Protein AF-A0A947PEK6-F1 (afdb_monomer_lite)

Structure (mmCIF, N/CA/C/O backbone):
data_AF-A0A947PEK6-F1
#
_entry.id   AF-A0A947PEK6-F1
#
loop_
_atom_site.group_PDB
_atom_site.id
_atom_site.type_symbol
_atom_site.label_atom_id
_atom_site.label_alt_id
_atom_site.label_comp_id
_atom_site.label_asym_id
_atom_site.label_entity_id
_atom_site.label_seq_id
_atom_site.pdbx_PDB_ins_code
_atom_site.Cartn_x
_atom_site.Cartn_y
_atom_site.Cartn_z
_atom_site.occupancy
_atom_site.B_iso_or_equiv
_atom_site.auth_seq_id
_atom_site.auth_comp_id
_atom_site.auth_asym_id
_atom_site.auth_atom_id
_atom_site.pdbx_PDB_model_num
ATOM 1 N N . MET A 1 1 ? 25.369 -55.671 13.326 1.00 33.78 1 MET A N 1
ATOM 2 C CA . MET A 1 1 ? 25.538 -57.040 13.853 1.00 33.78 1 MET A CA 1
ATOM 3 C C . MET A 1 1 ? 24.222 -57.786 13.664 1.00 33.78 1 MET A C 1
ATOM 5 O O . MET A 1 1 ? 23.240 -57.362 14.244 1.00 33.78 1 MET A O 1
ATOM 9 N N . ILE A 1 2 ? 24.262 -58.817 12.807 1.00 38.34 2 ILE A N 1
ATOM 10 C CA . ILE A 1 2 ? 23.421 -60.034 12.731 1.00 38.34 2 ILE A CA 1
ATOM 11 C C . ILE A 1 2 ? 21.889 -59.859 12.533 1.00 38.34 2 ILE A C 1
ATOM 13 O O . ILE A 1 2 ? 21.168 -59.517 13.461 1.00 38.34 2 ILE A O 1
ATOM 17 N N . GLY A 1 3 ? 21.423 -60.150 11.301 1.00 34.47 3 GLY A N 1
ATOM 18 C CA . GLY A 1 3 ? 20.017 -60.427 10.908 1.00 34.47 3 GLY A CA 1
ATOM 19 C C . GLY A 1 3 ? 19.612 -61.894 11.171 1.00 34.47 3 GLY A C 1
ATOM 20 O O . GLY A 1 3 ? 20.161 -62.450 12.121 1.00 34.47 3 GLY A O 1
ATOM 21 N N . PRO A 1 4 ? 18.769 -62.592 10.359 1.00 61.06 4 PRO A N 1
ATOM 22 C CA . PRO A 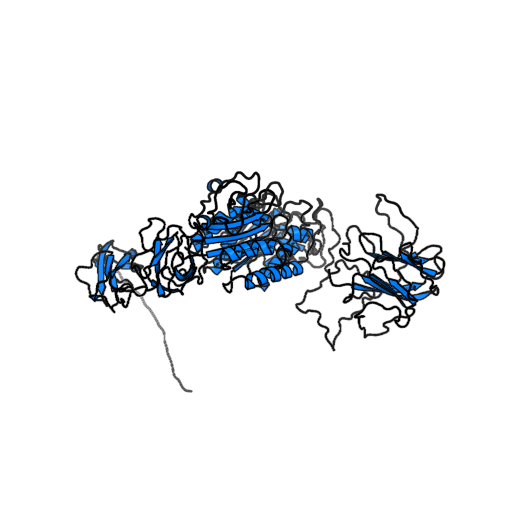1 4 ? 18.089 -62.265 9.077 1.00 61.06 4 PRO A CA 1
ATOM 23 C C . PRO A 1 4 ? 16.546 -62.538 9.149 1.00 61.06 4 PRO A C 1
ATOM 25 O O . PRO A 1 4 ? 16.042 -62.834 10.221 1.00 61.06 4 PRO A O 1
ATOM 28 N N . GLY A 1 5 ? 15.666 -62.473 8.137 1.00 38.69 5 GLY A N 1
ATOM 29 C CA . GLY A 1 5 ? 15.726 -62.257 6.686 1.00 38.69 5 GLY A CA 1
ATOM 30 C C . GLY A 1 5 ? 14.888 -63.302 5.901 1.00 38.69 5 GLY A C 1
ATOM 31 O O . GLY A 1 5 ? 15.009 -64.487 6.180 1.00 38.69 5 GLY A O 1
ATOM 32 N N . PHE A 1 6 ? 14.149 -62.816 4.880 1.00 36.84 6 PHE A N 1
ATOM 33 C CA . PHE A 1 6 ? 13.692 -63.468 3.617 1.00 36.84 6 PHE A CA 1
ATOM 34 C C . PHE A 1 6 ? 12.626 -64.597 3.667 1.00 36.84 6 PHE A C 1
ATOM 36 O O . PHE A 1 6 ? 12.615 -65.396 4.585 1.00 36.84 6 PHE A O 1
ATOM 43 N N . GLY A 1 7 ? 11.686 -64.780 2.720 1.00 37.94 7 GLY A N 1
ATOM 44 C CA . GLY A 1 7 ? 11.484 -64.289 1.340 1.00 37.94 7 GLY A CA 1
ATOM 45 C C . GLY A 1 7 ? 11.248 -65.468 0.355 1.00 37.94 7 GLY A C 1
ATOM 46 O O . GLY A 1 7 ? 11.760 -66.547 0.618 1.00 37.94 7 GLY A O 1
ATOM 47 N N . PHE A 1 8 ? 10.552 -65.231 -0.779 1.00 33.56 8 PHE A N 1
ATOM 48 C CA . PHE A 1 8 ? 10.235 -66.114 -1.952 1.00 33.56 8 PHE A CA 1
ATOM 49 C C . PHE A 1 8 ? 8.922 -66.941 -1.891 1.00 33.56 8 PHE A C 1
ATOM 51 O O . PHE A 1 8 ? 8.615 -67.526 -0.867 1.00 33.56 8 PHE A O 1
ATOM 58 N N . GLY A 1 9 ? 8.090 -67.100 -2.938 1.00 31.30 9 GLY A N 1
ATOM 59 C CA . GLY A 1 9 ? 8.108 -66.636 -4.333 1.00 31.30 9 GLY A CA 1
ATOM 60 C C . GLY A 1 9 ? 7.080 -67.387 -5.228 1.00 31.30 9 GLY A C 1
ATOM 61 O O . GLY A 1 9 ? 6.913 -68.591 -5.102 1.00 31.30 9 GLY A O 1
ATOM 62 N N . ALA A 1 10 ? 6.424 -66.633 -6.123 1.00 33.06 10 ALA A N 1
ATOM 63 C CA . ALA A 1 10 ? 5.959 -66.923 -7.500 1.00 33.06 10 ALA A CA 1
ATOM 64 C C . ALA A 1 10 ? 5.122 -68.179 -7.907 1.00 33.06 10 ALA A C 1
ATOM 66 O O . ALA A 1 10 ? 5.612 -69.294 -8.022 1.00 33.06 10 ALA A O 1
ATOM 67 N N . ALA A 1 11 ? 3.876 -67.887 -8.316 1.00 37.78 11 ALA A N 1
ATOM 68 C CA . ALA A 1 11 ? 3.163 -68.212 -9.572 1.00 37.78 11 ALA A CA 1
ATOM 69 C C . ALA A 1 11 ? 3.536 -69.426 -10.466 1.00 37.78 11 ALA A C 1
ATOM 71 O O . ALA A 1 11 ? 4.648 -69.526 -10.981 1.00 37.78 11 ALA A O 1
ATOM 72 N N . GLY A 1 12 ? 2.496 -70.154 -10.921 1.00 32.09 12 GLY A N 1
ATOM 73 C CA . GLY A 1 12 ? 2.429 -70.590 -12.324 1.00 32.09 12 GLY A CA 1
ATOM 74 C C . GLY A 1 12 ? 1.523 -71.776 -12.705 1.00 32.09 12 GLY A C 1
ATOM 75 O O . GLY A 1 12 ? 1.845 -72.921 -12.421 1.00 32.09 12 GLY A O 1
ATOM 76 N N . ARG A 1 13 ? 0.559 -71.467 -13.590 1.00 32.84 13 ARG A N 1
ATOM 77 C CA . ARG A 1 13 ? 0.218 -72.150 -14.867 1.00 32.84 13 ARG A CA 1
ATOM 78 C C . ARG A 1 13 ? -1.128 -72.880 -14.999 1.00 32.84 13 ARG A C 1
ATOM 80 O O . ARG A 1 13 ? -1.669 -73.507 -14.105 1.00 32.84 13 ARG A O 1
ATOM 87 N N . SER A 1 14 ? -1.632 -72.697 -16.216 1.00 37.34 14 SER A N 1
ATOM 88 C CA . SER A 1 14 ? -2.962 -72.904 -16.776 1.00 37.34 14 SER A CA 1
ATOM 89 C C . SER A 1 14 ? -3.233 -74.331 -17.262 1.00 37.34 14 SER A C 1
ATOM 91 O O . SER A 1 14 ? -2.291 -75.075 -17.524 1.00 37.34 14 SER A O 1
ATOM 93 N N . ARG A 1 15 ? -4.510 -74.640 -17.558 1.00 34.19 15 ARG A N 1
ATOM 94 C CA . ARG A 1 15 ? -4.977 -75.047 -18.906 1.00 34.19 15 ARG A CA 1
ATOM 95 C C . ARG A 1 15 ? -6.504 -75.240 -18.965 1.00 34.19 15 ARG A C 1
ATOM 97 O O . ARG A 1 15 ? -7.109 -75.845 -18.094 1.00 34.19 15 ARG A O 1
ATOM 104 N N . ARG A 1 16 ? -7.085 -74.684 -20.034 1.00 36.56 16 ARG A N 1
ATOM 105 C CA . ARG A 1 16 ? -8.474 -74.813 -20.532 1.00 36.56 16 ARG A CA 1
ATOM 106 C C . ARG A 1 16 ? -8.697 -76.254 -21.080 1.00 36.56 16 ARG A C 1
ATOM 108 O O . ARG A 1 16 ? -7.702 -76.853 -21.469 1.00 36.56 16 ARG A O 1
ATOM 115 N N . HIS A 1 17 ? -9.892 -76.860 -21.193 1.00 35.50 17 HIS A N 1
ATOM 116 C CA . HIS A 1 17 ? -10.988 -76.477 -22.103 1.00 35.50 17 HIS A CA 1
ATOM 117 C C . HIS A 1 17 ? -12.303 -77.336 -21.914 1.00 35.50 17 HIS A C 1
ATOM 119 O O . HIS A 1 17 ? -12.194 -78.552 -21.993 1.00 35.50 17 HIS A O 1
ATOM 125 N N . TRP A 1 18 ? -13.486 -76.674 -21.793 1.00 30.86 18 TRP A N 1
ATOM 126 C CA . TRP A 1 18 ? -14.846 -76.878 -22.418 1.00 30.86 18 TRP A CA 1
ATOM 127 C C . TRP A 1 18 ? -15.708 -78.149 -22.157 1.00 30.86 18 TRP A C 1
ATOM 129 O O . TRP A 1 18 ? -15.128 -79.180 -21.841 1.00 30.86 18 TRP A O 1
ATOM 139 N N . PRO A 1 19 ? -17.066 -78.145 -22.350 1.00 43.66 19 PRO A N 1
ATOM 140 C CA . PRO A 1 19 ? -17.956 -77.140 -22.979 1.00 43.66 19 PRO A CA 1
ATOM 141 C C . PRO A 1 19 ? -19.264 -76.761 -22.216 1.00 43.66 19 PRO A C 1
ATOM 143 O O . PRO A 1 19 ? -19.570 -77.250 -21.135 1.00 43.66 19 PRO A O 1
ATOM 146 N N . LEU A 1 20 ? -20.009 -75.843 -22.850 1.00 41.09 20 LEU A N 1
ATOM 147 C CA . LEU A 1 20 ? -21.241 -75.136 -22.469 1.00 41.09 20 LEU A CA 1
ATOM 148 C C . LEU A 1 20 ? -22.498 -76.005 -22.244 1.00 41.09 20 LEU A C 1
ATOM 150 O O . LEU A 1 20 ? -22.839 -76.843 -23.075 1.00 41.09 20 LEU A O 1
ATOM 154 N N . GLY A 1 21 ? -23.261 -75.653 -21.203 1.00 34.53 21 GLY A N 1
ATOM 155 C CA . GLY A 1 21 ? -24.678 -75.972 -20.993 1.00 34.53 21 GLY A CA 1
ATOM 156 C C . GLY A 1 21 ? -25.331 -74.843 -20.179 1.00 34.53 21 GLY A C 1
ATOM 157 O O . GLY A 1 21 ? -24.736 -74.358 -19.223 1.00 34.53 21 GLY A O 1
ATOM 158 N N . ALA A 1 22 ? -26.493 -74.364 -20.626 1.00 43.88 22 ALA A N 1
ATOM 159 C CA . ALA A 1 22 ? -27.136 -73.103 -20.243 1.00 43.88 22 ALA A CA 1
ATOM 160 C C . ALA A 1 22 ? -27.307 -72.866 -18.724 1.00 43.88 22 ALA A C 1
ATOM 162 O O . ALA A 1 22 ? -27.890 -73.693 -18.027 1.00 43.88 22 ALA A O 1
ATOM 163 N N . MET A 1 23 ? -26.880 -71.689 -18.240 1.00 41.09 23 MET A N 1
ATOM 164 C CA . MET A 1 23 ? -27.236 -71.167 -16.914 1.00 41.09 23 MET A CA 1
ATOM 165 C C . MET A 1 23 ? -28.242 -70.024 -17.038 1.00 41.09 23 MET A C 1
ATOM 167 O O . MET A 1 23 ? -28.023 -69.059 -17.770 1.00 41.09 23 MET A O 1
ATOM 171 N N . ALA A 1 24 ? -29.332 -70.149 -16.283 1.00 46.09 24 ALA A N 1
ATOM 172 C CA . ALA A 1 24 ? -30.270 -69.077 -16.004 1.00 46.09 24 ALA A CA 1
ATOM 173 C C . ALA A 1 24 ? -29.552 -67.913 -15.298 1.00 46.09 24 ALA A C 1
ATOM 175 O O . ALA A 1 24 ? -28.786 -68.118 -14.357 1.00 46.09 24 ALA A O 1
ATOM 176 N N . THR A 1 25 ? -29.804 -66.691 -15.757 1.00 44.03 25 THR A N 1
ATOM 177 C CA . THR A 1 25 ? -29.352 -65.449 -15.119 1.00 44.03 25 THR A CA 1
ATOM 178 C C . THR A 1 25 ? -30.006 -65.278 -13.742 1.00 44.03 25 THR A C 1
ATOM 180 O O . THR A 1 25 ? -31.238 -65.278 -13.680 1.00 44.03 25 THR A O 1
ATOM 183 N N . PRO A 1 26 ? -29.241 -65.097 -12.647 1.00 50.28 26 PRO A N 1
ATOM 184 C CA . PRO A 1 26 ? -29.807 -64.707 -11.363 1.00 50.28 26 PRO A CA 1
ATOM 185 C C . PRO A 1 26 ? -30.186 -63.219 -11.386 1.00 50.28 26 PRO A C 1
ATOM 187 O O . PRO A 1 26 ? -29.436 -62.374 -11.875 1.00 50.28 26 PRO A O 1
ATOM 190 N N . THR A 1 27 ? -31.364 -62.906 -10.858 1.00 45.38 27 THR A N 1
ATOM 191 C CA . THR A 1 27 ? -31.861 -61.545 -10.621 1.00 45.38 27 THR A CA 1
ATOM 192 C C . THR A 1 27 ? -30.904 -60.789 -9.681 1.00 45.38 27 THR A C 1
ATOM 194 O O . THR A 1 27 ? -30.507 -61.368 -8.667 1.00 45.38 27 THR A O 1
ATOM 197 N N . PRO A 1 28 ? -30.517 -59.527 -9.961 1.00 54.09 28 PRO A N 1
ATOM 198 C CA . PRO A 1 28 ? -29.638 -58.771 -9.073 1.00 54.09 28 PRO A CA 1
ATOM 199 C C . PRO A 1 28 ? -30.349 -58.449 -7.752 1.00 54.09 28 PRO A C 1
ATOM 201 O O . PRO A 1 28 ? -31.440 -57.880 -7.740 1.00 54.09 28 PRO A O 1
ATOM 204 N N . THR A 1 29 ? -29.717 -58.804 -6.635 1.00 49.53 29 THR A N 1
ATOM 205 C CA . THR A 1 29 ? -30.100 -58.351 -5.292 1.00 49.53 29 THR A CA 1
ATOM 206 C C . THR A 1 29 ? -29.959 -56.822 -5.220 1.00 49.53 29 THR A C 1
ATOM 208 O O . THR A 1 29 ? -28.903 -56.318 -5.614 1.00 49.53 29 THR A O 1
ATOM 211 N N . PRO A 1 30 ? -30.962 -56.059 -4.740 1.00 56.94 30 PRO A N 1
ATOM 212 C CA . PRO A 1 30 ? -30.835 -54.609 -4.613 1.00 56.94 30 PRO A CA 1
ATOM 213 C C . PRO A 1 30 ? -29.727 -54.253 -3.612 1.00 56.94 30 PRO A C 1
ATOM 215 O O . PRO A 1 30 ? -29.657 -54.814 -2.519 1.00 56.94 30 PRO A O 1
ATOM 218 N N . THR A 1 31 ? -28.847 -53.328 -3.995 1.00 61.38 31 THR A N 1
ATOM 219 C CA . THR A 1 31 ? -27.826 -52.748 -3.112 1.00 61.38 31 THR A CA 1
ATOM 220 C C . THR A 1 31 ? -28.521 -51.955 -1.995 1.00 61.38 31 THR A C 1
ATOM 222 O O . THR A 1 31 ? -29.419 -51.171 -2.313 1.00 61.38 31 THR A O 1
ATOM 225 N N . PRO A 1 32 ? -28.160 -52.135 -0.707 1.00 75.81 32 PRO A N 1
ATOM 226 C CA . PRO A 1 32 ? -28.783 -51.383 0.379 1.00 75.81 32 PRO A CA 1
ATOM 227 C C . PRO A 1 32 ? -28.520 -49.885 0.202 1.00 75.81 32 PRO A C 1
ATOM 229 O O . PRO A 1 32 ? -27.404 -49.475 -0.122 1.00 75.81 32 PRO A O 1
ATOM 232 N N . THR A 1 33 ? -29.556 -49.069 0.388 1.00 83.88 33 THR A N 1
ATOM 233 C CA . THR A 1 33 ? -29.450 -47.610 0.307 1.00 83.88 33 THR A CA 1
ATOM 234 C C . THR A 1 33 ? -28.579 -47.092 1.460 1.00 83.88 33 THR A C 1
ATOM 236 O O . THR A 1 33 ? -28.795 -47.518 2.595 1.00 83.88 33 THR A O 1
ATOM 239 N N . PRO A 1 34 ? -27.579 -46.223 1.210 1.00 89.06 34 PRO A N 1
ATOM 240 C CA . PRO A 1 34 ? -26.677 -45.745 2.257 1.00 89.06 34 PRO A CA 1
ATOM 241 C C . PRO A 1 34 ? -27.409 -44.860 3.273 1.00 89.06 34 PRO A C 1
ATOM 243 O O . PRO A 1 34 ? -28.272 -44.064 2.900 1.00 89.06 34 PRO A O 1
ATOM 246 N N . ALA A 1 35 ? -27.051 -44.999 4.552 1.00 91.94 35 ALA A N 1
ATOM 247 C CA . ALA A 1 35 ? -27.504 -44.113 5.622 1.00 91.94 35 ALA A CA 1
ATOM 248 C C . ALA A 1 35 ? -26.888 -42.702 5.479 1.00 91.94 35 ALA A C 1
ATOM 250 O O . ALA A 1 35 ? -25.886 -42.544 4.766 1.00 91.94 35 ALA A O 1
ATOM 251 N N . PRO A 1 36 ? -27.452 -41.683 6.152 1.00 96.62 36 PRO A N 1
ATOM 252 C CA . PRO A 1 36 ? -26.883 -40.340 6.170 1.00 96.62 36 PRO A CA 1
ATOM 253 C C . PRO A 1 36 ? -25.431 -40.314 6.675 1.00 96.62 36 PRO A C 1
ATOM 255 O O . PRO A 1 36 ? -25.042 -41.096 7.543 1.00 96.62 36 PRO A O 1
ATOM 258 N N . SER A 1 37 ? -24.621 -39.411 6.124 1.00 94.62 37 SER A N 1
ATOM 259 C CA . SER A 1 37 ? -23.215 -39.202 6.510 1.00 94.62 37 SER A CA 1
ATOM 260 C C . SER A 1 37 ? -22.811 -37.739 6.322 1.00 94.62 37 SER A C 1
ATOM 262 O O . SER A 1 37 ? -23.453 -37.046 5.542 1.00 94.62 37 SER A O 1
ATOM 264 N N . TRP A 1 38 ? -21.735 -37.278 6.959 1.00 96.12 38 TRP A N 1
ATOM 265 C CA . TRP A 1 38 ? -21.314 -35.873 6.934 1.00 96.12 38 TRP A CA 1
ATOM 266 C C . TRP A 1 38 ? -19.996 -35.685 6.179 1.00 96.12 38 TRP A C 1
ATOM 268 O O . TRP A 1 38 ? -19.008 -36.344 6.499 1.00 96.12 38 TRP A O 1
ATOM 278 N N . SER A 1 39 ? -19.957 -34.771 5.202 1.00 92.44 39 SER A N 1
ATOM 279 C CA . SER A 1 39 ? -18.698 -34.324 4.576 1.00 92.44 39 SER A CA 1
ATOM 280 C C . SER A 1 39 ? -18.035 -33.169 5.331 1.00 92.44 39 SER A C 1
ATOM 282 O O . SER A 1 39 ? -16.846 -32.921 5.147 1.00 92.44 39 SER A O 1
ATOM 284 N N . SER A 1 40 ? -18.789 -32.485 6.193 1.00 91.31 40 SER A N 1
ATOM 285 C CA . SER A 1 40 ? -18.282 -31.586 7.232 1.00 91.31 40 SER A CA 1
ATOM 286 C C . SER A 1 40 ? -19.078 -31.824 8.512 1.00 91.31 40 SER A C 1
ATOM 288 O O . SER A 1 40 ? -20.291 -32.019 8.441 1.00 91.31 40 SER A O 1
ATOM 290 N N . LEU A 1 41 ? -18.401 -31.845 9.661 1.00 93.31 41 LEU A N 1
ATOM 291 C CA . LEU A 1 41 ? -19.043 -32.020 10.966 1.00 93.31 41 LEU A CA 1
ATOM 292 C C . LEU A 1 41 ? -19.799 -30.744 11.380 1.00 93.31 41 LEU A C 1
ATOM 294 O O . LEU A 1 41 ? -19.468 -29.670 10.873 1.00 93.31 41 LEU A O 1
ATOM 298 N N . PRO A 1 42 ? -20.794 -30.847 12.276 1.00 93.00 42 PRO A N 1
ATOM 299 C CA . PRO A 1 42 ? -21.422 -29.675 12.876 1.00 93.00 42 PRO A CA 1
ATOM 300 C C . PRO A 1 42 ? -20.431 -28.883 13.745 1.00 93.00 42 PRO A C 1
ATOM 302 O O . PRO A 1 42 ? -19.464 -29.434 14.279 1.00 93.00 42 PRO A O 1
ATOM 305 N N . GLU A 1 43 ? -20.695 -27.588 13.914 1.00 92.19 43 GLU A N 1
ATOM 306 C CA . GLU A 1 43 ? -19.869 -26.667 14.707 1.00 92.19 43 GLU A CA 1
ATOM 307 C C . GLU A 1 43 ? -20.694 -25.981 15.802 1.00 92.19 43 GLU A C 1
ATOM 309 O O . GLU A 1 43 ? -21.903 -25.777 15.659 1.00 92.19 43 GLU A O 1
ATOM 314 N N . VAL A 1 44 ? -20.029 -25.589 16.893 1.00 91.88 44 VAL A N 1
ATOM 315 C CA . VAL A 1 44 ? -20.620 -24.832 18.002 1.00 91.88 44 VAL A CA 1
ATOM 316 C C . VAL A 1 44 ? -19.985 -23.445 18.097 1.00 91.88 44 VAL A C 1
ATOM 318 O O . VAL A 1 44 ? -18.764 -23.303 18.087 1.00 91.88 44 VAL A O 1
ATOM 321 N N . ALA A 1 45 ? -20.824 -22.417 18.199 1.00 81.56 45 ALA A N 1
ATOM 322 C CA . ALA A 1 45 ? -20.435 -21.021 18.355 1.00 81.56 45 ALA A CA 1
ATOM 323 C C . ALA A 1 45 ? -21.156 -20.393 19.553 1.00 81.56 45 ALA A C 1
ATOM 325 O O . ALA A 1 45 ? -22.222 -20.847 19.957 1.00 81.56 45 ALA A O 1
ATOM 326 N N . GLY A 1 46 ? -20.600 -19.314 20.097 1.00 65.00 46 GLY A N 1
ATOM 327 C CA . GLY A 1 46 ? -21.200 -18.579 21.210 1.00 65.00 46 GLY A CA 1
ATOM 328 C C . GLY A 1 46 ? -20.254 -18.454 22.396 1.00 65.00 46 GLY A C 1
ATOM 329 O O . GLY A 1 46 ? -19.576 -19.407 22.763 1.00 65.00 46 GLY A O 1
ATOM 330 N N . SER A 1 47 ? -20.225 -17.232 22.942 1.00 64.69 47 SER A N 1
ATOM 331 C CA . SER A 1 47 ? -19.790 -16.852 24.295 1.00 64.69 47 SER A CA 1
ATOM 332 C C . SER A 1 47 ? -18.467 -17.422 24.831 1.00 64.69 47 SER A C 1
ATOM 334 O O . SER A 1 47 ? -18.431 -18.515 25.382 1.00 64.69 47 SER A O 1
ATOM 336 N N . GLY A 1 48 ? -17.418 -16.591 24.781 1.00 60.09 48 GLY A N 1
ATOM 337 C CA . GLY A 1 48 ? -16.195 -16.733 25.579 1.00 60.09 48 GLY A CA 1
ATOM 338 C C . GLY A 1 48 ? -15.362 -18.001 25.338 1.00 60.09 48 GLY A C 1
ATOM 339 O O . GLY A 1 48 ? -15.843 -19.056 24.960 1.00 60.09 48 GLY A O 1
ATOM 340 N N . SER A 1 49 ? -14.058 -17.926 25.590 1.00 69.56 49 SER A N 1
ATOM 341 C CA . SER A 1 49 ? -13.222 -19.124 25.718 1.00 69.56 49 SER A CA 1
ATOM 342 C C . SER A 1 49 ? -12.418 -18.998 27.012 1.00 69.56 49 SER A C 1
ATOM 344 O O . SER A 1 49 ? -11.523 -18.149 27.067 1.00 69.56 49 SER A O 1
ATOM 346 N N . PRO A 1 50 ? -12.727 -19.780 28.065 1.00 78.19 50 PRO A N 1
ATOM 347 C CA . PRO A 1 50 ? -13.770 -20.813 28.128 1.00 78.19 50 PRO A CA 1
ATOM 348 C C . PRO A 1 50 ? -15.200 -20.229 28.176 1.00 78.19 50 PRO A C 1
ATOM 350 O O . PRO A 1 50 ? -15.366 -19.100 28.658 1.00 78.19 50 PRO A O 1
ATOM 353 N N . PRO A 1 51 ? -16.222 -20.987 27.730 1.00 84.88 51 PRO A N 1
ATOM 354 C CA . PRO A 1 51 ? -17.623 -20.617 27.930 1.00 84.88 51 PRO A CA 1
ATOM 355 C C . PRO A 1 51 ? -17.981 -20.662 29.423 1.00 84.88 51 PRO A C 1
ATOM 357 O O . PRO A 1 51 ? -17.320 -21.360 30.195 1.00 84.88 51 PRO A O 1
ATOM 360 N N . ARG A 1 52 ? -18.995 -19.916 29.866 1.00 87.25 52 ARG A N 1
ATOM 361 C CA . ARG A 1 52 ? -19.364 -19.766 31.286 1.00 87.25 52 ARG A CA 1
ATOM 362 C C . ARG A 1 52 ? -20.814 -20.162 31.551 1.00 87.25 52 ARG A C 1
ATOM 364 O O . ARG A 1 52 ? -21.659 -20.115 30.672 1.00 87.25 52 ARG A O 1
ATOM 371 N N . VAL A 1 53 ? -21.141 -20.515 32.792 1.00 87.88 53 VAL A N 1
ATOM 372 C CA . VAL A 1 53 ? -22.546 -20.688 33.203 1.00 87.88 53 VAL A CA 1
ATOM 373 C C . VAL A 1 53 ? -23.340 -19.408 32.896 1.00 87.88 53 VAL A C 1
ATOM 375 O O . VAL A 1 53 ? -22.920 -18.316 33.282 1.00 87.88 53 VAL A O 1
ATOM 378 N N . GLY A 1 54 ? -24.493 -19.551 32.240 1.00 83.81 54 GLY A N 1
ATOM 379 C CA . GLY A 1 54 ? -25.371 -18.462 31.797 1.00 83.81 54 GLY A CA 1
ATOM 380 C C . GLY A 1 54 ? -25.155 -18.013 30.350 1.00 83.81 54 GLY A C 1
ATOM 381 O O . GLY A 1 54 ? -25.919 -17.189 29.851 1.00 83.81 54 GLY A O 1
ATOM 382 N N . ASP A 1 55 ? -24.144 -18.549 29.678 1.00 85.94 55 ASP A N 1
ATOM 383 C CA . ASP A 1 55 ? -23.851 -18.249 28.286 1.00 85.94 55 ASP A CA 1
ATOM 384 C C . ASP A 1 55 ? -24.735 -19.050 27.306 1.00 85.94 55 ASP A C 1
ATOM 386 O O . ASP A 1 55 ? -25.074 -20.204 27.564 1.00 85.94 55 ASP A O 1
ATOM 390 N N . LEU A 1 56 ? -25.094 -18.458 26.159 1.00 90.56 56 LEU A N 1
ATOM 391 C CA . LEU A 1 56 ? -25.897 -19.112 25.116 1.00 90.56 56 LEU A CA 1
ATOM 392 C C . LEU A 1 56 ? -25.004 -19.653 23.988 1.00 90.56 56 LEU A C 1
ATOM 394 O O . LEU A 1 56 ? -24.419 -18.879 23.226 1.00 90.56 56 LEU A O 1
ATOM 398 N N . LEU A 1 57 ? -24.960 -20.975 23.840 1.00 92.75 57 LEU A N 1
ATOM 399 C CA . LEU A 1 57 ? -24.313 -21.664 22.726 1.00 92.75 57 LEU A CA 1
ATOM 400 C C . LEU A 1 57 ? -25.289 -21.836 21.555 1.00 92.75 57 LEU A C 1
ATOM 402 O O . LEU A 1 57 ? -26.492 -21.997 21.746 1.00 92.75 57 LEU A O 1
ATOM 406 N N . THR A 1 58 ? -24.766 -21.807 20.333 1.00 93.81 58 THR A N 1
ATOM 407 C CA . THR A 1 58 ? -25.503 -21.971 19.073 1.00 93.81 58 THR A CA 1
ATOM 408 C C . THR A 1 58 ? -24.810 -23.021 18.210 1.00 93.81 58 THR A C 1
ATOM 410 O O . THR A 1 58 ? -23.615 -22.922 17.940 1.00 93.81 58 THR A O 1
ATOM 413 N N . ALA A 1 59 ? -25.560 -24.025 17.774 1.00 93.00 59 ALA A N 1
ATOM 414 C CA . ALA A 1 59 ? -25.119 -25.072 16.868 1.00 93.00 59 ALA A CA 1
ATOM 415 C C . ALA A 1 59 ? -25.329 -24.657 15.405 1.00 93.00 59 ALA A C 1
ATOM 417 O O . ALA A 1 59 ? -26.316 -24.006 15.056 1.00 93.00 59 ALA A O 1
ATOM 418 N N . SER A 1 60 ? -24.413 -25.076 14.537 1.00 92.31 60 SER A N 1
ATOM 419 C CA . SER A 1 60 ? -24.536 -24.953 13.085 1.00 92.31 60 SER A CA 1
ATOM 420 C C . SER A 1 60 ? -24.329 -26.312 12.422 1.00 92.31 60 SER A C 1
ATOM 422 O O . SER A 1 60 ? -23.450 -27.080 12.817 1.00 92.31 60 SER A O 1
ATOM 424 N N . GLY A 1 61 ? -25.199 -26.618 11.456 1.00 92.50 61 GLY A N 1
ATOM 425 C CA . GLY A 1 61 ? -25.267 -27.920 10.791 1.00 92.50 61 GLY A CA 1
ATOM 426 C C . GLY A 1 61 ? -24.037 -28.230 9.950 1.00 92.50 61 GLY A C 1
ATOM 427 O O . GLY A 1 61 ? -23.429 -27.336 9.357 1.00 92.50 61 GLY A O 1
ATOM 428 N N . GLY A 1 62 ? -23.693 -29.512 9.874 1.00 91.06 62 GLY A N 1
ATOM 429 C CA . GLY A 1 62 ? -22.699 -30.005 8.934 1.00 91.06 62 GLY A CA 1
ATOM 430 C C . GLY A 1 62 ? -23.280 -30.216 7.531 1.00 91.06 62 GLY A C 1
ATOM 431 O O . GLY A 1 62 ? -24.473 -30.054 7.273 1.00 91.06 62 GLY A O 1
ATOM 432 N N . THR A 1 63 ? -22.432 -30.611 6.583 1.00 94.50 63 THR A N 1
ATOM 433 C CA . THR A 1 63 ? -22.883 -30.932 5.221 1.00 94.50 63 THR A CA 1
ATOM 434 C C . THR A 1 63 ? -23.288 -32.401 5.149 1.00 94.50 63 THR A C 1
ATOM 436 O O . THR A 1 63 ? -22.425 -33.282 5.129 1.00 94.50 63 THR A O 1
ATOM 439 N N . ILE A 1 64 ? -24.596 -32.662 5.100 1.00 95.06 64 ILE A N 1
ATOM 440 C CA . ILE A 1 64 ? -25.172 -34.013 5.081 1.00 95.06 64 ILE A CA 1
ATOM 441 C C . ILE A 1 64 ? -25.226 -34.570 3.649 1.00 95.06 64 ILE A C 1
ATOM 443 O O . ILE A 1 64 ? -25.690 -33.923 2.712 1.00 95.06 64 ILE A O 1
ATOM 447 N N . LEU A 1 65 ? -24.799 -35.821 3.497 1.00 94.12 65 LEU A N 1
ATOM 448 C CA . LEU A 1 65 ? -24.944 -36.662 2.312 1.00 94.12 65 LEU A CA 1
ATOM 449 C C . LEU A 1 65 ? -25.963 -37.770 2.601 1.00 94.12 65 LEU A C 1
ATOM 451 O O . LEU A 1 65 ? -25.978 -38.321 3.700 1.00 94.12 65 LEU A O 1
ATOM 455 N N . ASN A 1 66 ? -26.752 -38.165 1.598 1.00 93.00 66 ASN A N 1
ATOM 456 C CA . ASN A 1 66 ? -27.727 -39.271 1.673 1.00 93.00 66 ASN A CA 1
ATOM 457 C C . ASN A 1 66 ? -28.844 -39.102 2.729 1.00 93.00 66 ASN A C 1
ATOM 459 O O . ASN A 1 66 ? -29.461 -40.090 3.128 1.00 93.00 66 ASN A O 1
ATOM 463 N N . GLY A 1 67 ? -29.130 -37.871 3.161 1.00 92.94 67 GLY A N 1
ATOM 464 C CA . GLY A 1 67 ? -30.175 -37.576 4.142 1.00 92.94 67 GLY A CA 1
ATOM 465 C C . GLY A 1 67 ? -30.465 -36.086 4.298 1.00 92.94 67 GLY A C 1
ATOM 466 O O . GLY A 1 67 ? -29.927 -35.259 3.561 1.00 92.94 67 GLY A O 1
ATOM 467 N N . THR A 1 68 ? -31.314 -35.764 5.268 1.00 92.81 68 THR A N 1
ATOM 468 C CA . THR A 1 68 ? -31.687 -34.408 5.687 1.00 92.81 68 THR A CA 1
ATOM 469 C C . THR A 1 68 ? -31.600 -34.291 7.204 1.00 92.81 68 THR A C 1
ATOM 471 O O . THR A 1 68 ? -31.823 -35.280 7.899 1.00 92.81 68 THR A O 1
ATOM 474 N N . ALA A 1 69 ? -31.271 -33.102 7.711 1.00 93.50 69 ALA A N 1
ATOM 475 C CA . ALA A 1 69 ? -31.219 -32.843 9.148 1.00 93.50 69 ALA A CA 1
ATOM 476 C C . ALA A 1 69 ? -32.616 -32.965 9.778 1.00 93.50 69 ALA A C 1
ATOM 478 O O . ALA A 1 69 ? -33.583 -32.415 9.247 1.00 93.50 69 ALA A O 1
ATOM 479 N N . ASP A 1 70 ? -32.690 -33.652 10.915 1.00 92.38 70 ASP A N 1
ATOM 480 C CA . ASP A 1 70 ? -33.919 -33.888 11.677 1.00 92.38 70 ASP A CA 1
ATOM 481 C C . ASP A 1 70 ? -33.991 -33.034 12.950 1.00 92.38 70 ASP A C 1
ATOM 483 O O . ASP A 1 70 ? -35.084 -32.674 13.382 1.00 92.38 70 ASP A O 1
ATOM 487 N N . GLY A 1 71 ? -32.847 -32.713 13.565 1.00 93.81 71 GLY A N 1
ATOM 488 C CA . GLY A 1 71 ? -32.803 -31.963 14.820 1.00 93.81 71 GLY A CA 1
ATOM 489 C C . GLY A 1 71 ? -31.457 -32.039 15.534 1.00 93.81 71 GLY A C 1
ATOM 490 O O . GLY A 1 71 ? -30.480 -32.572 14.998 1.00 93.81 71 GLY A O 1
ATOM 491 N N . TRP A 1 72 ? -31.425 -31.506 16.755 1.00 96.56 72 TRP A N 1
ATOM 492 C CA . TRP A 1 72 ? -30.237 -31.444 17.599 1.00 96.56 72 TRP A CA 1
ATOM 493 C C . TRP A 1 72 ? -30.428 -32.226 18.893 1.00 96.56 72 TRP A C 1
ATOM 495 O O . TRP A 1 72 ? -31.543 -32.490 19.326 1.00 96.56 72 TRP A O 1
ATOM 505 N N . GLN A 1 73 ? -29.315 -32.587 19.518 1.00 97.56 73 GLN A N 1
ATOM 506 C CA . GLN A 1 73 ? -29.272 -33.084 20.885 1.00 97.56 73 GLN A CA 1
ATOM 507 C C . GLN A 1 73 ? -27.982 -32.599 21.542 1.00 97.56 73 GLN A C 1
ATOM 509 O O . GLN A 1 73 ? -26.891 -32.950 21.100 1.00 97.56 73 GLN A O 1
ATOM 514 N N . TRP A 1 74 ? -28.067 -31.823 22.616 1.00 97.81 74 TRP A N 1
ATOM 515 C CA . TRP A 1 74 ? -26.871 -31.384 23.334 1.00 97.81 74 TRP A CA 1
ATOM 516 C C . TRP A 1 74 ? -26.327 -32.469 24.259 1.00 97.81 74 TRP A C 1
ATOM 518 O O . TRP A 1 74 ? -27.081 -33.251 24.851 1.00 97.81 74 TRP A O 1
ATOM 528 N N . LEU A 1 75 ? -24.998 -32.510 24.362 1.00 97.69 75 LEU A N 1
ATOM 529 C CA . LEU A 1 75 ? -24.237 -33.459 25.161 1.00 97.69 75 LEU A CA 1
ATOM 530 C C . LEU A 1 75 ? -23.393 -32.723 26.207 1.00 97.69 75 LEU A C 1
ATOM 532 O O . LEU A 1 75 ? -22.742 -31.729 25.887 1.00 97.69 75 LEU A O 1
ATOM 536 N N . ARG A 1 76 ? -23.346 -33.269 27.424 1.00 97.44 76 ARG A N 1
ATOM 537 C CA . ARG A 1 76 ? -22.457 -32.890 28.530 1.00 97.44 76 ARG A CA 1
ATOM 538 C C . ARG A 1 76 ? -21.500 -34.042 28.806 1.00 97.44 76 ARG A C 1
ATOM 540 O O . ARG A 1 76 ? -21.949 -35.139 29.135 1.00 97.44 76 ARG A O 1
ATOM 547 N N . ASP A 1 77 ? -20.203 -33.825 28.604 1.00 96.25 77 ASP A N 1
ATOM 548 C CA . ASP A 1 77 ? -19.157 -34.859 28.662 1.00 96.25 77 ASP A CA 1
ATOM 549 C C . ASP A 1 77 ? -19.537 -36.131 27.872 1.00 96.25 77 ASP A C 1
ATOM 551 O O . ASP A 1 77 ? -19.361 -37.265 28.317 1.00 96.25 77 ASP A O 1
ATOM 555 N N . GLY A 1 78 ? -20.131 -35.936 26.688 1.00 94.06 78 GLY A N 1
ATOM 556 C CA . GLY A 1 78 ? -20.600 -37.013 25.807 1.00 94.06 78 GLY A CA 1
ATOM 557 C C . GLY A 1 78 ? -21.924 -37.677 26.217 1.00 94.06 78 GLY A C 1
ATOM 558 O O . GLY A 1 78 ? -22.388 -38.576 25.516 1.00 94.06 78 GLY A O 1
ATOM 559 N N . THR A 1 79 ? -22.557 -37.242 27.310 1.00 96.31 79 THR A N 1
ATOM 560 C CA . THR A 1 79 ? -23.852 -37.754 27.792 1.00 96.31 79 THR A CA 1
ATOM 561 C C . THR A 1 79 ? -24.995 -36.827 27.388 1.00 96.31 79 THR A C 1
ATOM 563 O O . THR A 1 79 ? -24.855 -35.613 27.462 1.00 96.31 79 THR A O 1
ATOM 566 N N . ILE A 1 80 ? -26.137 -37.389 26.985 1.00 97.00 80 ILE A N 1
ATOM 567 C CA . ILE A 1 80 ? -27.340 -36.630 26.604 1.00 97.00 80 ILE A CA 1
ATOM 568 C C . ILE A 1 80 ? -27.786 -35.697 27.735 1.00 97.00 80 ILE A C 1
ATOM 570 O O . ILE A 1 80 ? -27.957 -36.138 28.873 1.00 97.00 80 ILE A O 1
ATOM 574 N N . ILE A 1 81 ? -28.017 -34.428 27.395 1.00 96.25 81 ILE A N 1
ATOM 575 C CA . ILE A 1 81 ? -28.712 -33.463 28.247 1.00 96.25 81 ILE A CA 1
ATOM 576 C C . ILE A 1 81 ? -30.213 -33.567 27.928 1.00 96.25 81 ILE A C 1
ATOM 578 O O . ILE A 1 81 ? -30.602 -33.262 26.798 1.00 96.25 81 ILE A O 1
ATOM 582 N N . PRO A 1 82 ? -31.062 -34.022 28.867 1.00 93.44 82 PRO A N 1
ATOM 583 C CA . PRO A 1 82 ? -32.495 -34.159 28.616 1.00 93.44 82 PRO A CA 1
ATOM 584 C C . PRO A 1 82 ? -33.126 -32.848 28.135 1.00 93.44 82 PRO A C 1
ATOM 586 O O . PRO A 1 82 ? -32.777 -31.781 28.639 1.00 93.44 82 PRO A O 1
ATOM 589 N N . ASP A 1 83 ? -34.040 -32.950 27.168 1.00 91.25 83 ASP A N 1
ATOM 590 C CA . ASP A 1 83 ? -34.836 -31.850 26.597 1.00 91.25 83 ASP A CA 1
ATOM 591 C C . ASP A 1 83 ? -34.033 -30.736 25.884 1.00 91.25 83 ASP A C 1
ATOM 593 O O . ASP A 1 83 ? -34.605 -29.749 25.422 1.00 91.25 83 ASP A O 1
ATOM 597 N N . ALA A 1 84 ? -32.712 -30.886 25.744 1.00 95.69 84 ALA A N 1
ATOM 598 C CA . ALA A 1 84 ? -31.853 -29.952 25.021 1.00 95.69 84 ALA A CA 1
ATOM 599 C C . ALA A 1 84 ? -31.759 -30.330 23.532 1.00 95.69 84 ALA A C 1
ATOM 601 O O . ALA A 1 84 ? -30.730 -30.824 23.067 1.00 95.69 84 ALA A O 1
ATOM 602 N N . GLU A 1 85 ? -32.854 -30.118 22.802 1.00 96.62 85 GLU A N 1
ATOM 603 C CA . GLU A 1 85 ? -33.012 -30.533 21.395 1.00 96.62 85 GLU A CA 1
ATOM 604 C C . GLU A 1 85 ? -32.995 -29.361 20.390 1.00 96.62 85 GLU A C 1
ATOM 606 O O . GLU A 1 85 ? -33.042 -29.558 19.173 1.00 96.62 85 GLU A O 1
ATOM 611 N N . ASP A 1 86 ? -32.900 -28.127 20.891 1.00 95.00 86 ASP A N 1
ATOM 612 C CA . ASP A 1 86 ? -32.854 -26.914 20.077 1.00 95.00 86 ASP A CA 1
ATOM 613 C C . ASP A 1 86 ? -31.462 -26.662 19.474 1.00 95.00 86 ASP A C 1
ATOM 615 O O . ASP A 1 86 ? -30.426 -27.094 19.985 1.00 95.00 86 ASP A O 1
ATOM 619 N N . ALA A 1 87 ? -31.419 -25.870 18.398 1.00 92.50 87 ALA A N 1
ATOM 620 C CA . ALA A 1 87 ? -30.162 -25.399 17.809 1.00 92.50 87 ALA A CA 1
ATOM 621 C C . ALA A 1 87 ? -29.379 -24.452 18.740 1.00 92.50 87 ALA A C 1
ATOM 623 O O . ALA A 1 87 ? -28.232 -24.118 18.454 1.00 92.50 87 ALA A O 1
ATOM 624 N N . THR A 1 88 ? -29.971 -24.004 19.846 1.00 93.50 88 THR A N 1
ATOM 625 C CA . THR A 1 88 ? -29.309 -23.205 20.877 1.00 93.50 88 THR A CA 1
ATOM 626 C C . THR A 1 88 ? -29.406 -23.890 22.236 1.00 93.50 88 THR A C 1
ATOM 628 O O . THR A 1 88 ? -30.363 -24.607 22.513 1.00 93.50 88 THR A O 1
ATOM 631 N N . TYR A 1 89 ? -28.415 -23.662 23.097 1.00 95.88 89 TYR A N 1
ATOM 632 C CA . TYR A 1 89 ? -28.396 -24.197 24.457 1.00 95.88 89 TYR A CA 1
ATOM 633 C C . TYR A 1 89 ? -27.807 -23.185 25.431 1.00 95.88 89 TYR A C 1
ATOM 635 O O . TYR A 1 89 ? -26.695 -22.691 25.244 1.00 95.88 89 TYR A O 1
ATOM 643 N N . LEU A 1 90 ? -28.580 -22.852 26.464 1.00 92.62 90 LEU A N 1
ATOM 644 C CA . LEU A 1 90 ? -28.146 -21.972 27.541 1.00 92.62 90 LEU A CA 1
ATOM 645 C C . LEU A 1 90 ? -27.389 -22.803 28.576 1.00 92.62 90 LEU A C 1
ATOM 647 O O . LEU A 1 90 ? -27.976 -23.687 29.195 1.00 92.62 90 LEU A O 1
ATOM 651 N N . LEU A 1 91 ? -26.113 -22.492 28.787 1.00 93.44 91 LEU A N 1
ATOM 652 C CA . LEU A 1 91 ? -25.289 -23.160 29.784 1.00 93.44 91 LEU A CA 1
ATOM 653 C C . LEU A 1 91 ? -25.857 -22.926 31.183 1.00 93.44 91 LEU A C 1
ATOM 655 O O . LEU A 1 91 ? -26.030 -21.789 31.627 1.00 93.44 91 LEU A O 1
ATOM 659 N N . VAL A 1 92 ? -26.124 -24.013 31.897 1.00 92.06 92 VAL A N 1
ATOM 660 C CA . VAL A 1 92 ? -26.677 -24.007 33.253 1.00 92.06 92 VAL A CA 1
ATOM 661 C C . VAL A 1 92 ? -25.605 -24.342 34.284 1.00 92.06 92 VAL A C 1
ATOM 663 O O . VAL A 1 92 ? -24.478 -24.703 33.956 1.00 92.06 92 VAL A O 1
ATOM 666 N N . ALA A 1 93 ? -25.949 -24.218 35.567 1.00 89.06 93 ALA A N 1
ATOM 667 C CA . ALA A 1 93 ? -25.024 -24.500 36.664 1.00 89.06 93 ALA A CA 1
ATOM 668 C C . ALA A 1 93 ? -24.435 -25.922 36.607 1.00 89.06 93 ALA A C 1
ATOM 670 O O . ALA A 1 93 ? -23.269 -26.104 36.945 1.00 89.06 93 ALA A O 1
ATOM 671 N N . ASP A 1 94 ? -25.210 -26.898 36.129 1.00 92.06 94 ASP A N 1
ATOM 672 C CA . ASP A 1 94 ? -24.780 -28.295 35.994 1.00 92.06 94 ASP A CA 1
ATOM 673 C C . ASP A 1 94 ? -23.719 -28.507 34.904 1.00 92.06 94 ASP A C 1
ATOM 675 O O . ASP A 1 94 ? -23.059 -29.544 34.890 1.00 92.06 94 ASP A O 1
ATOM 679 N N . ASP A 1 95 ? -23.538 -27.544 33.995 1.00 95.25 95 ASP A N 1
ATOM 680 C CA . ASP A 1 95 ? -22.498 -27.612 32.968 1.00 95.25 95 ASP A CA 1
ATOM 681 C C . ASP A 1 95 ? -21.125 -27.191 33.512 1.00 95.25 95 ASP A C 1
ATOM 683 O O . ASP A 1 95 ? -20.109 -27.460 32.874 1.00 95.25 95 ASP A O 1
ATOM 687 N N . LEU A 1 96 ? -21.061 -26.562 34.692 1.00 93.19 96 LEU A N 1
ATOM 688 C CA . LEU A 1 96 ? -19.823 -26.066 35.293 1.00 93.19 96 LEU A CA 1
ATOM 689 C C . LEU A 1 96 ? -18.742 -27.157 35.375 1.00 93.19 96 LEU A C 1
ATOM 691 O O . LEU A 1 96 ? -18.902 -28.178 36.037 1.00 93.19 96 LEU A O 1
ATOM 695 N N . GLY A 1 97 ? -17.598 -26.891 34.748 1.00 90.81 97 GLY A N 1
ATOM 696 C CA . GLY A 1 97 ? -16.435 -27.773 34.710 1.00 90.81 97 GLY A CA 1
ATOM 697 C C . GLY A 1 97 ? -16.503 -28.881 33.656 1.00 90.81 97 GLY A C 1
ATOM 698 O O . GLY A 1 97 ? -15.569 -29.676 33.590 1.00 90.81 97 GLY A O 1
ATOM 699 N N . THR A 1 98 ? -17.552 -28.927 32.833 1.00 95.69 98 THR A N 1
ATOM 700 C CA . THR A 1 98 ? -17.780 -29.985 31.831 1.00 95.69 98 THR A CA 1
ATOM 701 C C . THR A 1 98 ? -17.517 -29.501 30.404 1.00 95.69 98 THR A C 1
ATOM 703 O O . THR A 1 98 ? -17.436 -28.296 30.150 1.00 95.69 98 THR A O 1
ATOM 706 N N . MET A 1 99 ? -17.366 -30.434 29.465 1.00 95.31 99 MET A N 1
ATOM 707 C CA . MET A 1 99 ? -17.346 -30.165 28.026 1.00 95.31 99 MET A CA 1
ATOM 708 C C . MET A 1 99 ? -18.765 -30.279 27.460 1.00 95.31 99 MET A C 1
ATOM 710 O O . MET A 1 99 ? -19.430 -31.295 27.663 1.00 95.31 99 MET A O 1
ATOM 714 N N . VAL A 1 100 ? -19.220 -29.280 26.705 1.00 96.44 100 VAL A N 1
ATOM 715 C CA . VAL A 1 100 ? -20.578 -29.231 26.142 1.00 96.44 100 VAL A CA 1
ATOM 716 C C . VAL A 1 100 ? -20.524 -29.139 24.619 1.00 96.44 100 VAL A C 1
ATOM 718 O O . VAL A 1 100 ? -19.774 -28.334 24.073 1.00 96.44 100 VAL A O 1
ATOM 721 N N . GLY A 1 101 ? -21.306 -29.954 23.909 1.00 95.81 101 GLY A N 1
ATOM 722 C CA . GLY A 1 101 ? -21.334 -29.935 22.443 1.00 95.81 101 GLY A CA 1
ATOM 723 C C . GLY A 1 101 ? -22.630 -30.490 21.845 1.00 95.81 101 GLY A C 1
ATOM 724 O O . GLY A 1 101 ? -23.235 -31.385 22.438 1.00 95.81 101 GLY A O 1
ATOM 725 N N . PRO A 1 102 ? -23.076 -29.975 20.686 1.00 97.00 102 PRO A N 1
ATOM 726 C CA . PRO A 1 102 ? -24.267 -30.466 20.005 1.00 97.00 102 PRO A CA 1
ATOM 727 C C . PRO A 1 102 ? -23.990 -31.735 19.180 1.00 97.00 102 PRO A C 1
ATOM 729 O O . PRO A 1 102 ? -22.916 -31.905 18.596 1.00 97.00 102 PRO A O 1
ATOM 732 N N . ARG A 1 103 ? -25.006 -32.593 19.086 1.00 97.44 103 ARG A N 1
ATOM 733 C CA . ARG A 1 103 ? -25.120 -33.725 18.161 1.00 97.44 103 ARG A CA 1
ATOM 734 C C . ARG A 1 103 ? -26.188 -33.412 17.120 1.00 97.44 103 ARG A C 1
ATOM 736 O O . ARG A 1 103 ? -27.331 -33.154 17.489 1.00 97.44 103 ARG A O 1
ATOM 743 N N . GLU A 1 104 ? -25.831 -33.459 15.842 1.00 97.56 104 GLU A N 1
ATOM 744 C CA . GLU A 1 104 ? -26.775 -33.321 14.728 1.00 97.56 104 GLU A CA 1
ATOM 745 C C . GLU A 1 104 ? -27.363 -34.690 14.376 1.00 97.56 104 GLU A C 1
ATOM 747 O O . GLU A 1 104 ? -26.617 -35.658 14.201 1.00 97.56 104 GLU A O 1
ATOM 752 N N . LEU A 1 105 ? -28.690 -34.780 14.259 1.00 96.25 105 LEU A N 1
ATOM 753 C CA . LEU A 1 105 ? -29.394 -35.977 13.799 1.00 96.25 105 LEU A CA 1
ATOM 754 C C . LEU A 1 105 ? -29.842 -35.795 12.349 1.00 96.25 105 LEU A C 1
ATOM 756 O O . LEU A 1 105 ? -30.341 -34.733 11.982 1.00 96.25 105 LEU A O 1
ATOM 760 N N . ALA A 1 106 ? -29.701 -36.840 11.534 1.00 95.56 106 ALA A N 1
ATOM 761 C CA . ALA A 1 106 ? -30.181 -36.843 10.156 1.00 95.56 106 ALA A CA 1
ATOM 762 C C . ALA A 1 106 ? -30.863 -38.165 9.794 1.00 95.56 106 ALA A C 1
ATOM 764 O O . ALA A 1 106 ? -30.406 -39.239 10.207 1.00 95.56 106 ALA A O 1
ATOM 765 N N . SER A 1 107 ? -31.889 -38.092 8.944 1.00 95.44 107 SER A N 1
ATOM 766 C CA . SER A 1 107 ? -32.589 -39.247 8.379 1.00 95.44 107 SER A CA 1
ATOM 767 C C . SER A 1 107 ? -32.534 -39.255 6.859 1.00 95.44 107 SER A C 1
ATOM 769 O O . SER A 1 107 ? -32.402 -38.233 6.185 1.00 95.44 107 SER A O 1
ATOM 771 N N . GLY A 1 108 ? -32.612 -40.453 6.294 1.00 91.44 108 GLY A N 1
ATOM 772 C CA . GLY A 1 108 ? -32.685 -40.664 4.861 1.00 91.44 108 GLY A CA 1
ATOM 773 C C . GLY A 1 108 ? -33.215 -42.056 4.527 1.00 91.44 108 GLY A C 1
ATOM 774 O O . GLY A 1 108 ? -33.510 -42.856 5.418 1.00 91.44 108 GLY A O 1
ATOM 775 N N . PRO A 1 109 ? -33.316 -42.395 3.234 1.00 87.12 109 PRO A N 1
ATOM 776 C CA . PRO A 1 109 ? -33.834 -43.693 2.803 1.00 87.12 109 PRO A CA 1
ATOM 777 C C . PRO A 1 109 ? -33.038 -44.904 3.330 1.00 87.12 109 PRO A C 1
ATOM 779 O O . PRO A 1 109 ? -33.573 -46.008 3.376 1.00 87.12 109 PRO A O 1
ATOM 782 N N . GLY A 1 110 ? -31.773 -44.710 3.724 1.00 89.88 110 GLY A N 1
ATOM 783 C CA . GLY A 1 110 ? -30.929 -45.734 4.348 1.00 89.88 110 GLY A CA 1
ATOM 784 C C . GLY A 1 110 ? -30.989 -45.806 5.881 1.00 89.88 110 GLY A C 1
ATOM 785 O O . GLY A 1 110 ? -30.219 -46.566 6.463 1.00 89.88 110 GLY A O 1
ATOM 786 N N . GLY A 1 111 ? -31.863 -45.036 6.542 1.00 92.19 111 GLY A N 1
ATOM 787 C CA . GLY A 1 111 ? -32.005 -44.986 8.005 1.00 92.19 111 GLY A CA 1
ATOM 788 C C . GLY A 1 111 ? -31.609 -43.633 8.607 1.00 92.19 111 GLY A C 1
ATOM 789 O O . GLY A 1 111 ? -31.590 -42.624 7.905 1.00 92.19 111 GLY A O 1
ATOM 790 N N . SER A 1 112 ? -31.285 -43.619 9.902 1.00 93.56 112 SER A N 1
ATOM 791 C CA . SER A 1 112 ? -30.842 -42.421 10.631 1.00 93.56 112 SER A CA 1
ATOM 792 C C . SER A 1 112 ? -29.400 -42.562 11.112 1.00 93.56 112 SER A C 1
ATOM 794 O O . SER A 1 112 ? -28.952 -43.664 11.437 1.00 93.56 112 SER A O 1
ATOM 796 N N . ALA A 1 113 ? -28.685 -41.444 11.179 1.00 95.69 113 ALA A N 1
ATOM 797 C CA . ALA A 1 113 ? -27.328 -41.353 11.710 1.00 95.69 113 ALA A CA 1
ATOM 798 C C . ALA A 1 113 ? -27.160 -40.059 12.523 1.00 95.69 113 ALA A C 1
ATOM 800 O O . ALA A 1 113 ? -28.055 -39.211 12.534 1.00 95.69 113 ALA A O 1
ATOM 801 N N . PHE A 1 114 ? -26.018 -39.904 13.195 1.00 95.94 114 PHE A N 1
ATOM 802 C CA . PHE A 1 114 ? -25.680 -38.689 13.936 1.00 95.94 114 PHE A CA 1
ATOM 803 C C . PHE A 1 114 ? -24.202 -38.314 13.787 1.00 95.94 114 PHE A C 1
ATOM 805 O O . PHE A 1 114 ? -23.360 -39.186 13.549 1.00 95.94 114 PHE A O 1
ATOM 812 N N . ALA A 1 115 ? -23.895 -37.031 13.978 1.00 95.69 115 ALA A N 1
ATOM 813 C CA . ALA A 1 115 ? -22.535 -36.508 14.072 1.00 95.69 115 ALA A CA 1
ATOM 814 C C . ALA A 1 115 ? -22.404 -35.531 15.245 1.00 95.69 115 ALA A C 1
ATOM 816 O O . ALA A 1 115 ? -23.266 -34.677 15.448 1.00 95.69 115 ALA A O 1
ATOM 817 N N . ASP A 1 116 ? -21.308 -35.649 15.991 1.00 96.94 116 ASP A N 1
ATOM 818 C CA . ASP A 1 116 ? -21.000 -34.781 17.129 1.00 96.94 116 ASP A CA 1
ATOM 819 C C . ASP A 1 116 ? -20.079 -33.646 16.682 1.00 96.94 116 ASP A C 1
ATOM 821 O O . ASP A 1 116 ? -19.117 -33.870 15.939 1.00 96.94 116 ASP A O 1
ATOM 825 N N . ALA A 1 117 ? -20.351 -32.434 17.160 1.00 94.00 117 ALA A N 1
ATOM 826 C CA . ALA A 1 117 ? -19.405 -31.333 17.057 1.00 94.00 117 ALA A CA 1
ATOM 827 C C . ALA A 1 117 ? -18.239 -31.536 18.038 1.00 94.00 117 ALA A C 1
ATOM 829 O O . ALA A 1 117 ? -18.355 -32.253 19.036 1.00 94.00 117 ALA A O 1
ATOM 830 N N . SER A 1 118 ? -17.119 -30.848 17.805 1.00 93.25 118 SER A N 1
ATOM 831 C CA . SER A 1 118 ? -16.084 -30.733 18.838 1.00 93.25 118 SER A CA 1
ATOM 832 C C . SER A 1 118 ? -16.660 -29.953 20.030 1.00 93.25 118 SER A C 1
ATOM 834 O O . SER A 1 118 ? -17.053 -28.800 19.841 1.00 93.25 118 SER A O 1
ATOM 836 N N . PRO A 1 119 ? -16.731 -30.530 21.244 1.00 92.12 119 PRO A N 1
ATOM 837 C CA . PRO A 1 119 ? -17.344 -29.853 22.380 1.00 92.12 119 PRO A CA 1
ATOM 838 C C . PRO A 1 119 ? -16.467 -28.697 22.883 1.00 92.12 119 PRO A C 1
ATOM 840 O O . PRO A 1 119 ? -15.242 -28.720 22.742 1.00 92.12 119 PRO A O 1
ATOM 843 N N . VAL A 1 120 ? -17.095 -27.701 23.508 1.00 92.44 120 VAL A N 1
ATOM 844 C CA . VAL A 1 120 ? -16.453 -26.529 24.121 1.00 92.44 120 VAL A CA 1
ATOM 845 C C . VAL A 1 120 ? -16.458 -26.636 25.644 1.00 92.44 120 VAL A C 1
ATOM 847 O O . VAL A 1 120 ? -17.401 -27.147 26.240 1.00 92.44 120 VAL A O 1
ATOM 850 N N . GLY A 1 121 ? -15.391 -26.164 26.287 1.00 89.06 121 GLY A N 1
ATOM 851 C CA . GLY A 1 121 ? -15.221 -26.229 27.738 1.00 89.06 121 GLY A CA 1
ATOM 852 C C . GLY A 1 121 ? -13.754 -26.421 28.150 1.00 89.06 121 GLY A C 1
ATOM 853 O O . GLY A 1 121 ? -12.866 -26.313 27.299 1.00 89.06 121 GLY A O 1
ATOM 854 N N . PRO A 1 122 ? -13.477 -26.707 29.436 1.00 93.44 122 PRO A N 1
ATOM 855 C CA . PRO A 1 122 ? -14.442 -26.853 30.528 1.00 93.44 122 PRO A CA 1
ATOM 856 C C . PRO A 1 122 ? -15.232 -25.565 30.784 1.00 93.44 122 PRO A C 1
ATOM 858 O O . PRO A 1 122 ? -14.643 -24.483 30.794 1.00 93.44 122 PRO A O 1
ATOM 861 N N . VAL A 1 123 ? -16.547 -25.660 30.989 1.00 90.75 123 VAL A N 1
ATOM 862 C CA . VAL A 1 123 ? -17.387 -24.486 31.285 1.00 90.75 123 VAL A CA 1
ATOM 863 C C . VAL A 1 123 ? -16.940 -23.857 32.606 1.00 90.75 123 VAL A C 1
ATOM 865 O O . VAL A 1 123 ? -16.782 -24.544 33.611 1.00 90.75 123 VAL A O 1
ATOM 868 N N . ALA A 1 124 ? -16.722 -22.547 32.633 1.00 87.31 124 ALA A N 1
ATOM 869 C CA . ALA A 1 124 ? -16.314 -21.810 33.823 1.00 87.31 124 ALA A CA 1
ATOM 870 C C . ALA A 1 124 ? -17.518 -21.243 34.596 1.00 87.31 124 ALA A C 1
ATOM 872 O O . ALA A 1 124 ? -18.645 -21.182 34.105 1.00 87.31 124 ALA A O 1
ATOM 873 N N . ALA A 1 125 ? -17.288 -20.813 35.838 1.00 80.44 125 ALA A N 1
ATOM 874 C CA . ALA A 1 125 ? -18.333 -20.197 36.651 1.00 80.44 125 ALA A CA 1
ATOM 875 C C . ALA A 1 125 ? -18.850 -18.897 36.011 1.00 80.44 125 ALA A C 1
ATOM 877 O O . ALA A 1 125 ? -18.091 -18.159 35.371 1.00 80.44 125 ALA A O 1
ATOM 878 N N . ALA A 1 126 ? -20.134 -18.604 36.233 1.00 68.94 126 ALA A N 1
ATOM 879 C CA . ALA A 1 126 ? -20.714 -17.307 35.908 1.00 68.94 126 ALA A CA 1
ATOM 880 C C . ALA A 1 126 ? -19.896 -16.192 36.582 1.00 68.94 126 ALA A C 1
ATOM 882 O O . ALA A 1 126 ? -19.479 -16.322 37.736 1.00 68.94 126 ALA A O 1
ATOM 883 N N . VAL A 1 127 ? -19.666 -15.083 35.876 1.00 57.84 127 VAL A N 1
ATOM 884 C CA . VAL A 1 127 ? -19.053 -13.901 36.494 1.00 57.84 127 VAL A CA 1
ATOM 885 C C . VAL A 1 127 ? -20.075 -13.291 37.437 1.00 57.84 127 VAL A C 1
ATOM 887 O O . VAL A 1 127 ? -21.044 -12.680 36.993 1.00 57.84 127 VAL A O 1
ATOM 890 N N . VAL A 1 128 ? -19.856 -13.429 38.744 1.00 53.25 128 VAL A N 1
ATOM 891 C CA . VAL A 1 128 ? -20.445 -12.490 39.702 1.00 53.25 128 VAL A CA 1
ATOM 892 C C . VAL A 1 128 ? -19.887 -11.122 39.326 1.00 53.25 128 VAL A C 1
ATOM 894 O O . VAL A 1 128 ? -18.669 -10.994 39.201 1.00 53.25 128 VAL A O 1
ATOM 897 N N . ALA A 1 129 ? -20.760 -10.144 39.057 1.00 53.75 129 ALA A N 1
ATOM 898 C CA . ALA A 1 129 ? -20.341 -8.794 38.697 1.00 53.75 129 ALA A CA 1
ATOM 899 C C . ALA A 1 129 ? -19.266 -8.338 39.689 1.00 53.75 129 ALA A C 1
ATOM 901 O O . ALA A 1 129 ? -19.522 -8.296 40.889 1.00 53.75 129 ALA A O 1
ATOM 902 N N . ALA A 1 130 ? -18.054 -8.081 39.194 1.00 56.78 130 ALA A N 1
ATOM 903 C CA . ALA A 1 130 ? -17.013 -7.531 40.038 1.00 56.78 130 ALA A CA 1
ATOM 904 C C . ALA A 1 130 ? -17.525 -6.189 40.573 1.00 56.78 130 ALA A C 1
ATOM 906 O O . ALA A 1 130 ? -17.990 -5.351 39.794 1.00 56.78 130 ALA A O 1
ATOM 907 N N . ASP A 1 131 ? -17.469 -6.002 41.889 1.00 72.44 131 ASP A N 1
ATOM 908 C CA . ASP A 1 131 ? -17.699 -4.698 42.498 1.00 72.44 131 ASP A CA 1
ATOM 909 C C . ASP A 1 131 ? -16.530 -3.794 42.082 1.00 72.44 131 ASP A C 1
ATOM 911 O O . ASP A 1 131 ? -15.453 -3.801 42.682 1.00 72.44 131 ASP A O 1
ATOM 915 N N . TYR A 1 132 ? -16.706 -3.074 40.974 1.00 90.94 132 TYR A N 1
ATOM 916 C CA . TYR A 1 132 ? -15.752 -2.078 40.503 1.00 90.94 132 TYR A CA 1
ATOM 917 C C . TYR A 1 132 ? -15.737 -0.907 41.486 1.00 90.94 132 TYR A C 1
ATOM 919 O O . TYR A 1 132 ? -16.785 -0.466 41.942 1.00 90.94 132 TYR A O 1
ATOM 927 N N . THR A 1 133 ? -14.555 -0.415 41.849 1.00 94.25 133 THR A N 1
ATOM 928 C CA . THR A 1 133 ? -14.393 0.495 43.002 1.00 94.25 133 THR A CA 1
ATOM 929 C C . THR A 1 133 ? -14.065 1.940 42.630 1.00 94.25 133 THR A C 1
ATOM 931 O O . THR A 1 133 ? -14.102 2.813 43.494 1.00 94.25 133 THR A O 1
ATOM 934 N N . ALA A 1 134 ? -13.772 2.223 41.359 1.00 96.19 134 ALA A N 1
ATOM 935 C CA . ALA A 1 134 ? -13.455 3.574 40.905 1.00 96.19 134 ALA A CA 1
ATOM 936 C C . ALA A 1 134 ? -14.706 4.455 40.760 1.00 96.19 134 ALA A C 1
ATOM 938 O O . ALA A 1 134 ? -15.703 4.035 40.175 1.00 96.19 134 ALA A O 1
ATOM 939 N N . GLY A 1 135 ? -14.638 5.709 41.208 1.00 96.44 135 GLY A N 1
ATOM 940 C CA . GLY A 1 135 ? -15.630 6.741 40.898 1.00 96.44 135 GLY A CA 1
ATOM 941 C C . GLY A 1 135 ? -15.161 7.584 39.716 1.00 96.44 135 GLY A C 1
ATOM 942 O O . GLY A 1 135 ? -14.016 8.023 39.711 1.00 96.44 135 GLY A O 1
ATOM 943 N N . PHE A 1 136 ? -16.004 7.790 38.702 1.00 96.88 136 PHE A N 1
ATOM 944 C CA . PHE A 1 136 ? -15.694 8.616 37.526 1.00 96.88 136 PHE A CA 1
ATOM 945 C C . PHE A 1 136 ? -16.958 8.908 36.702 1.00 96.88 136 PHE A C 1
ATOM 947 O O . PHE A 1 136 ? -18.009 8.299 36.906 1.00 96.88 136 PHE A O 1
ATOM 954 N N . THR A 1 137 ? -16.839 9.804 35.720 1.00 97.19 137 THR A N 1
ATOM 955 C CA . THR A 1 137 ? -17.788 9.933 34.606 1.00 97.19 137 THR A CA 1
ATOM 956 C C . THR A 1 137 ? -17.078 9.639 33.284 1.00 97.19 137 THR A C 1
ATOM 958 O O . THR A 1 137 ? -16.087 10.295 32.957 1.00 97.19 137 THR A O 1
ATOM 961 N N . LEU A 1 138 ? -17.581 8.677 32.507 1.00 97.38 138 LEU A N 1
ATOM 962 C CA . LEU A 1 138 ? -17.142 8.390 31.145 1.00 97.38 138 LEU A CA 1
ATOM 963 C C . LEU A 1 138 ? -17.318 9.653 30.301 1.00 97.38 138 LEU A C 1
ATOM 965 O O . LEU A 1 138 ? -18.440 10.113 30.070 1.00 97.38 138 LEU A O 1
ATOM 969 N N . ALA A 1 139 ? -16.207 10.209 29.826 1.00 97.75 139 ALA A N 1
ATOM 970 C CA . ALA A 1 139 ? -16.259 11.265 28.835 1.00 97.75 139 ALA A CA 1
ATOM 971 C C . ALA A 1 139 ? -16.438 10.631 27.453 1.00 97.75 139 ALA A C 1
ATOM 973 O O . ALA A 1 139 ? -15.794 9.640 27.111 1.00 97.75 139 ALA A O 1
ATOM 974 N N . GLN A 1 140 ? -17.316 11.211 26.640 1.00 97.62 140 GLN A N 1
ATOM 975 C CA . GLN A 1 140 ? -17.468 10.756 25.264 1.00 97.62 140 GLN A CA 1
ATOM 976 C C . GLN A 1 140 ? -16.225 11.120 24.457 1.00 97.62 140 GLN A C 1
ATOM 978 O O . GLN A 1 140 ? -15.615 12.174 24.669 1.00 97.62 140 GLN A O 1
ATOM 983 N N . PHE A 1 141 ? -15.879 10.275 23.486 1.00 97.62 141 PHE A N 1
ATOM 984 C CA . PHE A 1 141 ? -14.935 10.696 22.463 1.00 97.62 141 PHE A CA 1
ATOM 985 C C . PHE A 1 141 ? -15.461 11.965 21.767 1.00 97.62 141 PHE A C 1
ATOM 987 O O . PHE A 1 141 ? -16.673 12.119 21.594 1.00 97.62 141 PHE A O 1
ATOM 994 N N . PRO A 1 142 ? -14.586 12.893 21.358 1.00 96.94 142 PRO A N 1
ATOM 995 C CA . PRO A 1 142 ? -15.004 14.029 20.548 1.00 96.94 142 PRO A CA 1
ATOM 996 C C . PRO A 1 142 ? -15.665 13.576 19.239 1.00 96.94 142 PRO A C 1
ATOM 998 O O . PRO A 1 142 ? -15.289 12.554 18.673 1.00 96.94 142 PRO A O 1
ATOM 1001 N N . ALA A 1 143 ? -16.597 14.368 18.701 1.00 97.12 143 ALA A N 1
ATOM 1002 C CA . ALA A 1 143 ? -17.343 14.005 17.488 1.00 97.12 143 ALA A CA 1
ATOM 1003 C C . ALA A 1 143 ? -16.448 13.727 16.261 1.00 97.12 143 ALA A C 1
ATOM 1005 O O . ALA A 1 143 ? -16.783 12.893 15.429 1.00 97.12 143 ALA A O 1
ATOM 1006 N N . TYR A 1 144 ? -15.286 14.380 16.158 1.00 96.75 144 TYR A N 1
ATOM 1007 C CA . TYR A 1 144 ? -14.319 14.135 15.078 1.00 96.75 144 TYR A CA 1
ATOM 1008 C C . TYR A 1 144 ? -13.589 12.780 15.187 1.00 96.75 144 TYR A C 1
ATOM 1010 O O . TYR A 1 144 ? -12.889 12.391 14.255 1.00 96.75 144 TYR A O 1
ATOM 1018 N N . GLU A 1 145 ? -13.734 12.063 16.304 1.00 97.69 145 GLU A N 1
ATOM 1019 C CA . GLU A 1 145 ? -13.244 10.690 16.482 1.00 97.69 145 GLU A CA 1
ATOM 1020 C C . GLU A 1 145 ? -14.311 9.634 16.150 1.00 97.69 145 GLU A C 1
ATOM 1022 O O . GLU A 1 145 ? -14.039 8.438 16.261 1.00 97.69 145 GLU A O 1
ATOM 1027 N N . GLU A 1 146 ? -15.518 10.031 15.722 1.00 97.81 146 GLU A N 1
ATOM 1028 C CA . GLU A 1 146 ? -16.474 9.071 15.166 1.00 97.81 146 GLU A CA 1
ATOM 1029 C C . GLU A 1 146 ? -15.818 8.330 13.993 1.00 97.81 146 GLU A C 1
ATOM 1031 O O . GLU A 1 146 ? -15.243 8.953 13.103 1.00 97.81 146 GLU A O 1
ATOM 1036 N N . LYS A 1 147 ? -15.907 6.994 13.996 1.00 97.69 147 LYS A N 1
ATOM 1037 C CA . LYS A 1 147 ? -15.217 6.089 13.060 1.00 97.69 147 LYS A CA 1
ATOM 1038 C C . LYS A 1 147 ? -13.692 6.047 13.196 1.00 97.69 147 LYS A C 1
ATOM 1040 O O . LYS A 1 147 ? -13.012 5.565 12.286 1.00 97.69 147 LYS A O 1
ATOM 1045 N N . ARG A 1 148 ? -13.131 6.476 14.330 1.00 98.44 148 ARG A N 1
ATOM 1046 C CA . ARG A 1 148 ? -11.733 6.173 14.650 1.00 98.44 148 ARG A CA 1
ATOM 1047 C C . ARG A 1 148 ? -11.517 4.665 14.654 1.00 98.44 148 ARG A C 1
ATOM 1049 O O . ARG A 1 148 ? -12.233 3.932 15.337 1.00 98.44 148 ARG A O 1
ATOM 1056 N N . ILE A 1 149 ? -10.489 4.225 13.939 1.00 98.69 149 ILE A N 1
ATOM 1057 C CA . ILE A 1 149 ? -9.996 2.851 13.994 1.00 98.69 149 ILE A CA 1
ATOM 1058 C C . ILE A 1 149 ? -8.742 2.854 14.864 1.00 98.69 149 ILE A C 1
ATOM 1060 O O . ILE A 1 149 ? -7.778 3.560 14.577 1.00 98.69 149 ILE A O 1
ATOM 1064 N N . PHE A 1 150 ? -8.770 2.088 15.947 1.00 98.56 150 PHE A N 1
ATOM 1065 C CA . PHE A 1 150 ? -7.598 1.794 16.760 1.00 98.56 150 PHE A CA 1
ATOM 1066 C C . PHE A 1 150 ? -6.871 0.584 16.167 1.00 98.56 150 PHE A C 1
ATOM 1068 O O . PHE A 1 150 ? -7.508 -0.390 15.766 1.00 98.56 150 PHE A O 1
ATOM 1075 N N . GLN A 1 151 ? -5.542 0.655 16.096 1.00 98.31 151 GLN A N 1
ATOM 1076 C CA . GLN A 1 151 ? -4.712 -0.439 15.600 1.00 98.31 151 GLN A CA 1
ATOM 1077 C C . GLN A 1 151 ? -4.677 -1.584 16.622 1.00 98.31 151 GLN A C 1
ATOM 1079 O O . GLN A 1 151 ? -4.317 -1.388 17.785 1.00 98.31 151 GLN A O 1
ATOM 1084 N N . ARG A 1 152 ? -4.997 -2.795 16.165 1.00 97.62 152 ARG A N 1
ATOM 1085 C CA . ARG A 1 152 ? -4.807 -4.036 16.921 1.00 97.62 152 ARG A CA 1
ATOM 1086 C C . ARG A 1 152 ? -3.320 -4.305 17.158 1.00 97.62 152 ARG A C 1
ATOM 1088 O O . ARG A 1 152 ? -2.487 -4.038 16.297 1.00 97.62 152 ARG A O 1
ATOM 1095 N N . THR A 1 153 ? -2.985 -4.872 18.306 1.00 94.50 153 THR A N 1
ATOM 1096 C CA . THR A 1 153 ? -1.610 -5.225 18.682 1.00 94.50 153 THR A CA 1
ATOM 1097 C C . THR A 1 153 ? -1.167 -6.554 18.077 1.00 94.50 153 THR A C 1
ATOM 1099 O O . THR A 1 153 ? 0.001 -6.725 17.747 1.00 94.50 153 THR A O 1
ATOM 1102 N N . THR A 1 154 ? -2.096 -7.495 17.910 1.00 90.94 154 THR A N 1
ATOM 1103 C CA . THR A 1 154 ? -1.846 -8.796 17.279 1.00 90.94 154 THR A CA 1
ATOM 1104 C C . THR A 1 154 ? -2.777 -8.991 16.089 1.00 90.94 154 THR A C 1
ATOM 1106 O O . THR A 1 154 ? -3.847 -8.397 16.035 1.00 90.94 154 THR A O 1
ATOM 1109 N N . MET A 1 155 ? -2.385 -9.831 15.129 1.00 92.00 155 MET A N 1
ATOM 1110 C CA . MET A 1 155 ? -3.229 -10.183 13.974 1.00 92.00 155 MET A CA 1
ATOM 1111 C C . MET A 1 155 ? -4.066 -11.451 14.207 1.00 92.00 155 MET A C 1
ATOM 1113 O O . MET A 1 155 ? -4.932 -11.774 13.397 1.00 92.00 155 MET A O 1
ATOM 1117 N N . SER A 1 156 ? -3.810 -12.156 15.310 1.00 90.69 156 SER A N 1
ATOM 1118 C CA . SER A 1 156 ? -4.482 -13.386 15.727 1.00 90.69 156 SER A CA 1
ATOM 1119 C C . SER A 1 156 ? -4.744 -13.390 17.238 1.00 90.69 156 SER A C 1
ATOM 1121 O O . SER A 1 156 ? -4.158 -12.599 17.988 1.00 90.69 156 SER A O 1
ATOM 1123 N N . GLY A 1 157 ? -5.639 -14.273 17.689 1.00 83.38 157 GLY A N 1
ATOM 1124 C CA . GLY A 1 157 ? -6.107 -14.325 19.080 1.00 83.38 157 GLY A CA 1
ATOM 1125 C C . GLY A 1 157 ? -7.285 -13.380 19.346 1.00 83.38 157 GLY A C 1
ATOM 1126 O O . GLY A 1 157 ? -7.891 -12.866 18.408 1.00 83.38 157 GLY A O 1
ATOM 1127 N N . GLY A 1 158 ? -7.634 -13.161 20.614 1.00 84.19 158 GLY A N 1
ATOM 1128 C CA . GLY A 1 158 ? -8.853 -12.426 20.989 1.00 84.19 158 GLY A CA 1
ATOM 1129 C C . GLY A 1 158 ? -10.142 -13.209 20.712 1.00 84.19 158 GLY A C 1
ATOM 1130 O O . GLY A 1 158 ? -10.120 -14.272 20.091 1.00 84.19 158 GLY A O 1
ATOM 1131 N N . GLY A 1 159 ? -11.280 -12.678 21.160 1.00 71.50 159 GLY A N 1
ATOM 1132 C CA . GLY A 1 159 ? -12.587 -13.343 21.077 1.00 71.50 159 GLY A CA 1
ATOM 1133 C C . GLY A 1 159 ? -13.062 -13.632 19.649 1.00 71.50 159 GLY A C 1
ATOM 1134 O O . GLY A 1 159 ? -13.797 -14.588 19.430 1.00 71.50 159 GLY A O 1
ATOM 1135 N N . ALA A 1 160 ? -12.603 -12.851 18.664 1.00 79.81 160 ALA A N 1
ATOM 1136 C CA . ALA A 1 160 ? -12.907 -13.052 17.244 1.00 79.81 160 ALA A CA 1
ATOM 1137 C C . ALA A 1 160 ? -11.769 -13.728 16.453 1.00 79.81 160 ALA A C 1
ATOM 1139 O O . ALA A 1 160 ? -11.841 -13.797 15.226 1.00 79.81 160 ALA A O 1
ATOM 1140 N N . GLY A 1 161 ? -10.684 -14.152 17.116 1.00 86.75 161 GLY A N 1
ATOM 1141 C CA . GLY A 1 161 ? -9.507 -14.747 16.470 1.00 86.75 161 GLY A CA 1
ATOM 1142 C C . GLY A 1 161 ? -8.679 -13.786 15.601 1.00 86.75 161 GLY A C 1
ATOM 1143 O O . GLY A 1 161 ? -7.721 -14.220 14.966 1.00 86.75 161 GLY A O 1
ATOM 1144 N N . LYS A 1 162 ? -9.025 -12.493 15.571 1.00 92.44 162 LYS A N 1
ATOM 1145 C CA . LYS A 1 162 ? -8.448 -11.452 14.695 1.00 92.44 162 LYS A CA 1
ATOM 1146 C C . LYS A 1 162 ? -7.504 -10.490 15.420 1.00 92.44 162 LYS A C 1
ATOM 1148 O O . LYS A 1 162 ? -7.075 -9.491 14.839 1.00 92.44 162 LYS A O 1
ATOM 1153 N N . GLY A 1 163 ? -7.184 -10.807 16.670 1.00 94.62 163 GLY A N 1
ATOM 1154 C CA . GLY A 1 163 ? -6.318 -10.052 17.560 1.00 94.62 163 GLY A CA 1
ATOM 1155 C C . GLY A 1 163 ? -7.052 -9.132 18.522 1.00 94.62 163 GLY A C 1
ATOM 1156 O O . GLY A 1 163 ? -8.276 -9.020 18.509 1.00 94.62 163 GLY A O 1
ATOM 1157 N N . THR A 1 164 ? -6.276 -8.468 19.370 1.00 95.12 164 THR A N 1
ATOM 1158 C CA . THR A 1 164 ? -6.758 -7.492 20.357 1.00 95.12 164 THR A CA 1
ATOM 1159 C C . THR A 1 164 ? -5.912 -6.230 20.309 1.00 95.12 164 THR A C 1
ATOM 1161 O O . THR A 1 164 ? -4.770 -6.281 19.856 1.00 95.12 164 THR A O 1
ATOM 1164 N N . GLY A 1 165 ? -6.415 -5.117 20.830 1.00 95.94 165 GLY A N 1
ATOM 1165 C CA . GLY A 1 165 ? -5.628 -3.902 21.030 1.00 95.94 165 GLY A CA 1
ATOM 1166 C C . GLY A 1 165 ? -6.031 -3.131 22.281 1.00 95.94 165 GLY A C 1
ATOM 1167 O O . GLY A 1 165 ? -6.763 -3.639 23.135 1.00 95.94 165 GLY A O 1
ATOM 1168 N N . THR A 1 166 ? -5.549 -1.892 22.360 1.00 96.62 166 THR A N 1
ATOM 1169 C CA . THR A 1 166 ? -5.800 -0.989 23.485 1.00 96.62 166 THR A CA 1
ATOM 1170 C C . THR A 1 166 ? -6.542 0.259 23.023 1.00 96.62 166 THR A C 1
ATOM 1172 O O . THR A 1 166 ? -6.154 0.887 22.037 1.00 96.62 166 THR A O 1
ATOM 1175 N N . ILE A 1 167 ? -7.585 0.648 23.757 1.00 97.88 167 ILE A N 1
ATOM 1176 C CA . ILE A 1 167 ? -8.307 1.909 23.542 1.00 97.88 167 ILE A CA 1
ATOM 1177 C C . ILE A 1 167 ? -8.104 2.820 24.750 1.00 97.88 167 ILE A C 1
ATOM 1179 O O . ILE A 1 167 ? -8.495 2.476 25.861 1.00 97.88 167 ILE A O 1
ATOM 1183 N N . ARG A 1 168 ? -7.546 4.011 24.520 1.00 96.31 168 ARG A N 1
ATOM 1184 C CA . ARG A 1 168 ? -7.455 5.064 25.537 1.00 96.31 168 ARG A CA 1
ATOM 1185 C C . ARG A 1 168 ? -8.775 5.827 25.618 1.00 96.31 168 ARG A C 1
ATOM 1187 O O . ARG A 1 168 ? -9.116 6.550 24.683 1.00 96.31 168 ARG A O 1
ATOM 1194 N N . VAL A 1 169 ? -9.500 5.678 26.721 1.00 97.88 169 VAL A N 1
ATOM 1195 C CA . VAL A 1 169 ? -10.834 6.259 26.933 1.00 97.88 169 VAL A CA 1
ATOM 1196 C C . VAL A 1 169 ? -10.750 7.446 27.894 1.00 97.88 169 VAL A C 1
ATOM 1198 O O . VAL A 1 169 ? -10.153 7.301 28.963 1.00 97.88 169 VAL A O 1
ATOM 1201 N N . PRO A 1 170 ? -11.312 8.618 27.546 1.00 97.31 170 PRO A N 1
ATOM 1202 C CA . PRO A 1 170 ? -11.276 9.787 28.415 1.00 97.31 170 PRO A CA 1
ATOM 1203 C C . PRO A 1 170 ? -12.245 9.661 29.599 1.00 97.31 170 PRO A C 1
ATOM 1205 O O . PRO A 1 170 ? -13.354 9.139 29.482 1.00 97.31 170 PRO A O 1
ATOM 1208 N N . LEU A 1 171 ? -11.822 10.194 30.741 1.00 97.62 171 LEU A N 1
ATOM 1209 C CA . LEU A 1 171 ? -12.582 10.263 31.985 1.00 97.62 171 LEU A CA 1
ATOM 1210 C C . LEU A 1 171 ? -12.798 11.729 32.379 1.00 97.62 171 LEU A C 1
ATOM 1212 O O . LEU A 1 171 ? -12.043 12.622 31.996 1.00 97.62 171 LEU A O 1
ATOM 1216 N N . SER A 1 172 ? -13.854 11.985 33.139 1.00 96.31 172 SER A N 1
ATOM 1217 C CA . SER A 1 172 ? -14.231 13.317 33.611 1.00 96.31 172 SER A CA 1
ATOM 1218 C C . SER A 1 172 ? -14.944 13.249 34.963 1.00 96.31 172 SER A C 1
ATOM 1220 O O . SER A 1 172 ? -15.145 12.169 35.523 1.00 96.31 172 SER A O 1
ATOM 1222 N N . GLY A 1 173 ? -15.326 14.413 35.494 1.00 93.75 173 GLY A N 1
ATOM 1223 C CA . GLY A 1 173 ? -15.955 14.524 36.808 1.00 93.75 173 GLY A CA 1
ATOM 1224 C C . GLY A 1 173 ? -14.957 14.329 37.952 1.00 93.75 173 GLY A C 1
ATOM 1225 O O . GLY A 1 173 ? -13.762 14.588 37.808 1.00 93.75 173 GLY A O 1
ATOM 1226 N N . THR A 1 174 ? -15.454 13.898 39.111 1.00 95.06 174 THR A N 1
ATOM 1227 C CA . THR A 1 174 ? -14.608 13.528 40.252 1.00 95.06 174 THR A CA 1
ATOM 1228 C C . THR A 1 174 ? -14.099 12.106 40.050 1.00 95.06 174 THR A C 1
ATOM 1230 O O . THR A 1 174 ? -14.863 11.157 40.196 1.00 95.06 174 THR A O 1
ATOM 1233 N N . VAL A 1 175 ? -12.816 11.976 39.704 1.00 97.69 175 VAL A N 1
ATOM 1234 C CA . VAL A 1 175 ? -12.165 10.682 39.469 1.00 97.69 175 VAL A CA 1
ATOM 1235 C C . VAL A 1 175 ? -11.461 10.203 40.737 1.00 97.69 175 VAL A C 1
ATOM 1237 O O . VAL A 1 175 ? -10.538 10.875 41.204 1.00 97.69 175 VAL A O 1
ATOM 1240 N N . THR A 1 176 ? -11.876 9.053 41.271 1.00 97.50 176 THR A N 1
ATOM 1241 C CA . THR A 1 176 ? -11.276 8.400 42.445 1.00 97.50 176 THR A CA 1
ATOM 1242 C C . THR A 1 176 ? -10.661 7.055 42.084 1.00 97.50 176 THR A C 1
ATOM 1244 O O . THR A 1 176 ? -11.162 6.336 41.215 1.00 97.50 176 THR A O 1
ATOM 1247 N N . ALA A 1 177 ? -9.583 6.702 42.776 1.00 97.06 177 ALA A N 1
ATOM 1248 C CA . ALA A 1 177 ? -8.848 5.474 42.543 1.00 97.06 177 ALA A CA 1
ATOM 1249 C C . ALA A 1 177 ? -9.706 4.221 42.765 1.00 97.06 177 ALA A C 1
ATOM 1251 O O . ALA A 1 177 ? -10.555 4.177 43.656 1.00 97.06 177 ALA A O 1
ATOM 1252 N N . GLY A 1 178 ? -9.445 3.186 41.969 1.00 95.50 178 GLY A N 1
ATOM 1253 C CA . GLY A 1 178 ? -10.141 1.907 42.061 1.00 95.50 178 GLY A CA 1
ATOM 1254 C C . GLY A 1 178 ? -10.149 1.145 40.742 1.00 95.50 178 GLY A C 1
ATOM 1255 O O . GLY A 1 178 ? -9.583 1.590 39.742 1.00 95.50 178 GLY A O 1
ATOM 1256 N N . THR A 1 179 ? -10.798 -0.011 40.755 1.00 94.94 179 THR A N 1
ATOM 1257 C CA . THR A 1 179 ? -10.992 -0.874 39.585 1.00 94.94 179 THR A CA 1
ATOM 1258 C C . THR A 1 179 ? -12.124 -0.363 38.697 1.00 94.94 179 THR A C 1
ATOM 1260 O O . THR A 1 179 ? -13.124 0.164 39.191 1.00 94.94 179 THR A O 1
ATOM 1263 N N . VAL A 1 180 ? -11.971 -0.535 37.384 1.00 96.25 180 VAL A N 1
ATOM 1264 C CA . VAL A 1 180 ? -12.934 -0.136 36.349 1.00 96.25 180 VAL A CA 1
ATOM 1265 C C . VAL A 1 180 ? -13.341 -1.358 35.533 1.00 96.25 180 VAL A C 1
ATOM 1267 O O . VAL A 1 180 ? -12.496 -2.148 35.111 1.00 96.25 180 VAL A O 1
ATOM 1270 N N . GLY A 1 181 ? -14.637 -1.499 35.276 1.00 94.69 181 GLY A N 1
ATOM 1271 C CA . GLY A 1 181 ? -15.182 -2.471 34.336 1.00 94.69 181 GLY A CA 1
ATOM 1272 C C . GLY A 1 181 ? -15.342 -1.877 32.945 1.00 94.69 181 GLY A C 1
ATOM 1273 O O . GLY A 1 181 ? -15.689 -0.705 32.813 1.00 94.69 181 GLY A O 1
ATOM 1274 N N . ALA A 1 182 ? -15.149 -2.688 31.910 1.00 96.56 182 ALA A N 1
ATOM 1275 C CA . ALA A 1 182 ? -15.472 -2.315 30.536 1.00 96.56 182 ALA A CA 1
ATOM 1276 C C . ALA A 1 182 ? -16.272 -3.414 29.838 1.00 96.56 182 ALA A C 1
ATOM 1278 O O . ALA A 1 182 ? -16.186 -4.586 30.205 1.00 96.56 182 ALA A O 1
ATOM 1279 N N . ARG A 1 183 ? -17.059 -3.027 28.832 1.00 95.56 183 ARG A N 1
ATOM 1280 C CA . ARG A 1 183 ? -17.685 -3.932 27.857 1.00 95.56 183 ARG A CA 1
ATOM 1281 C C . ARG A 1 183 ? -17.758 -3.253 26.491 1.00 95.56 183 ARG A C 1
ATOM 1283 O O . ARG A 1 183 ? -17.719 -2.023 26.404 1.00 95.56 183 ARG A O 1
ATOM 1290 N N . ILE A 1 184 ? -17.934 -4.045 25.436 1.00 97.38 184 ILE A N 1
ATOM 1291 C CA . ILE A 1 184 ? -18.126 -3.530 24.075 1.00 97.38 184 ILE A CA 1
ATOM 1292 C C . ILE A 1 184 ? -19.551 -3.818 23.610 1.00 97.38 184 ILE A C 1
ATOM 1294 O O . ILE A 1 184 ? -20.020 -4.953 23.704 1.00 97.38 184 ILE A O 1
ATOM 1298 N N . ARG A 1 185 ? -20.229 -2.794 23.085 1.00 96.44 185 ARG A N 1
ATOM 1299 C CA . ARG A 1 185 ? -21.621 -2.851 22.616 1.00 96.44 185 ARG A CA 1
ATOM 1300 C C . ARG A 1 185 ? -21.710 -2.443 21.149 1.00 96.44 185 ARG A C 1
ATOM 1302 O O . ARG A 1 185 ? -21.027 -1.515 20.732 1.00 96.44 185 ARG A O 1
ATOM 1309 N N . SER A 1 186 ? -22.530 -3.129 20.363 1.00 95.12 186 SER A N 1
ATOM 1310 C CA . SER A 1 186 ? -22.700 -2.855 18.935 1.00 95.12 186 SER A CA 1
ATOM 1311 C C . SER A 1 186 ? -23.194 -1.432 18.700 1.00 95.12 186 SER A C 1
ATOM 1313 O O . SER A 1 186 ? -24.079 -0.952 19.411 1.00 95.12 186 SER A O 1
ATOM 1315 N N . ALA A 1 187 ? -22.621 -0.757 17.702 1.00 97.25 187 ALA A N 1
ATOM 1316 C CA . ALA A 1 187 ? -23.105 0.549 17.271 1.00 97.25 187 ALA A CA 1
ATOM 1317 C C . ALA A 1 187 ? -24.268 0.458 16.271 1.00 97.25 187 ALA A C 1
ATOM 1319 O O . ALA A 1 187 ? -24.930 1.470 16.045 1.00 97.25 187 ALA A O 1
ATOM 1320 N N . ASP A 1 188 ? -24.528 -0.721 15.698 1.00 92.81 188 ASP A N 1
ATOM 1321 C CA . ASP A 1 188 ? -25.589 -0.909 14.701 1.00 92.81 188 ASP A CA 1
ATOM 1322 C C . ASP A 1 188 ? -26.981 -0.893 15.344 1.00 92.81 188 ASP A C 1
ATOM 1324 O O . ASP A 1 188 ? -27.901 -0.262 14.827 1.00 92.81 188 ASP A O 1
ATOM 1328 N N . ASP A 1 189 ? -27.126 -1.548 16.500 1.00 93.00 189 ASP A N 1
ATOM 1329 C CA . ASP A 1 189 ? -28.383 -1.622 17.257 1.00 93.00 189 ASP A CA 1
ATOM 1330 C C . ASP A 1 189 ? -28.318 -0.932 18.628 1.00 93.00 189 ASP A C 1
ATOM 1332 O O . ASP A 1 189 ? -29.341 -0.773 19.295 1.00 93.00 189 ASP A O 1
ATOM 1336 N N . GLY A 1 190 ? -27.124 -0.536 19.080 1.00 91.44 190 GLY A N 1
ATOM 1337 C CA . GLY A 1 190 ? -26.923 0.088 20.381 1.00 91.44 190 GLY A CA 1
ATOM 1338 C C . GLY A 1 190 ? -27.252 -0.808 21.578 1.00 91.44 190 GLY A C 1
ATOM 1339 O O . GLY A 1 190 ? -27.354 -0.279 22.684 1.00 91.44 190 GLY A O 1
ATOM 1340 N N . THR A 1 191 ? -27.422 -2.120 21.415 1.00 86.12 191 THR A N 1
ATOM 1341 C CA . THR A 1 191 ? -27.893 -3.025 22.481 1.00 86.12 191 THR A CA 1
ATOM 1342 C C . THR A 1 191 ? -27.123 -4.341 22.554 1.00 86.12 191 THR A C 1
ATOM 1344 O O . THR A 1 191 ? -26.856 -4.809 23.661 1.00 86.12 191 THR A O 1
ATOM 1347 N N . THR A 1 192 ? -26.69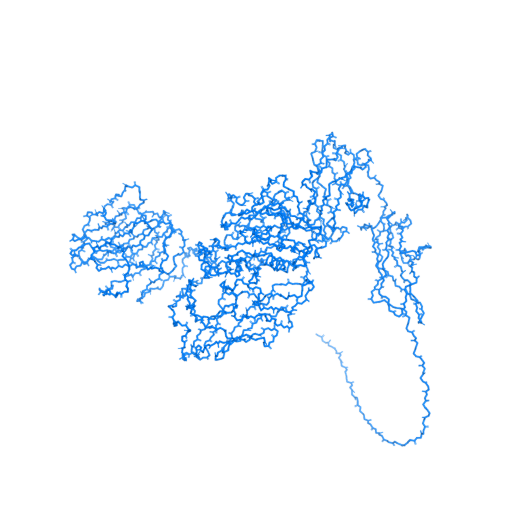3 -4.907 21.425 1.00 88.44 192 THR A N 1
ATOM 1348 C CA . THR A 1 192 ? -25.971 -6.185 21.394 1.00 88.44 192 THR A CA 1
ATOM 1349 C C . THR A 1 192 ? -24.604 -6.061 22.061 1.00 88.44 192 THR A C 1
ATOM 1351 O O . THR A 1 192 ? -23.796 -5.207 21.693 1.00 88.44 192 THR A O 1
ATOM 1354 N N . ILE A 1 193 ? -24.308 -6.931 23.031 1.00 92.06 193 ILE A N 1
ATOM 1355 C CA . ILE A 1 193 ? -22.987 -6.992 23.666 1.00 92.06 193 ILE A CA 1
ATOM 1356 C C . ILE A 1 193 ? -22.046 -7.812 22.790 1.00 92.06 193 ILE A C 1
ATOM 1358 O O . ILE A 1 193 ? -22.203 -9.013 22.610 1.00 92.06 193 ILE A O 1
ATOM 1362 N N . LEU A 1 194 ? -21.056 -7.118 22.247 1.00 86.94 194 LEU A N 1
ATOM 1363 C CA . LEU A 1 194 ? -20.051 -7.635 21.333 1.00 86.94 194 LEU A CA 1
ATOM 1364 C C . LEU A 1 194 ? -18.864 -8.255 22.085 1.00 86.94 194 LEU A C 1
ATOM 1366 O O . LEU A 1 194 ? -18.282 -9.237 21.621 1.00 86.94 194 LEU A O 1
ATOM 1370 N N . GLN A 1 195 ? -18.509 -7.699 23.241 1.00 89.94 195 GLN A N 1
ATOM 1371 C CA . GLN A 1 195 ? -17.525 -8.258 24.167 1.00 89.94 195 GLN A CA 1
ATOM 1372 C C . GLN A 1 195 ? -18.084 -8.126 25.579 1.00 89.94 195 GLN A C 1
ATOM 1374 O O . GLN A 1 195 ? -18.427 -7.021 26.011 1.00 89.94 195 GLN A O 1
ATOM 1379 N N . THR A 1 196 ? -18.210 -9.258 26.271 1.00 87.88 196 THR A N 1
ATOM 1380 C CA . THR A 1 196 ? -18.738 -9.333 27.638 1.00 87.88 196 THR A CA 1
ATOM 1381 C C . THR A 1 196 ? -17.873 -8.545 28.612 1.00 87.88 196 THR A C 1
ATOM 1383 O O . THR A 1 196 ? -16.707 -8.285 28.333 1.00 87.88 196 THR A O 1
ATOM 1386 N N . ALA A 1 197 ? -18.436 -8.193 29.767 1.00 90.06 197 ALA A N 1
ATOM 1387 C CA . ALA A 1 197 ? -17.743 -7.387 30.764 1.00 90.06 197 ALA A CA 1
ATOM 1388 C C . ALA A 1 197 ? -16.414 -8.013 31.228 1.00 90.06 197 ALA A C 1
ATOM 1390 O O . ALA A 1 197 ? -16.343 -9.219 31.474 1.00 90.06 197 ALA A O 1
ATOM 1391 N N . TRP A 1 198 ? -15.389 -7.179 31.397 1.00 88.75 198 TRP A N 1
ATOM 1392 C CA . TRP A 1 198 ? -14.113 -7.547 32.013 1.00 88.75 198 TRP A CA 1
ATOM 1393 C C . TRP A 1 198 ? -13.612 -6.436 32.944 1.00 88.75 198 TRP A C 1
ATOM 1395 O O . TRP A 1 198 ? -14.074 -5.296 32.873 1.00 88.75 198 TRP A O 1
ATOM 1405 N N . GLU A 1 199 ? -12.686 -6.768 33.845 1.00 91.50 199 GLU A N 1
ATOM 1406 C CA . GLU A 1 199 ? -11.941 -5.764 34.611 1.00 91.50 199 GLU A CA 1
ATOM 1407 C C . GLU A 1 199 ? -10.905 -5.113 33.692 1.00 91.50 199 GLU A C 1
ATOM 1409 O O . GLU A 1 199 ? -9.929 -5.744 33.291 1.00 91.50 199 GLU A O 1
ATOM 1414 N N . ALA A 1 200 ? -11.147 -3.858 33.324 1.00 90.50 200 ALA A N 1
ATOM 1415 C CA . ALA A 1 200 ? -10.301 -3.118 32.399 1.00 90.50 200 ALA A CA 1
ATOM 1416 C C . ALA A 1 200 ? -8.964 -2.694 33.016 1.00 90.50 200 ALA A C 1
ATOM 1418 O O . ALA A 1 200 ? -7.985 -2.508 32.296 1.00 90.50 200 ALA A O 1
ATOM 1419 N N . GLY A 1 201 ? -8.939 -2.526 34.338 1.00 91.25 201 GLY A N 1
ATOM 1420 C CA . GLY A 1 201 ? -7.763 -2.148 35.105 1.00 91.25 201 GLY A CA 1
ATOM 1421 C C . GLY A 1 201 ? -8.103 -1.212 36.259 1.00 91.25 201 GLY A C 1
ATOM 1422 O O . GLY A 1 201 ? -9.267 -1.029 36.620 1.00 91.25 201 GLY A O 1
ATOM 1423 N N . THR A 1 202 ? -7.061 -0.598 36.814 1.00 94.25 202 THR A N 1
ATOM 1424 C CA . THR A 1 202 ? -7.145 0.312 37.962 1.00 94.25 202 THR A CA 1
ATOM 1425 C C . THR A 1 202 ? -6.753 1.722 37.543 1.00 94.25 202 THR A C 1
ATOM 1427 O O . THR A 1 202 ? -5.764 1.905 36.834 1.00 94.25 202 THR A O 1
ATOM 1430 N N . ILE A 1 203 ? -7.497 2.721 38.014 1.00 97.12 203 ILE A N 1
ATOM 1431 C CA . ILE A 1 203 ? -7.165 4.141 37.846 1.00 97.12 203 ILE A CA 1
ATOM 1432 C C . ILE A 1 203 ? -6.737 4.766 39.175 1.00 97.12 203 ILE A C 1
ATOM 1434 O O . ILE A 1 203 ? -7.022 4.232 40.248 1.00 97.12 203 ILE A O 1
ATOM 1438 N N . THR A 1 204 ? -6.042 5.900 39.105 1.00 97.62 204 THR A N 1
ATOM 1439 C CA . THR A 1 204 ? -5.642 6.713 40.264 1.00 97.62 204 THR A CA 1
ATOM 1440 C C . THR A 1 204 ? -6.545 7.936 40.417 1.00 97.62 204 THR A C 1
ATOM 1442 O O . THR A 1 204 ? -7.223 8.335 39.469 1.00 97.62 204 THR A O 1
ATOM 1445 N N . ASP A 1 205 ? -6.505 8.581 41.585 1.00 97.75 205 ASP A N 1
ATOM 1446 C CA . ASP A 1 205 ? -7.205 9.849 41.810 1.00 97.75 205 ASP A CA 1
ATOM 1447 C C . ASP A 1 205 ? -6.822 10.886 40.742 1.00 97.75 205 ASP A C 1
ATOM 1449 O O . ASP A 1 205 ? -5.644 11.077 40.427 1.00 97.75 205 ASP A O 1
ATOM 1453 N N . GLY A 1 206 ? -7.830 11.546 40.167 1.00 97.31 206 GLY A N 1
ATOM 1454 C CA . GLY A 1 206 ? -7.641 12.572 39.139 1.00 97.31 206 GLY A CA 1
ATOM 1455 C C . GLY A 1 206 ? -7.186 12.069 37.761 1.00 97.31 206 GLY A C 1
ATOM 1456 O O . GLY A 1 206 ? -6.792 12.891 36.933 1.00 97.31 206 GLY A O 1
ATOM 1457 N N . ALA A 1 207 ? -7.221 10.760 37.484 1.00 97.69 207 ALA A N 1
ATOM 1458 C CA . ALA A 1 207 ? -6.869 10.228 36.166 1.00 97.69 207 ALA A CA 1
ATOM 1459 C C . ALA A 1 207 ? -7.755 10.818 35.049 1.00 97.69 207 ALA A C 1
ATOM 1461 O O . ALA A 1 207 ? -8.979 10.796 35.130 1.00 97.69 207 ALA A O 1
ATOM 1462 N N . ALA A 1 208 ? -7.133 11.316 33.976 1.00 97.88 208 ALA A N 1
ATOM 1463 C CA . ALA A 1 208 ? -7.850 11.872 32.821 1.00 97.88 208 ALA A CA 1
ATOM 1464 C C . ALA A 1 208 ? -8.274 10.807 31.795 1.00 97.88 208 ALA A C 1
ATOM 1466 O O . ALA A 1 208 ? -9.118 11.069 30.940 1.00 97.88 208 ALA A O 1
ATOM 1467 N N . PHE A 1 209 ? -7.673 9.617 31.853 1.00 97.69 209 PHE A N 1
ATOM 1468 C CA . PHE A 1 209 ? -7.909 8.526 30.914 1.00 97.69 209 PHE A CA 1
ATOM 1469 C C . PHE A 1 209 ? -7.763 7.169 31.603 1.00 97.69 209 PHE A C 1
ATOM 1471 O O . PHE A 1 209 ? -7.056 7.053 32.605 1.00 97.69 209 PHE A O 1
ATOM 1478 N N . ILE A 1 210 ? -8.362 6.144 31.000 1.00 97.44 210 ILE A N 1
ATOM 1479 C CA . ILE A 1 210 ? -8.045 4.732 31.230 1.00 97.44 210 ILE A CA 1
ATOM 1480 C C . ILE A 1 210 ? -7.642 4.074 29.905 1.00 97.44 210 ILE A C 1
ATOM 1482 O O . ILE A 1 210 ? -8.252 4.333 28.867 1.00 97.44 210 ILE A O 1
ATOM 1486 N N . ASP A 1 211 ? -6.625 3.216 29.940 1.00 97.12 211 ASP A N 1
ATOM 1487 C CA . ASP A 1 211 ? -6.215 2.398 28.798 1.00 97.12 211 ASP A CA 1
ATOM 1488 C C . ASP A 1 211 ? -6.868 1.020 28.879 1.00 97.12 211 ASP A C 1
ATOM 1490 O O . ASP A 1 211 ? -6.473 0.173 29.675 1.00 97.12 211 ASP A O 1
ATOM 1494 N N . LEU A 1 212 ? -7.877 0.794 28.040 1.00 96.56 212 LEU A N 1
ATOM 1495 C CA . LEU A 1 212 ? -8.590 -0.474 27.964 1.00 96.56 212 LEU A CA 1
ATOM 1496 C C . LEU A 1 212 ? -7.813 -1.453 27.088 1.00 96.56 212 LEU A C 1
ATOM 1498 O O . LEU A 1 212 ? -7.959 -1.434 25.866 1.00 96.56 212 LEU A O 1
ATOM 1502 N N . ALA A 1 213 ? -6.980 -2.291 27.695 1.00 94.12 213 ALA A N 1
ATOM 1503 C CA . ALA A 1 213 ? -6.317 -3.384 26.992 1.00 94.12 213 ALA A CA 1
ATOM 1504 C C . ALA A 1 213 ? -7.280 -4.560 26.741 1.00 94.12 213 ALA A C 1
ATOM 1506 O O . ALA A 1 213 ? -8.244 -4.764 27.481 1.00 94.12 213 ALA A O 1
ATOM 1507 N N . GLY A 1 214 ? -6.991 -5.357 25.708 1.00 90.19 214 GLY A N 1
ATOM 1508 C CA . GLY A 1 214 ? -7.738 -6.583 25.408 1.00 90.19 214 GLY A CA 1
ATOM 1509 C C . GLY A 1 214 ? -9.052 -6.358 24.657 1.00 90.19 214 GLY A C 1
ATOM 1510 O O . GLY A 1 214 ? -9.915 -7.230 24.674 1.00 90.19 214 GLY A O 1
ATOM 1511 N N . VAL A 1 215 ? -9.224 -5.210 23.996 1.00 96.38 215 VAL A N 1
ATOM 1512 C CA . VAL A 1 215 ? -10.388 -4.970 23.129 1.00 96.38 215 VAL A CA 1
ATOM 1513 C C . VAL A 1 215 ? -10.223 -5.783 21.850 1.00 96.38 215 VAL A C 1
ATOM 1515 O O . VAL A 1 215 ? -9.227 -5.621 21.143 1.00 96.38 215 VAL A O 1
ATOM 1518 N N . ASP A 1 216 ? -11.191 -6.643 21.543 1.00 95.06 216 ASP A N 1
ATOM 1519 C CA . ASP A 1 216 ? -11.132 -7.524 20.378 1.00 95.06 216 ASP A CA 1
ATOM 1520 C C . ASP A 1 216 ? -11.193 -6.742 19.063 1.00 95.06 216 ASP A C 1
ATOM 1522 O O . ASP A 1 216 ? -12.115 -5.952 18.827 1.00 95.06 216 ASP A O 1
ATOM 1526 N N . ALA A 1 217 ? -10.262 -7.041 18.160 1.00 97.69 217 ALA A N 1
ATOM 1527 C CA . ALA A 1 217 ? -10.350 -6.624 16.772 1.00 97.69 217 ALA A CA 1
ATOM 1528 C C . ALA A 1 217 ? -11.478 -7.386 16.072 1.00 97.69 217 ALA A C 1
ATOM 1530 O O . ALA A 1 217 ? -11.587 -8.610 16.171 1.00 97.69 217 ALA A O 1
ATOM 1531 N N . ARG A 1 218 ? -12.339 -6.657 15.364 1.00 94.81 218 ARG A N 1
ATOM 1532 C CA . ARG A 1 218 ? -13.543 -7.210 14.735 1.00 94.81 218 ARG A CA 1
ATOM 1533 C C . ARG A 1 218 ? -14.005 -6.338 13.578 1.00 94.81 218 ARG A C 1
ATOM 1535 O O . ARG A 1 218 ? -13.576 -5.195 13.441 1.00 94.81 218 ARG A O 1
ATOM 1542 N N . LEU A 1 219 ? -14.871 -6.906 12.746 1.00 96.69 219 LEU A N 1
ATOM 1543 C CA . LEU A 1 219 ? -15.614 -6.141 11.755 1.00 96.69 219 LEU A CA 1
ATOM 1544 C C . LEU A 1 219 ? -16.818 -5.482 12.429 1.00 96.69 219 LEU A C 1
ATOM 1546 O O . LEU A 1 219 ? -17.498 -6.129 13.227 1.00 96.69 219 LEU A O 1
ATOM 1550 N N . GLY A 1 220 ? -17.083 -4.229 12.079 1.00 96.19 220 GLY A N 1
ATOM 1551 C CA . GLY A 1 220 ? -18.200 -3.452 12.600 1.00 96.19 220 GLY A CA 1
ATOM 1552 C C . GLY A 1 220 ? -17.761 -2.362 13.572 1.00 96.19 220 GLY A C 1
ATOM 1553 O O . GLY A 1 220 ? -16.657 -2.364 14.122 1.00 96.19 220 GLY A O 1
ATOM 1554 N N . TRP A 1 221 ? -18.647 -1.392 13.770 1.00 98.44 221 TRP A N 1
ATOM 1555 C CA . TRP A 1 221 ? -18.436 -0.281 14.692 1.00 98.44 221 TRP A CA 1
ATOM 1556 C C . TRP A 1 221 ? -19.047 -0.595 16.059 1.00 98.44 221 TRP A C 1
ATOM 1558 O O . TRP A 1 221 ? -20.074 -1.267 16.158 1.00 98.44 221 TRP A O 1
ATOM 1568 N N . PHE A 1 222 ? -18.441 -0.082 17.127 1.00 98.50 222 PHE A N 1
ATOM 1569 C CA . PHE A 1 222 ? -18.908 -0.336 18.485 1.00 98.50 222 PHE A CA 1
ATOM 1570 C C . PHE A 1 222 ? -18.797 0.881 19.401 1.00 98.50 222 PHE A C 1
ATOM 1572 O O . PHE A 1 222 ? -18.026 1.812 19.160 1.00 98.50 222 PHE A O 1
ATOM 1579 N N . PHE A 1 223 ? -19.577 0.845 20.475 1.00 98.69 223 PHE A N 1
ATOM 1580 C CA . PHE A 1 223 ? -19.476 1.731 21.623 1.00 98.69 223 PHE A CA 1
ATOM 1581 C C . PHE A 1 223 ? -18.674 1.061 22.738 1.00 98.69 223 PHE A C 1
ATOM 1583 O O . PHE A 1 223 ? -18.752 -0.154 22.947 1.00 98.69 223 PHE A O 1
ATOM 1590 N N . VAL A 1 224 ? -17.916 1.881 23.460 1.00 98.50 224 VAL A N 1
ATOM 1591 C CA . VAL A 1 224 ? -17.182 1.478 24.658 1.00 98.50 224 VAL A CA 1
ATOM 1592 C C . VAL A 1 224 ? -17.978 1.935 25.872 1.00 98.50 224 VAL A C 1
ATOM 1594 O O . VAL A 1 224 ? -18.192 3.133 26.043 1.00 98.50 224 VAL A O 1
ATOM 1597 N N . ASP A 1 225 ? -18.412 0.987 26.697 1.00 98.12 225 ASP A N 1
ATOM 1598 C CA . ASP A 1 225 ? -19.122 1.272 27.942 1.00 98.12 225 ASP A CA 1
ATOM 1599 C C . ASP A 1 225 ? -18.190 0.995 29.130 1.00 98.12 225 ASP A C 1
ATOM 1601 O O . ASP A 1 225 ? -17.442 0.012 29.117 1.00 98.12 225 ASP A O 1
ATOM 1605 N N . LEU A 1 226 ? -18.273 1.828 30.169 1.00 97.69 226 LEU A N 1
ATOM 1606 C CA . LEU A 1 226 ? -17.511 1.667 31.409 1.00 97.69 226 LEU A CA 1
ATOM 1607 C C . LEU A 1 226 ? -18.436 1.465 32.610 1.00 97.69 226 LEU A C 1
ATOM 1609 O O . LEU A 1 226 ? -19.594 1.881 32.588 1.00 97.69 226 LEU A O 1
ATOM 1613 N N . LYS A 1 227 ? -17.915 0.852 33.672 1.00 95.38 227 LYS A N 1
ATOM 1614 C CA . LYS A 1 227 ? -18.614 0.666 34.947 1.00 95.38 227 LYS A CA 1
ATOM 1615 C C . LYS A 1 227 ? -17.675 0.917 36.125 1.00 95.38 227 LYS A C 1
ATOM 1617 O O . LYS A 1 227 ? -16.535 0.453 36.108 1.00 95.38 227 LYS A O 1
ATOM 1622 N N . GLY A 1 228 ? -18.153 1.652 37.125 1.00 93.88 228 GLY A N 1
ATOM 1623 C CA . GLY A 1 228 ? -17.409 1.987 38.339 1.00 93.88 228 GLY A CA 1
ATOM 1624 C C . GLY A 1 228 ? -18.187 1.642 39.609 1.00 93.88 228 GLY A C 1
ATOM 1625 O O . GLY A 1 228 ? -19.047 0.760 39.608 1.00 93.88 228 GLY A O 1
ATOM 1626 N N . ALA A 1 229 ? -17.892 2.370 40.685 1.00 90.44 229 ALA A N 1
ATOM 1627 C CA . ALA A 1 229 ? -18.481 2.212 42.016 1.00 90.44 229 ALA A CA 1
ATOM 1628 C C . ALA A 1 229 ? -19.975 2.555 42.099 1.00 90.44 229 ALA A C 1
ATOM 1630 O O . ALA A 1 229 ? -20.633 2.186 43.068 1.00 90.44 229 ALA A O 1
ATOM 1631 N N . ASP A 1 230 ? -20.515 3.258 41.101 1.00 83.50 230 ASP A N 1
ATOM 1632 C CA . ASP A 1 230 ? -21.946 3.556 40.995 1.00 83.50 230 ASP A CA 1
ATOM 1633 C C . ASP A 1 230 ? -22.796 2.308 40.708 1.00 83.50 230 ASP A C 1
ATOM 1635 O O . ASP A 1 230 ? -24.009 2.336 40.900 1.00 83.50 230 ASP A O 1
ATOM 1639 N N . GLY A 1 231 ? -22.170 1.209 40.275 1.00 79.94 231 GLY A N 1
ATOM 1640 C CA . GLY A 1 231 ? -22.852 -0.040 39.961 1.00 79.94 231 GLY A CA 1
ATOM 1641 C C . GLY A 1 231 ? -23.617 -0.016 38.633 1.00 79.94 231 GLY A C 1
ATOM 1642 O O . GLY A 1 231 ? -24.135 -1.063 38.232 1.00 79.94 231 GLY A O 1
ATOM 1643 N N . GLU A 1 232 ? -23.602 1.098 37.899 1.00 89.75 232 GLU A N 1
ATOM 1644 C CA . GLU A 1 232 ? -24.347 1.300 36.654 1.00 89.75 232 GLU A CA 1
ATOM 1645 C C . GLU A 1 232 ? -23.419 1.380 35.436 1.00 89.75 232 GLU A C 1
ATOM 1647 O O . GLU A 1 232 ? -22.266 1.800 35.512 1.00 89.75 232 GLU A O 1
ATOM 1652 N N . TRP A 1 233 ? -23.914 0.952 34.272 1.00 94.62 233 TRP A N 1
ATOM 1653 C CA . TRP A 1 233 ? -23.152 1.079 33.029 1.00 94.62 233 TRP A CA 1
ATOM 1654 C C . TRP A 1 233 ? -23.238 2.505 32.489 1.00 94.62 233 TRP A C 1
ATOM 1656 O O . TRP A 1 233 ? -24.311 2.978 32.115 1.00 94.62 233 TRP A O 1
ATOM 1666 N N . GLN A 1 234 ? -22.089 3.158 32.358 1.00 97.19 234 GLN A N 1
ATOM 1667 C CA . GLN A 1 234 ? -21.955 4.438 31.680 1.00 97.19 234 GLN A CA 1
ATOM 1668 C C . GLN A 1 234 ? -21.728 4.181 30.188 1.00 97.19 234 GLN A C 1
ATOM 1670 O O . GLN A 1 234 ? -20.723 3.590 29.787 1.00 97.19 234 GLN A O 1
ATOM 1675 N N . LEU A 1 235 ? -22.706 4.573 29.369 1.00 97.94 235 LEU A N 1
ATOM 1676 C CA . LEU A 1 235 ? -22.771 4.189 27.962 1.00 97.94 235 LEU A CA 1
ATOM 1677 C C . LEU A 1 235 ? -21.947 5.116 27.061 1.00 97.94 235 LEU A C 1
ATOM 1679 O O . LEU A 1 235 ? -22.092 6.341 27.102 1.00 97.94 235 LEU A O 1
ATOM 1683 N N . GLY A 1 236 ? -21.140 4.525 26.184 1.00 97.88 236 GLY A N 1
ATOM 1684 C CA . GLY A 1 236 ? -20.534 5.241 25.065 1.00 97.88 236 GLY A CA 1
ATOM 1685 C C . GLY A 1 236 ? -21.566 5.570 23.982 1.00 97.88 236 GLY A C 1
ATOM 1686 O O . GLY A 1 236 ? -22.503 4.801 23.741 1.00 97.88 236 GLY A O 1
ATOM 1687 N N . THR A 1 237 ? -21.382 6.704 23.304 1.00 97.50 237 THR A N 1
ATOM 1688 C CA . THR A 1 237 ? -22.263 7.187 22.223 1.00 97.50 237 THR A CA 1
ATOM 1689 C C . THR A 1 237 ? -21.524 7.522 20.931 1.00 97.50 237 THR A C 1
ATOM 1691 O O . THR A 1 237 ? -22.163 7.799 19.919 1.00 97.50 237 THR A O 1
ATOM 1694 N N . VAL A 1 238 ? -20.189 7.510 20.933 1.00 98.38 238 VAL A N 1
ATOM 1695 C CA . VAL A 1 238 ? -19.374 7.707 19.726 1.00 98.38 238 VAL A CA 1
ATOM 1696 C C . VAL A 1 238 ? -18.817 6.369 19.279 1.00 98.38 238 VAL A C 1
ATOM 1698 O O . VAL A 1 238 ? -18.131 5.690 20.042 1.00 98.38 238 VAL A O 1
ATOM 1701 N N . LYS A 1 239 ? -19.143 5.983 18.044 1.00 97.62 239 LYS A N 1
ATOM 1702 C CA . LYS A 1 239 ? -18.750 4.685 17.503 1.00 97.62 239 LYS A CA 1
ATOM 1703 C C . LYS A 1 239 ? -17.295 4.707 17.045 1.00 97.62 239 LYS A C 1
ATOM 1705 O O . LYS A 1 239 ? -16.874 5.616 16.326 1.00 97.62 239 LYS A O 1
ATOM 1710 N N . VAL A 1 240 ? -16.555 3.682 17.435 1.00 98.69 240 VAL A N 1
ATOM 1711 C CA . VAL A 1 240 ? -15.144 3.461 17.097 1.00 98.69 240 VAL A CA 1
ATOM 1712 C C . VAL A 1 240 ? -14.954 2.012 16.643 1.00 98.69 240 VAL A C 1
ATOM 1714 O O . VAL A 1 240 ? -15.894 1.217 16.682 1.00 98.69 240 VAL A O 1
ATOM 1717 N N . GLY A 1 241 ? -13.767 1.672 16.150 1.00 98.31 241 GLY A N 1
ATOM 1718 C CA . GLY A 1 241 ? -13.419 0.318 15.721 1.00 98.31 241 GLY A CA 1
ATOM 1719 C C . GLY A 1 241 ? -12.039 -0.104 16.217 1.00 98.31 241 GLY A C 1
ATOM 1720 O O . GLY A 1 241 ? -11.199 0.739 16.529 1.00 98.31 241 GLY A O 1
ATOM 1721 N N . MET A 1 242 ? -11.798 -1.412 16.254 1.00 98.56 242 MET A N 1
ATOM 1722 C CA . MET A 1 242 ? -10.491 -2.019 16.519 1.00 98.56 242 MET A CA 1
ATOM 1723 C C . MET A 1 242 ? -10.122 -2.891 15.322 1.00 98.56 242 MET A C 1
ATOM 1725 O O . MET A 1 242 ? -10.860 -3.816 14.978 1.00 98.56 242 MET A O 1
ATOM 1729 N N . GLY A 1 243 ? -9.000 -2.591 14.676 1.00 98.25 243 GLY A N 1
ATOM 1730 C CA . GLY A 1 243 ? -8.629 -3.247 13.431 1.00 98.25 243 GLY A CA 1
ATOM 1731 C C . GLY A 1 243 ? -7.262 -2.828 12.912 1.00 98.25 243 GLY A C 1
ATOM 1732 O O . GLY A 1 243 ? -6.314 -2.707 13.681 1.00 98.25 243 GLY A O 1
ATOM 1733 N N . ALA A 1 244 ? -7.152 -2.656 11.602 1.00 98.44 244 ALA A N 1
ATOM 1734 C CA . ALA A 1 244 ? -5.890 -2.474 10.898 1.00 98.44 244 ALA A CA 1
ATOM 1735 C C . ALA A 1 244 ? -5.703 -1.028 10.429 1.00 98.44 244 ALA A C 1
ATOM 1737 O O . ALA A 1 244 ? -6.569 -0.484 9.747 1.00 98.44 244 ALA A O 1
ATOM 1738 N N . LEU A 1 245 ? -4.560 -0.419 10.728 1.00 98.75 245 LEU A N 1
ATOM 1739 C CA . LEU A 1 245 ? -4.131 0.864 10.185 1.00 98.75 245 LEU A CA 1
ATOM 1740 C C . LEU A 1 245 ? -2.957 0.677 9.225 1.00 98.75 245 LEU A C 1
ATOM 1742 O O . LEU A 1 245 ? -2.009 -0.063 9.499 1.00 98.75 245 LEU A O 1
ATOM 1746 N N . ILE A 1 246 ? -3.015 1.395 8.105 1.00 98.69 246 ILE A N 1
ATOM 1747 C CA . ILE A 1 246 ? -1.975 1.419 7.080 1.00 98.69 246 ILE A CA 1
ATOM 1748 C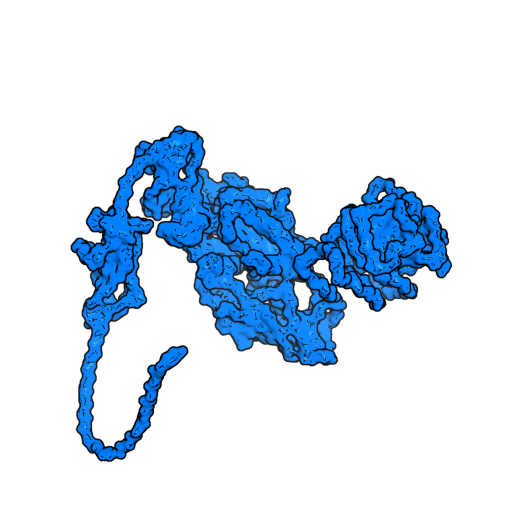 C . ILE A 1 246 ? -1.526 2.869 6.871 1.00 98.69 246 ILE A C 1
ATOM 1750 O O . ILE A 1 246 ? -2.335 3.754 6.588 1.00 98.69 246 ILE A O 1
ATOM 1754 N N . GLY A 1 247 ? -0.231 3.124 7.031 1.00 98.56 247 GLY A N 1
ATOM 1755 C CA . GLY A 1 247 ? 0.367 4.441 6.838 1.00 98.56 247 GLY A CA 1
ATOM 1756 C C . GLY A 1 247 ? 0.580 4.763 5.359 1.00 98.56 247 GLY A C 1
ATOM 1757 O O . GLY A 1 247 ? 1.078 3.920 4.622 1.00 98.56 247 GLY A O 1
ATOM 1758 N N . PHE A 1 248 ? 0.205 5.959 4.904 1.00 98.69 248 PHE A N 1
ATOM 1759 C CA . PHE A 1 248 ? 0.390 6.420 3.520 1.00 98.69 248 PHE A CA 1
ATOM 1760 C C . PHE A 1 248 ? 1.217 7.711 3.491 1.00 98.69 248 PHE A C 1
ATOM 1762 O O . PHE A 1 248 ? 0.858 8.701 4.136 1.00 98.69 248 PHE A O 1
ATOM 1769 N N . ALA A 1 249 ? 2.284 7.739 2.692 1.00 98.56 249 ALA A N 1
ATOM 1770 C CA . ALA A 1 249 ? 3.031 8.964 2.416 1.00 98.56 249 ALA A CA 1
ATOM 1771 C C . ALA A 1 249 ? 3.661 8.980 1.020 1.00 98.56 249 ALA A C 1
ATOM 1773 O O . ALA A 1 249 ? 3.867 7.945 0.386 1.00 98.56 249 ALA A O 1
ATOM 1774 N N . GLY A 1 250 ? 3.951 10.180 0.524 1.00 97.44 250 GLY A N 1
ATOM 1775 C CA . GLY A 1 250 ? 4.601 10.361 -0.769 1.00 97.44 250 GLY A CA 1
ATOM 1776 C C . GLY A 1 250 ? 4.182 11.640 -1.484 1.00 97.44 250 GLY A C 1
ATOM 1777 O O . GLY A 1 250 ? 3.646 12.566 -0.868 1.00 97.44 250 GLY A O 1
ATOM 1778 N N . GLN A 1 251 ? 4.418 11.681 -2.797 1.00 94.62 251 GLN A N 1
ATOM 1779 C CA . GLN A 1 251 ? 4.146 12.866 -3.619 1.00 94.62 251 GLN A CA 1
ATOM 1780 C C . GLN A 1 251 ? 2.805 12.807 -4.366 1.00 94.62 251 GLN A C 1
ATOM 1782 O O . GLN A 1 251 ? 1.872 12.128 -3.945 1.00 94.62 251 GLN A O 1
ATOM 1787 N N . SER A 1 252 ? 2.696 13.506 -5.502 1.00 93.12 252 SER A N 1
ATOM 1788 C CA . SER A 1 252 ? 1.457 13.709 -6.251 1.00 93.12 252 SER A CA 1
ATOM 1789 C C . SER A 1 252 ? 0.663 12.433 -6.547 1.00 93.12 252 SER A C 1
ATOM 1791 O O . SER A 1 252 ? -0.552 12.452 -6.419 1.00 93.12 252 SER A O 1
ATOM 1793 N N . LEU A 1 253 ? 1.292 11.296 -6.870 1.00 94.44 253 LEU A N 1
ATOM 1794 C CA . LEU A 1 253 ? 0.520 10.060 -7.084 1.00 94.44 253 LEU A CA 1
ATOM 1795 C C . LEU A 1 253 ? -0.094 9.527 -5.787 1.00 94.44 253 LEU A C 1
ATOM 1797 O O . LEU A 1 253 ? -1.204 9.007 -5.812 1.00 94.44 253 LEU A O 1
ATOM 1801 N N . MET A 1 254 ? 0.577 9.698 -4.646 1.00 97.69 254 MET A N 1
ATOM 1802 C CA . MET A 1 254 ? -0.009 9.398 -3.340 1.00 97.69 254 MET A CA 1
ATOM 1803 C C . MET A 1 254 ? -1.123 10.394 -2.988 1.00 97.69 254 MET A C 1
ATOM 1805 O O . MET A 1 254 ? -2.165 9.988 -2.478 1.00 97.69 254 MET A O 1
ATOM 1809 N N . VAL A 1 255 ? -0.972 11.678 -3.345 1.00 97.00 255 VAL A N 1
ATOM 1810 C CA . VAL A 1 255 ? -2.082 12.647 -3.265 1.00 97.00 255 VAL A CA 1
ATOM 1811 C C . VAL A 1 255 ? -3.287 12.121 -4.040 1.00 97.00 255 VAL A C 1
ATOM 1813 O O . VAL A 1 255 ? -4.385 12.125 -3.497 1.00 97.00 255 VAL A O 1
ATOM 1816 N N . ARG A 1 256 ? -3.085 11.583 -5.248 1.00 95.31 256 ARG A N 1
ATOM 1817 C CA . ARG A 1 256 ? -4.153 11.001 -6.075 1.00 95.31 256 ARG A CA 1
ATOM 1818 C C . ARG A 1 256 ? -4.700 9.662 -5.591 1.00 95.31 256 ARG A C 1
ATOM 1820 O O . ARG A 1 256 ? -5.810 9.287 -5.974 1.00 95.31 256 ARG A O 1
ATOM 1827 N N . MET A 1 257 ? -3.999 8.984 -4.686 1.00 96.50 257 MET A N 1
ATOM 1828 C CA . MET A 1 257 ? -4.550 7.846 -3.947 1.00 96.50 257 MET A CA 1
ATOM 1829 C C . MET A 1 257 ? -5.468 8.269 -2.806 1.00 96.50 257 MET A C 1
ATOM 1831 O O . MET A 1 257 ? -6.378 7.516 -2.482 1.00 96.50 257 MET A O 1
ATOM 1835 N N . LEU A 1 258 ? -5.284 9.465 -2.240 1.00 97.25 258 LEU A N 1
ATOM 1836 C CA . LEU A 1 258 ? -6.117 9.991 -1.155 1.00 97.25 258 LEU A CA 1
ATOM 1837 C C . LEU A 1 258 ? -7.262 10.880 -1.670 1.00 97.25 258 LEU A C 1
ATOM 1839 O O . LEU A 1 258 ? -8.399 10.739 -1.226 1.00 97.25 258 LEU A O 1
ATOM 1843 N N . GLY A 1 259 ? -6.992 11.759 -2.635 1.00 95.06 259 GLY A N 1
ATOM 1844 C CA . GLY A 1 259 ? -7.956 12.681 -3.234 1.00 95.06 259 GLY A CA 1
ATOM 1845 C C . GLY A 1 259 ? -7.887 12.688 -4.760 1.00 95.06 259 GLY A C 1
ATOM 1846 O O . GLY A 1 259 ? -6.811 12.731 -5.344 1.00 95.06 259 GLY A O 1
ATOM 1847 N N . ARG A 1 260 ? -9.030 12.654 -5.443 1.00 92.00 260 ARG A N 1
ATOM 1848 C CA . ARG A 1 260 ? -9.094 12.497 -6.905 1.00 92.00 260 ARG A CA 1
ATOM 1849 C C . ARG A 1 260 ? -8.465 13.659 -7.677 1.00 92.00 260 ARG A C 1
ATOM 1851 O O . ARG A 1 260 ? -8.362 14.781 -7.177 1.00 92.00 260 ARG A O 1
ATOM 1858 N N . GLN A 1 261 ? -8.057 13.390 -8.917 1.00 89.38 261 GLN A N 1
ATOM 1859 C CA . GLN A 1 261 ? -7.532 14.406 -9.832 1.00 89.38 261 GLN A CA 1
ATOM 1860 C C . GLN A 1 261 ? -8.592 15.475 -10.137 1.00 89.38 261 GLN A C 1
ATOM 1862 O O . GLN A 1 261 ? -9.780 15.182 -10.288 1.00 89.38 261 GLN A O 1
ATOM 1867 N N . ALA A 1 262 ? -8.171 16.739 -10.221 1.00 85.69 262 ALA A N 1
ATOM 1868 C CA . ALA A 1 262 ? -9.069 17.822 -10.609 1.00 85.69 262 ALA A CA 1
ATOM 1869 C C . ALA A 1 262 ? -9.593 17.603 -12.040 1.00 85.69 262 ALA A C 1
ATOM 1871 O O . ALA A 1 262 ? -8.828 17.267 -12.938 1.00 85.69 262 ALA A O 1
ATOM 1872 N N . GLY A 1 263 ? -10.898 17.794 -12.245 1.00 85.69 263 GLY A N 1
ATOM 1873 C CA . GLY A 1 263 ? -11.550 17.569 -13.540 1.00 85.69 263 GLY A CA 1
ATOM 1874 C C . GLY A 1 263 ? -11.954 16.117 -13.819 1.00 85.69 263 GLY A C 1
ATOM 1875 O O . GLY A 1 263 ? -12.674 15.880 -14.784 1.00 85.69 263 GLY A O 1
ATOM 1876 N N . ASP A 1 264 ? -11.568 15.159 -12.971 1.00 89.00 264 ASP A N 1
ATOM 1877 C CA . ASP A 1 264 ? -12.068 13.789 -13.072 1.00 89.00 264 ASP A CA 1
ATOM 1878 C C . ASP A 1 264 ? -13.482 13.682 -12.478 1.00 89.00 264 ASP A C 1
ATOM 1880 O O . ASP A 1 264 ? -13.727 14.055 -11.325 1.00 89.00 264 ASP A O 1
ATOM 1884 N N . SER A 1 265 ? -14.419 13.192 -13.289 1.00 90.06 265 SER A N 1
ATOM 1885 C CA . SER A 1 265 ? -15.841 13.071 -12.948 1.00 90.06 265 SER A CA 1
ATOM 1886 C C . SER A 1 265 ? -16.275 11.639 -12.640 1.00 90.06 265 SER A C 1
ATOM 1888 O O . SER A 1 265 ? -17.419 11.442 -12.228 1.00 90.06 265 SER A O 1
ATOM 1890 N N . ALA A 1 266 ? -15.387 10.651 -12.798 1.00 95.12 266 ALA A N 1
ATOM 1891 C CA . ALA A 1 266 ? -15.708 9.270 -12.475 1.00 95.12 266 ALA A CA 1
ATOM 1892 C C . ALA A 1 266 ? -16.015 9.130 -10.976 1.00 95.12 266 ALA A C 1
ATOM 1894 O O . ALA A 1 266 ? -15.268 9.600 -10.109 1.00 95.12 266 ALA A O 1
ATOM 1895 N N . THR A 1 267 ? -17.140 8.481 -10.690 1.00 95.81 267 THR A N 1
ATOM 1896 C CA . THR A 1 267 ? -17.580 8.128 -9.340 1.00 95.81 267 THR A CA 1
ATOM 1897 C C . THR A 1 267 ? -17.163 6.708 -8.992 1.00 95.81 267 THR A C 1
ATOM 1899 O O . THR A 1 267 ? -16.897 5.894 -9.885 1.00 95.81 267 THR A O 1
ATOM 1902 N N . PHE A 1 268 ? -17.187 6.375 -7.703 1.00 96.88 268 PHE A N 1
ATOM 1903 C CA . PHE A 1 268 ? -17.007 4.999 -7.228 1.00 96.88 268 PHE A CA 1
ATOM 1904 C C . PHE A 1 268 ? -17.928 4.014 -7.963 1.00 96.88 268 PHE A C 1
ATOM 1906 O O . PHE A 1 268 ? -17.459 3.041 -8.558 1.00 96.88 268 PHE A O 1
ATOM 1913 N N . ALA A 1 269 ? -19.224 4.332 -8.022 1.00 96.69 269 ALA A N 1
ATOM 1914 C CA . ALA A 1 269 ? -20.222 3.499 -8.687 1.00 96.69 269 ALA A CA 1
ATOM 1915 C C . ALA A 1 269 ? -19.961 3.348 -10.197 1.00 96.69 269 ALA A C 1
ATOM 1917 O O . ALA A 1 269 ? -20.114 2.253 -10.734 1.00 96.69 269 ALA A O 1
ATOM 1918 N N . SER A 1 270 ? -19.517 4.411 -10.883 1.00 97.44 270 SER A N 1
ATOM 1919 C CA . SER A 1 270 ? -19.210 4.351 -12.324 1.00 97.44 270 SER A CA 1
ATOM 1920 C C . SER A 1 270 ? -18.044 3.416 -12.660 1.00 97.44 270 SER A C 1
ATOM 1922 O O . SER A 1 270 ? -17.970 2.900 -13.772 1.00 97.44 270 SER A O 1
ATOM 1924 N N . LEU A 1 271 ? -17.158 3.171 -11.691 1.00 96.38 271 LEU A N 1
ATOM 1925 C CA . LEU A 1 271 ? -16.020 2.261 -11.807 1.00 96.38 271 LEU A CA 1
ATOM 1926 C C . LEU A 1 271 ? -16.283 0.892 -11.157 1.00 96.38 271 LEU A C 1
ATOM 1928 O O . LEU A 1 271 ? -15.367 0.076 -11.044 1.00 96.38 271 LEU A O 1
ATOM 1932 N N . GLY A 1 272 ? -17.527 0.628 -10.742 1.00 95.00 272 GLY A N 1
ATOM 1933 C CA . GLY A 1 272 ? -17.932 -0.644 -10.146 1.00 95.00 272 GLY A CA 1
ATOM 1934 C C . GLY A 1 272 ? -17.367 -0.882 -8.745 1.00 95.00 272 GLY A C 1
ATOM 1935 O O . GLY A 1 272 ? -17.201 -2.034 -8.352 1.00 95.00 272 GLY A O 1
ATOM 1936 N N . VAL A 1 273 ? -17.053 0.180 -7.998 1.00 95.25 273 VAL A N 1
ATOM 1937 C CA . VAL A 1 273 ? -16.564 0.095 -6.616 1.00 95.25 273 VAL A CA 1
ATOM 1938 C C . VAL A 1 273 ? -17.636 0.592 -5.659 1.00 95.25 273 VAL A C 1
ATOM 1940 O O . VAL A 1 273 ? -18.242 1.639 -5.874 1.00 95.25 273 VAL A O 1
ATOM 1943 N N . THR A 1 274 ? -17.841 -0.141 -4.569 1.00 95.50 274 THR A N 1
ATOM 1944 C CA . THR A 1 274 ? -18.621 0.317 -3.415 1.00 95.50 274 THR A CA 1
ATOM 1945 C C . THR A 1 274 ? -17.673 0.408 -2.223 1.00 95.50 274 THR A C 1
ATOM 1947 O O . THR A 1 274 ? -17.129 -0.627 -1.843 1.00 95.50 274 THR A O 1
ATOM 1950 N N . PRO A 1 275 ? -17.425 1.605 -1.657 1.00 95.31 275 PRO A N 1
ATOM 1951 C CA . PRO A 1 275 ? -16.599 1.734 -0.461 1.00 95.31 275 PRO A CA 1
ATOM 1952 C C . PRO A 1 275 ? -17.161 0.909 0.698 1.00 95.31 275 PRO A C 1
ATOM 1954 O O . PRO A 1 275 ? -18.351 1.002 1.002 1.00 95.31 275 PRO A O 1
ATOM 1957 N N . ASP A 1 276 ? -16.305 0.148 1.374 1.00 97.88 276 ASP A N 1
ATOM 1958 C CA . ASP A 1 276 ? -16.714 -0.599 2.560 1.00 97.88 276 ASP A CA 1
ATOM 1959 C C . ASP A 1 276 ? -17.042 0.359 3.728 1.00 97.88 276 ASP A C 1
ATOM 1961 O O . ASP A 1 276 ? -16.218 1.221 4.071 1.00 97.88 276 ASP A O 1
ATOM 1965 N N . PRO A 1 277 ? -18.218 0.238 4.375 1.00 97.31 277 PRO A N 1
ATOM 1966 C CA . PRO A 1 277 ? -18.625 1.120 5.471 1.00 97.31 277 PRO A CA 1
ATOM 1967 C C . PRO A 1 277 ? -17.779 0.966 6.746 1.00 97.31 277 PRO A C 1
ATOM 1969 O O . PRO A 1 277 ? -17.842 1.833 7.620 1.00 97.31 277 PRO A O 1
ATOM 1972 N N . ASN A 1 278 ? -16.983 -0.100 6.857 1.00 98.44 278 ASN A N 1
ATOM 1973 C CA . ASN A 1 278 ? -16.049 -0.367 7.954 1.00 98.44 278 ASN A CA 1
ATOM 1974 C C . ASN A 1 278 ? -14.641 0.169 7.668 1.00 98.44 278 ASN A C 1
ATOM 1976 O O . ASN A 1 278 ? -13.674 -0.200 8.339 1.00 98.44 278 ASN A O 1
ATOM 1980 N N . SER A 1 279 ? -14.526 1.051 6.673 1.00 98.44 279 SER A N 1
ATOM 1981 C CA . SER A 1 279 ? -13.298 1.758 6.351 1.00 98.44 279 SER A CA 1
ATOM 1982 C C . SER A 1 279 ? -13.330 3.226 6.780 1.00 98.44 279 SER A C 1
ATOM 1984 O O . SER A 1 279 ? -14.378 3.887 6.770 1.00 98.44 279 SER A O 1
ATOM 1986 N N . ALA A 1 280 ? -12.164 3.749 7.160 1.00 98.50 280 ALA A N 1
ATOM 1987 C CA . ALA A 1 280 ? -11.991 5.156 7.511 1.00 98.50 280 ALA A CA 1
ATOM 1988 C C . ALA A 1 280 ? -10.585 5.668 7.174 1.00 98.50 280 ALA A C 1
ATOM 1990 O O . ALA A 1 280 ? -9.602 4.937 7.231 1.00 98.50 280 ALA A O 1
ATOM 1991 N N . VAL A 1 281 ? -10.474 6.948 6.837 1.00 98.75 281 VAL A N 1
ATOM 1992 C CA . VAL A 1 281 ? -9.213 7.606 6.496 1.00 98.75 281 VAL A CA 1
ATOM 1993 C C . VAL A 1 281 ? -9.003 8.812 7.395 1.00 98.75 281 VAL A C 1
ATOM 1995 O O . VAL A 1 281 ? -9.911 9.617 7.605 1.00 98.75 281 VAL A O 1
ATOM 1998 N N . LEU A 1 282 ? -7.769 8.939 7.870 1.00 98.44 282 LEU A N 1
ATOM 1999 C CA . LEU A 1 282 ? -7.230 10.058 8.617 1.00 98.44 282 LEU A CA 1
ATOM 2000 C C . LEU A 1 282 ? -5.968 10.579 7.917 1.00 98.44 282 LEU A C 1
ATOM 2002 O O . LEU A 1 282 ? -4.846 10.363 8.375 1.00 98.44 282 LEU A O 1
ATOM 2006 N N . ALA A 1 283 ? -6.131 11.229 6.766 1.00 97.69 283 ALA A N 1
ATOM 2007 C CA . ALA A 1 283 ? -4.988 11.626 5.953 1.00 97.69 283 ALA A CA 1
ATOM 2008 C C . ALA A 1 283 ? -5.139 13.000 5.311 1.00 97.69 283 ALA A C 1
ATOM 2010 O O . ALA A 1 283 ? -6.191 13.344 4.769 1.00 97.69 283 ALA A O 1
ATOM 2011 N N . ARG A 1 284 ? -4.045 13.763 5.334 1.00 97.00 284 ARG A N 1
ATOM 2012 C CA . ARG A 1 284 ? -3.923 15.049 4.643 1.00 97.00 284 ARG A CA 1
ATOM 2013 C C . ARG A 1 284 ? -3.331 14.846 3.257 1.00 97.00 284 ARG A C 1
ATOM 2015 O O . ARG A 1 284 ? -2.413 14.046 3.083 1.00 97.00 284 ARG A O 1
ATOM 2022 N N . TYR A 1 285 ? -3.776 15.643 2.298 1.00 96.38 285 TYR A N 1
ATOM 2023 C CA . TYR A 1 285 ? -3.121 15.718 0.998 1.00 96.38 285 TYR A CA 1
ATOM 2024 C C . TYR A 1 285 ? -3.021 17.160 0.510 1.00 96.38 285 TYR A C 1
ATOM 2026 O O . TYR A 1 285 ? -3.942 17.963 0.678 1.00 96.38 285 TYR A O 1
ATOM 2034 N N . VAL A 1 286 ? -1.872 17.496 -0.067 1.00 93.44 286 VAL A N 1
ATOM 2035 C CA . VAL A 1 286 ? -1.494 18.863 -0.430 1.00 93.44 286 VAL A CA 1
ATOM 2036 C C . VAL A 1 286 ? -1.124 18.909 -1.899 1.00 93.44 286 VAL A C 1
ATOM 2038 O O . VAL A 1 286 ? -0.138 18.305 -2.292 1.00 93.44 286 VAL A O 1
ATOM 2041 N N . ASP A 1 287 ? -1.908 19.614 -2.706 1.00 88.00 287 ASP A N 1
ATOM 2042 C CA . ASP A 1 287 ? -1.621 19.899 -4.116 1.00 88.00 287 ASP A CA 1
ATOM 2043 C C . ASP A 1 287 ? -2.547 21.049 -4.570 1.00 88.00 287 ASP A C 1
ATOM 2045 O O . ASP A 1 287 ? -3.130 21.729 -3.722 1.00 88.00 287 ASP A O 1
ATOM 2049 N N . GLY A 1 288 ? -2.756 21.244 -5.876 1.00 81.56 288 GLY A N 1
ATOM 2050 C CA . GLY A 1 288 ? -3.670 22.260 -6.419 1.00 81.56 288 GLY A CA 1
ATOM 2051 C C . GLY A 1 288 ? -5.104 22.214 -5.863 1.00 81.56 288 GLY A C 1
ATOM 2052 O O . GLY A 1 288 ? -5.775 23.241 -5.830 1.00 81.56 288 GLY A O 1
ATOM 2053 N N . VAL A 1 289 ? -5.563 21.055 -5.369 1.00 84.12 289 VAL A N 1
ATOM 2054 C CA . VAL A 1 289 ? -6.751 20.957 -4.505 1.00 84.12 289 VAL A CA 1
ATOM 2055 C C . VAL A 1 289 ? -6.390 20.164 -3.254 1.00 84.12 289 VAL A C 1
ATOM 2057 O O . VAL A 1 289 ? -6.200 18.950 -3.320 1.00 84.12 289 VAL A O 1
ATOM 2060 N N . ALA A 1 290 ? -6.266 20.863 -2.129 1.00 90.69 290 ALA A N 1
ATOM 2061 C CA . ALA A 1 290 ? -5.755 20.313 -0.881 1.00 90.69 290 ALA A CA 1
ATOM 2062 C C . ALA A 1 290 ? -6.871 19.987 0.122 1.00 90.69 290 ALA A C 1
ATOM 2064 O O . ALA A 1 290 ? -7.881 20.683 0.198 1.00 90.69 290 ALA A O 1
ATOM 2065 N N . TYR A 1 291 ? -6.636 18.968 0.945 1.00 95.81 291 TYR A N 1
ATOM 2066 C CA . TYR A 1 291 ? -7.406 18.671 2.149 1.00 95.81 291 TYR A CA 1
ATOM 2067 C C . TYR A 1 291 ? -6.445 18.664 3.340 1.00 95.81 291 TYR A C 1
ATOM 2069 O O . TYR A 1 291 ? -5.674 17.720 3.535 1.00 95.81 291 TYR A O 1
ATOM 2077 N N . GLN A 1 292 ? -6.453 19.758 4.107 1.00 94.56 292 GLN A N 1
ATOM 2078 C CA . GLN A 1 292 ? -5.541 19.978 5.235 1.00 94.56 292 GLN A CA 1
ATOM 2079 C C . GLN A 1 292 ? -6.249 20.498 6.499 1.00 94.56 292 GLN A C 1
ATOM 2081 O O . GLN A 1 292 ? -5.953 21.600 6.962 1.00 94.56 292 GLN A O 1
ATOM 2086 N N . PRO A 1 293 ? -7.184 19.747 7.100 1.00 94.69 293 PRO A N 1
ATOM 2087 C CA . PRO A 1 293 ? -7.707 20.131 8.406 1.00 94.69 293 PRO A CA 1
ATOM 2088 C C . PRO A 1 293 ? -6.607 20.113 9.484 1.00 94.69 293 PRO A C 1
ATOM 2090 O O . PRO A 1 293 ? -5.574 19.445 9.348 1.00 94.69 293 PRO A O 1
ATOM 2093 N N . THR A 1 294 ? -6.837 20.817 10.592 1.00 95.56 294 THR A N 1
ATOM 2094 C CA . THR A 1 294 ? -5.982 20.753 11.789 1.00 95.56 294 THR A CA 1
ATOM 2095 C C . THR A 1 294 ? -5.925 19.322 12.315 1.00 95.56 294 THR A C 1
ATOM 2097 O O . THR A 1 294 ? -6.972 18.711 12.507 1.00 95.56 294 THR A O 1
ATOM 2100 N N . ALA A 1 295 ? -4.729 18.784 12.575 1.00 94.25 295 ALA A N 1
ATOM 2101 C CA . ALA A 1 295 ? -4.561 17.362 12.863 1.00 94.25 295 ALA A CA 1
ATOM 2102 C C . ALA A 1 295 ? -5.381 16.971 14.086 1.00 94.25 295 ALA A C 1
ATOM 2104 O O . ALA A 1 295 ? -6.151 16.024 13.999 1.00 94.25 295 ALA A O 1
ATOM 2105 N N . ALA A 1 296 ? -5.300 17.761 15.162 1.00 94.50 296 ALA A N 1
ATOM 2106 C CA . ALA A 1 296 ? -5.999 17.531 16.425 1.00 94.50 296 ALA A CA 1
ATOM 2107 C C . ALA A 1 296 ? -7.528 17.381 16.304 1.00 94.50 296 ALA A C 1
ATOM 2109 O O . ALA A 1 296 ? -8.125 16.705 17.132 1.00 94.50 296 ALA A O 1
ATOM 2110 N N . THR A 1 297 ? -8.163 17.995 15.301 1.00 95.75 297 THR A N 1
ATOM 2111 C CA . THR A 1 297 ? -9.631 18.001 15.133 1.00 95.75 297 THR A CA 1
ATOM 2112 C C . THR A 1 297 ? -10.088 17.429 13.792 1.00 95.75 297 THR A C 1
ATOM 2114 O O . THR A 1 297 ? -11.257 17.547 13.425 1.00 95.75 297 THR A O 1
ATOM 2117 N N . MET A 1 298 ? -9.178 16.819 13.031 1.00 95.94 298 MET A N 1
ATOM 2118 C CA . MET A 1 298 ? -9.474 16.291 11.704 1.00 95.94 298 MET A CA 1
ATOM 2119 C C . MET A 1 298 ? -10.382 15.052 11.804 1.00 95.94 298 MET A C 1
ATOM 2121 O O . MET A 1 298 ? -10.031 14.107 12.506 1.00 95.94 298 MET A O 1
ATOM 2125 N N . PRO A 1 299 ? -11.526 15.000 11.110 1.00 96.88 299 PRO A N 1
ATOM 2126 C CA . PRO A 1 299 ? -12.433 13.866 11.234 1.00 96.88 299 PRO A CA 1
ATOM 2127 C C . PRO A 1 299 ? -11.869 12.600 10.579 1.00 96.88 299 PRO A C 1
ATOM 2129 O O . PRO A 1 299 ? -11.186 12.679 9.556 1.00 96.88 299 PRO A O 1
ATOM 2132 N N . TRP A 1 300 ? -12.217 11.434 11.125 1.00 98.31 300 TRP A N 1
ATOM 2133 C CA . TRP A 1 300 ? -12.101 10.164 10.406 1.00 98.31 300 TRP A CA 1
ATOM 2134 C C . TRP A 1 300 ? -13.239 10.048 9.391 1.00 98.31 300 TRP A C 1
ATOM 2136 O O . TRP A 1 300 ? -14.408 10.238 9.724 1.00 98.31 300 TRP A O 1
ATOM 2146 N N . GLN A 1 301 ? -12.914 9.752 8.134 1.00 97.50 301 GLN A N 1
ATOM 2147 C CA . GLN A 1 301 ? -13.908 9.732 7.059 1.00 97.50 301 GLN A CA 1
ATOM 2148 C C . GLN A 1 301 ? -13.835 8.445 6.247 1.00 97.50 301 GLN A C 1
ATOM 2150 O O . GLN A 1 301 ? -12.768 8.047 5.791 1.00 97.50 301 GLN A O 1
ATOM 2155 N N . THR A 1 302 ? -14.980 7.809 6.016 1.00 97.19 302 THR A N 1
ATOM 2156 C CA . THR A 1 302 ? -15.084 6.731 5.025 1.00 97.19 302 THR A CA 1
ATOM 2157 C C . THR A 1 302 ? -14.852 7.317 3.624 1.00 97.19 302 THR A C 1
ATOM 2159 O O . THR A 1 302 ? -15.442 8.361 3.324 1.00 97.19 302 THR A O 1
ATOM 2162 N N . PRO A 1 303 ? -14.018 6.694 2.770 1.00 97.62 303 PRO A N 1
ATOM 2163 C CA . PRO A 1 303 ? -13.863 7.115 1.382 1.00 97.62 303 PRO A CA 1
ATOM 2164 C C . PRO A 1 303 ? -15.187 7.115 0.619 1.00 97.62 303 PRO A C 1
ATOM 2166 O O . PRO A 1 303 ? -16.040 6.259 0.846 1.00 97.62 303 PRO A O 1
ATOM 2169 N N . GLY A 1 304 ? -15.354 8.046 -0.317 1.00 96.12 304 GLY A N 1
ATOM 2170 C CA . GLY A 1 304 ? -16.551 8.099 -1.158 1.00 96.12 304 GLY A CA 1
ATOM 2171 C C . GLY A 1 304 ? -16.548 9.270 -2.132 1.00 96.12 304 GLY A C 1
ATOM 2172 O O . GLY A 1 304 ? -15.555 9.984 -2.255 1.00 96.12 304 GLY A O 1
ATOM 2173 N N . ASP A 1 305 ? -17.671 9.497 -2.813 1.00 94.31 305 ASP A N 1
ATOM 2174 C CA . ASP A 1 305 ? -17.848 10.589 -3.784 1.00 94.31 305 ASP A CA 1
ATOM 2175 C C . ASP A 1 305 ? -18.003 11.970 -3.104 1.00 94.31 305 ASP A C 1
ATOM 2177 O O . ASP A 1 305 ? -18.988 12.685 -3.289 1.00 94.31 305 ASP A O 1
ATOM 2181 N N . LEU A 1 306 ? -17.023 12.354 -2.281 1.00 91.12 306 LEU A N 1
ATOM 2182 C CA . LEU A 1 306 ? -16.957 13.653 -1.610 1.00 91.12 306 LEU A CA 1
ATOM 2183 C C . LEU A 1 306 ? -16.458 14.748 -2.576 1.00 91.12 306 LEU A C 1
ATOM 2185 O O . LEU A 1 306 ? -15.818 14.478 -3.600 1.00 91.12 306 LEU A O 1
ATOM 2189 N N . GLY A 1 307 ? -16.701 16.014 -2.227 1.00 86.75 307 GLY A N 1
ATOM 2190 C CA . GLY A 1 307 ? -16.136 17.159 -2.945 1.00 86.75 307 GLY A CA 1
ATOM 2191 C C . GLY A 1 307 ? -14.599 17.144 -2.960 1.00 86.75 307 GLY A C 1
ATOM 2192 O O . GLY A 1 307 ? -13.949 16.605 -2.064 1.00 86.75 307 GLY A O 1
ATOM 2193 N N . ASN A 1 308 ? -13.983 17.736 -3.989 1.00 84.31 308 ASN A N 1
ATOM 2194 C CA . ASN A 1 308 ? -12.521 17.852 -4.009 1.00 84.31 308 ASN A CA 1
ATOM 2195 C C . ASN A 1 308 ? -12.047 18.735 -2.855 1.00 84.31 308 ASN A C 1
ATOM 2197 O O . ASN A 1 308 ? -12.595 19.814 -2.643 1.00 84.31 308 ASN A O 1
ATOM 2201 N N . GLY A 1 309 ? -11.027 18.278 -2.127 1.00 87.62 309 GLY A N 1
ATOM 2202 C CA . GLY A 1 309 ? -10.507 19.000 -0.968 1.00 87.62 309 GLY A CA 1
ATOM 2203 C C . GLY A 1 309 ? -11.415 18.935 0.264 1.00 87.62 309 GLY A C 1
ATOM 2204 O O . GLY A 1 309 ? -11.179 19.671 1.215 1.00 87.62 309 GLY A O 1
ATOM 2205 N N . THR A 1 310 ? -12.445 18.077 0.277 1.00 92.62 310 THR A N 1
ATOM 2206 C CA . THR A 1 310 ? -13.352 17.919 1.433 1.00 92.62 310 THR A CA 1
ATOM 2207 C C . THR A 1 310 ? -13.202 16.578 2.154 1.00 92.62 310 THR A C 1
ATOM 2209 O O . THR A 1 310 ? -13.981 16.291 3.064 1.00 92.62 310 THR A O 1
ATOM 2212 N N . GLY A 1 311 ? -12.251 15.739 1.736 1.00 94.69 311 GLY A N 1
ATOM 2213 C CA . GLY A 1 311 ? -12.038 14.417 2.317 1.00 94.69 311 GLY A CA 1
ATOM 2214 C C . GLY A 1 311 ? -11.394 13.407 1.364 1.00 94.69 311 GLY A C 1
ATOM 2215 O O . GLY A 1 311 ? -10.942 13.783 0.276 1.00 94.69 311 GLY A O 1
ATOM 2216 N N . PRO A 1 312 ? -11.348 12.125 1.764 1.00 96.81 312 PRO A N 1
ATOM 2217 C CA . PRO A 1 312 ? -10.821 11.024 0.962 1.00 96.81 312 PRO A CA 1
ATOM 2218 C C . PRO A 1 312 ? -11.788 10.657 -0.174 1.00 96.81 312 PRO A C 1
ATOM 2220 O O . PRO A 1 312 ? -12.735 9.898 0.022 1.00 96.81 312 PRO A O 1
ATOM 2223 N N . ASN A 1 313 ? -11.578 11.203 -1.371 1.00 96.06 313 ASN A N 1
ATOM 2224 C CA . ASN A 1 313 ? -12.495 11.013 -2.504 1.00 96.06 313 ASN A CA 1
ATOM 2225 C C . ASN A 1 313 ? -11.887 10.290 -3.712 1.00 96.06 313 ASN A C 1
ATOM 2227 O O . ASN A 1 313 ? -12.442 10.307 -4.813 1.00 96.06 313 ASN A O 1
ATOM 2231 N N . SER A 1 314 ? -10.737 9.650 -3.512 1.00 97.00 314 SER A N 1
ATOM 2232 C CA . SER A 1 314 ? -10.129 8.779 -4.512 1.00 97.00 314 SER A CA 1
ATOM 2233 C C . SER A 1 314 ? -10.647 7.347 -4.392 1.00 97.00 314 SER A C 1
ATOM 2235 O O . SER A 1 314 ? -10.657 6.762 -3.307 1.00 97.00 314 SER A O 1
ATOM 2237 N N . VAL A 1 315 ? -10.993 6.753 -5.534 1.00 98.00 315 VAL A N 1
ATOM 2238 C CA . VAL A 1 315 ? -11.340 5.333 -5.659 1.00 98.00 315 VAL A CA 1
ATOM 2239 C C . VAL A 1 315 ? -10.167 4.438 -5.267 1.00 98.00 315 VAL A C 1
ATOM 2241 O O . VAL A 1 315 ? -10.391 3.334 -4.784 1.00 98.00 315 VAL A O 1
ATOM 2244 N N . GLY A 1 316 ? -8.923 4.918 -5.378 1.00 97.56 316 GLY A N 1
ATOM 2245 C CA . GLY A 1 316 ? -7.736 4.142 -5.015 1.00 97.56 316 GLY A CA 1
ATOM 2246 C C . GLY A 1 316 ? -7.706 3.726 -3.545 1.00 97.56 316 GLY A C 1
ATOM 2247 O O . GLY A 1 316 ? -7.626 2.531 -3.257 1.00 97.56 316 GLY A O 1
ATOM 2248 N N . VAL A 1 317 ? -7.817 4.680 -2.610 1.00 98.38 317 VAL A N 1
ATOM 2249 C CA . VAL A 1 317 ? -7.858 4.358 -1.171 1.00 98.38 317 VAL A CA 1
ATOM 2250 C C . VAL A 1 317 ? -9.119 3.584 -0.793 1.00 98.38 317 VAL A C 1
ATOM 2252 O O . VAL A 1 317 ? -9.039 2.667 0.021 1.00 98.38 317 VAL A O 1
ATOM 2255 N N . GLY A 1 318 ? -10.268 3.895 -1.401 1.00 98.25 318 GLY A N 1
ATOM 2256 C CA . GLY A 1 318 ? -11.513 3.189 -1.099 1.00 98.25 318 GLY A CA 1
ATOM 2257 C C . GLY A 1 318 ? -11.513 1.733 -1.572 1.00 98.25 318 GLY A C 1
ATOM 2258 O O . GLY A 1 318 ? -11.897 0.852 -0.806 1.00 98.25 318 GLY A O 1
ATOM 2259 N N . GLU A 1 319 ? -11.016 1.448 -2.778 1.00 97.94 319 GLU A N 1
ATOM 2260 C CA . GLU A 1 319 ? -10.832 0.075 -3.269 1.00 97.94 319 GLU A CA 1
ATOM 2261 C C . GLU A 1 319 ? -9.809 -0.680 -2.417 1.00 97.94 319 GLU A C 1
ATOM 2263 O O . GLU A 1 319 ? -10.057 -1.819 -2.019 1.00 97.94 319 GLU A O 1
ATOM 2268 N N . HIS A 1 320 ? -8.661 -0.056 -2.122 1.00 98.12 320 HIS A N 1
ATOM 2269 C CA . HIS A 1 320 ? -7.635 -0.676 -1.288 1.00 98.12 320 HIS A CA 1
ATOM 2270 C C . HIS A 1 320 ? -8.212 -1.075 0.074 1.00 98.12 320 HIS A C 1
ATOM 2272 O O . HIS A 1 320 ? -8.125 -2.240 0.453 1.00 98.12 320 HIS A O 1
ATOM 2278 N N . LEU A 1 321 ? -8.863 -0.141 0.774 1.00 98.56 321 LEU A N 1
ATOM 2279 C CA . LEU A 1 321 ? -9.450 -0.405 2.084 1.00 98.56 321 LEU A CA 1
ATOM 2280 C C . LEU A 1 321 ? -10.556 -1.455 2.031 1.00 98.56 321 LEU A C 1
ATOM 2282 O O . LEU A 1 321 ? -10.558 -2.341 2.876 1.00 98.56 321 LEU A O 1
ATOM 2286 N N . SER A 1 322 ? -11.439 -1.424 1.031 1.00 98.00 322 SER A N 1
ATOM 2287 C CA . SER A 1 322 ? -12.509 -2.428 0.900 1.00 98.00 322 SER A CA 1
ATOM 2288 C C . SER A 1 322 ? -11.939 -3.842 0.753 1.00 98.00 322 SER A C 1
ATOM 2290 O O . SER A 1 322 ? -12.420 -4.793 1.366 1.00 98.00 322 SER A O 1
ATOM 2292 N N . ARG A 1 323 ? -10.836 -3.983 0.009 1.00 96.44 323 ARG A N 1
ATOM 2293 C CA . ARG A 1 323 ? -10.113 -5.255 -0.115 1.00 96.44 323 ARG A CA 1
ATOM 2294 C C . ARG A 1 323 ? -9.415 -5.664 1.170 1.00 96.44 323 ARG A C 1
ATOM 2296 O O . ARG A 1 323 ? -9.422 -6.845 1.499 1.00 96.44 323 ARG A O 1
ATOM 2303 N N . MET A 1 324 ? -8.819 -4.716 1.888 1.00 97.50 324 MET A N 1
ATOM 2304 C CA . MET A 1 324 ? -8.184 -4.999 3.174 1.00 97.50 324 MET A CA 1
ATOM 2305 C C . MET A 1 324 ? -9.212 -5.412 4.231 1.00 97.50 324 MET A C 1
ATOM 2307 O O . MET A 1 324 ? -8.951 -6.357 4.972 1.00 97.50 324 MET A O 1
ATOM 2311 N N . VAL A 1 325 ? -10.398 -4.796 4.253 1.00 98.31 325 VAL A N 1
ATOM 2312 C CA . VAL A 1 325 ? -11.508 -5.205 5.128 1.00 98.31 325 VAL A CA 1
ATOM 2313 C C . VAL A 1 325 ? -11.933 -6.636 4.806 1.00 98.31 325 VAL A C 1
ATOM 2315 O O . VAL A 1 325 ? -11.985 -7.473 5.705 1.00 98.31 325 VAL A O 1
ATOM 2318 N N . ALA A 1 326 ? -12.154 -6.954 3.526 1.00 95.69 326 ALA A N 1
ATOM 2319 C CA . ALA A 1 326 ? -12.515 -8.307 3.103 1.00 95.69 326 ALA A CA 1
ATOM 2320 C C . ALA A 1 326 ? -11.430 -9.346 3.444 1.00 95.69 326 ALA A C 1
ATOM 2322 O O . ALA A 1 326 ? -11.744 -10.455 3.867 1.00 95.69 326 ALA A O 1
ATOM 2323 N N . LEU A 1 327 ? -10.154 -8.984 3.286 1.00 94.62 327 LEU A N 1
ATOM 2324 C CA . LEU A 1 327 ? -9.013 -9.861 3.550 1.00 94.62 327 LEU A CA 1
ATOM 2325 C C . LEU A 1 327 ? -8.803 -10.130 5.045 1.00 94.62 327 LEU A C 1
ATOM 2327 O O . LEU A 1 327 ? -8.485 -11.249 5.433 1.00 94.62 327 LEU A O 1
ATOM 2331 N N . THR A 1 328 ? -8.919 -9.096 5.876 1.00 95.81 328 THR A N 1
ATOM 2332 C CA . THR A 1 328 ? -8.573 -9.169 7.304 1.00 95.81 328 THR A CA 1
ATOM 2333 C C . THR A 1 328 ? -9.779 -9.463 8.193 1.00 95.81 328 THR A C 1
ATOM 2335 O O . THR A 1 328 ? -9.622 -9.910 9.331 1.00 95.81 328 THR A O 1
ATOM 2338 N N . GLY A 1 329 ? -10.990 -9.206 7.694 1.00 96.50 329 GLY A N 1
ATOM 2339 C CA . GLY A 1 329 ? -12.232 -9.345 8.440 1.00 96.50 329 GLY A CA 1
ATOM 2340 C C . GLY A 1 329 ? -12.336 -8.400 9.640 1.00 96.50 329 GLY A C 1
ATOM 2341 O O . GLY A 1 329 ? -13.051 -8.731 10.588 1.00 96.50 329 GLY A O 1
ATOM 2342 N N . VAL A 1 330 ? -11.617 -7.277 9.638 1.00 98.44 330 VAL A N 1
ATOM 2343 C CA . VAL A 1 330 ? -11.700 -6.212 10.650 1.00 98.44 330 VAL A CA 1
ATOM 2344 C C . VAL A 1 330 ? -11.884 -4.861 9.969 1.00 98.44 330 VAL A C 1
ATOM 2346 O O . VAL A 1 330 ? -11.702 -4.744 8.758 1.00 98.44 330 VAL A O 1
ATOM 2349 N N . ASN A 1 331 ? -12.214 -3.824 10.738 1.00 98.69 331 ASN A N 1
ATOM 2350 C CA . ASN A 1 331 ? -12.191 -2.461 10.211 1.00 98.69 331 ASN A CA 1
ATOM 2351 C C . ASN A 1 331 ? -10.768 -2.112 9.743 1.00 98.69 331 ASN A C 1
ATOM 2353 O O . ASN A 1 331 ? -9.793 -2.390 10.445 1.00 98.69 331 ASN A O 1
ATOM 2357 N N . CYS A 1 332 ? -10.635 -1.481 8.577 1.00 98.81 332 CYS A N 1
ATOM 2358 C CA . CYS A 1 332 ? -9.338 -1.052 8.052 1.00 98.81 332 CYS A CA 1
ATOM 2359 C C . CYS A 1 332 ? -9.319 0.451 7.815 1.00 98.81 332 CYS A C 1
ATOM 2361 O O . CYS A 1 332 ? -10.278 1.020 7.293 1.00 98.81 332 CYS A O 1
ATOM 2363 N N . GLY A 1 333 ? -8.209 1.098 8.149 1.00 98.62 333 GLY A N 1
ATOM 2364 C CA . GLY A 1 333 ? -8.046 2.522 7.933 1.00 98.62 333 GLY A CA 1
ATOM 2365 C C . GLY A 1 333 ? -6.699 2.919 7.366 1.00 98.62 333 GLY A C 1
ATOM 2366 O O . GLY A 1 333 ? -5.707 2.207 7.495 1.00 98.62 333 GLY A O 1
ATOM 2367 N N . VAL A 1 334 ? -6.684 4.086 6.728 1.00 98.81 334 VAL A N 1
ATOM 2368 C CA . VAL A 1 334 ? -5.454 4.740 6.272 1.00 98.81 334 VAL A CA 1
ATOM 2369 C C . VAL A 1 334 ? -5.194 5.974 7.116 1.00 98.81 334 VAL A C 1
ATOM 2371 O O . VAL A 1 334 ? -6.087 6.794 7.307 1.00 98.81 334 VAL A O 1
ATOM 2374 N N . VAL A 1 335 ? -3.957 6.140 7.569 1.00 98.75 335 VAL A N 1
ATOM 2375 C CA . VAL A 1 335 ? -3.460 7.375 8.185 1.00 98.75 335 VAL A CA 1
ATOM 2376 C C . VAL A 1 335 ? -2.303 7.902 7.351 1.00 98.75 335 VAL A C 1
ATOM 2378 O O . VAL A 1 335 ? -1.484 7.120 6.876 1.00 98.75 335 VAL A O 1
ATOM 2381 N N . GLY A 1 336 ? -2.206 9.212 7.122 1.00 97.81 336 GLY A N 1
ATOM 2382 C CA . GLY A 1 336 ? -1.121 9.672 6.262 1.00 97.81 336 GLY A CA 1
ATOM 2383 C C . GLY A 1 336 ? -1.028 11.150 5.950 1.00 97.81 336 GLY A C 1
ATOM 2384 O O . GLY A 1 336 ? -1.835 11.982 6.372 1.00 97.81 336 GLY A O 1
ATOM 2385 N N . HIS A 1 337 ? -0.008 11.459 5.162 1.00 98.12 337 HIS A N 1
ATOM 2386 C CA . HIS A 1 337 ? 0.255 12.792 4.649 1.00 98.12 337 HIS A CA 1
ATOM 2387 C C . HIS A 1 337 ? 0.977 12.705 3.301 1.00 98.12 337 HIS A C 1
ATOM 2389 O O . HIS A 1 337 ? 2.015 12.055 3.194 1.00 98.12 337 HIS A O 1
ATOM 2395 N N . ALA A 1 338 ? 0.440 13.371 2.279 1.00 98.19 338 ALA A N 1
ATOM 2396 C CA . ALA A 1 338 ? 1.031 13.399 0.942 1.00 98.19 338 ALA A CA 1
ATOM 2397 C C . ALA A 1 338 ? 1.101 14.819 0.373 1.00 98.19 338 ALA A C 1
ATOM 2399 O O . ALA A 1 338 ? 0.187 15.620 0.586 1.00 98.19 338 ALA A O 1
ATOM 2400 N N . VAL A 1 339 ? 2.162 15.122 -0.380 1.00 97.00 339 VAL A N 1
ATOM 2401 C CA . VAL A 1 339 ? 2.426 16.475 -0.901 1.00 97.00 339 VAL A CA 1
ATOM 2402 C C . VAL A 1 339 ? 2.877 16.434 -2.358 1.00 97.00 339 VAL A C 1
ATOM 2404 O O . VAL A 1 339 ? 3.950 15.926 -2.677 1.00 97.00 339 VAL A O 1
ATOM 2407 N N . GLY A 1 340 ? 2.076 16.996 -3.257 1.00 93.06 340 GLY A N 1
ATOM 2408 C CA . GLY A 1 340 ? 2.375 17.121 -4.679 1.00 93.06 340 GLY A CA 1
ATOM 2409 C C . GLY A 1 340 ? 3.671 17.891 -4.938 1.00 93.06 340 GLY A C 1
ATOM 2410 O O . GLY A 1 340 ? 3.985 18.850 -4.237 1.00 93.06 340 GLY A O 1
ATOM 2411 N N . GLY A 1 341 ? 4.455 17.434 -5.918 1.00 86.75 341 GLY A N 1
ATOM 2412 C CA . GLY A 1 341 ? 5.731 18.053 -6.308 1.00 86.75 341 GLY A CA 1
ATOM 2413 C C . GLY A 1 341 ? 6.860 17.987 -5.268 1.00 86.75 341 GLY A C 1
ATOM 2414 O O . GLY A 1 341 ? 7.955 18.479 -5.535 1.00 86.75 341 GLY A O 1
ATOM 2415 N N . SER A 1 342 ? 6.639 17.378 -4.102 1.00 89.56 342 SER A N 1
ATOM 2416 C CA . SER A 1 342 ? 7.673 17.236 -3.071 1.00 89.56 342 SER A CA 1
ATOM 2417 C C . SER A 1 342 ? 8.771 16.249 -3.481 1.00 89.56 342 SER A C 1
ATOM 2419 O O . SER A 1 342 ? 8.511 15.290 -4.205 1.00 89.56 342 SER A O 1
ATOM 2421 N N . SER A 1 343 ? 10.000 16.467 -3.005 1.00 87.69 343 SER A N 1
ATOM 2422 C CA . SER A 1 343 ? 11.085 15.481 -3.091 1.00 87.69 343 SER A CA 1
ATOM 2423 C C . SER A 1 343 ? 11.021 14.503 -1.924 1.00 87.69 343 SER A C 1
ATOM 2425 O O . SER A 1 343 ? 10.493 14.828 -0.856 1.00 87.69 343 SER A O 1
ATOM 2427 N N . SER A 1 344 ? 11.594 13.314 -2.087 1.00 87.06 344 SER A N 1
ATOM 2428 C CA . SER A 1 344 ? 11.693 12.340 -0.996 1.00 87.06 344 SER A CA 1
ATOM 2429 C C . SER A 1 344 ? 12.440 12.891 0.232 1.00 87.06 344 SER A C 1
ATOM 2431 O O . SER A 1 344 ? 11.982 12.710 1.359 1.00 87.06 344 SER A O 1
ATOM 2433 N N . ALA A 1 345 ? 13.495 13.686 0.018 1.00 83.06 345 ALA A N 1
ATOM 2434 C CA . ALA A 1 345 ? 14.267 14.337 1.079 1.00 83.06 345 ALA A CA 1
ATOM 2435 C C . ALA A 1 345 ? 13.434 15.256 1.994 1.00 83.06 345 ALA A C 1
ATOM 2437 O O . ALA A 1 345 ? 13.784 15.448 3.154 1.00 83.06 345 ALA A O 1
ATOM 2438 N N . SER A 1 346 ? 12.309 15.801 1.518 1.00 89.38 346 SER A N 1
ATOM 2439 C CA . SER A 1 346 ? 11.408 16.624 2.345 1.00 89.38 346 SER A CA 1
ATOM 2440 C C . SER A 1 346 ? 10.667 15.837 3.441 1.00 89.38 346 SER A C 1
ATOM 2442 O O . SER A 1 346 ? 10.034 16.443 4.306 1.00 89.38 346 SER A O 1
ATOM 2444 N N . PHE A 1 347 ? 10.749 14.503 3.419 1.00 94.25 347 PHE A N 1
ATOM 2445 C CA . PHE A 1 347 ? 10.230 13.593 4.444 1.00 94.25 347 PHE A CA 1
ATOM 2446 C C . PHE A 1 347 ? 11.333 13.066 5.386 1.00 94.25 347 PHE A C 1
ATOM 2448 O O . PHE A 1 347 ? 11.106 12.125 6.146 1.00 94.25 347 PHE A O 1
ATOM 2455 N N . HIS A 1 348 ? 12.526 13.666 5.369 1.00 88.44 348 HIS A N 1
ATOM 2456 C CA . HIS A 1 348 ? 13.554 13.412 6.380 1.00 88.44 348 HIS A CA 1
ATOM 2457 C C . HIS A 1 348 ? 13.257 14.134 7.700 1.00 88.44 348 HIS A C 1
ATOM 2459 O O . HIS A 1 348 ? 12.558 15.149 7.735 1.00 88.44 348 HIS A O 1
ATOM 2465 N N . SER A 1 349 ? 13.852 13.644 8.787 1.00 87.88 349 SER A N 1
ATOM 2466 C CA . SER A 1 349 ? 13.724 14.250 10.113 1.00 87.88 349 SER A CA 1
ATOM 2467 C C . SER A 1 349 ? 14.120 15.726 10.074 1.00 87.88 349 SER A C 1
ATOM 2469 O O . SER A 1 349 ? 15.091 16.111 9.420 1.00 87.88 349 SER A O 1
ATOM 2471 N N . GLY A 1 350 ? 13.345 16.566 10.756 1.00 88.31 350 GLY A N 1
ATOM 2472 C CA . GLY A 1 350 ? 13.515 18.020 10.743 1.00 88.31 350 GLY A CA 1
ATOM 2473 C C . GLY A 1 350 ? 12.923 18.737 9.523 1.00 88.31 350 GLY A C 1
ATOM 2474 O O . GLY A 1 350 ? 12.950 19.964 9.488 1.00 88.31 350 GLY A O 1
ATOM 2475 N N . GLN A 1 351 ? 12.362 18.017 8.547 1.00 91.06 351 GLN A N 1
ATOM 2476 C CA . GLN A 1 351 ? 11.677 18.611 7.397 1.00 91.06 351 GLN A CA 1
ATOM 2477 C C . GLN A 1 351 ? 10.161 18.694 7.608 1.00 91.06 351 GLN A C 1
ATOM 2479 O O . GLN A 1 351 ? 9.557 17.871 8.297 1.00 91.06 351 GLN A O 1
ATOM 2484 N N . GLY A 1 352 ? 9.524 19.679 6.967 1.00 93.44 352 GLY A N 1
ATOM 2485 C CA . GLY A 1 352 ? 8.106 19.983 7.180 1.00 93.44 352 GLY A CA 1
ATOM 2486 C C . GLY A 1 352 ? 7.149 18.836 6.838 1.00 93.44 352 GLY A C 1
ATOM 2487 O O . GLY A 1 352 ? 6.200 18.599 7.587 1.00 93.44 352 GLY A O 1
ATOM 2488 N N . ASN A 1 353 ? 7.406 18.080 5.762 1.00 95.50 353 ASN A N 1
ATOM 2489 C CA . ASN A 1 353 ? 6.514 16.980 5.375 1.00 95.50 353 ASN A CA 1
ATOM 2490 C C . ASN A 1 353 ? 6.654 15.781 6.321 1.00 95.50 353 ASN A C 1
ATOM 2492 O O . ASN A 1 353 ? 5.658 15.115 6.603 1.00 95.50 353 ASN A O 1
ATOM 2496 N N . TRP A 1 354 ? 7.849 15.549 6.882 1.00 97.50 354 TRP A N 1
ATOM 2497 C CA . TRP A 1 354 ? 8.015 14.599 7.984 1.00 97.50 354 TRP A CA 1
ATOM 2498 C C . TRP A 1 354 ? 7.238 15.043 9.220 1.00 97.50 354 TRP A C 1
ATOM 2500 O O . TRP A 1 354 ? 6.476 14.253 9.767 1.00 97.50 354 TRP A O 1
ATOM 2510 N N . THR A 1 355 ? 7.368 16.307 9.639 1.00 97.56 355 THR A N 1
ATOM 2511 C CA . THR A 1 355 ? 6.635 16.834 10.801 1.00 97.56 355 THR A CA 1
ATOM 2512 C C . THR A 1 355 ? 5.126 16.637 10.649 1.00 97.56 355 THR A C 1
ATOM 2514 O O . THR A 1 355 ? 4.480 16.136 11.567 1.00 97.56 355 THR A O 1
ATOM 2517 N N . ALA A 1 356 ? 4.568 16.964 9.482 1.00 97.56 356 ALA A N 1
ATOM 2518 C CA . ALA A 1 356 ? 3.144 16.792 9.210 1.00 97.56 356 ALA A CA 1
ATOM 2519 C C . ALA A 1 356 ? 2.717 15.313 9.152 1.00 97.56 356 ALA A C 1
ATOM 2521 O O . ALA A 1 356 ? 1.635 14.973 9.632 1.00 97.56 356 ALA A O 1
ATOM 2522 N N . LEU A 1 357 ? 3.548 14.426 8.596 1.00 98.44 357 LEU A N 1
ATOM 2523 C CA . LEU A 1 357 ? 3.294 12.984 8.593 1.00 98.44 357 LEU A CA 1
ATOM 2524 C C . LEU A 1 357 ? 3.326 12.404 10.013 1.00 98.44 357 LEU A C 1
ATOM 2526 O O . LEU A 1 357 ? 2.384 11.725 10.420 1.00 98.44 357 LEU A O 1
ATOM 2530 N N . ALA A 1 358 ? 4.378 12.698 10.776 1.00 98.38 358 ALA A N 1
ATOM 2531 C CA . ALA A 1 358 ? 4.554 12.228 12.143 1.00 98.38 358 ALA A CA 1
ATOM 2532 C C . ALA A 1 358 ? 3.428 12.721 13.063 1.00 98.38 358 ALA A C 1
ATOM 2534 O O . ALA A 1 358 ? 2.956 11.954 13.899 1.00 98.38 358 ALA A O 1
ATOM 2535 N N . GLU A 1 359 ? 2.938 13.953 12.877 1.00 98.00 359 GLU A N 1
ATOM 2536 C CA . GLU A 1 359 ? 1.767 14.484 13.590 1.00 98.00 359 GLU A CA 1
ATOM 2537 C C . GLU A 1 359 ? 0.518 13.616 13.348 1.00 98.00 359 GLU A C 1
ATOM 2539 O O . GLU A 1 359 ? -0.163 13.222 14.298 1.00 98.00 359 GLU A O 1
ATOM 2544 N N . MET A 1 360 ? 0.240 13.259 12.088 1.00 98.25 360 MET A N 1
ATOM 2545 C CA . MET A 1 360 ? -0.907 12.417 11.729 1.00 98.25 360 MET A CA 1
ATOM 2546 C C . MET A 1 360 ? -0.777 10.990 12.276 1.00 98.25 360 MET A C 1
ATOM 2548 O O . MET A 1 360 ? -1.730 10.464 12.853 1.00 98.25 360 MET A O 1
ATOM 2552 N N . LEU A 1 361 ? 0.403 10.377 12.140 1.00 98.38 361 LEU A N 1
ATOM 2553 C CA . LEU A 1 361 ? 0.680 9.032 12.655 1.00 98.38 361 LEU A CA 1
ATOM 2554 C C . LEU A 1 361 ? 0.588 8.987 14.187 1.00 98.38 361 LEU A C 1
ATOM 2556 O O . LEU A 1 361 ? -0.052 8.093 14.739 1.00 98.38 361 LEU A O 1
ATOM 2560 N N . THR A 1 362 ? 1.138 9.993 14.873 1.00 97.81 362 THR A N 1
ATOM 2561 C CA . THR A 1 362 ? 1.059 10.120 16.337 1.00 97.81 362 THR A CA 1
ATOM 2562 C C . THR A 1 362 ? -0.380 10.279 16.799 1.00 97.81 362 THR A C 1
ATOM 2564 O O . THR A 1 362 ? -0.802 9.626 17.753 1.00 97.81 362 THR A O 1
ATOM 2567 N N . ARG A 1 363 ? -1.180 11.082 16.090 1.00 96.12 363 ARG A N 1
ATOM 2568 C CA . ARG A 1 363 ? -2.603 11.226 16.402 1.00 96.12 363 ARG A CA 1
ATOM 2569 C C . ARG A 1 363 ? -3.360 9.898 16.312 1.00 96.12 363 ARG A C 1
ATOM 2571 O O . ARG A 1 363 ? -4.218 9.626 17.156 1.00 96.12 363 ARG A O 1
ATOM 2578 N N . ALA A 1 364 ? -3.040 9.069 15.323 1.00 96.94 364 ALA A N 1
ATOM 2579 C CA . ALA A 1 364 ? -3.635 7.742 15.189 1.00 96.94 364 ALA A CA 1
ATOM 2580 C C . ALA A 1 364 ? -3.164 6.748 16.274 1.00 96.94 364 ALA A C 1
ATOM 2582 O O . ALA A 1 364 ? -3.784 5.701 16.444 1.00 96.94 364 ALA A O 1
ATOM 2583 N N . GLY A 1 365 ? -2.146 7.101 17.066 1.00 96.19 365 GLY A N 1
ATOM 2584 C CA . GLY A 1 365 ? -1.604 6.287 18.156 1.00 96.19 365 GLY A CA 1
ATOM 2585 C C . GLY A 1 365 ? -0.223 5.700 17.870 1.00 96.19 365 GLY A C 1
ATOM 2586 O O . GLY A 1 365 ? 0.190 4.797 18.589 1.00 96.19 365 GLY A O 1
ATOM 2587 N N . SER A 1 366 ? 0.474 6.187 16.835 1.00 96.94 366 SER A N 1
ATOM 2588 C CA . SER A 1 366 ? 1.799 5.705 16.425 1.00 96.94 366 SER A CA 1
ATOM 2589 C C . SER A 1 366 ? 1.840 4.194 16.182 1.00 96.94 366 SER A C 1
ATOM 2591 O O . SER A 1 366 ? 2.821 3.537 16.499 1.00 96.94 366 SER A O 1
ATOM 2593 N N . ALA A 1 367 ? 0.758 3.631 15.649 1.00 96.38 367 ALA A N 1
ATOM 2594 C CA . ALA A 1 367 ? 0.595 2.196 15.472 1.00 96.38 367 ALA A CA 1
ATOM 2595 C C . ALA A 1 367 ? 0.004 1.910 14.090 1.00 96.38 367 ALA A C 1
ATOM 2597 O O . ALA A 1 367 ? -1.071 2.414 13.763 1.00 96.38 367 ALA A O 1
ATOM 2598 N N . PHE A 1 368 ? 0.699 1.111 13.284 1.00 97.88 368 PHE A N 1
ATOM 2599 C CA . PHE A 1 368 ? 0.219 0.653 11.977 1.00 97.88 368 PHE A CA 1
ATOM 2600 C C . PHE A 1 368 ? 0.846 -0.694 11.607 1.00 97.88 368 PHE A C 1
ATOM 2602 O O . PHE A 1 368 ? 2.004 -0.960 11.924 1.00 97.88 368 PHE A O 1
ATOM 2609 N N . GLU A 1 369 ? 0.093 -1.551 10.919 1.00 96.88 369 GLU A N 1
ATOM 2610 C CA . GLU A 1 369 ? 0.562 -2.878 10.492 1.00 96.88 369 GLU A CA 1
ATOM 2611 C C . GLU A 1 369 ? 1.137 -2.896 9.069 1.00 96.88 369 GLU A C 1
ATOM 2613 O O . GLU A 1 369 ? 1.728 -3.894 8.650 1.00 96.88 369 GLU A O 1
ATOM 2618 N N . GLY A 1 370 ? 1.035 -1.784 8.339 1.00 97.81 370 GLY A N 1
ATOM 2619 C CA . GLY A 1 370 ? 1.696 -1.588 7.054 1.00 97.81 370 GLY A CA 1
ATOM 2620 C C . GLY A 1 370 ? 1.960 -0.118 6.754 1.00 97.81 370 GLY A C 1
ATOM 2621 O O . GLY A 1 370 ? 1.289 0.763 7.287 1.00 97.81 370 GLY A O 1
ATOM 2622 N N . PHE A 1 371 ? 2.927 0.149 5.884 1.00 98.69 371 PHE A N 1
ATOM 2623 C CA . PHE A 1 371 ? 3.247 1.483 5.408 1.00 98.69 371 PHE A CA 1
ATOM 2624 C C . PHE A 1 371 ? 3.514 1.481 3.908 1.00 98.69 371 PHE A C 1
ATOM 2626 O O . PHE A 1 371 ? 4.184 0.598 3.370 1.00 98.69 371 PHE A O 1
ATOM 2633 N N . VAL A 1 372 ? 2.989 2.502 3.247 1.00 98.69 372 VAL A N 1
ATOM 2634 C CA . VAL A 1 372 ? 2.959 2.644 1.805 1.00 98.69 372 VAL A CA 1
ATOM 2635 C C . VAL A 1 372 ? 3.627 3.951 1.418 1.00 98.69 372 VAL A C 1
ATOM 2637 O O . VAL A 1 372 ? 3.187 5.037 1.806 1.00 98.69 372 VAL A O 1
ATOM 2640 N N . TRP A 1 373 ? 4.684 3.832 0.623 1.00 98.56 373 TRP A N 1
ATOM 2641 C CA . TRP A 1 373 ? 5.463 4.949 0.115 1.00 98.56 373 TRP A CA 1
ATOM 2642 C C . TRP A 1 373 ? 5.301 5.071 -1.402 1.00 98.56 373 TRP A C 1
ATOM 2644 O O . TRP A 1 373 ? 5.579 4.124 -2.138 1.00 98.56 373 TRP A O 1
ATOM 2654 N N . GLY A 1 374 ? 4.843 6.238 -1.863 1.00 97.25 374 GLY A N 1
ATOM 2655 C CA . GLY A 1 374 ? 4.603 6.522 -3.280 1.00 97.25 374 GLY A CA 1
ATOM 2656 C C . GLY A 1 374 ? 5.317 7.780 -3.768 1.00 97.25 374 GLY A C 1
ATOM 2657 O O . GLY A 1 374 ? 4.768 8.880 -3.667 1.00 97.25 374 GLY A O 1
ATOM 2658 N N . GLN A 1 375 ? 6.523 7.637 -4.327 1.00 94.44 375 GLN A N 1
ATOM 2659 C CA . GLN A 1 375 ? 7.382 8.770 -4.699 1.00 94.44 375 GLN A CA 1
ATOM 2660 C C . GLN A 1 375 ? 8.265 8.479 -5.929 1.00 94.44 375 GLN A C 1
ATOM 2662 O O . GLN A 1 375 ? 8.643 7.346 -6.170 1.00 94.44 375 GLN A O 1
ATOM 2667 N N . GLY A 1 376 ? 8.618 9.486 -6.723 1.00 88.19 376 GLY A N 1
ATOM 2668 C CA . GLY A 1 376 ? 9.868 9.484 -7.474 1.00 88.19 376 GLY A CA 1
ATOM 2669 C C . GLY A 1 376 ? 10.046 10.611 -8.494 1.00 88.19 376 GLY A C 1
ATOM 2670 O O . GLY A 1 376 ? 11.165 10.790 -8.956 1.00 88.19 376 GLY A O 1
ATOM 2671 N N . HIS A 1 377 ? 9.005 11.354 -8.897 1.00 86.56 377 HIS A N 1
ATOM 2672 C CA . HIS A 1 377 ? 9.114 12.267 -10.055 1.00 86.56 377 HIS A CA 1
ATOM 2673 C C . HIS A 1 377 ? 10.058 13.437 -9.787 1.00 86.56 377 HIS A C 1
ATOM 2675 O O . HIS A 1 377 ? 10.929 13.727 -10.605 1.00 86.56 377 HIS A O 1
ATOM 2681 N N . THR A 1 378 ? 9.908 14.106 -8.642 1.00 83.31 378 THR A N 1
ATOM 2682 C CA . THR A 1 378 ? 10.796 15.218 -8.284 1.00 83.31 378 THR A CA 1
ATOM 2683 C C . THR A 1 378 ? 12.233 14.725 -8.122 1.00 83.31 378 THR A C 1
ATOM 2685 O O . THR A 1 378 ? 13.163 15.339 -8.639 1.00 83.31 378 THR A O 1
ATOM 2688 N N . ASP A 1 379 ? 12.414 13.563 -7.501 1.00 80.50 379 ASP A N 1
ATOM 2689 C CA . ASP A 1 379 ? 13.715 12.915 -7.350 1.00 80.50 379 ASP A CA 1
ATOM 2690 C C . ASP A 1 379 ? 14.364 12.575 -8.711 1.00 80.50 379 ASP A C 1
ATOM 2692 O O . ASP A 1 379 ? 15.546 12.853 -8.932 1.00 80.50 379 ASP A O 1
ATOM 2696 N N . ALA A 1 380 ? 13.583 12.056 -9.665 1.00 77.88 380 ALA A N 1
ATOM 2697 C CA . ALA A 1 380 ? 14.034 11.793 -11.032 1.00 77.88 380 ALA A CA 1
ATOM 2698 C C . ALA A 1 380 ? 14.438 13.083 -11.760 1.00 77.88 380 ALA A C 1
ATOM 2700 O O . ALA A 1 380 ? 15.460 13.099 -12.445 1.00 77.88 380 ALA A O 1
ATOM 2701 N N . SER A 1 381 ? 13.691 14.177 -11.575 1.00 77.00 381 SER A N 1
ATOM 2702 C CA . SER A 1 381 ? 14.029 15.488 -12.151 1.00 77.00 381 SER A CA 1
ATOM 2703 C C . SER A 1 381 ? 15.360 16.043 -11.628 1.00 77.00 381 SER A C 1
ATOM 2705 O O . SER A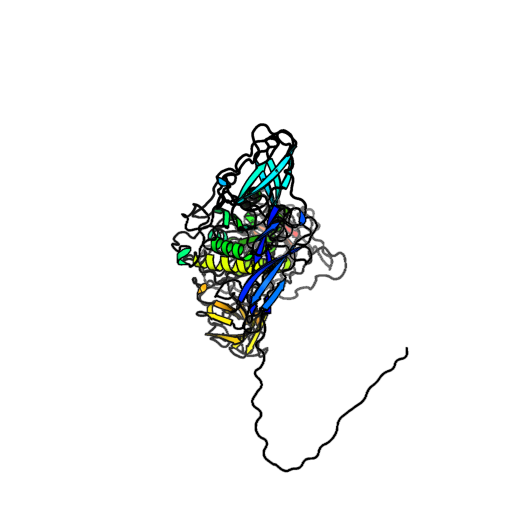 1 381 ? 16.079 16.720 -12.361 1.00 77.00 381 SER A O 1
ATOM 2707 N N . TYR A 1 382 ? 15.733 15.694 -10.393 1.00 75.00 382 TYR A N 1
ATOM 2708 C CA . TYR A 1 382 ? 17.036 16.018 -9.805 1.00 75.00 382 TYR A CA 1
ATOM 2709 C C . TYR A 1 382 ? 18.148 15.065 -10.256 1.00 75.00 382 TYR A C 1
ATOM 2711 O O . TYR A 1 382 ? 19.319 15.298 -9.963 1.00 75.00 382 TYR A O 1
ATOM 2719 N N . GLY A 1 383 ? 17.802 13.998 -10.980 1.00 66.06 383 GLY A N 1
ATOM 2720 C CA . GLY A 1 383 ? 18.753 13.013 -11.475 1.00 66.06 383 GLY A CA 1
ATOM 2721 C C . GLY A 1 383 ? 19.411 12.196 -10.369 1.00 66.06 383 GLY A C 1
ATOM 2722 O O . GLY A 1 383 ? 20.565 11.797 -10.537 1.00 66.06 383 GLY A O 1
ATOM 2723 N N . ILE A 1 384 ? 18.722 11.959 -9.245 1.00 68.88 384 ILE A N 1
ATOM 2724 C CA . ILE A 1 384 ? 19.343 11.221 -8.143 1.00 68.88 384 ILE A CA 1
ATOM 2725 C C . ILE A 1 384 ? 19.647 9.762 -8.556 1.00 68.88 384 ILE A C 1
ATOM 2727 O O . ILE A 1 384 ? 18.834 9.119 -9.229 1.00 68.88 384 ILE A O 1
ATOM 2731 N N . PRO A 1 385 ? 20.813 9.210 -8.174 1.00 68.12 385 PRO A N 1
ATOM 2732 C CA . PRO A 1 385 ? 21.157 7.819 -8.471 1.00 68.12 385 PRO A CA 1
ATOM 2733 C C . PRO A 1 385 ? 20.330 6.791 -7.671 1.00 68.12 385 PRO A C 1
ATOM 2735 O O . PRO A 1 385 ? 19.853 7.116 -6.580 1.00 68.12 385 PRO A O 1
ATOM 2738 N N . PRO A 1 386 ? 20.259 5.519 -8.127 1.00 74.44 386 PRO A N 1
ATOM 2739 C CA . PRO A 1 386 ? 19.512 4.450 -7.452 1.00 74.44 386 PRO A CA 1
ATOM 2740 C C . PRO A 1 386 ? 19.879 4.285 -5.973 1.00 74.44 386 PRO A C 1
ATOM 2742 O O . PRO A 1 386 ? 19.005 4.269 -5.110 1.00 74.44 386 PRO A O 1
ATOM 2745 N N . LYS A 1 387 ? 21.180 4.240 -5.663 1.00 75.06 387 LYS A N 1
ATOM 2746 C CA . LYS A 1 387 ? 21.672 4.079 -4.290 1.00 75.06 387 LYS A CA 1
ATOM 2747 C C . LYS A 1 387 ? 21.296 5.238 -3.374 1.00 75.06 387 LYS A C 1
ATOM 2749 O O . LYS A 1 387 ? 20.959 5.008 -2.220 1.00 75.06 387 LYS A O 1
ATOM 2754 N N . VAL A 1 388 ? 21.318 6.472 -3.880 1.00 75.75 388 VAL A N 1
ATOM 2755 C CA . VAL A 1 388 ? 20.932 7.659 -3.097 1.00 75.75 388 VAL A CA 1
ATOM 2756 C C . VAL A 1 388 ? 19.436 7.627 -2.782 1.00 75.75 388 VAL A C 1
ATOM 2758 O O . VAL A 1 388 ? 19.028 7.965 -1.670 1.00 75.75 388 VAL A O 1
ATOM 2761 N N . TYR A 1 389 ? 18.610 7.156 -3.721 1.00 81.19 389 TYR A N 1
ATOM 2762 C CA . TYR A 1 389 ? 17.199 6.913 -3.432 1.00 81.19 389 TYR A CA 1
ATOM 2763 C C . TYR A 1 389 ? 17.018 5.800 -2.389 1.00 81.19 389 TYR A C 1
ATOM 2765 O O . TYR A 1 389 ? 16.246 5.976 -1.453 1.00 81.19 389 TYR A O 1
ATOM 2773 N N . GLY A 1 390 ? 17.785 4.707 -2.477 1.00 81.62 390 GLY A N 1
ATOM 2774 C CA . GLY A 1 390 ? 17.812 3.658 -1.450 1.00 81.62 390 GLY A CA 1
ATOM 2775 C C . GLY A 1 390 ? 18.163 4.191 -0.053 1.00 81.62 390 GLY A C 1
ATOM 2776 O O . GLY A 1 390 ? 17.429 3.942 0.894 1.00 81.62 390 GLY A O 1
ATOM 2777 N N . GLN A 1 391 ? 19.200 5.026 0.067 1.00 81.44 391 GLN A N 1
ATOM 2778 C CA . GLN A 1 391 ? 19.576 5.686 1.330 1.00 81.44 391 GLN A CA 1
ATOM 2779 C C . GLN A 1 391 ? 18.476 6.611 1.870 1.00 81.44 391 GLN A C 1
ATOM 2781 O O . GLN A 1 391 ? 18.294 6.749 3.079 1.00 81.44 391 GLN A O 1
ATOM 2786 N N . THR A 1 392 ? 17.726 7.253 0.974 1.00 83.38 392 THR A N 1
ATOM 2787 C CA . THR A 1 392 ? 16.563 8.059 1.359 1.00 83.38 392 THR A CA 1
ATOM 2788 C C . THR A 1 392 ? 15.455 7.173 1.935 1.00 83.38 392 THR A C 1
ATOM 2790 O O . THR A 1 392 ? 14.843 7.524 2.945 1.00 83.38 392 THR A O 1
ATOM 2793 N N . LEU A 1 393 ? 15.220 5.995 1.349 1.00 94.69 393 LEU A N 1
ATOM 2794 C CA . LEU A 1 393 ? 14.278 5.019 1.897 1.00 94.69 393 LEU A CA 1
ATOM 2795 C C . LEU A 1 393 ? 14.747 4.470 3.251 1.00 94.69 393 LEU A C 1
ATOM 2797 O O . LEU A 1 393 ? 13.917 4.378 4.152 1.00 94.69 393 LEU A O 1
ATOM 2801 N N . ASP A 1 394 ? 16.045 4.205 3.443 1.00 92.19 394 ASP A N 1
ATOM 2802 C CA . ASP A 1 394 ? 16.599 3.837 4.758 1.00 92.19 394 ASP A CA 1
ATOM 2803 C C . ASP A 1 394 ? 16.279 4.900 5.813 1.00 92.19 394 ASP A C 1
ATOM 2805 O O . ASP A 1 394 ? 15.783 4.584 6.895 1.00 92.19 394 ASP A O 1
ATOM 2809 N N . ALA A 1 395 ? 16.501 6.177 5.486 1.00 90.31 395 ALA A N 1
ATOM 2810 C CA . ALA A 1 395 ? 16.194 7.276 6.391 1.00 90.31 395 ALA A CA 1
ATOM 2811 C C . ALA A 1 395 ? 14.692 7.345 6.709 1.00 90.31 395 ALA A C 1
ATOM 2813 O O . ALA A 1 395 ? 14.310 7.472 7.870 1.00 90.31 395 ALA A O 1
ATOM 2814 N N . ILE A 1 396 ? 13.816 7.260 5.707 1.00 96.31 396 ILE A N 1
ATOM 2815 C CA . ILE A 1 396 ? 12.360 7.349 5.902 1.00 96.31 396 ILE A CA 1
ATOM 2816 C C . ILE A 1 396 ? 11.842 6.159 6.715 1.00 96.31 396 ILE A C 1
ATOM 2818 O O . ILE A 1 396 ? 11.173 6.357 7.730 1.00 96.31 396 ILE A O 1
ATOM 2822 N N . PHE A 1 397 ? 12.168 4.930 6.315 1.00 98.00 397 PHE A N 1
ATOM 2823 C CA . PHE A 1 397 ? 11.680 3.736 7.000 1.00 98.00 397 PHE A CA 1
ATOM 2824 C C . PHE A 1 397 ? 12.328 3.534 8.370 1.00 98.00 397 PHE A C 1
ATOM 2826 O O . PHE A 1 397 ? 11.632 3.083 9.271 1.00 98.00 397 PHE A O 1
ATOM 2833 N N . GLY A 1 398 ? 13.574 3.966 8.588 1.00 97.00 398 GLY A N 1
ATOM 2834 C CA . GLY A 1 398 ? 14.186 3.971 9.920 1.00 97.00 398 GLY A CA 1
ATOM 2835 C C . GLY A 1 398 ? 13.476 4.909 10.904 1.00 97.00 398 GLY A C 1
ATOM 2836 O O . GLY A 1 398 ? 13.299 4.574 12.073 1.00 97.00 398 GLY A O 1
ATOM 2837 N N . GLN A 1 399 ? 12.993 6.067 10.439 1.00 97.31 399 GLN A N 1
ATOM 2838 C CA . GLN A 1 399 ? 12.182 6.967 11.269 1.00 97.31 399 GLN A CA 1
ATOM 2839 C C . GLN A 1 399 ? 10.774 6.415 11.531 1.00 97.31 399 GLN A C 1
ATOM 2841 O O . GLN A 1 399 ? 10.215 6.637 12.603 1.00 97.31 399 GLN A O 1
ATOM 2846 N N . LEU A 1 400 ? 10.194 5.700 10.561 1.00 98.12 400 LEU A N 1
ATOM 2847 C CA . LEU A 1 400 ? 8.918 5.005 10.736 1.00 98.12 400 LEU A CA 1
ATOM 2848 C C . LEU A 1 400 ? 9.046 3.838 11.719 1.00 98.12 400 LEU A C 1
ATOM 2850 O O . LEU A 1 400 ? 8.178 3.696 12.572 1.00 98.12 400 LEU A O 1
ATOM 2854 N N . ASP A 1 401 ? 10.131 3.063 11.645 1.00 97.12 401 ASP A N 1
ATOM 2855 C CA . ASP A 1 401 ? 10.465 2.005 12.605 1.00 97.12 401 ASP A CA 1
ATOM 2856 C C . ASP A 1 401 ? 10.631 2.590 14.024 1.00 97.12 401 ASP A C 1
ATOM 2858 O O . ASP A 1 401 ? 10.166 1.999 14.992 1.00 97.12 401 ASP A O 1
ATOM 2862 N N . ALA A 1 402 ? 11.221 3.785 14.158 1.00 96.56 402 ALA A N 1
ATOM 2863 C CA . ALA A 1 402 ? 11.349 4.472 15.447 1.00 96.56 402 ALA A CA 1
ATOM 2864 C C . ALA A 1 402 ? 10.025 5.053 15.983 1.00 96.56 402 ALA A C 1
ATOM 2866 O O . ALA A 1 402 ? 9.859 5.189 17.196 1.00 96.56 402 ALA A O 1
ATOM 2867 N N . LEU A 1 403 ? 9.102 5.438 15.096 1.00 96.88 403 LEU A N 1
ATOM 2868 C CA . LEU A 1 403 ? 7.805 5.997 15.474 1.00 96.88 403 LEU A CA 1
ATOM 2869 C C . LEU A 1 403 ? 6.778 4.905 15.793 1.00 96.88 403 LEU A C 1
ATOM 2871 O O . LEU A 1 403 ? 5.968 5.096 16.695 1.00 96.88 403 LEU A O 1
ATOM 2875 N N . ASN A 1 404 ? 6.772 3.802 15.042 1.00 97.75 404 ASN A N 1
ATOM 2876 C CA . ASN A 1 404 ? 5.751 2.766 15.137 1.00 97.75 404 ASN A CA 1
ATOM 2877 C C . ASN A 1 404 ? 5.944 1.898 16.385 1.00 97.75 404 ASN A C 1
ATOM 2879 O O . ASN A 1 404 ? 6.993 1.295 16.586 1.00 97.75 404 ASN A O 1
ATOM 2883 N N . VAL A 1 405 ? 4.903 1.777 17.204 1.00 95.19 405 VAL A N 1
ATOM 2884 C CA . VAL A 1 405 ? 4.923 0.923 18.400 1.00 95.19 405 VAL A CA 1
ATOM 2885 C C . VAL A 1 405 ? 4.837 -0.566 18.061 1.00 95.19 405 VAL A C 1
ATOM 2887 O O . VAL A 1 405 ? 5.155 -1.399 18.909 1.00 95.19 405 VAL A O 1
ATOM 2890 N N . LEU A 1 406 ? 4.383 -0.914 16.851 1.00 93.38 406 LEU A N 1
ATOM 2891 C CA . LEU A 1 406 ? 4.363 -2.295 16.384 1.00 93.38 406 LEU A CA 1
ATOM 2892 C C . LEU A 1 406 ? 5.695 -2.642 15.709 1.00 93.38 406 LEU A C 1
ATOM 2894 O O . LEU A 1 406 ? 6.040 -2.011 14.705 1.00 93.38 406 LEU A O 1
ATOM 2898 N N . PRO A 1 407 ? 6.426 -3.657 16.206 1.00 82.25 407 PRO A N 1
ATOM 2899 C CA . PRO A 1 407 ? 7.589 -4.163 15.498 1.00 82.25 407 PRO A CA 1
ATOM 2900 C C . PRO A 1 407 ? 7.132 -4.872 14.214 1.00 82.25 407 PRO A C 1
ATOM 2902 O O . PRO A 1 407 ? 6.104 -5.546 14.210 1.00 82.25 407 PRO A O 1
ATOM 2905 N N . ASP A 1 408 ? 7.912 -4.741 13.139 1.00 87.69 408 ASP A N 1
ATOM 2906 C CA . ASP A 1 408 ? 7.719 -5.470 11.876 1.00 87.69 408 ASP A CA 1
ATOM 2907 C C . ASP A 1 408 ? 6.380 -5.196 11.155 1.00 87.69 408 ASP A C 1
ATOM 2909 O O . ASP A 1 408 ? 5.489 -6.046 11.074 1.00 87.69 408 ASP A O 1
ATOM 2913 N N . PHE A 1 409 ? 6.227 -3.992 10.592 1.00 95.88 409 PHE A N 1
ATOM 2914 C CA . PHE A 1 409 ? 5.113 -3.641 9.702 1.00 95.88 409 PHE A CA 1
ATOM 2915 C C . PHE A 1 409 ? 5.439 -3.919 8.226 1.00 95.88 409 PHE A C 1
ATOM 2917 O O . PHE A 1 409 ? 6.590 -3.855 7.799 1.00 95.88 409 PHE A O 1
ATOM 2924 N N . GLY A 1 410 ? 4.413 -4.181 7.409 1.00 96.94 410 GLY A N 1
ATOM 2925 C CA . GLY A 1 410 ? 4.596 -4.402 5.971 1.00 96.94 410 GLY A CA 1
ATOM 2926 C C . GLY A 1 410 ? 5.084 -3.140 5.253 1.00 96.94 410 GLY A C 1
ATOM 2927 O O . GLY A 1 410 ? 4.451 -2.094 5.364 1.00 96.94 410 GLY A O 1
ATOM 2928 N N . LYS A 1 411 ? 6.182 -3.230 4.499 1.00 97.88 411 LYS A N 1
ATOM 2929 C CA . LYS A 1 411 ? 6.788 -2.103 3.771 1.00 97.88 411 LYS A CA 1
ATOM 2930 C C . LYS A 1 411 ? 6.452 -2.220 2.280 1.00 97.88 411 LYS A C 1
ATOM 2932 O O . LYS A 1 411 ? 6.900 -3.157 1.621 1.00 97.88 411 LYS A O 1
ATOM 2937 N N . TYR A 1 412 ? 5.665 -1.288 1.744 1.00 98.19 412 TYR A N 1
ATOM 2938 C CA . TYR A 1 412 ? 5.232 -1.286 0.342 1.00 98.19 412 TYR A CA 1
ATOM 2939 C C . TYR A 1 412 ? 5.699 -0.008 -0.345 1.00 98.19 412 TYR A C 1
ATOM 2941 O O . TYR A 1 412 ? 5.364 1.094 0.087 1.00 98.19 412 TYR A O 1
ATOM 2949 N N . VAL A 1 413 ? 6.461 -0.145 -1.425 1.00 98.19 413 VAL A N 1
ATOM 2950 C CA . VAL A 1 413 ? 7.015 0.994 -2.159 1.00 98.19 413 VAL A CA 1
ATOM 2951 C C . VAL A 1 413 ? 6.576 0.903 -3.606 1.00 98.19 413 VAL A C 1
ATOM 2953 O O . VAL A 1 413 ? 6.861 -0.084 -4.273 1.00 98.19 413 VAL A O 1
ATOM 2956 N N . TRP A 1 414 ? 5.936 1.944 -4.123 1.00 95.62 414 TRP A N 1
ATOM 2957 C CA . TRP A 1 414 ? 5.892 2.159 -5.565 1.00 95.62 414 TRP A CA 1
ATOM 2958 C C . TRP A 1 414 ? 6.612 3.450 -5.903 1.00 95.62 414 TRP A C 1
ATOM 2960 O O . TRP A 1 414 ? 6.725 4.374 -5.093 1.00 95.62 414 TRP A O 1
ATOM 2970 N N . THR A 1 415 ? 7.075 3.522 -7.142 1.00 93.25 415 THR A N 1
ATOM 2971 C CA . THR A 1 415 ? 7.654 4.750 -7.674 1.00 93.25 415 THR A CA 1
ATOM 2972 C C . THR A 1 415 ? 6.873 5.217 -8.886 1.00 93.25 415 THR A C 1
ATOM 2974 O O . THR A 1 415 ? 5.651 5.099 -8.935 1.00 93.25 415 THR A O 1
ATOM 2977 N N . ILE A 1 416 ? 7.548 5.805 -9.857 1.00 90.88 416 ILE A N 1
ATOM 2978 C CA . ILE A 1 416 ? 6.907 6.375 -11.023 1.00 90.88 416 ILE A CA 1
ATOM 2979 C C . ILE A 1 416 ? 6.389 5.225 -11.904 1.00 90.88 416 ILE A C 1
ATOM 2981 O O . ILE A 1 416 ? 7.210 4.430 -12.364 1.00 90.88 416 ILE A O 1
ATOM 2985 N N . PRO A 1 417 ? 5.072 5.106 -12.158 1.00 88.50 417 PRO A N 1
ATOM 2986 C CA . PRO A 1 417 ? 4.513 4.152 -13.115 1.00 88.50 417 PRO A CA 1
ATOM 2987 C C . PRO A 1 417 ? 4.850 4.603 -14.544 1.00 88.50 417 PRO A C 1
ATOM 2989 O O . PRO A 1 417 ? 5.813 5.341 -14.758 1.00 88.50 417 PRO A O 1
ATOM 2992 N N . SER A 1 418 ? 4.106 4.148 -15.551 1.00 82.88 418 SER A N 1
ATOM 2993 C CA . SER A 1 418 ? 4.209 4.733 -16.889 1.00 82.88 418 SER A CA 1
ATOM 2994 C C . SER A 1 418 ? 3.999 6.248 -16.835 1.00 82.88 418 SER A C 1
ATOM 2996 O O . SER A 1 418 ? 3.128 6.707 -16.098 1.00 82.88 418 SER A O 1
ATOM 2998 N N . MET A 1 419 ? 4.748 6.997 -17.643 1.00 80.75 419 MET A N 1
ATOM 2999 C CA . MET A 1 419 ? 4.565 8.435 -17.835 1.00 80.75 419 MET A CA 1
ATOM 3000 C C . MET A 1 419 ? 4.509 8.792 -19.322 1.00 80.75 419 MET A C 1
ATOM 3002 O O . MET A 1 419 ? 5.079 8.101 -20.172 1.00 80.75 419 MET A O 1
ATOM 3006 N N . GLY A 1 420 ? 3.828 9.892 -19.636 1.00 72.94 420 GLY A N 1
ATOM 3007 C CA . GLY A 1 420 ? 3.954 10.553 -20.929 1.00 72.94 420 GLY A CA 1
ATOM 3008 C C . GLY A 1 420 ? 5.360 11.135 -21.106 1.00 72.94 420 GLY A C 1
ATOM 3009 O O . GLY A 1 420 ? 6.047 11.418 -20.130 1.00 72.94 420 GLY A O 1
ATOM 3010 N N . LEU A 1 421 ? 5.784 11.353 -22.355 1.00 62.06 421 LEU A N 1
ATOM 3011 C CA . LEU A 1 421 ? 7.105 11.899 -22.737 1.00 62.06 421 LEU A CA 1
ATOM 3012 C C . LEU A 1 421 ? 7.328 13.383 -22.343 1.00 62.06 421 LEU A C 1
ATOM 3014 O O . LEU A 1 421 ? 8.069 14.109 -23.004 1.00 62.06 421 LEU A O 1
ATOM 3018 N N . VAL A 1 422 ? 6.652 13.872 -21.305 1.00 54.84 422 VAL A N 1
ATOM 3019 C CA . VAL A 1 422 ? 6.645 15.282 -20.907 1.00 54.84 422 VAL A CA 1
ATOM 3020 C C . VAL A 1 422 ? 7.858 15.624 -20.036 1.00 54.84 422 VAL A C 1
ATOM 3022 O O . VAL A 1 422 ? 8.265 14.893 -19.142 1.00 54.84 422 VAL A O 1
ATOM 3025 N N . ASN A 1 423 ? 8.441 16.780 -20.323 1.00 55.97 423 ASN A N 1
ATOM 3026 C CA . ASN A 1 423 ? 9.876 17.069 -20.344 1.00 55.97 423 ASN A CA 1
ATOM 3027 C C . ASN A 1 423 ? 10.460 17.758 -19.093 1.00 55.97 423 ASN A C 1
ATOM 3029 O O . ASN A 1 423 ? 11.568 18.279 -19.169 1.00 55.97 423 ASN A O 1
ATOM 3033 N N . ASN A 1 424 ? 9.776 17.723 -17.941 1.00 70.00 424 ASN A N 1
ATOM 3034 C CA . ASN A 1 424 ? 10.244 18.409 -16.720 1.00 70.00 424 ASN A CA 1
ATOM 3035 C C . ASN A 1 424 ? 10.404 17.511 -15.476 1.00 70.00 424 ASN A C 1
ATOM 3037 O O . ASN A 1 424 ? 10.900 17.986 -14.459 1.00 70.00 424 ASN A O 1
ATOM 3041 N N . TRP A 1 425 ? 10.021 16.230 -15.532 1.00 74.88 425 TRP A N 1
ATOM 3042 C CA . TRP A 1 425 ? 10.022 15.321 -14.367 1.00 74.88 425 TRP A CA 1
ATOM 3043 C C . TRP A 1 425 ? 11.105 14.233 -14.434 1.00 74.88 425 TRP A C 1
ATOM 3045 O O . TRP A 1 425 ? 10.994 13.181 -13.809 1.00 74.88 425 TRP A O 1
ATOM 3055 N N . GLY A 1 426 ? 12.160 14.513 -15.199 1.00 73.00 426 GLY A N 1
ATOM 3056 C CA . GLY A 1 426 ? 13.260 13.597 -15.479 1.00 73.00 426 GLY A CA 1
ATOM 3057 C C . GLY A 1 426 ? 13.109 12.868 -16.816 1.00 73.00 426 GLY A C 1
ATOM 3058 O O . GLY A 1 426 ? 12.016 12.725 -17.360 1.00 73.00 426 GLY A O 1
ATOM 3059 N N . THR A 1 427 ? 14.231 12.421 -17.373 1.00 75.19 427 THR A N 1
ATOM 3060 C CA . THR A 1 427 ? 14.258 11.591 -18.583 1.00 75.19 427 THR A CA 1
ATOM 3061 C C . THR A 1 427 ? 13.811 10.159 -18.267 1.00 75.19 427 THR A C 1
ATOM 3063 O O . THR A 1 427 ? 13.930 9.725 -17.117 1.00 75.19 427 THR A O 1
ATOM 3066 N N . PRO A 1 428 ? 13.384 9.352 -19.262 1.00 77.44 428 PRO A N 1
ATOM 3067 C CA . PRO A 1 428 ? 13.062 7.940 -19.034 1.00 77.44 428 PRO A CA 1
ATOM 3068 C C . PRO A 1 428 ? 14.195 7.172 -18.341 1.00 77.44 428 PRO A C 1
ATOM 3070 O O . PRO A 1 428 ? 13.953 6.318 -17.490 1.00 77.44 428 PRO A O 1
ATOM 3073 N N . TRP A 1 429 ? 15.447 7.530 -18.634 1.00 76.44 429 TRP A N 1
ATOM 3074 C CA . TRP A 1 429 ? 16.590 6.969 -17.929 1.00 76.44 429 TRP A CA 1
ATOM 3075 C C . TRP A 1 429 ? 16.600 7.351 -16.447 1.00 76.44 429 TRP A C 1
ATOM 3077 O O . TRP A 1 429 ? 16.676 6.459 -15.607 1.00 76.44 429 TRP A O 1
ATOM 3087 N N . GLN A 1 430 ? 16.478 8.635 -16.100 1.00 76.00 430 GLN A N 1
ATOM 3088 C CA . GLN A 1 430 ? 16.447 9.082 -14.699 1.00 76.00 430 GLN A CA 1
ATOM 3089 C C . GLN A 1 430 ? 15.301 8.427 -13.919 1.00 76.00 430 GLN A C 1
ATOM 3091 O O . GLN A 1 430 ? 15.496 7.963 -12.800 1.00 76.00 430 GLN A O 1
ATOM 3096 N N . VAL A 1 431 ? 14.134 8.282 -14.544 1.00 82.62 431 VAL A N 1
ATOM 3097 C CA . VAL A 1 431 ? 12.989 7.565 -13.970 1.00 82.62 431 VAL A CA 1
ATOM 3098 C C . VAL A 1 431 ? 13.325 6.099 -13.688 1.00 82.62 431 VAL A C 1
ATOM 3100 O O . VAL A 1 431 ? 13.026 5.595 -12.604 1.00 82.62 431 VAL A O 1
ATOM 3103 N N . SER A 1 432 ? 13.992 5.417 -14.629 1.00 82.00 432 SER A N 1
ATOM 3104 C CA . SER A 1 432 ? 14.451 4.036 -14.425 1.00 82.00 432 SER A CA 1
ATOM 3105 C C . SER A 1 432 ? 15.410 3.913 -13.237 1.00 82.00 432 SER A C 1
ATOM 3107 O O . SER A 1 432 ? 15.361 2.914 -12.525 1.00 82.00 432 SER A O 1
ATOM 3109 N N . GLN A 1 433 ? 16.227 4.941 -12.969 1.00 79.62 433 GLN A N 1
ATOM 3110 C CA . GLN A 1 433 ? 17.151 4.937 -11.835 1.00 79.62 433 GLN A CA 1
ATOM 3111 C C . GLN A 1 433 ? 16.410 4.983 -10.495 1.00 79.62 433 GLN A C 1
ATOM 3113 O O . GLN A 1 433 ? 16.764 4.239 -9.583 1.00 79.62 433 GLN A O 1
ATOM 3118 N N . ILE A 1 434 ? 15.352 5.795 -10.383 1.00 83.69 434 ILE A N 1
ATOM 3119 C CA . ILE A 1 434 ? 14.523 5.848 -9.167 1.00 83.69 434 ILE A CA 1
ATOM 3120 C C . ILE A 1 434 ? 13.803 4.523 -8.941 1.00 83.69 434 ILE A C 1
ATOM 3122 O O . ILE A 1 434 ? 13.840 3.973 -7.840 1.00 83.69 434 ILE A O 1
ATOM 3126 N N . ARG A 1 435 ? 13.195 3.982 -10.003 1.00 91.25 435 ARG A N 1
ATOM 3127 C CA . ARG A 1 435 ? 12.544 2.669 -9.960 1.00 91.25 435 ARG A CA 1
ATOM 3128 C C . ARG A 1 435 ? 13.519 1.595 -9.483 1.00 91.25 435 ARG A C 1
ATOM 3130 O O . ARG A 1 435 ? 13.195 0.859 -8.555 1.00 91.25 435 ARG A O 1
ATOM 3137 N N . LYS A 1 436 ? 14.725 1.552 -10.067 1.00 84.94 436 LYS A N 1
ATOM 3138 C CA . LYS A 1 436 ? 15.791 0.621 -9.677 1.00 84.94 436 LYS A CA 1
ATOM 3139 C C . LYS A 1 436 ? 16.185 0.789 -8.212 1.00 84.94 436 LYS A C 1
ATOM 3141 O O . LYS A 1 436 ? 16.210 -0.200 -7.493 1.00 84.94 436 LYS A O 1
ATOM 3146 N N . GLY A 1 437 ? 16.430 2.018 -7.756 1.00 84.38 437 GLY A N 1
ATOM 3147 C CA . GLY A 1 437 ? 16.808 2.283 -6.365 1.00 84.38 437 GLY A CA 1
ATOM 3148 C C . GLY A 1 437 ? 15.770 1.772 -5.369 1.00 84.38 437 GLY A C 1
ATOM 3149 O O . GLY A 1 437 ? 16.117 1.164 -4.362 1.00 84.38 437 GLY A O 1
ATOM 3150 N N . ALA A 1 438 ? 14.488 1.948 -5.690 1.00 95.50 438 ALA A N 1
ATOM 3151 C CA . ALA A 1 438 ? 13.398 1.415 -4.887 1.00 95.50 438 ALA A CA 1
ATOM 3152 C C . ALA A 1 438 ? 13.329 -0.116 -4.907 1.00 95.50 438 ALA A C 1
ATOM 3154 O O . ALA A 1 438 ? 13.119 -0.719 -3.860 1.00 95.50 438 ALA A O 1
ATOM 3155 N N . GLN A 1 439 ? 13.482 -0.749 -6.074 1.00 93.69 439 GLN A N 1
ATOM 3156 C CA . GLN A 1 439 ? 13.449 -2.210 -6.184 1.00 93.69 439 GLN A CA 1
ATOM 3157 C C . GLN A 1 439 ? 14.624 -2.859 -5.449 1.00 93.69 439 GLN A C 1
ATOM 3159 O O . GLN A 1 439 ? 14.403 -3.795 -4.682 1.00 93.69 439 GLN A O 1
ATOM 3164 N N . ASP A 1 440 ? 15.840 -2.341 -5.639 1.00 89.25 440 ASP A N 1
ATOM 3165 C CA . ASP A 1 440 ? 17.042 -2.826 -4.959 1.00 89.25 440 ASP A CA 1
ATOM 3166 C C . ASP A 1 440 ? 16.887 -2.692 -3.437 1.00 89.25 440 ASP A C 1
ATOM 3168 O O . ASP A 1 440 ? 17.127 -3.644 -2.695 1.00 89.25 440 ASP A O 1
ATOM 3172 N N . TRP A 1 441 ? 16.407 -1.533 -2.969 1.00 95.56 441 TRP A N 1
ATOM 3173 C CA . TRP A 1 441 ? 16.146 -1.309 -1.549 1.00 95.56 441 TRP A CA 1
ATOM 3174 C C . TRP A 1 441 ? 15.089 -2.271 -1.004 1.00 95.56 441 TRP A C 1
ATOM 3176 O O . TRP A 1 441 ? 15.277 -2.842 0.071 1.00 95.56 441 TRP A O 1
ATOM 3186 N N . CYS A 1 442 ? 13.998 -2.496 -1.744 1.00 96.75 442 CYS A N 1
ATOM 3187 C CA . CYS A 1 442 ? 12.961 -3.430 -1.324 1.00 96.75 442 CYS A CA 1
ATOM 3188 C C . CYS A 1 442 ? 13.492 -4.857 -1.187 1.00 96.75 442 CYS A C 1
ATOM 3190 O O . CYS A 1 442 ? 13.230 -5.504 -0.172 1.00 96.75 442 CYS A O 1
ATOM 3192 N N . ALA A 1 443 ? 14.275 -5.315 -2.168 1.00 92.25 443 ALA A N 1
ATOM 3193 C CA . ALA A 1 443 ? 14.904 -6.629 -2.145 1.00 92.25 443 ALA A CA 1
ATOM 3194 C C . ALA A 1 443 ? 15.857 -6.794 -0.948 1.00 92.25 443 ALA A C 1
ATOM 3196 O O . ALA A 1 443 ? 15.871 -7.852 -0.324 1.00 92.25 443 ALA A O 1
ATOM 3197 N N . ALA A 1 444 ? 16.605 -5.744 -0.594 1.00 93.81 444 ALA A N 1
ATOM 3198 C CA . ALA A 1 444 ? 17.535 -5.762 0.534 1.00 93.81 444 ALA A CA 1
ATOM 3199 C C . ALA A 1 444 ? 16.851 -5.701 1.915 1.00 93.81 444 ALA A C 1
ATOM 3201 O O . ALA A 1 444 ? 17.420 -6.175 2.895 1.00 93.81 444 ALA A O 1
ATOM 3202 N N . ASN A 1 445 ? 15.638 -5.143 2.006 1.00 94.75 445 ASN A N 1
ATOM 3203 C CA . ASN A 1 445 ? 14.982 -4.822 3.283 1.00 94.75 445 ASN A CA 1
ATOM 3204 C C . ASN A 1 445 ? 13.695 -5.618 3.560 1.00 94.75 445 ASN A C 1
ATOM 3206 O O . ASN A 1 445 ? 12.916 -5.243 4.438 1.00 94.75 445 ASN A O 1
ATOM 3210 N N . GLY A 1 446 ? 13.429 -6.690 2.804 1.00 93.50 446 GLY A N 1
ATOM 3211 C CA . GLY A 1 446 ? 12.205 -7.491 2.963 1.00 93.50 446 GLY A CA 1
ATOM 3212 C C . GLY A 1 446 ? 10.917 -6.712 2.662 1.00 93.50 446 GLY A C 1
ATOM 3213 O O . GLY A 1 446 ? 9.843 -7.076 3.139 1.00 93.50 446 GLY A O 1
ATOM 3214 N N . ALA A 1 447 ? 11.019 -5.628 1.891 1.00 96.50 447 ALA A N 1
ATOM 3215 C CA . ALA A 1 447 ? 9.888 -4.817 1.462 1.00 96.50 447 ALA A CA 1
ATOM 3216 C C . ALA A 1 447 ? 9.402 -5.250 0.070 1.00 96.50 447 ALA A C 1
ATOM 3218 O O . ALA A 1 447 ? 10.068 -5.996 -0.647 1.00 96.50 447 ALA A O 1
ATOM 3219 N N . VAL A 1 448 ? 8.233 -4.760 -0.339 1.00 96.62 448 VAL A N 1
ATOM 3220 C CA . VAL A 1 448 ? 7.633 -5.096 -1.635 1.00 96.62 448 VAL A CA 1
ATOM 3221 C C . VAL A 1 448 ? 7.652 -3.883 -2.557 1.00 96.62 448 VAL A C 1
ATOM 3223 O O . VAL A 1 448 ? 7.011 -2.870 -2.269 1.00 96.62 448 VAL A O 1
ATOM 3226 N N . HIS A 1 449 ? 8.336 -4.012 -3.697 1.00 96.12 449 HIS A N 1
ATOM 3227 C CA . HIS A 1 449 ? 8.234 -3.046 -4.787 1.00 96.12 449 HIS A CA 1
ATOM 3228 C C . HIS A 1 449 ? 6.956 -3.315 -5.588 1.00 96.12 449 HIS A C 1
ATOM 3230 O O . HIS A 1 449 ? 6.839 -4.328 -6.276 1.00 96.12 449 HIS A O 1
ATOM 3236 N N . VAL A 1 450 ? 5.966 -2.435 -5.478 1.00 95.75 450 VAL A N 1
ATOM 3237 C CA . VAL A 1 450 ? 4.675 -2.593 -6.151 1.00 95.75 450 VAL A CA 1
ATOM 3238 C C . VAL A 1 450 ? 4.767 -1.986 -7.550 1.00 95.75 450 VAL A C 1
ATOM 3240 O O . VAL A 1 450 ? 4.899 -0.773 -7.708 1.00 95.75 450 VAL A O 1
ATOM 3243 N N . HIS A 1 451 ? 4.700 -2.842 -8.567 1.00 92.44 451 HIS A N 1
ATOM 3244 C CA . HIS A 1 451 ? 4.738 -2.442 -9.973 1.00 92.44 451 HIS A CA 1
ATOM 3245 C C . HIS A 1 451 ? 3.384 -1.889 -10.405 1.00 92.44 451 HIS A C 1
ATOM 3247 O O . HIS A 1 451 ? 2.403 -2.619 -10.337 1.00 92.44 451 HIS A O 1
ATOM 3253 N N . MET A 1 452 ? 3.368 -0.634 -10.866 1.00 91.56 452 MET A N 1
ATOM 3254 C CA . MET A 1 452 ? 2.164 0.150 -11.189 1.00 91.56 452 MET A CA 1
ATOM 3255 C C . MET A 1 452 ? 2.103 0.555 -12.678 1.00 91.56 452 MET A C 1
ATOM 3257 O O . MET A 1 452 ? 1.467 1.539 -13.049 1.00 91.56 452 MET A O 1
ATOM 3261 N N . ASP A 1 453 ? 2.810 -0.150 -13.563 1.00 89.56 453 ASP A N 1
ATOM 3262 C CA . ASP A 1 453 ? 3.102 0.285 -14.942 1.00 89.56 453 ASP A CA 1
ATOM 3263 C C . ASP A 1 453 ? 1.903 0.281 -15.922 1.00 89.56 453 ASP A C 1
ATOM 3265 O O . ASP A 1 453 ? 2.005 0.741 -17.065 1.00 89.56 453 ASP A O 1
ATOM 3269 N N . ASP A 1 454 ? 0.749 -0.219 -15.490 1.00 89.69 454 ASP A N 1
ATOM 3270 C CA . ASP A 1 454 ? -0.557 -0.183 -16.165 1.00 89.69 454 ASP A CA 1
ATOM 3271 C C . ASP A 1 454 ? -1.483 0.927 -15.636 1.00 89.69 454 ASP A C 1
ATOM 3273 O O . ASP A 1 454 ? -2.672 0.951 -15.963 1.00 89.69 454 ASP A O 1
ATOM 3277 N N . THR A 1 455 ? -0.952 1.857 -14.840 1.00 90.75 455 THR A N 1
ATOM 3278 C CA . THR A 1 455 ? -1.717 2.987 -14.303 1.00 90.75 455 THR A CA 1
ATOM 3279 C C . THR A 1 455 ? -2.212 3.895 -15.424 1.00 90.75 455 THR A C 1
ATOM 3281 O O . THR A 1 455 ? -1.430 4.480 -16.171 1.00 90.75 455 THR A O 1
ATOM 3284 N N . GLN A 1 456 ? -3.530 4.069 -15.512 1.00 90.88 456 GLN A N 1
ATOM 3285 C CA . GLN A 1 456 ? -4.138 5.012 -16.444 1.00 90.88 456 GLN A CA 1
ATOM 3286 C C . GLN A 1 456 ? -3.904 6.461 -15.994 1.00 90.88 456 GLN A C 1
ATOM 3288 O O . GLN A 1 456 ? -4.326 6.863 -14.904 1.00 90.88 456 GLN A O 1
ATOM 3293 N N . LEU A 1 457 ? -3.272 7.253 -16.859 1.00 88.94 457 LEU A N 1
ATOM 3294 C CA . LEU A 1 457 ? -2.909 8.640 -16.580 1.00 88.94 457 LEU A CA 1
ATOM 3295 C C . LEU A 1 457 ? -3.944 9.622 -17.125 1.00 88.94 457 LEU A C 1
ATOM 3297 O O . LEU A 1 457 ? -4.701 9.333 -18.054 1.00 88.94 457 LEU A O 1
ATOM 3301 N N . SER A 1 458 ? -3.975 10.810 -16.537 1.00 87.38 458 SER A N 1
ATOM 3302 C CA . SER A 1 458 ? -4.719 11.959 -17.032 1.00 87.38 458 SER A CA 1
ATOM 3303 C C . SER A 1 458 ? -4.064 12.517 -18.302 1.00 87.38 458 SER A C 1
ATOM 3305 O O . SER A 1 458 ? -3.005 12.057 -18.736 1.00 87.38 458 SER A O 1
ATOM 3307 N N . SER A 1 459 ? -4.681 13.528 -18.915 1.00 85.44 459 SER A N 1
ATOM 3308 C CA . SER A 1 459 ? -4.131 14.182 -20.108 1.00 85.44 459 SER A CA 1
ATOM 3309 C C . SER A 1 459 ? -2.775 14.856 -19.876 1.00 85.44 459 SER A C 1
ATOM 3311 O O . SER A 1 459 ? -2.078 15.135 -20.845 1.00 85.44 459 SER A O 1
ATOM 3313 N N . ASP A 1 460 ? -2.391 15.116 -18.621 1.00 84.88 460 ASP A N 1
ATOM 3314 C CA . ASP A 1 460 ? -1.053 15.622 -18.294 1.00 84.88 460 ASP A CA 1
ATOM 3315 C C . ASP A 1 460 ? 0.052 14.563 -18.420 1.00 84.88 460 ASP A C 1
ATOM 3317 O O . ASP A 1 460 ? 1.227 14.912 -18.373 1.00 84.88 460 ASP A O 1
ATOM 3321 N N . GLY A 1 461 ? -0.306 13.285 -18.591 1.00 85.06 461 GLY A N 1
ATOM 3322 C CA . GLY A 1 461 ? 0.642 12.186 -18.730 1.00 85.06 461 GLY A CA 1
ATOM 3323 C C . GLY A 1 461 ? 1.458 11.887 -17.470 1.00 85.06 461 GLY A C 1
ATOM 3324 O O . GLY A 1 461 ? 2.458 11.186 -17.582 1.00 85.06 461 GLY A O 1
ATOM 3325 N N . ILE A 1 462 ? 1.071 12.398 -16.299 1.00 86.69 462 ILE A N 1
ATOM 3326 C CA . ILE A 1 462 ? 1.812 12.233 -15.038 1.00 86.69 462 ILE A CA 1
ATOM 3327 C C . ILE A 1 462 ? 0.896 11.718 -13.930 1.00 86.69 462 ILE A C 1
ATOM 3329 O O . ILE A 1 462 ? 1.215 10.727 -13.280 1.00 86.69 462 ILE A O 1
ATOM 3333 N N . HIS A 1 463 ? -0.246 12.368 -13.705 1.00 90.25 463 HIS A N 1
ATOM 3334 C CA . HIS A 1 463 ? -1.150 12.029 -12.607 1.00 90.25 463 HIS A CA 1
ATOM 3335 C C . HIS A 1 463 ? -2.179 11.000 -13.043 1.00 90.25 463 HIS A C 1
ATOM 3337 O O . HIS A 1 463 ? -2.712 11.082 -14.146 1.00 90.25 463 HIS A O 1
ATOM 3343 N N . GLN A 1 464 ? -2.511 10.053 -12.171 1.00 92.50 464 GLN A N 1
ATOM 3344 C CA . GLN A 1 464 ? -3.519 9.053 -12.483 1.00 92.50 464 GLN A CA 1
ATOM 3345 C C . GLN A 1 464 ? -4.949 9.614 -12.445 1.00 92.50 464 GLN A C 1
ATOM 3347 O O . GLN A 1 464 ? -5.281 10.477 -11.628 1.00 92.50 464 GLN A O 1
ATOM 3352 N N . GLN A 1 465 ? -5.800 9.090 -13.330 1.00 92.50 465 GLN A N 1
ATOM 3353 C CA . GLN A 1 465 ? -7.260 9.239 -13.233 1.00 92.50 465 GLN A CA 1
ATOM 3354 C C . GLN A 1 465 ? -7.804 8.304 -12.141 1.00 92.50 465 GLN A C 1
ATOM 3356 O O . GLN A 1 465 ? -7.090 7.419 -11.670 1.00 92.50 465 GLN A O 1
ATOM 3361 N N . GLN A 1 466 ? -9.082 8.414 -11.785 1.00 95.25 466 GLN A N 1
ATOM 3362 C CA . GLN A 1 466 ? -9.759 7.508 -10.849 1.00 95.25 466 GLN A CA 1
ATOM 3363 C C . GLN A 1 466 ? -9.632 6.038 -11.265 1.00 95.25 466 GLN A C 1
ATOM 3365 O O . GLN A 1 466 ? -9.387 5.179 -10.422 1.00 95.25 466 GLN A O 1
ATOM 3370 N N . ALA A 1 467 ? -9.722 5.742 -12.564 1.00 94.12 467 ALA A N 1
ATOM 3371 C CA . ALA A 1 467 ? -9.498 4.396 -13.094 1.00 94.12 467 ALA A CA 1
ATOM 3372 C C . ALA A 1 467 ? -8.040 3.921 -12.915 1.00 94.12 467 ALA A C 1
ATOM 3374 O O . ALA A 1 467 ? -7.796 2.745 -12.654 1.00 94.12 467 ALA A O 1
ATOM 3375 N N . GLY A 1 468 ? -7.064 4.832 -12.978 1.00 94.12 468 GLY A N 1
ATOM 3376 C CA . GLY A 1 468 ? -5.675 4.528 -12.635 1.00 94.12 468 GLY A CA 1
ATOM 3377 C C . GLY A 1 468 ? -5.493 4.297 -11.134 1.00 94.12 468 GLY A C 1
ATOM 3378 O O . GLY A 1 468 ? -4.888 3.302 -10.743 1.00 94.12 468 GLY A O 1
ATOM 3379 N N . SER A 1 469 ? -6.093 5.139 -10.287 1.00 96.12 469 SER A N 1
ATOM 3380 C CA . SER A 1 469 ? -6.102 4.947 -8.830 1.00 96.12 469 SER A CA 1
ATOM 3381 C C . SER A 1 469 ? -6.749 3.618 -8.431 1.00 96.12 469 SER A C 1
ATOM 3383 O O . SER A 1 469 ? -6.241 2.941 -7.540 1.00 96.12 469 SER A O 1
ATOM 3385 N N . LEU A 1 470 ? -7.817 3.198 -9.118 1.00 96.56 470 LEU A N 1
ATOM 3386 C CA . LEU A 1 470 ? -8.442 1.884 -8.948 1.00 96.56 470 LEU A CA 1
ATOM 3387 C C . LEU A 1 470 ? -7.441 0.745 -9.190 1.00 96.56 470 LEU A C 1
ATOM 3389 O O . LEU A 1 470 ? -7.305 -0.152 -8.356 1.00 96.56 470 LEU A O 1
ATOM 3393 N N . THR A 1 471 ? -6.724 0.789 -10.316 1.00 94.44 471 THR A N 1
ATOM 3394 C CA . THR A 1 471 ? -5.678 -0.188 -10.648 1.00 94.44 471 THR A CA 1
ATOM 3395 C C . THR A 1 471 ? -4.603 -0.237 -9.568 1.00 94.44 471 THR A C 1
ATOM 3397 O O . THR A 1 471 ? -4.281 -1.317 -9.066 1.00 94.44 471 THR A O 1
ATOM 3400 N N . MET A 1 472 ? -4.114 0.926 -9.137 1.00 95.62 472 MET A N 1
ATOM 3401 C CA . MET A 1 472 ? -3.093 1.003 -8.097 1.00 95.62 472 MET A CA 1
ATOM 3402 C C . MET A 1 472 ? -3.598 0.459 -6.747 1.00 95.62 472 MET A C 1
ATOM 3404 O O . MET A 1 472 ? -2.872 -0.255 -6.057 1.00 95.62 472 MET A O 1
ATOM 3408 N N . GLY A 1 473 ? -4.856 0.730 -6.375 1.00 96.62 473 GLY A N 1
ATOM 3409 C CA . GLY A 1 473 ? -5.453 0.254 -5.121 1.00 96.62 473 GLY A CA 1
ATOM 3410 C C . GLY A 1 473 ? -5.563 -1.272 -5.077 1.00 96.62 473 GLY A C 1
ATOM 3411 O O . GLY A 1 473 ? -5.260 -1.900 -4.058 1.00 96.62 473 GLY A O 1
ATOM 3412 N N . ARG A 1 474 ? -5.902 -1.885 -6.219 1.00 95.00 474 ARG A N 1
ATOM 3413 C CA . ARG A 1 474 ? -5.933 -3.345 -6.408 1.00 95.00 474 ARG A CA 1
ATOM 3414 C C . ARG A 1 474 ? -4.552 -3.974 -6.292 1.00 95.00 474 ARG A C 1
ATOM 3416 O O . ARG A 1 474 ? -4.400 -5.001 -5.634 1.00 95.00 474 ARG A O 1
ATOM 3423 N N . GLN A 1 475 ? -3.548 -3.374 -6.922 1.00 94.62 475 GLN A N 1
ATOM 3424 C CA . GLN A 1 475 ? -2.180 -3.892 -6.898 1.00 94.62 475 GLN A CA 1
ATOM 3425 C C . GLN A 1 475 ? -1.546 -3.778 -5.520 1.00 94.62 475 GLN A C 1
ATOM 3427 O O . GLN A 1 475 ? -0.922 -4.730 -5.060 1.00 94.62 475 GLN A O 1
ATOM 3432 N N . LEU A 1 476 ? -1.783 -2.667 -4.825 1.00 95.88 476 LEU A N 1
ATOM 3433 C CA . LEU A 1 476 ? -1.357 -2.508 -3.443 1.00 95.88 476 LEU A CA 1
ATOM 3434 C C . LEU A 1 476 ? -2.014 -3.552 -2.531 1.00 95.88 476 LEU A C 1
ATOM 3436 O O . LEU A 1 476 ? -1.324 -4.201 -1.749 1.00 95.88 476 LEU A O 1
ATOM 3440 N N . ALA A 1 477 ? -3.330 -3.760 -2.658 1.00 94.94 477 ALA A N 1
ATOM 3441 C CA . ALA A 1 477 ? -4.021 -4.794 -1.892 1.00 94.94 477 ALA A CA 1
ATOM 3442 C C . ALA A 1 477 ? -3.423 -6.184 -2.170 1.00 94.94 477 ALA A C 1
ATOM 3444 O O . ALA A 1 477 ? -3.124 -6.907 -1.227 1.00 94.94 477 ALA A O 1
ATOM 3445 N N . ARG A 1 478 ? -3.164 -6.530 -3.442 1.00 93.94 478 ARG A N 1
ATOM 3446 C CA . ARG A 1 478 ? -2.500 -7.787 -3.841 1.00 93.94 478 ARG A CA 1
ATOM 3447 C C . ARG A 1 478 ? -1.107 -7.946 -3.242 1.00 93.94 478 ARG A C 1
ATOM 3449 O O . ARG A 1 478 ? -0.795 -9.035 -2.768 1.00 93.94 478 ARG A O 1
ATOM 3456 N N . ALA A 1 479 ? -0.302 -6.886 -3.250 1.00 94.81 479 ALA A N 1
ATOM 3457 C CA . ALA A 1 479 ? 1.036 -6.877 -2.667 1.00 94.81 479 ALA A CA 1
ATOM 3458 C C . ALA A 1 479 ? 1.008 -7.093 -1.147 1.00 94.81 479 ALA A C 1
ATOM 3460 O O . ALA A 1 479 ? 1.928 -7.693 -0.596 1.00 94.81 479 ALA A O 1
ATOM 3461 N N . ALA A 1 480 ? -0.056 -6.649 -0.471 1.00 94.62 480 ALA A N 1
ATOM 3462 C CA . ALA A 1 480 ? -0.201 -6.796 0.971 1.00 94.62 480 ALA A CA 1
ATOM 3463 C C . ALA A 1 480 ? -0.628 -8.203 1.421 1.00 94.62 480 ALA A C 1
ATOM 3465 O O . ALA A 1 480 ? -0.301 -8.606 2.536 1.00 94.62 480 ALA A O 1
ATOM 3466 N N . ARG A 1 481 ? -1.309 -8.974 0.563 1.00 93.94 481 ARG A N 1
ATOM 3467 C CA . ARG A 1 481 ? -1.911 -10.283 0.898 1.00 93.94 481 ARG A CA 1
ATOM 3468 C C . ARG A 1 481 ? -1.001 -11.288 1.619 1.00 93.94 481 ARG A C 1
ATOM 3470 O O . ARG A 1 481 ? -1.492 -11.863 2.593 1.00 93.94 481 ARG A O 1
ATOM 3477 N N . PRO A 1 482 ? 0.279 -11.490 1.240 1.00 92.75 482 PRO A N 1
ATOM 3478 C CA . PRO A 1 482 ? 1.142 -12.483 1.887 1.00 92.75 482 PRO A CA 1
ATOM 3479 C C . PRO A 1 482 ? 1.312 -12.241 3.380 1.00 92.75 482 PRO A C 1
ATOM 3481 O O . PRO A 1 482 ? 1.343 -13.186 4.162 1.00 92.75 482 PRO A O 1
ATOM 3484 N N . ARG A 1 483 ? 1.351 -10.968 3.791 1.00 92.06 483 ARG A N 1
ATOM 3485 C CA . ARG A 1 483 ? 1.458 -10.586 5.201 1.00 92.06 483 ARG A CA 1
ATOM 3486 C C . ARG A 1 483 ? 0.270 -11.080 6.028 1.00 92.06 483 ARG A C 1
ATOM 3488 O O . ARG A 1 483 ? 0.419 -11.369 7.207 1.00 92.06 483 ARG A O 1
ATOM 3495 N N . TYR A 1 484 ? -0.896 -11.202 5.405 1.00 92.00 484 TYR A N 1
ATOM 3496 C CA . TYR A 1 484 ? -2.137 -11.643 6.039 1.00 92.00 484 TYR A CA 1
ATOM 3497 C C . TYR A 1 484 ? -2.401 -13.139 5.836 1.00 92.00 484 TYR A C 1
ATOM 3499 O O . TYR A 1 484 ? -3.538 -13.584 5.960 1.00 92.00 484 TYR A O 1
ATOM 3507 N N . GLY A 1 485 ? -1.368 -13.920 5.496 1.00 90.31 485 GLY A N 1
ATOM 3508 C CA . GLY A 1 485 ? -1.467 -15.372 5.331 1.00 90.31 485 GLY A CA 1
ATOM 3509 C C . GLY A 1 485 ? -2.217 -15.822 4.074 1.00 90.31 485 GLY A C 1
ATOM 3510 O O . GLY A 1 485 ? -2.487 -17.011 3.921 1.00 90.31 485 GLY A O 1
ATOM 3511 N N . ALA A 1 486 ? -2.553 -14.903 3.165 1.00 90.38 486 ALA A N 1
ATOM 3512 C CA . ALA A 1 486 ? -3.228 -15.228 1.915 1.00 90.38 486 ALA A CA 1
ATOM 3513 C C . ALA A 1 486 ? -2.228 -15.449 0.771 1.00 90.38 486 ALA A C 1
ATOM 3515 O O . ALA A 1 486 ? -1.210 -14.763 0.660 1.00 90.38 486 ALA A O 1
ATOM 3516 N N . SER A 1 487 ? -2.559 -16.368 -0.139 1.00 79.50 487 SER A N 1
ATOM 3517 C CA . SER A 1 487 ? -1.825 -16.560 -1.391 1.00 79.50 487 SER A CA 1
ATOM 3518 C C . SER A 1 487 ? -1.931 -15.304 -2.248 1.00 79.50 487 SER A C 1
ATOM 3520 O O . SER A 1 487 ? -3.045 -14.936 -2.617 1.00 79.50 487 SER A O 1
ATOM 3522 N N . SER A 1 488 ? -0.810 -14.639 -2.548 1.00 67.38 488 SER A N 1
ATOM 3523 C CA . SER A 1 488 ? -0.684 -13.678 -3.659 1.00 67.38 488 SER A CA 1
ATOM 3524 C C . SER A 1 488 ? 0.592 -12.846 -3.558 1.00 67.38 488 SER A C 1
ATOM 3526 O O . SER A 1 488 ? 0.653 -11.949 -2.733 1.00 67.38 488 SER A O 1
ATOM 3528 N N . GLY A 1 489 ? 1.554 -13.038 -4.459 1.00 77.88 489 GLY A N 1
ATOM 3529 C CA . GLY A 1 489 ? 2.659 -12.092 -4.688 1.00 77.88 489 GLY A CA 1
ATOM 3530 C C . GLY A 1 489 ? 2.410 -11.130 -5.859 1.00 77.88 489 GLY A C 1
ATOM 3531 O O . GLY A 1 489 ? 1.295 -11.041 -6.383 1.00 77.88 489 GLY A O 1
ATOM 3532 N N . LEU A 1 490 ? 3.477 -10.446 -6.284 1.00 88.88 490 LEU A N 1
ATOM 3533 C CA . LEU A 1 490 ? 3.575 -9.709 -7.552 1.00 88.88 490 LEU A CA 1
ATOM 3534 C C . LEU A 1 490 ? 3.331 -10.646 -8.758 1.00 88.88 490 LEU A C 1
ATOM 3536 O O . LEU A 1 490 ? 3.321 -11.868 -8.603 1.00 88.88 490 LEU A O 1
ATOM 3540 N N . GLY A 1 491 ? 3.094 -10.086 -9.948 1.00 93.56 491 GLY A N 1
ATOM 3541 C CA . GLY A 1 491 ? 2.942 -10.888 -11.172 1.00 93.56 491 GLY A CA 1
ATOM 3542 C C . GLY A 1 491 ? 4.258 -11.527 -11.640 1.00 93.56 491 GLY A C 1
ATOM 3543 O O . GLY A 1 491 ? 5.281 -11.373 -10.968 1.00 93.56 491 GLY A O 1
ATOM 3544 N N . PRO A 1 492 ? 4.261 -12.234 -12.784 1.00 95.94 492 PRO A N 1
ATOM 3545 C CA . PRO A 1 492 ? 5.456 -12.891 -13.308 1.00 95.94 492 PRO A CA 1
ATOM 3546 C C . PRO A 1 492 ? 6.620 -11.907 -13.500 1.00 95.94 492 PRO A C 1
ATOM 3548 O O . PRO A 1 492 ? 6.435 -10.826 -14.060 1.00 95.94 492 PRO A O 1
ATOM 3551 N N . ALA A 1 493 ? 7.819 -12.270 -13.052 1.00 95.38 493 ALA A N 1
ATOM 3552 C CA . ALA A 1 493 ? 9.038 -11.494 -13.250 1.00 95.38 493 ALA A CA 1
ATOM 3553 C C . ALA A 1 493 ? 9.786 -11.954 -14.513 1.00 95.38 493 ALA A C 1
ATOM 3555 O O . ALA A 1 493 ? 9.885 -13.161 -14.743 1.00 95.38 493 ALA A O 1
ATOM 3556 N N . PRO A 1 494 ? 10.355 -11.043 -15.319 1.00 96.00 494 PRO A N 1
ATOM 3557 C CA . PRO A 1 494 ? 11.276 -11.413 -16.390 1.00 96.00 494 PRO A CA 1
ATOM 3558 C C . PRO A 1 494 ? 12.535 -12.103 -15.843 1.00 96.00 494 PRO A C 1
ATOM 3560 O O . PRO A 1 494 ? 13.156 -11.585 -14.917 1.00 96.00 494 PRO A O 1
ATOM 3563 N N . LEU A 1 495 ? 12.928 -13.245 -16.417 1.00 95.19 495 LEU A N 1
ATOM 3564 C CA . LEU A 1 495 ? 14.096 -14.018 -15.968 1.00 95.19 495 LEU A CA 1
ATOM 3565 C C . LEU A 1 495 ? 15.271 -13.924 -16.944 1.00 95.19 495 LEU A C 1
ATOM 3567 O O . LEU A 1 495 ? 16.377 -13.547 -16.563 1.00 95.19 495 LEU A O 1
ATOM 3571 N N . ALA A 1 496 ? 15.040 -14.287 -18.203 1.00 94.56 496 ALA A N 1
ATOM 3572 C CA . ALA A 1 496 ? 16.068 -14.328 -19.237 1.00 94.56 496 ALA A CA 1
ATOM 3573 C C . ALA A 1 496 ? 15.433 -14.231 -20.623 1.00 94.56 496 ALA A C 1
ATOM 3575 O O . ALA A 1 496 ? 14.261 -14.563 -20.800 1.00 94.56 496 ALA A O 1
ATOM 3576 N N . ALA A 1 497 ? 16.217 -13.815 -21.614 1.00 96.94 497 ALA A N 1
ATOM 3577 C CA . ALA A 1 497 ? 15.783 -13.791 -23.000 1.00 96.94 497 ALA A CA 1
ATOM 3578 C C . ALA A 1 497 ? 16.868 -14.338 -23.934 1.00 96.94 497 ALA A C 1
ATOM 3580 O O . ALA A 1 497 ? 18.062 -14.111 -23.737 1.00 96.94 497 ALA A O 1
ATOM 3581 N N . THR A 1 498 ? 16.438 -15.050 -24.971 1.00 95.88 498 THR A N 1
ATOM 3582 C CA . THR A 1 498 ? 17.292 -15.539 -26.064 1.00 95.88 498 THR A CA 1
ATOM 3583 C C . THR A 1 498 ? 16.774 -15.013 -27.394 1.00 95.88 498 THR A C 1
ATOM 3585 O O . THR A 1 498 ? 15.670 -14.473 -27.457 1.00 95.88 498 THR A O 1
ATOM 3588 N N . ARG A 1 499 ? 17.567 -15.121 -28.464 1.00 94.62 499 ARG A N 1
ATOM 3589 C CA . ARG A 1 499 ? 17.167 -14.637 -29.788 1.00 94.62 499 ARG A CA 1
ATOM 3590 C C . ARG A 1 499 ? 17.555 -15.609 -30.891 1.00 94.62 499 ARG A C 1
ATOM 3592 O O . ARG A 1 499 ? 18.652 -16.160 -30.874 1.00 94.62 499 ARG A O 1
ATOM 3599 N N . SER A 1 500 ? 16.675 -15.737 -31.880 1.00 92.44 500 SER A N 1
ATOM 3600 C CA . SER A 1 500 ? 16.936 -16.367 -33.173 1.00 92.44 500 SER A CA 1
ATOM 3601 C C . SER A 1 500 ? 16.397 -15.462 -34.282 1.00 92.44 500 SER A C 1
ATOM 3603 O O . SER A 1 500 ? 15.194 -15.200 -34.350 1.00 92.44 500 SER A O 1
ATOM 3605 N N . GLY A 1 501 ? 17.291 -14.921 -35.117 1.00 89.38 501 GLY A N 1
ATOM 3606 C CA . GLY A 1 501 ? 16.935 -13.903 -36.111 1.00 89.38 501 GLY A CA 1
ATOM 3607 C C . GLY A 1 501 ? 16.234 -12.699 -35.469 1.00 89.38 501 GLY A C 1
ATOM 3608 O O . GLY A 1 501 ? 16.739 -12.107 -34.512 1.00 89.38 501 GLY A O 1
ATOM 3609 N N . THR A 1 502 ? 15.047 -12.357 -35.963 1.00 95.00 502 THR A N 1
ATOM 3610 C CA . THR A 1 502 ? 14.206 -11.261 -35.449 1.00 95.00 502 THR A CA 1
ATOM 3611 C C . THR A 1 502 ? 13.378 -11.627 -34.217 1.00 95.00 502 THR A C 1
ATOM 3613 O O . THR A 1 502 ? 12.724 -10.747 -33.663 1.00 95.00 502 THR A O 1
ATOM 3616 N N . THR A 1 503 ? 13.349 -12.893 -33.796 1.00 97.31 503 THR A N 1
ATOM 3617 C CA . THR A 1 503 ? 12.491 -13.349 -32.694 1.00 97.31 503 THR A CA 1
ATOM 3618 C C . THR A 1 503 ? 13.287 -13.453 -31.404 1.00 97.31 503 THR A C 1
ATOM 3620 O O . THR A 1 503 ? 14.274 -14.185 -31.330 1.00 97.31 503 THR A O 1
ATOM 3623 N N . ILE A 1 504 ? 12.841 -12.725 -30.384 1.00 98.38 504 ILE A N 1
ATOM 3624 C CA . ILE A 1 504 ? 13.321 -12.820 -29.009 1.00 98.38 504 ILE A CA 1
ATOM 3625 C C . ILE A 1 504 ? 12.337 -13.682 -28.219 1.00 98.38 504 ILE A C 1
ATOM 3627 O O . ILE A 1 504 ? 11.153 -13.365 -28.173 1.00 98.38 504 ILE A O 1
ATOM 3631 N N . THR A 1 505 ? 12.830 -14.720 -27.554 1.00 98.31 505 THR A N 1
ATOM 3632 C CA . THR A 1 505 ? 12.040 -15.546 -26.635 1.00 98.31 505 THR A CA 1
ATOM 3633 C C . THR A 1 505 ? 12.369 -15.127 -25.207 1.00 98.31 505 THR A C 1
ATOM 3635 O O . THR A 1 505 ? 13.507 -15.289 -24.760 1.00 98.31 505 THR A O 1
ATOM 3638 N N . LEU A 1 506 ? 11.388 -14.552 -24.509 1.00 98.56 506 LEU A N 1
ATOM 3639 C CA . LEU A 1 506 ? 11.476 -14.091 -23.123 1.00 98.56 506 LEU A CA 1
ATOM 3640 C C . LEU A 1 506 ? 10.838 -15.122 -22.186 1.00 98.56 506 LEU A C 1
ATOM 3642 O O . LEU A 1 506 ? 9.659 -15.443 -22.327 1.00 98.56 506 LEU A O 1
ATOM 3646 N N . THR A 1 507 ? 11.596 -15.572 -21.190 1.00 98.31 507 THR A N 1
ATOM 3647 C CA . THR A 1 507 ? 11.110 -16.438 -20.110 1.00 98.31 507 THR A CA 1
ATOM 3648 C C . THR A 1 507 ? 10.757 -15.604 -18.879 1.00 98.31 507 THR A C 1
ATOM 3650 O O . THR A 1 507 ? 11.536 -14.752 -18.441 1.00 98.31 507 THR A O 1
ATOM 3653 N N . LEU A 1 508 ? 9.588 -15.872 -18.308 1.00 98.19 508 LEU A N 1
ATOM 3654 C CA . LEU A 1 508 ? 9.045 -15.268 -17.097 1.00 98.19 508 LEU A CA 1
ATOM 3655 C C . LEU A 1 508 ? 9.010 -16.296 -15.959 1.00 98.19 508 LEU A C 1
ATOM 3657 O O . LEU A 1 508 ? 8.971 -17.502 -16.192 1.00 98.19 508 LEU A O 1
ATOM 3661 N N . SER A 1 509 ? 8.991 -15.825 -14.715 1.00 96.88 509 SER A N 1
ATOM 3662 C CA . SER A 1 509 ? 8.828 -16.690 -13.549 1.00 96.88 509 SER A CA 1
ATOM 3663 C C . SER A 1 509 ? 7.449 -17.349 -13.527 1.00 96.88 509 SER A C 1
ATOM 3665 O O . SER A 1 509 ? 6.434 -16.692 -13.776 1.00 96.88 509 SER A O 1
ATOM 3667 N N . ASP A 1 510 ? 7.403 -18.611 -13.117 1.00 94.56 510 ASP A N 1
ATOM 3668 C CA . ASP A 1 510 ? 6.153 -19.272 -12.762 1.00 94.56 510 ASP A CA 1
ATOM 3669 C C . ASP A 1 510 ? 5.683 -18.783 -11.383 1.00 94.56 510 ASP A C 1
ATOM 3671 O O . ASP A 1 510 ? 6.357 -18.970 -10.369 1.00 94.56 510 ASP A O 1
ATOM 3675 N N . VAL A 1 511 ? 4.535 -18.113 -11.360 1.00 91.69 511 VAL A N 1
ATOM 3676 C CA . VAL A 1 511 ? 3.830 -17.692 -10.146 1.00 91.69 511 VAL A CA 1
ATOM 3677 C C . VAL A 1 511 ? 2.492 -18.429 -9.995 1.00 91.69 511 VAL A C 1
ATOM 3679 O O . VAL A 1 511 ? 1.626 -17.983 -9.240 1.00 91.69 511 VAL A O 1
ATOM 3682 N N . GLY A 1 512 ? 2.308 -19.554 -10.690 1.00 91.19 512 GLY A N 1
ATOM 3683 C CA . GLY A 1 512 ? 1.091 -20.365 -10.694 1.00 91.19 512 GLY A CA 1
ATOM 3684 C C . GLY A 1 512 ? 0.043 -19.919 -11.716 1.00 91.19 512 GLY A C 1
ATOM 3685 O O . GLY A 1 512 ? -1.140 -20.199 -11.525 1.00 91.19 512 GLY A O 1
ATOM 3686 N N . GLN A 1 513 ? 0.444 -19.183 -12.753 1.00 92.94 513 GLN A N 1
ATOM 3687 C CA . GLN A 1 513 ? -0.427 -18.826 -13.874 1.00 92.94 513 GLN A CA 1
ATOM 3688 C C . GLN A 1 513 ? -0.605 -20.002 -14.844 1.00 92.94 513 GLN A C 1
ATOM 3690 O O . GLN A 1 513 ? 0.329 -20.770 -15.065 1.00 92.94 513 GLN A O 1
ATOM 3695 N N . SER A 1 514 ? -1.783 -20.133 -15.457 1.00 94.50 514 SER A N 1
ATOM 3696 C CA . SER A 1 514 ? -2.024 -21.109 -16.532 1.00 94.50 514 SER A CA 1
ATOM 3697 C C . SER A 1 514 ? -1.798 -20.529 -17.924 1.00 94.50 514 SER A C 1
ATOM 3699 O O . SER A 1 514 ? -1.556 -21.283 -18.869 1.00 94.50 514 SER A O 1
ATOM 3701 N N . ALA A 1 515 ? -1.848 -19.206 -18.061 1.00 95.75 515 ALA A N 1
ATOM 3702 C CA . ALA A 1 515 ? -1.609 -18.509 -19.312 1.00 95.75 515 ALA A CA 1
ATOM 3703 C C . ALA A 1 515 ? -1.111 -17.075 -19.086 1.00 95.75 515 ALA A C 1
ATOM 3705 O O . ALA A 1 515 ? -1.311 -16.466 -18.033 1.00 95.75 515 ALA A O 1
ATOM 3706 N N . LEU A 1 516 ? -0.504 -16.517 -20.134 1.00 97.38 516 LEU A N 1
ATOM 3707 C CA . LEU A 1 516 ? -0.224 -15.090 -20.241 1.00 97.38 516 LEU A CA 1
ATOM 3708 C C . LEU A 1 516 ? -1.326 -14.420 -21.066 1.00 97.38 516 LEU A C 1
ATOM 3710 O O . LEU A 1 516 ? -1.596 -14.801 -22.205 1.00 97.38 516 LEU A O 1
ATOM 3714 N N . VAL A 1 517 ? -1.954 -13.400 -20.492 1.00 96.00 517 VAL A N 1
ATOM 3715 C CA . VAL A 1 517 ? -3.035 -12.630 -21.106 1.00 96.00 517 VAL A CA 1
ATOM 3716 C C . VAL A 1 517 ? -2.456 -11.359 -21.719 1.00 96.00 517 VAL A C 1
ATOM 3718 O O . VAL A 1 517 ? -1.962 -10.475 -21.015 1.00 96.00 517 VAL A O 1
ATOM 3721 N N . LEU A 1 518 ? -2.530 -11.267 -23.046 1.00 95.50 518 LEU A N 1
ATOM 3722 C CA . LEU A 1 518 ? -2.081 -10.114 -23.824 1.00 95.50 518 LEU A CA 1
ATOM 3723 C C . LEU A 1 518 ? -3.281 -9.232 -24.190 1.00 95.50 518 LEU A C 1
ATOM 3725 O O . LEU A 1 518 ? -4.263 -9.722 -24.744 1.00 95.50 518 LEU A O 1
ATOM 3729 N N . SER A 1 519 ? -3.199 -7.933 -23.903 1.00 92.56 519 SER A N 1
ATOM 3730 C CA . SER A 1 519 ? -4.239 -6.950 -24.235 1.00 92.56 519 SER A CA 1
ATOM 3731 C C . SER A 1 519 ? -3.671 -5.811 -25.071 1.00 92.56 519 SER A C 1
ATOM 3733 O O . SER A 1 519 ? -2.548 -5.365 -24.828 1.00 92.56 519 SER A O 1
ATOM 3735 N N . GLY A 1 520 ? -4.477 -5.317 -26.014 1.00 92.38 520 GLY A N 1
ATOM 3736 C CA . GLY A 1 520 ? -4.123 -4.194 -26.877 1.00 92.38 520 GLY A CA 1
ATOM 3737 C C . GLY A 1 520 ? -2.904 -4.502 -27.743 1.00 92.38 520 GLY A C 1
ATOM 3738 O O . GLY A 1 520 ? -2.837 -5.541 -28.396 1.00 92.38 520 GLY A O 1
ATOM 3739 N N . THR A 1 521 ? -1.938 -3.587 -27.736 1.00 91.31 521 THR A N 1
ATOM 3740 C CA . THR A 1 521 ? -0.651 -3.696 -28.430 1.00 91.31 521 THR A CA 1
ATOM 3741 C C . THR A 1 521 ? 0.470 -3.890 -27.400 1.00 91.31 521 THR A C 1
ATOM 3743 O O . THR A 1 521 ? 1.194 -2.943 -27.083 1.00 91.31 521 THR A O 1
ATOM 3746 N N . PRO A 1 522 ? 0.661 -5.106 -26.851 1.00 90.75 522 PRO A N 1
ATOM 3747 C CA . PRO A 1 522 ? 1.646 -5.369 -25.792 1.00 90.75 522 PRO A CA 1
ATOM 3748 C C . PRO A 1 522 ? 3.085 -4.990 -26.179 1.00 90.75 522 PRO A C 1
ATOM 3750 O O . PRO A 1 522 ? 3.884 -4.661 -25.305 1.00 90.75 522 PRO A O 1
ATOM 3753 N N . GLY A 1 523 ? 3.413 -4.955 -27.478 1.00 90.56 523 GLY A N 1
ATOM 3754 C CA . GLY A 1 523 ? 4.705 -4.478 -27.983 1.00 90.56 523 GLY A CA 1
ATOM 3755 C C . GLY A 1 523 ? 5.043 -3.038 -27.574 1.00 90.56 523 GLY A C 1
ATOM 3756 O O . GLY A 1 523 ? 6.214 -2.724 -27.397 1.00 90.56 523 GLY A O 1
ATOM 3757 N N . ASN A 1 524 ? 4.046 -2.186 -27.295 1.00 87.44 524 ASN A N 1
ATOM 3758 C CA . ASN A 1 524 ? 4.264 -0.830 -26.767 1.00 87.44 524 ASN A CA 1
ATOM 3759 C C . ASN A 1 524 ? 4.884 -0.822 -25.359 1.00 87.44 524 ASN A C 1
ATOM 3761 O O . ASN A 1 524 ? 5.344 0.218 -24.883 1.00 87.44 524 ASN A O 1
ATOM 3765 N N . ARG A 1 525 ? 4.885 -1.971 -24.674 1.00 88.31 525 ARG A N 1
ATOM 3766 C CA . ARG A 1 525 ? 5.451 -2.151 -23.333 1.00 88.31 525 ARG A CA 1
ATOM 3767 C C . ARG A 1 525 ? 6.835 -2.788 -23.340 1.00 88.31 525 ARG A C 1
ATOM 3769 O O . ARG A 1 525 ? 7.424 -2.931 -22.274 1.00 88.31 525 ARG A O 1
ATOM 3776 N N . LEU A 1 526 ? 7.363 -3.143 -24.509 1.00 91.31 526 LEU A N 1
ATOM 3777 C CA . LEU A 1 526 ? 8.637 -3.835 -24.662 1.00 91.31 526 LEU A CA 1
ATOM 3778 C C . LEU A 1 526 ? 9.588 -2.976 -25.490 1.00 91.31 526 LEU A C 1
ATOM 3780 O O . LEU A 1 526 ? 9.254 -2.529 -26.584 1.00 91.31 526 LEU A O 1
ATOM 3784 N N . TRP A 1 527 ? 10.775 -2.732 -24.952 1.00 88.88 527 TRP A N 1
ATOM 3785 C CA . TRP A 1 527 ? 11.764 -1.850 -25.557 1.00 88.88 527 TRP A CA 1
ATOM 3786 C C . TRP A 1 527 ? 13.067 -2.604 -25.757 1.00 88.88 527 TRP A C 1
ATOM 3788 O O . TRP A 1 527 ? 13.643 -3.119 -24.803 1.00 88.88 527 TRP A O 1
ATOM 3798 N N . VAL A 1 528 ? 13.519 -2.679 -27.007 1.00 91.00 528 VAL A N 1
ATOM 3799 C CA . VAL A 1 528 ? 14.713 -3.433 -27.390 1.00 91.00 528 VAL A CA 1
ATOM 3800 C C . VAL A 1 528 ? 15.741 -2.467 -27.944 1.00 91.00 528 VAL A C 1
ATOM 3802 O O . VAL A 1 528 ? 15.521 -1.858 -28.987 1.00 91.00 528 VAL A O 1
ATOM 3805 N N . PHE A 1 529 ? 16.868 -2.330 -27.258 1.00 84.38 529 PHE A N 1
ATOM 3806 C CA . PHE A 1 529 ? 17.954 -1.445 -27.667 1.00 84.38 529 PHE A CA 1
ATOM 3807 C C . PHE A 1 529 ? 19.184 -2.252 -28.085 1.00 84.38 529 PHE A C 1
ATOM 3809 O O . PHE A 1 529 ? 19.389 -3.372 -27.605 1.00 84.38 529 PHE A O 1
ATOM 3816 N N . PRO A 1 530 ? 20.060 -1.681 -28.925 1.00 80.31 530 PRO A N 1
ATOM 3817 C CA . PRO A 1 530 ? 21.433 -2.137 -29.012 1.00 80.31 530 PRO A CA 1
ATOM 3818 C C . PRO A 1 530 ? 22.086 -2.152 -27.622 1.00 80.31 530 PRO A C 1
ATOM 3820 O O . PRO A 1 530 ? 21.920 -1.196 -26.858 1.00 80.31 530 PRO A O 1
ATOM 3823 N N . ARG A 1 531 ? 22.841 -3.210 -27.297 1.00 77.81 531 ARG A N 1
ATOM 3824 C CA . ARG A 1 531 ? 23.435 -3.371 -25.961 1.00 77.81 531 ARG A CA 1
ATOM 3825 C C . ARG A 1 531 ? 24.271 -2.157 -25.548 1.00 77.81 531 ARG A C 1
ATOM 3827 O O . ARG A 1 531 ? 25.166 -1.739 -26.284 1.00 77.81 531 ARG A O 1
ATOM 3834 N N . GLY A 1 532 ? 23.976 -1.599 -24.374 1.00 65.75 532 GLY A N 1
ATOM 3835 C CA . GLY A 1 532 ? 24.655 -0.415 -23.835 1.00 65.75 532 GLY A CA 1
ATOM 3836 C C . GLY A 1 532 ? 24.369 0.893 -24.587 1.00 65.75 532 GLY A C 1
ATOM 3837 O O . GLY A 1 532 ? 25.058 1.887 -24.368 1.00 65.75 532 GLY A O 1
ATOM 3838 N N . ARG A 1 533 ? 23.377 0.928 -25.487 1.00 64.94 533 ARG A N 1
ATOM 3839 C CA . ARG A 1 533 ? 23.028 2.119 -26.286 1.00 64.94 533 ARG A CA 1
ATOM 3840 C C . ARG A 1 533 ? 21.581 2.559 -26.070 1.00 64.94 533 ARG A C 1
ATOM 3842 O O . ARG A 1 533 ? 20.869 2.890 -27.016 1.00 64.94 533 ARG A O 1
ATOM 3849 N N . VAL A 1 534 ? 21.126 2.558 -24.821 1.00 66.25 534 VAL A N 1
ATOM 3850 C CA . VAL A 1 534 ? 19.851 3.196 -24.467 1.00 66.25 534 VAL A CA 1
ATOM 3851 C C . VAL A 1 534 ? 20.016 4.703 -24.624 1.00 66.25 534 VAL A C 1
ATOM 3853 O O . VAL A 1 534 ? 20.967 5.267 -24.091 1.00 66.25 534 VAL A O 1
ATOM 3856 N N . ASN A 1 535 ? 19.103 5.364 -25.334 1.00 60.91 535 ASN A N 1
ATOM 3857 C CA . ASN A 1 535 ? 19.093 6.821 -25.408 1.00 60.91 535 ASN A CA 1
ATOM 3858 C C . ASN A 1 535 ? 18.665 7.404 -24.046 1.00 60.91 535 ASN A C 1
ATOM 3860 O O . ASN A 1 535 ? 17.494 7.280 -23.677 1.00 60.91 535 ASN A O 1
ATOM 3864 N N . PRO A 1 536 ? 19.568 8.066 -23.299 1.00 52.94 536 PRO A N 1
ATOM 3865 C CA . PRO A 1 536 ? 19.267 8.513 -21.946 1.00 52.94 536 PRO A CA 1
ATOM 3866 C C . PRO A 1 536 ? 18.337 9.732 -21.908 1.00 52.94 536 PRO A C 1
ATOM 3868 O O . PRO A 1 536 ? 17.793 10.040 -20.849 1.00 52.94 536 PRO A O 1
ATOM 3871 N N . MET A 1 537 ? 18.151 10.428 -23.035 1.00 48.50 537 MET A N 1
ATOM 3872 C CA . MET A 1 537 ? 17.313 11.623 -23.125 1.00 48.50 537 MET A CA 1
ATOM 3873 C C . MET A 1 537 ? 15.877 11.296 -23.536 1.00 48.50 537 MET A C 1
ATOM 3875 O O . MET A 1 537 ? 14.958 11.903 -23.005 1.00 48.50 537 MET A O 1
ATOM 3879 N N . GLY A 1 538 ? 15.657 10.336 -24.441 1.00 52.31 538 GLY A N 1
ATOM 3880 C CA . GLY A 1 538 ? 14.307 9.931 -24.866 1.00 52.31 538 GLY A CA 1
ATOM 3881 C C . GLY A 1 538 ? 13.477 11.033 -25.553 1.00 52.31 538 GLY A C 1
ATOM 3882 O O . GLY A 1 538 ? 12.255 10.941 -25.577 1.00 52.31 538 GLY A O 1
ATOM 3883 N N . LEU A 1 539 ? 14.119 12.084 -26.085 1.00 43.06 539 LEU A N 1
ATOM 3884 C CA . LEU A 1 539 ? 13.459 13.298 -26.602 1.00 43.06 539 LEU A CA 1
ATOM 3885 C C . LEU A 1 539 ? 13.352 13.379 -28.140 1.00 43.06 539 LEU A C 1
ATOM 3887 O O . LEU A 1 539 ? 12.923 14.403 -28.667 1.00 43.06 539 LEU A O 1
ATOM 3891 N N . ASN A 1 540 ? 13.764 12.355 -28.888 1.00 49.16 540 ASN A N 1
ATOM 3892 C CA . ASN A 1 540 ? 13.832 12.385 -30.354 1.00 49.16 540 ASN A CA 1
ATOM 3893 C C . ASN A 1 540 ? 13.112 11.194 -31.006 1.00 49.16 540 ASN A C 1
ATOM 3895 O O . ASN A 1 540 ? 13.019 10.114 -30.437 1.00 49.16 540 ASN A O 1
ATOM 3899 N N . ALA A 1 541 ? 12.629 11.404 -32.239 1.00 48.72 541 ALA A N 1
ATOM 3900 C CA . ALA A 1 541 ? 11.875 10.425 -33.036 1.00 48.72 541 ALA A CA 1
ATOM 3901 C C . ALA A 1 541 ? 12.655 9.137 -33.385 1.00 48.72 541 ALA A C 1
ATOM 3903 O O . ALA A 1 541 ? 12.057 8.168 -33.840 1.00 48.72 541 ALA A O 1
ATOM 3904 N N . ASN A 1 542 ? 13.971 9.135 -33.154 1.00 59.41 542 ASN A N 1
ATOM 3905 C CA . ASN A 1 542 ? 14.875 8.005 -33.336 1.00 59.41 542 ASN A CA 1
ATOM 3906 C C . ASN A 1 542 ? 15.432 7.607 -31.963 1.00 59.41 542 ASN A C 1
ATOM 3908 O O . ASN A 1 542 ? 16.565 7.934 -31.609 1.00 59.41 542 ASN A O 1
ATOM 3912 N N . ASP A 1 543 ? 14.613 6.926 -31.171 1.00 67.00 543 ASP A N 1
ATOM 3913 C CA . ASP A 1 543 ? 14.923 6.446 -29.818 1.00 67.00 543 ASP A CA 1
ATOM 3914 C C . ASP A 1 543 ? 15.970 5.309 -29.779 1.00 67.00 543 ASP A C 1
ATOM 3916 O O . ASP A 1 543 ? 16.230 4.748 -28.716 1.00 67.00 543 ASP A O 1
ATOM 3920 N N . ASN A 1 544 ? 16.620 5.014 -30.915 1.00 74.50 544 ASN A N 1
ATOM 3921 C CA . ASN A 1 544 ? 17.637 3.975 -31.097 1.00 74.50 544 ASN A CA 1
ATOM 3922 C C . ASN A 1 544 ? 17.140 2.571 -30.711 1.00 74.50 544 ASN A C 1
ATOM 3924 O O . ASN A 1 544 ? 17.933 1.715 -30.321 1.00 74.50 544 ASN A O 1
ATOM 3928 N N . ARG A 1 545 ? 15.829 2.317 -30.795 1.00 84.19 545 ARG A N 1
ATOM 3929 C CA . ARG A 1 545 ? 15.256 1.000 -30.500 1.00 84.19 545 ARG A CA 1
ATOM 3930 C C . ARG A 1 545 ? 15.016 0.189 -31.768 1.00 84.19 545 ARG A C 1
ATOM 3932 O O . ARG A 1 545 ? 14.701 0.740 -32.818 1.00 84.19 545 ARG A O 1
ATOM 3939 N N . PHE A 1 546 ? 15.072 -1.132 -31.644 1.00 89.44 546 PHE A N 1
ATOM 3940 C CA . PHE A 1 546 ? 14.446 -2.043 -32.595 1.00 89.44 546 PHE A CA 1
ATOM 3941 C C . PHE A 1 546 ? 12.943 -2.101 -32.286 1.00 89.44 546 PHE A C 1
ATOM 3943 O O . PHE A 1 546 ? 12.574 -2.543 -31.193 1.00 89.44 546 PHE A O 1
ATOM 3950 N N . PRO A 1 547 ? 12.059 -1.638 -33.191 1.00 90.69 547 PRO A N 1
ATOM 3951 C CA . PRO A 1 547 ? 10.625 -1.666 -32.942 1.00 90.69 547 PRO A CA 1
ATOM 3952 C C . PRO A 1 547 ? 10.117 -3.104 -32.823 1.00 90.69 547 PRO A C 1
ATOM 3954 O O . PRO A 1 547 ? 10.544 -3.987 -33.568 1.00 90.69 547 PRO A O 1
ATOM 3957 N N . VAL A 1 548 ? 9.172 -3.332 -31.915 1.00 93.75 548 VAL A N 1
ATOM 3958 C CA . VAL A 1 548 ? 8.485 -4.620 -31.774 1.00 93.75 548 VAL A CA 1
ATOM 3959 C C . VAL A 1 548 ? 7.317 -4.668 -32.759 1.00 93.75 548 VAL A C 1
ATOM 3961 O O . VAL A 1 548 ? 6.438 -3.811 -32.717 1.00 93.75 548 VAL A O 1
ATOM 3964 N N . ALA A 1 549 ? 7.311 -5.662 -33.646 1.00 95.88 549 ALA A N 1
ATOM 3965 C CA . ALA A 1 549 ? 6.242 -5.899 -34.614 1.00 95.88 549 ALA A CA 1
ATOM 3966 C C . ALA A 1 549 ? 5.060 -6.657 -33.995 1.00 95.88 549 ALA A C 1
ATOM 3968 O O . ALA A 1 549 ? 3.906 -6.313 -34.239 1.00 95.88 549 ALA A O 1
ATOM 3969 N N . SER A 1 550 ? 5.339 -7.681 -33.187 1.00 96.19 550 SER A N 1
ATOM 3970 C CA . SER A 1 550 ? 4.309 -8.495 -32.537 1.00 96.19 550 SER A CA 1
ATOM 3971 C C . SER A 1 550 ? 4.823 -9.160 -31.268 1.00 96.19 550 SER A C 1
ATOM 3973 O O . SER A 1 550 ? 6.025 -9.360 -31.096 1.00 96.19 550 SER A O 1
ATOM 3975 N N . VAL A 1 551 ? 3.886 -9.526 -30.394 1.00 98.00 551 VAL A N 1
ATOM 3976 C CA . VAL A 1 551 ? 4.139 -10.323 -29.191 1.00 98.00 551 VAL A CA 1
ATOM 3977 C C . VAL A 1 551 ? 3.100 -11.435 -29.136 1.00 98.00 551 VAL A C 1
ATOM 3979 O O . VAL A 1 551 ? 1.915 -11.167 -29.339 1.00 98.00 551 VAL A O 1
ATOM 3982 N N . SER A 1 552 ? 3.526 -12.657 -28.839 1.00 97.56 552 SER A N 1
ATOM 3983 C CA . SER A 1 552 ? 2.645 -13.812 -28.652 1.00 97.56 552 SER A CA 1
ATOM 3984 C C . SER A 1 552 ? 3.045 -14.613 -27.421 1.00 97.56 552 SER A C 1
ATOM 3986 O O . SER A 1 552 ? 4.230 -14.794 -27.153 1.00 97.56 552 SER A O 1
ATOM 3988 N N . ALA A 1 553 ? 2.056 -15.118 -26.684 1.00 97.56 553 ALA A N 1
ATOM 3989 C CA . ALA A 1 553 ? 2.292 -16.092 -25.627 1.00 97.56 553 ALA A CA 1
ATOM 3990 C C . ALA A 1 553 ? 2.542 -17.469 -26.249 1.00 97.56 553 ALA A C 1
ATOM 3992 O O . ALA A 1 553 ? 1.722 -17.948 -27.033 1.00 97.56 553 ALA A O 1
ATOM 3993 N N . VAL A 1 554 ? 3.680 -18.075 -25.916 1.00 97.31 554 VAL A N 1
ATOM 3994 C CA . VAL A 1 554 ? 4.045 -19.434 -26.342 1.00 97.31 554 VAL A CA 1
ATOM 3995 C C . VAL A 1 554 ? 3.453 -20.451 -25.368 1.00 97.31 554 VAL A C 1
ATOM 3997 O O . VAL A 1 554 ? 2.863 -21.447 -25.779 1.00 97.31 554 VAL A O 1
ATOM 4000 N N . ASP A 1 555 ? 3.575 -20.162 -24.073 1.00 97.06 555 ASP A N 1
ATOM 4001 C CA . ASP A 1 555 ? 3.027 -20.943 -22.966 1.00 97.06 555 ASP A CA 1
ATOM 4002 C C . ASP A 1 555 ? 2.757 -20.028 -21.750 1.00 97.06 555 ASP A C 1
ATOM 4004 O O . ASP A 1 555 ? 2.748 -18.800 -21.868 1.00 97.06 555 ASP A O 1
ATOM 4008 N N . ALA A 1 556 ? 2.513 -20.615 -20.574 1.00 96.62 556 ALA A N 1
ATOM 4009 C CA . ALA A 1 556 ? 2.208 -19.897 -19.333 1.00 96.62 556 ALA A CA 1
ATOM 4010 C C . ALA A 1 556 ? 3.353 -19.006 -18.806 1.00 96.62 556 ALA A C 1
ATOM 4012 O O . ALA A 1 556 ? 3.137 -18.130 -17.968 1.00 96.62 556 ALA A O 1
ATOM 4013 N N . THR A 1 557 ? 4.577 -19.219 -19.278 1.00 97.88 557 THR A N 1
ATOM 4014 C CA . THR A 1 557 ? 5.800 -18.564 -18.793 1.00 97.88 557 THR A CA 1
ATOM 4015 C C . THR A 1 557 ? 6.644 -17.954 -19.906 1.00 97.88 557 THR A C 1
ATOM 4017 O O . THR A 1 557 ? 7.606 -17.251 -19.613 1.00 97.88 557 THR A O 1
ATOM 4020 N N . THR A 1 558 ? 6.293 -18.165 -21.172 1.00 98.06 558 THR A N 1
ATOM 4021 C CA . THR A 1 558 ? 7.145 -17.796 -22.305 1.00 98.06 558 THR A CA 1
ATOM 4022 C C . THR A 1 558 ? 6.422 -16.873 -23.283 1.00 98.06 558 THR A C 1
ATOM 4024 O O . THR A 1 558 ? 5.300 -17.149 -23.717 1.00 98.06 558 THR A O 1
ATOM 4027 N N . LEU A 1 559 ? 7.093 -15.784 -23.670 1.00 98.38 559 LEU A N 1
ATOM 4028 C CA . LEU A 1 559 ? 6.665 -14.856 -24.718 1.00 98.38 559 LEU A CA 1
ATOM 4029 C C . LEU A 1 559 ? 7.632 -14.901 -25.900 1.00 98.38 559 LEU A C 1
ATOM 4031 O O . LEU A 1 559 ? 8.842 -14.806 -25.706 1.00 98.38 559 LEU A O 1
ATOM 4035 N N . ASP A 1 560 ? 7.088 -14.912 -27.111 1.00 98.19 560 ASP A N 1
ATOM 4036 C CA . ASP A 1 560 ? 7.831 -14.592 -28.326 1.00 98.19 560 ASP A CA 1
ATOM 4037 C C . ASP A 1 560 ? 7.577 -13.133 -28.714 1.00 98.19 560 ASP A C 1
ATOM 4039 O O . ASP A 1 560 ? 6.437 -12.671 -28.797 1.00 98.19 560 ASP A O 1
ATOM 4043 N N . ILE A 1 561 ? 8.665 -12.402 -28.942 1.00 98.44 561 ILE A N 1
ATOM 4044 C CA . ILE A 1 561 ? 8.703 -10.983 -29.287 1.00 98.44 561 ILE A CA 1
ATOM 4045 C C . ILE A 1 561 ? 9.373 -10.873 -30.654 1.00 98.44 561 ILE A C 1
ATOM 4047 O O . ILE A 1 561 ? 10.574 -11.103 -30.794 1.00 98.44 561 ILE A O 1
ATOM 4051 N N . THR A 1 562 ? 8.610 -10.512 -31.679 1.00 98.06 562 THR A N 1
ATOM 4052 C CA . THR A 1 562 ? 9.129 -10.363 -33.042 1.00 98.06 562 THR A CA 1
ATOM 4053 C C . THR A 1 562 ? 9.501 -8.910 -33.300 1.00 98.06 562 THR A C 1
ATOM 4055 O O . THR A 1 562 ? 8.667 -8.017 -33.151 1.00 98.06 562 THR A O 1
ATOM 4058 N N . LEU A 1 563 ? 10.743 -8.661 -33.708 1.00 96.75 563 LEU A N 1
ATOM 4059 C CA . LEU A 1 563 ? 11.224 -7.339 -34.105 1.00 96.75 563 LEU A CA 1
ATOM 4060 C C . LEU A 1 563 ? 10.797 -6.998 -35.539 1.00 96.75 563 LEU A C 1
ATOM 4062 O O . LEU A 1 563 ? 10.773 -7.862 -36.413 1.00 96.75 563 LEU A O 1
ATOM 4066 N N . ALA A 1 564 ? 10.498 -5.724 -35.794 1.00 94.50 564 ALA A N 1
ATOM 4067 C CA . ALA A 1 564 ? 10.139 -5.212 -37.120 1.00 94.50 564 ALA A CA 1
ATOM 4068 C C . ALA A 1 564 ? 11.341 -5.096 -38.072 1.00 94.50 564 ALA A C 1
ATOM 4070 O O . ALA A 1 564 ? 11.175 -5.017 -39.288 1.00 94.50 564 ALA A O 1
ATOM 4071 N N . ASN A 1 565 ? 12.551 -5.069 -37.516 1.00 92.25 565 ASN A N 1
ATOM 4072 C CA . ASN A 1 565 ? 13.806 -4.960 -38.244 1.00 92.25 565 ASN A CA 1
ATOM 4073 C C . ASN A 1 565 ? 14.770 -6.024 -37.726 1.00 92.25 565 ASN A C 1
ATOM 4075 O O . ASN A 1 565 ? 14.818 -6.270 -36.521 1.00 92.25 565 ASN A O 1
ATOM 4079 N N . ASP A 1 566 ? 15.543 -6.624 -38.630 1.00 92.12 566 ASP A N 1
ATOM 4080 C CA . ASP A 1 566 ? 16.570 -7.598 -38.274 1.00 92.12 566 ASP A CA 1
ATOM 4081 C C . ASP A 1 566 ? 17.799 -6.898 -37.676 1.00 92.12 566 ASP A C 1
ATOM 4083 O O . ASP A 1 566 ? 18.430 -6.112 -38.385 1.00 92.12 566 ASP A O 1
ATOM 4087 N N . PRO A 1 567 ? 18.175 -7.179 -36.414 1.00 88.69 567 PRO A N 1
ATOM 4088 C CA . PRO A 1 567 ? 19.400 -6.658 -35.807 1.00 88.69 567 PRO A CA 1
ATOM 4089 C C . PRO A 1 567 ? 20.693 -7.230 -36.406 1.00 88.69 567 PRO A C 1
ATOM 4091 O O . PRO A 1 567 ? 21.772 -6.739 -36.079 1.00 88.69 567 PRO A O 1
ATOM 4094 N N . GLY A 1 568 ? 20.607 -8.262 -37.251 1.00 84.06 568 GLY A N 1
ATOM 4095 C CA . GLY A 1 568 ? 21.752 -9.069 -37.666 1.00 84.06 568 GLY A CA 1
ATOM 4096 C C . GLY A 1 568 ? 22.100 -10.115 -36.604 1.00 84.06 568 GLY A C 1
ATOM 4097 O O . GLY A 1 568 ? 21.605 -10.071 -35.473 1.00 84.06 568 GLY A O 1
ATOM 4098 N N . ASP A 1 569 ? 22.924 -11.101 -36.940 1.00 82.81 569 ASP A N 1
ATOM 4099 C CA . ASP A 1 569 ? 23.278 -12.222 -36.059 1.00 82.81 569 ASP A CA 1
ATOM 4100 C C . ASP A 1 569 ? 24.471 -11.929 -35.133 1.00 82.81 569 ASP A C 1
ATOM 4102 O O . ASP A 1 569 ? 24.627 -12.599 -34.112 1.00 82.81 569 ASP A O 1
ATOM 4106 N N . GLY A 1 570 ? 25.256 -10.889 -35.424 1.00 76.12 570 GLY A N 1
ATOM 4107 C CA . GLY A 1 570 ? 26.374 -10.408 -34.606 1.00 76.12 570 GLY A CA 1
ATOM 4108 C C . GLY A 1 570 ? 26.000 -9.402 -33.525 1.00 76.12 570 GLY A C 1
ATOM 4109 O O . GLY A 1 570 ? 26.826 -9.076 -32.671 1.00 76.12 570 GLY A O 1
ATOM 4110 N N . HIS A 1 571 ? 24.764 -8.905 -33.532 1.00 78.38 571 HIS A N 1
ATOM 4111 C CA . HIS A 1 571 ? 24.359 -7.815 -32.654 1.00 78.38 571 HIS A CA 1
ATOM 4112 C C . HIS A 1 571 ? 23.812 -8.297 -31.297 1.00 78.38 571 HIS A C 1
ATOM 4114 O O . HIS A 1 571 ? 22.873 -9.097 -31.229 1.00 78.38 571 HIS A O 1
ATOM 4120 N N . MET A 1 572 ? 24.368 -7.765 -30.202 1.00 82.06 572 MET A N 1
ATOM 4121 C CA . MET A 1 572 ? 23.875 -7.971 -28.830 1.00 82.06 572 MET A CA 1
ATOM 4122 C C . MET A 1 572 ? 22.797 -6.942 -28.480 1.00 82.06 572 MET A C 1
ATOM 4124 O O . MET A 1 572 ? 22.894 -5.781 -28.883 1.00 82.06 572 MET A O 1
ATOM 4128 N N . LEU A 1 573 ? 21.791 -7.334 -27.699 1.00 85.56 573 LEU A N 1
ATOM 4129 C CA . LEU A 1 573 ? 20.636 -6.480 -27.397 1.00 85.56 573 LEU A CA 1
ATOM 4130 C C . LEU A 1 573 ? 20.368 -6.395 -25.897 1.00 85.56 573 LEU A C 1
ATOM 4132 O O . LEU A 1 573 ? 20.711 -7.310 -25.154 1.00 85.56 573 LEU A O 1
ATOM 4136 N N . ASP A 1 574 ? 19.704 -5.318 -25.494 1.00 86.88 574 ASP A N 1
ATOM 4137 C CA . ASP A 1 574 ? 19.125 -5.145 -24.165 1.00 86.88 574 ASP A CA 1
ATOM 4138 C C . ASP A 1 574 ? 17.603 -5.036 -24.301 1.00 86.88 574 ASP A C 1
ATOM 4140 O O . ASP A 1 574 ? 17.099 -4.153 -25.002 1.00 86.88 574 ASP A O 1
ATOM 4144 N N . LEU A 1 575 ? 16.872 -5.927 -23.629 1.00 92.56 575 LEU A N 1
ATOM 4145 C CA . LEU A 1 575 ? 15.414 -5.880 -23.537 1.00 92.56 575 LEU A CA 1
ATOM 4146 C C . LEU A 1 575 ? 14.983 -5.244 -22.212 1.00 92.56 575 LEU A C 1
ATOM 4148 O O . LEU A 1 575 ? 15.460 -5.618 -21.141 1.00 92.56 575 LEU A O 1
ATOM 4152 N N . TRP A 1 576 ? 14.024 -4.327 -22.307 1.00 89.94 576 TRP A N 1
ATOM 4153 C CA . TRP A 1 576 ? 13.349 -3.696 -21.185 1.00 89.94 576 TRP A CA 1
ATOM 4154 C C . TRP A 1 576 ? 11.841 -3.935 -21.255 1.00 89.94 576 TRP A C 1
ATOM 4156 O O . TRP A 1 576 ? 11.194 -3.660 -22.268 1.00 89.94 576 TRP A O 1
ATOM 4166 N N . VAL A 1 577 ? 11.277 -4.408 -20.152 1.00 91.94 577 VAL A N 1
ATOM 4167 C CA . VAL A 1 577 ? 9.846 -4.604 -19.930 1.00 91.94 577 VAL A CA 1
ATOM 4168 C C . VAL A 1 577 ? 9.320 -3.425 -19.111 1.00 91.94 577 VAL A C 1
ATOM 4170 O O . VAL A 1 577 ? 9.855 -3.129 -18.044 1.00 91.94 577 VAL A O 1
ATOM 4173 N N . TYR A 1 578 ? 8.284 -2.751 -19.615 1.00 88.75 578 TYR A N 1
ATOM 4174 C CA . TYR A 1 578 ? 7.691 -1.531 -19.050 1.00 88.75 578 TYR A CA 1
ATOM 4175 C C . TYR A 1 578 ? 8.675 -0.360 -18.898 1.00 88.75 578 TYR A C 1
ATOM 4177 O O . TYR A 1 578 ? 8.804 0.244 -17.831 1.00 88.75 578 TYR A O 1
ATOM 4185 N N . TRP A 1 579 ? 9.347 0.001 -19.996 1.00 85.25 579 TRP A N 1
ATOM 4186 C CA . TRP A 1 579 ? 10.147 1.229 -20.055 1.00 85.25 579 TRP A CA 1
ATOM 4187 C C . TRP A 1 579 ? 9.293 2.469 -19.697 1.00 85.25 579 TRP A C 1
ATOM 4189 O O . TRP A 1 579 ? 8.118 2.511 -20.079 1.00 85.25 579 TRP A O 1
ATOM 4199 N N . PRO A 1 580 ? 9.831 3.480 -18.981 1.00 79.56 580 PRO A N 1
ATOM 4200 C CA . PRO A 1 580 ? 9.011 4.542 -18.388 1.00 79.56 580 PRO A CA 1
ATOM 4201 C C . PRO A 1 580 ? 8.196 5.383 -19.374 1.00 79.56 580 PRO A C 1
ATOM 4203 O O . PRO A 1 580 ? 7.131 5.882 -19.010 1.00 79.56 580 PRO A O 1
ATOM 4206 N N . SER A 1 581 ? 8.666 5.526 -20.617 1.00 74.00 581 SER A N 1
ATOM 4207 C CA . SER A 1 581 ? 7.912 6.193 -21.678 1.00 74.00 581 SER A CA 1
ATOM 4208 C C . SER A 1 581 ? 6.863 5.250 -22.263 1.00 74.00 581 SER A C 1
ATOM 4210 O O . SER A 1 581 ? 7.184 4.360 -23.056 1.00 74.00 581 SER A O 1
ATOM 4212 N N . GLY A 1 582 ? 5.606 5.457 -21.876 1.00 67.56 582 GLY A N 1
ATOM 4213 C CA . GLY A 1 582 ? 4.471 4.653 -22.321 1.00 67.56 582 GLY A CA 1
ATOM 4214 C C . GLY A 1 582 ? 3.350 5.497 -22.931 1.00 67.56 582 GLY A C 1
ATOM 4215 O O . GLY A 1 582 ? 3.364 6.726 -22.830 1.00 67.56 582 GLY A O 1
ATOM 4216 N N . PRO A 1 583 ? 2.356 4.858 -23.570 1.00 65.31 583 PRO A N 1
ATOM 4217 C CA . PRO A 1 583 ? 1.153 5.559 -24.000 1.00 65.31 583 PRO A CA 1
ATOM 4218 C C . PRO A 1 583 ? 0.395 6.109 -22.781 1.00 65.31 583 PRO A C 1
ATOM 4220 O O . PRO A 1 583 ? 0.361 5.476 -21.727 1.00 65.31 583 PRO A O 1
ATOM 4223 N N . THR A 1 584 ? -0.275 7.255 -22.935 1.00 62.94 584 THR A N 1
ATOM 4224 C CA . THR A 1 584 ? -1.071 7.888 -21.863 1.00 62.94 584 THR A CA 1
ATOM 4225 C C . THR A 1 584 ? -2.131 6.941 -21.281 1.00 62.94 584 THR A C 1
ATOM 4227 O O . THR A 1 584 ? -2.411 6.981 -20.085 1.00 62.94 584 THR A O 1
ATOM 4230 N N . ASN A 1 585 ? -2.685 6.042 -22.107 1.00 69.12 585 ASN A N 1
ATOM 4231 C CA . ASN A 1 585 ? -3.585 4.978 -21.661 1.00 69.12 585 ASN A CA 1
ATOM 4232 C C . ASN A 1 585 ? -2.863 3.628 -21.529 1.00 69.12 585 ASN A C 1
ATOM 4234 O O . ASN A 1 585 ? -3.159 2.662 -22.232 1.00 69.12 585 ASN A O 1
ATOM 4238 N N . ALA A 1 586 ? -1.911 3.574 -20.604 1.00 74.12 586 ALA A N 1
ATOM 4239 C CA . ALA A 1 586 ? -1.155 2.382 -20.245 1.00 74.12 586 ALA A CA 1
ATOM 4240 C C . ALA A 1 586 ? -2.051 1.147 -19.984 1.00 74.12 586 ALA A C 1
ATOM 4242 O O . ALA A 1 586 ? -1.707 0.031 -20.371 1.00 74.12 586 ALA A O 1
ATOM 4243 N N . ALA A 1 587 ? -3.241 1.321 -19.413 1.00 76.12 587 ALA A N 1
ATOM 4244 C CA . ALA A 1 587 ? -4.151 0.216 -19.115 1.00 76.12 587 ALA A CA 1
ATOM 4245 C C . ALA A 1 587 ? -4.610 -0.595 -20.349 1.00 76.12 587 ALA A C 1
ATOM 4247 O O . ALA A 1 587 ? -4.983 -1.757 -20.193 1.00 76.12 587 ALA A O 1
ATOM 4248 N N . ALA A 1 588 ? -4.573 -0.020 -21.559 1.00 83.50 588 ALA A N 1
ATOM 4249 C CA . ALA A 1 588 ? -5.006 -0.702 -22.783 1.00 83.50 588 ALA A CA 1
ATOM 4250 C C . ALA A 1 588 ? -4.004 -1.768 -23.267 1.00 83.50 588 ALA A C 1
ATOM 4252 O O . ALA A 1 588 ? -4.411 -2.851 -23.700 1.00 83.50 588 ALA A O 1
ATOM 4253 N N . ASP A 1 589 ? -2.708 -1.475 -23.138 1.00 89.50 589 ASP A N 1
ATOM 4254 C CA . ASP A 1 589 ? -1.607 -2.315 -23.610 1.00 89.50 589 ASP A CA 1
ATOM 4255 C C . ASP A 1 589 ? -0.958 -3.013 -22.413 1.00 89.50 589 ASP A C 1
ATOM 4257 O O . ASP A 1 589 ? -0.191 -2.393 -21.668 1.00 89.50 589 ASP A O 1
ATOM 4261 N N . THR A 1 590 ? -1.269 -4.290 -22.181 1.00 90.31 590 THR A N 1
ATOM 4262 C CA . THR A 1 590 ? -0.764 -5.007 -20.998 1.00 90.31 590 THR A CA 1
ATOM 4263 C C . THR A 1 590 ? -0.396 -6.455 -21.284 1.00 90.31 590 THR A C 1
ATOM 4265 O O . THR A 1 590 ? -0.908 -7.081 -22.211 1.00 90.31 590 THR A O 1
ATOM 4268 N N . ILE A 1 591 ? 0.512 -6.963 -20.452 1.00 94.81 591 ILE A N 1
ATOM 4269 C CA . ILE A 1 591 ? 0.920 -8.360 -20.379 1.00 94.81 591 ILE A CA 1
ATOM 4270 C C . ILE A 1 591 ? 0.637 -8.787 -18.941 1.00 94.81 591 ILE A C 1
ATOM 4272 O O . ILE A 1 591 ? 1.189 -8.199 -18.005 1.00 94.81 591 ILE A O 1
ATOM 4276 N N . ARG A 1 592 ? -0.268 -9.746 -18.753 1.00 94.62 592 ARG A N 1
ATOM 4277 C CA . ARG A 1 592 ? -0.724 -10.176 -17.428 1.00 94.62 592 ARG A CA 1
ATOM 4278 C C . ARG A 1 592 ? -0.663 -11.685 -17.266 1.00 94.62 592 ARG A C 1
ATOM 4280 O O . ARG A 1 592 ? -0.672 -12.407 -18.255 1.00 94.62 592 ARG A O 1
ATOM 4287 N N . ASP A 1 593 ? -0.658 -12.143 -16.023 1.00 94.38 593 ASP A N 1
ATOM 4288 C CA . ASP A 1 593 ? -1.099 -13.504 -15.716 1.00 94.38 593 ASP A CA 1
ATOM 4289 C C . ASP A 1 593 ? -2.633 -13.641 -15.799 1.00 94.38 593 ASP A C 1
ATOM 4291 O O . ASP A 1 593 ? -3.360 -12.655 -15.963 1.00 94.38 593 ASP A O 1
ATOM 4295 N N . ASP A 1 594 ? -3.123 -14.873 -15.686 1.00 93.31 594 ASP A N 1
ATOM 4296 C CA . ASP A 1 594 ? -4.539 -15.226 -15.538 1.00 93.31 594 ASP A CA 1
ATOM 4297 C C . ASP A 1 594 ? -4.883 -15.746 -14.129 1.00 93.31 594 ASP A C 1
ATOM 4299 O O . ASP A 1 594 ? -5.950 -16.324 -13.915 1.00 93.31 594 ASP A O 1
ATOM 4303 N N . ARG A 1 595 ? -3.989 -15.557 -13.148 1.00 89.25 595 ARG A N 1
ATOM 4304 C CA . ARG A 1 595 ? -4.094 -16.226 -11.848 1.00 89.25 595 ARG A CA 1
ATOM 4305 C C . ARG A 1 595 ? -5.289 -15.711 -11.045 1.00 89.25 595 ARG A C 1
ATOM 4307 O O . ARG A 1 595 ? -5.326 -14.544 -10.649 1.00 89.25 595 ARG A O 1
ATOM 4314 N N . VAL A 1 596 ? -6.191 -16.628 -10.691 1.00 84.50 596 VAL A N 1
ATOM 4315 C CA . VAL A 1 596 ? -7.299 -16.402 -9.750 1.00 84.50 596 VAL A CA 1
ATOM 4316 C C . VAL A 1 596 ? -6.957 -17.068 -8.418 1.00 84.50 596 VAL A C 1
ATOM 4318 O O . VAL A 1 596 ? -7.139 -18.266 -8.239 1.00 84.50 596 VAL A O 1
ATOM 4321 N N . ASP A 1 597 ? -6.436 -16.291 -7.470 1.00 83.31 597 ASP A N 1
ATOM 4322 C CA . ASP A 1 597 ? -5.968 -16.779 -6.163 1.00 83.31 597 ASP A CA 1
ATOM 4323 C C . ASP A 1 597 ? -6.818 -16.247 -5.002 1.00 83.31 597 ASP A C 1
ATOM 4325 O O . ASP A 1 597 ? -6.313 -15.949 -3.919 1.00 83.31 597 ASP A O 1
ATOM 4329 N N . GLY A 1 598 ? -8.119 -16.066 -5.244 1.00 83.56 598 GLY A N 1
ATOM 4330 C CA . GLY A 1 598 ? -9.066 -15.581 -4.240 1.00 83.56 598 GLY A CA 1
ATOM 4331 C C . GLY A 1 598 ? -8.925 -14.094 -3.892 1.00 83.56 598 GLY A C 1
ATOM 4332 O O . GLY A 1 598 ? -9.377 -13.685 -2.830 1.00 83.56 598 GLY A O 1
ATOM 4333 N N . ASP A 1 599 ? -8.310 -13.266 -4.748 1.00 87.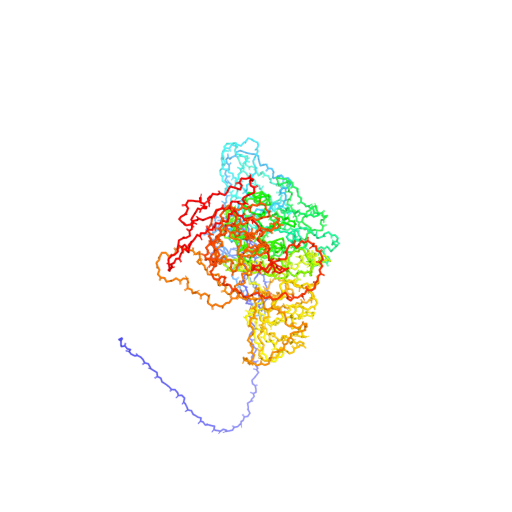31 599 ASP A N 1
ATOM 4334 C CA . ASP A 1 599 ? -8.355 -11.796 -4.596 1.00 87.31 599 ASP A CA 1
ATOM 4335 C C . ASP A 1 599 ? -9.701 -11.187 -5.019 1.00 87.31 599 ASP A C 1
ATOM 4337 O O . ASP A 1 599 ? -9.901 -9.982 -4.859 1.00 87.31 599 ASP A O 1
ATOM 4341 N N . GLY A 1 600 ? -10.615 -11.970 -5.596 1.00 87.12 600 GLY A N 1
ATOM 4342 C CA . GLY A 1 600 ? -11.885 -11.462 -6.117 1.00 87.12 600 GLY A CA 1
ATOM 4343 C C . GLY A 1 600 ? -11.715 -10.520 -7.316 1.00 87.12 600 GLY A C 1
ATOM 4344 O O . GLY A 1 600 ? -12.554 -9.646 -7.530 1.00 87.12 600 GLY A O 1
ATOM 4345 N N . LEU A 1 601 ? -10.615 -10.639 -8.071 1.00 88.94 601 LEU A N 1
ATOM 4346 C CA . LEU A 1 601 ? -10.371 -9.881 -9.297 1.00 88.94 601 LEU A CA 1
ATOM 4347 C C . LEU A 1 601 ? -10.400 -10.792 -10.519 1.00 88.94 601 LEU A C 1
ATOM 4349 O O . LEU A 1 601 ? -9.761 -11.835 -10.554 1.00 88.94 601 LEU A O 1
ATOM 4353 N N . MET A 1 602 ? -11.081 -10.332 -11.567 1.00 84.81 602 MET A N 1
ATOM 4354 C CA . MET A 1 602 ? -11.150 -11.040 -12.853 1.00 84.81 602 MET A CA 1
ATOM 4355 C C . MET A 1 602 ? -9.942 -10.761 -13.758 1.00 84.81 602 MET A C 1
ATOM 4357 O O . MET A 1 602 ? -9.760 -11.417 -14.776 1.00 84.81 602 MET A O 1
ATOM 4361 N N . THR A 1 603 ? -9.134 -9.755 -13.425 1.00 88.25 603 THR A N 1
ATOM 4362 C CA . THR A 1 603 ? -7.962 -9.346 -14.207 1.00 88.25 603 THR A CA 1
ATOM 4363 C C . THR A 1 603 ? -6.704 -9.725 -13.449 1.00 88.25 603 THR A C 1
ATOM 4365 O O . THR A 1 603 ? -6.527 -9.248 -12.329 1.00 88.25 603 THR A O 1
ATOM 4368 N N . GLY A 1 604 ? -5.812 -10.519 -14.041 1.00 90.81 604 GLY A N 1
ATOM 4369 C CA . GLY A 1 604 ? -4.566 -10.939 -13.394 1.00 90.81 604 GLY A CA 1
ATOM 4370 C C . GLY A 1 604 ? -3.558 -9.811 -13.144 1.00 90.81 604 GLY A C 1
ATOM 4371 O O . GLY A 1 604 ? -3.828 -8.616 -13.359 1.00 90.81 604 GLY A O 1
ATOM 4372 N N . ARG A 1 605 ? -2.393 -10.168 -12.607 1.00 93.12 605 ARG A N 1
ATOM 4373 C CA . ARG A 1 605 ? -1.323 -9.212 -12.272 1.00 93.12 605 ARG A CA 1
ATOM 4374 C C . ARG A 1 605 ? -0.515 -8.890 -13.511 1.00 93.12 605 ARG A C 1
ATOM 4376 O O . ARG A 1 605 ? -0.350 -9.734 -14.383 1.00 93.12 605 ARG A O 1
ATOM 4383 N N . ILE A 1 606 ? -0.008 -7.665 -13.577 1.00 93.81 606 ILE A N 1
ATOM 4384 C CA . ILE A 1 606 ? 0.930 -7.296 -14.633 1.00 93.81 606 ILE A CA 1
ATOM 4385 C C . ILE A 1 606 ? 2.244 -8.050 -14.458 1.00 93.81 606 ILE A C 1
ATOM 4387 O O . ILE A 1 606 ? 2.673 -8.301 -13.330 1.00 93.81 606 ILE A O 1
ATOM 4391 N N . VAL A 1 607 ? 2.888 -8.368 -15.578 1.00 95.19 607 VAL A N 1
ATOM 4392 C CA . VAL A 1 607 ? 4.301 -8.752 -15.572 1.00 95.19 607 VAL A CA 1
ATOM 4393 C C . VAL A 1 607 ? 5.111 -7.623 -14.930 1.00 95.19 607 VAL A C 1
ATOM 4395 O O . VAL A 1 607 ? 4.819 -6.444 -15.126 1.00 95.19 607 VAL A O 1
ATOM 4398 N N . GLN A 1 608 ? 6.107 -7.976 -14.126 1.00 94.56 608 GLN A N 1
ATOM 4399 C CA . GLN A 1 608 ? 6.938 -6.990 -13.444 1.00 94.56 608 GLN A CA 1
ATOM 4400 C C . GLN A 1 608 ? 7.809 -6.229 -14.450 1.00 94.56 608 GLN A C 1
ATOM 4402 O O . GLN A 1 608 ? 8.321 -6.799 -15.417 1.00 94.56 608 GLN A O 1
ATOM 4407 N N . ALA A 1 609 ? 8.005 -4.935 -14.207 1.00 91.38 609 ALA A N 1
ATOM 4408 C CA . ALA A 1 609 ? 8.958 -4.141 -14.972 1.00 91.38 609 ALA A CA 1
ATOM 4409 C C . ALA A 1 609 ? 10.390 -4.649 -14.750 1.00 91.38 609 ALA A C 1
ATOM 4411 O O . ALA A 1 609 ? 10.781 -4.956 -13.621 1.00 91.38 609 ALA A O 1
ATOM 4412 N N . SER A 1 610 ? 11.199 -4.675 -15.809 1.00 89.38 610 SER A N 1
ATOM 4413 C CA . SER A 1 610 ? 12.637 -4.920 -15.678 1.00 89.38 610 SER A CA 1
ATOM 4414 C C . SER A 1 610 ? 13.343 -3.597 -15.388 1.00 89.38 610 SER A C 1
ATOM 4416 O O . SER A 1 610 ? 13.241 -2.662 -16.183 1.00 89.38 610 SER A O 1
ATOM 4418 N N . LEU A 1 611 ? 14.073 -3.509 -14.278 1.00 84.44 611 LEU A N 1
ATOM 4419 C CA . LEU A 1 611 ? 14.785 -2.283 -13.876 1.00 84.44 611 LEU A CA 1
ATOM 4420 C C . LEU A 1 611 ? 16.306 -2.381 -14.075 1.00 84.44 611 LEU A C 1
ATOM 4422 O O . LEU A 1 611 ? 17.051 -1.445 -13.801 1.00 84.44 611 LEU A O 1
ATOM 4426 N N . THR A 1 612 ? 16.744 -3.513 -14.618 1.00 81.62 612 THR A N 1
ATOM 4427 C CA . THR A 1 612 ? 18.067 -3.782 -15.186 1.00 81.62 612 THR A CA 1
ATOM 4428 C C . THR A 1 612 ? 17.824 -4.371 -16.580 1.00 81.62 612 THR A C 1
ATOM 4430 O O . THR A 1 612 ? 16.836 -5.100 -16.737 1.00 81.62 612 THR A O 1
ATOM 4433 N N . PRO A 1 613 ? 18.653 -4.067 -17.597 1.00 82.69 613 PRO A N 1
ATOM 4434 C CA . PRO A 1 613 ? 18.437 -4.614 -18.929 1.00 82.69 613 PRO A CA 1
ATOM 4435 C C . PRO A 1 613 ? 18.547 -6.138 -18.910 1.00 82.69 613 PRO A C 1
ATOM 4437 O O . PRO A 1 613 ? 19.491 -6.699 -18.348 1.00 82.69 613 PRO A O 1
ATOM 4440 N N . ILE A 1 614 ? 17.609 -6.809 -19.575 1.00 89.25 614 ILE A N 1
ATOM 4441 C CA . ILE A 1 614 ? 17.714 -8.241 -19.846 1.00 89.25 614 ILE A CA 1
ATOM 4442 C C . ILE A 1 614 ? 18.656 -8.381 -21.036 1.00 89.25 614 ILE A C 1
ATOM 4444 O O . ILE A 1 614 ? 18.291 -8.099 -22.180 1.00 89.25 614 ILE A O 1
ATOM 4448 N N . ALA A 1 615 ? 19.894 -8.762 -20.743 1.00 86.62 615 ALA A N 1
ATOM 4449 C CA . ALA A 1 615 ? 20.943 -8.871 -21.737 1.00 86.62 615 ALA A CA 1
ATOM 4450 C C . ALA A 1 615 ? 20.720 -10.085 -22.651 1.00 86.62 615 ALA A C 1
ATOM 4452 O O . ALA A 1 615 ? 20.620 -11.219 -22.185 1.00 86.62 615 ALA A O 1
ATOM 4453 N N . ILE A 1 616 ? 20.717 -9.849 -23.960 1.00 89.81 616 ILE A N 1
ATOM 4454 C CA . ILE A 1 616 ? 20.519 -10.867 -24.992 1.00 89.81 616 ILE A CA 1
ATOM 4455 C C . ILE A 1 616 ? 21.819 -11.014 -25.782 1.00 89.81 616 ILE A C 1
ATOM 4457 O O . ILE A 1 616 ? 22.343 -10.052 -26.359 1.00 89.81 616 ILE A O 1
ATOM 4461 N N . ALA A 1 617 ? 22.354 -12.233 -25.799 1.00 82.44 617 ALA A N 1
ATOM 4462 C CA . ALA A 1 617 ? 23.551 -12.558 -26.562 1.00 82.44 617 ALA A CA 1
ATOM 4463 C C . ALA A 1 617 ? 23.299 -12.475 -28.078 1.00 82.44 617 ALA A C 1
ATOM 4465 O O . ALA A 1 617 ? 22.186 -12.694 -28.560 1.00 82.44 617 ALA A O 1
ATOM 4466 N N . ALA A 1 618 ? 24.358 -12.177 -28.830 1.00 82.44 618 ALA A N 1
ATOM 4467 C CA . ALA A 1 618 ? 24.341 -12.311 -30.280 1.00 82.44 618 ALA A CA 1
ATOM 4468 C C . ALA A 1 618 ? 24.259 -13.807 -30.651 1.00 82.44 618 ALA A C 1
ATOM 4470 O O . ALA A 1 618 ? 25.039 -14.586 -30.094 1.00 82.44 618 ALA A O 1
ATOM 4471 N N . PRO A 1 619 ? 23.366 -14.218 -31.571 1.00 85.38 619 PRO A N 1
ATOM 4472 C CA . PRO A 1 619 ? 23.316 -15.592 -32.071 1.00 85.38 619 PRO A CA 1
ATOM 4473 C C . PRO A 1 619 ? 24.667 -16.097 -32.601 1.00 85.38 619 PRO A C 1
ATOM 4475 O O . PRO A 1 619 ? 25.048 -17.233 -32.325 1.00 85.38 619 PRO A O 1
ATOM 4478 N N . THR A 1 620 ? 25.412 -15.230 -33.294 1.00 80.31 620 THR A N 1
ATOM 4479 C CA . THR A 1 620 ? 26.723 -15.526 -33.878 1.00 80.31 620 THR A CA 1
ATOM 4480 C C . THR A 1 620 ? 27.711 -14.416 -33.505 1.00 80.31 620 THR A C 1
ATOM 4482 O O . THR A 1 620 ? 27.750 -13.380 -34.167 1.00 80.31 620 THR A O 1
ATOM 4485 N N . PRO A 1 621 ? 28.531 -14.574 -32.450 1.00 74.06 621 PRO A N 1
ATOM 4486 C CA . PRO A 1 621 ? 29.519 -13.564 -32.066 1.00 74.06 621 PRO A CA 1
ATOM 4487 C C . PRO A 1 621 ? 30.450 -13.185 -33.231 1.00 74.06 621 PRO A C 1
ATOM 4489 O O . PRO A 1 621 ? 31.097 -14.049 -33.818 1.00 74.06 621 PRO A O 1
ATOM 4492 N N . GLY A 1 622 ? 30.522 -11.891 -33.560 1.00 61.88 622 GLY A N 1
ATOM 4493 C CA . GLY A 1 622 ? 31.292 -11.386 -34.707 1.00 61.88 622 GLY A CA 1
ATOM 4494 C C . GLY A 1 622 ? 30.575 -11.461 -36.064 1.00 61.88 622 GLY A C 1
ATOM 4495 O O . GLY A 1 622 ? 31.204 -11.170 -37.079 1.00 61.88 622 GLY A O 1
ATOM 4496 N N . GLY A 1 623 ? 29.294 -11.845 -36.085 1.00 66.00 623 GLY A N 1
ATOM 4497 C CA . GLY A 1 623 ? 28.428 -11.817 -37.266 1.00 66.00 623 GLY A CA 1
ATOM 4498 C C . GLY A 1 623 ? 28.019 -10.407 -37.716 1.00 66.00 623 GLY A C 1
ATOM 4499 O O . GLY A 1 623 ? 28.549 -9.397 -37.246 1.00 66.00 623 GLY A O 1
ATOM 4500 N N . GLU A 1 624 ? 27.053 -10.336 -38.628 1.00 74.06 624 GLU A N 1
ATOM 4501 C CA . GLU A 1 624 ? 26.550 -9.084 -39.194 1.00 74.06 624 GLU A CA 1
ATOM 4502 C C . GLU A 1 624 ? 25.816 -8.247 -38.138 1.00 74.06 624 GLU A C 1
ATOM 4504 O O . GLU A 1 624 ? 25.085 -8.755 -37.284 1.00 74.06 624 GLU A O 1
ATOM 4509 N N . ILE A 1 625 ? 26.026 -6.933 -38.196 1.00 80.88 625 ILE A N 1
ATOM 4510 C CA . ILE A 1 625 ? 25.435 -5.959 -37.286 1.00 80.88 625 ILE A CA 1
ATOM 4511 C C . ILE A 1 625 ? 24.608 -4.969 -38.103 1.00 80.88 625 ILE A C 1
ATOM 4513 O O . ILE A 1 625 ? 25.160 -4.180 -38.870 1.00 80.88 625 ILE A O 1
ATOM 4517 N N . ASN A 1 626 ? 23.299 -4.957 -37.859 1.00 80.19 626 ASN A N 1
ATOM 4518 C CA . ASN A 1 626 ? 22.383 -3.997 -38.460 1.00 80.19 626 ASN A CA 1
ATOM 4519 C C . ASN A 1 626 ? 22.011 -2.915 -37.446 1.00 80.19 626 ASN A C 1
ATOM 4521 O O . ASN A 1 626 ? 21.766 -3.191 -36.271 1.00 80.19 626 ASN A O 1
ATOM 4525 N N . ALA A 1 627 ? 21.960 -1.666 -37.902 1.00 77.00 627 ALA A N 1
ATOM 4526 C CA . ALA A 1 627 ? 21.539 -0.552 -37.062 1.00 77.00 627 ALA A CA 1
ATOM 4527 C C . ALA A 1 627 ? 20.010 -0.541 -36.869 1.00 77.00 627 ALA A C 1
ATOM 4529 O O . ALA A 1 627 ? 19.275 -0.903 -37.794 1.00 77.00 627 ALA A O 1
ATOM 4530 N N . PRO A 1 628 ? 19.507 -0.073 -35.711 1.00 80.94 628 PRO A N 1
ATOM 4531 C CA . PRO A 1 628 ? 18.087 0.220 -35.557 1.00 80.94 628 PRO A CA 1
ATOM 4532 C C . PRO A 1 628 ? 17.661 1.387 -36.472 1.00 80.94 628 PRO A C 1
ATOM 4534 O O . PRO A 1 628 ? 18.511 2.133 -36.981 1.00 80.94 628 PRO A O 1
ATOM 4537 N N . PRO A 1 629 ? 16.345 1.597 -36.672 1.00 76.75 629 PRO A N 1
ATOM 4538 C CA . PRO A 1 629 ? 15.836 2.797 -37.325 1.00 76.75 629 PRO A CA 1
ATOM 4539 C C . PRO A 1 629 ? 16.427 4.073 -36.704 1.00 76.75 629 PRO A C 1
ATOM 4541 O O . PRO A 1 629 ? 16.351 4.286 -35.496 1.00 76.75 629 PRO A O 1
ATOM 4544 N N . GLY A 1 630 ? 17.037 4.918 -37.541 1.00 65.75 630 GLY A N 1
ATOM 4545 C CA . GLY A 1 630 ? 17.723 6.139 -37.103 1.00 65.75 630 GLY A CA 1
ATOM 4546 C C . GLY A 1 630 ? 19.236 6.010 -36.879 1.00 65.75 630 GLY A C 1
ATOM 4547 O O . GLY A 1 630 ? 19.874 7.030 -36.624 1.00 65.75 630 GLY A O 1
ATOM 4548 N N . GLY A 1 631 ? 19.817 4.816 -37.052 1.00 68.38 631 GLY A N 1
ATOM 4549 C CA . GLY A 1 631 ? 21.263 4.580 -36.958 1.00 68.38 631 GLY A CA 1
ATOM 4550 C C . GLY A 1 631 ? 21.751 4.335 -35.528 1.00 68.38 631 GLY A C 1
ATOM 4551 O O . GLY A 1 631 ? 20.987 4.436 -34.575 1.00 68.38 631 GLY A O 1
ATOM 4552 N N . PHE A 1 632 ? 23.038 4.008 -35.369 1.00 60.75 632 PHE A N 1
ATOM 4553 C CA . PHE A 1 632 ? 23.642 3.872 -34.043 1.00 60.75 632 PHE A CA 1
ATOM 4554 C C . PHE A 1 632 ? 23.849 5.241 -33.397 1.00 60.75 632 PHE A C 1
ATOM 4556 O O . PHE A 1 632 ? 24.527 6.098 -33.961 1.00 60.75 632 PHE A O 1
ATOM 4563 N N . ILE A 1 633 ? 23.353 5.409 -32.175 1.00 53.47 633 ILE A N 1
ATOM 4564 C CA . ILE A 1 633 ? 23.853 6.453 -31.271 1.00 53.47 633 ILE A CA 1
ATOM 4565 C C . ILE A 1 633 ? 25.135 5.973 -30.577 1.00 53.47 633 ILE A C 1
ATOM 4567 O O . ILE A 1 633 ? 25.376 4.761 -30.467 1.00 53.47 633 ILE A O 1
ATOM 4571 N N . ASP A 1 634 ? 25.961 6.909 -30.105 1.00 39.88 634 ASP A N 1
ATOM 4572 C CA . ASP A 1 634 ? 27.150 6.587 -29.311 1.00 39.88 634 ASP A CA 1
ATOM 4573 C C . ASP A 1 634 ? 26.773 5.695 -28.116 1.00 39.88 634 ASP A C 1
ATOM 4575 O O . ASP A 1 634 ? 25.737 5.921 -27.482 1.00 39.88 634 ASP A O 1
ATOM 4579 N N . PRO A 1 635 ? 27.579 4.667 -27.796 1.00 35.72 635 PRO A N 1
ATOM 4580 C CA . PRO A 1 635 ? 27.306 3.835 -26.638 1.00 35.72 635 PRO A CA 1
ATOM 4581 C C . PRO A 1 635 ? 27.339 4.689 -25.371 1.00 35.72 635 PRO A C 1
ATOM 4583 O O . PRO A 1 635 ? 28.225 5.529 -25.187 1.00 35.72 635 PRO A O 1
ATOM 4586 N N . VAL A 1 636 ? 26.398 4.440 -24.462 1.00 35.56 636 VAL A N 1
ATOM 4587 C CA . VAL A 1 636 ? 26.551 4.882 -23.080 1.00 35.56 636 VAL A CA 1
ATOM 4588 C C . VAL A 1 636 ? 27.660 4.002 -22.524 1.00 35.56 636 VAL A C 1
ATOM 4590 O O . VAL A 1 636 ? 27.431 2.832 -22.237 1.00 35.56 636 VAL A O 1
ATOM 4593 N N . SER A 1 637 ? 28.887 4.527 -22.485 1.00 28.86 637 SER A N 1
ATOM 4594 C CA . SER A 1 637 ? 30.046 3.783 -21.988 1.00 28.86 637 SER A CA 1
ATOM 4595 C C . SER A 1 637 ? 29.700 3.160 -20.631 1.00 28.86 637 SER A C 1
ATOM 4597 O O . SER A 1 637 ? 29.447 3.912 -19.683 1.00 28.86 637 SER A O 1
ATOM 4599 N N . PRO A 1 638 ? 29.695 1.822 -20.502 1.00 27.05 638 PRO A N 1
ATOM 4600 C CA . PRO A 1 638 ? 29.589 1.185 -19.208 1.00 27.05 638 PRO A CA 1
ATOM 4601 C C . PRO A 1 638 ? 30.939 1.388 -18.527 1.00 27.05 638 PRO A C 1
ATOM 4603 O O . PRO A 1 638 ? 31.912 0.690 -18.788 1.00 27.05 638 PRO A O 1
ATOM 4606 N N . LEU A 1 639 ? 31.038 2.404 -17.678 1.00 25.38 639 LEU A N 1
ATOM 4607 C CA . LEU A 1 639 ? 31.933 2.276 -16.540 1.00 25.38 639 LEU A CA 1
ATOM 4608 C C . LEU A 1 639 ? 31.306 1.186 -15.666 1.00 25.38 639 LEU A C 1
ATOM 4610 O O . LEU A 1 639 ? 30.385 1.477 -14.903 1.00 25.38 639 LEU A O 1
ATOM 4614 N N . ASP A 1 640 ? 31.764 -0.058 -15.826 1.00 27.19 640 ASP A N 1
ATOM 4615 C CA . ASP A 1 640 ? 31.517 -1.148 -14.877 1.00 27.19 640 ASP A CA 1
ATOM 4616 C C . ASP A 1 640 ? 32.251 -0.818 -13.570 1.00 27.19 640 ASP A C 1
ATOM 4618 O O . ASP A 1 640 ? 33.304 -1.355 -13.237 1.00 27.19 640 ASP A O 1
ATOM 4622 N N . MET A 1 641 ? 31.700 0.138 -12.832 1.00 26.14 641 MET A N 1
ATOM 4623 C CA . MET A 1 641 ? 31.960 0.300 -11.414 1.00 26.14 641 MET A CA 1
ATOM 4624 C C . MET A 1 641 ? 30.930 -0.585 -10.723 1.00 26.14 641 MET A C 1
ATOM 4626 O O . MET A 1 641 ? 29.790 -0.169 -10.512 1.00 26.14 641 MET A O 1
ATOM 4630 N N . VAL A 1 642 ? 31.306 -1.832 -10.440 1.00 25.27 642 VAL A N 1
ATOM 4631 C CA . VAL A 1 642 ? 30.530 -2.682 -9.535 1.00 25.27 642 VAL A CA 1
ATOM 4632 C C . VAL A 1 642 ? 30.497 -1.954 -8.192 1.00 25.27 642 VAL A C 1
ATOM 4634 O O . VAL A 1 642 ? 31.533 -1.802 -7.547 1.00 25.27 642 VAL A O 1
ATOM 4637 N N . GLU A 1 643 ? 29.331 -1.454 -7.782 1.00 28.73 643 GLU A N 1
ATOM 4638 C CA . GLU A 1 643 ? 29.141 -1.034 -6.396 1.00 28.73 643 GLU A CA 1
ATOM 4639 C C . GLU A 1 643 ? 29.173 -2.288 -5.530 1.00 28.73 643 GLU A C 1
ATOM 4641 O O . GLU A 1 643 ? 28.194 -3.021 -5.447 1.00 28.73 643 GLU A O 1
ATOM 4646 N N . THR A 1 644 ? 30.326 -2.568 -4.931 1.00 25.66 644 THR A N 1
ATOM 4647 C CA . THR A 1 644 ? 30.444 -3.592 -3.893 1.00 25.66 644 THR A CA 1
ATOM 4648 C C . THR A 1 644 ? 30.203 -2.974 -2.521 1.00 25.66 644 THR A C 1
ATOM 4650 O O . THR A 1 644 ? 30.559 -1.818 -2.295 1.00 25.66 644 THR A O 1
ATOM 4653 N N . ASP A 1 645 ? 29.675 -3.771 -1.594 1.00 23.77 645 ASP A N 1
ATOM 4654 C CA . ASP A 1 645 ? 29.262 -3.414 -0.223 1.00 23.77 645 ASP A CA 1
ATOM 4655 C C . ASP A 1 645 ? 30.374 -2.872 0.696 1.00 23.77 645 ASP A C 1
ATOM 4657 O O . ASP A 1 645 ? 30.141 -2.563 1.865 1.00 23.77 645 ASP A O 1
ATOM 4661 N N . ALA A 1 646 ? 31.596 -2.733 0.191 1.00 23.05 646 ALA A N 1
ATOM 4662 C CA . ALA A 1 646 ? 32.672 -2.082 0.903 1.00 23.05 646 ALA A CA 1
ATOM 4663 C C . ALA A 1 646 ? 32.528 -0.561 0.755 1.00 23.05 646 ALA A C 1
ATOM 4665 O O . ALA A 1 646 ? 32.773 0.018 -0.305 1.00 23.05 646 ALA A O 1
ATOM 4666 N N . THR A 1 647 ? 32.233 0.123 1.862 1.00 23.53 647 THR A N 1
ATOM 4667 C CA . THR A 1 647 ? 32.936 1.379 2.134 1.00 23.53 647 THR A CA 1
ATOM 4668 C C . THR A 1 647 ? 34.395 1.171 1.722 1.00 23.53 647 THR A C 1
ATOM 4670 O O . THR A 1 647 ? 35.003 0.184 2.134 1.00 23.53 647 THR A O 1
ATOM 4673 N N . TYR A 1 648 ? 34.969 2.054 0.897 1.00 26.02 648 TYR A N 1
ATOM 4674 C CA . TYR A 1 648 ? 36.424 2.113 0.744 1.00 26.02 648 TYR A CA 1
ATOM 4675 C C . TYR A 1 648 ? 36.998 2.576 2.091 1.00 26.02 648 TYR A C 1
ATOM 4677 O O . TYR A 1 648 ? 37.373 3.730 2.276 1.00 26.02 648 TYR A O 1
ATOM 4685 N N . ALA A 1 649 ? 36.971 1.684 3.080 1.00 22.05 649 ALA A N 1
ATOM 4686 C CA . ALA A 1 649 ? 37.787 1.781 4.258 1.00 22.05 649 ALA A CA 1
ATOM 4687 C C . ALA A 1 649 ? 39.225 1.706 3.763 1.00 22.05 649 ALA A C 1
ATOM 4689 O O . ALA A 1 649 ? 39.574 0.839 2.955 1.00 22.05 649 ALA A O 1
ATOM 4690 N N . ALA A 1 650 ? 40.032 2.652 4.232 1.00 31.41 650 ALA A N 1
ATOM 4691 C CA . ALA A 1 650 ? 41.474 2.554 4.170 1.00 31.41 650 ALA A CA 1
ATOM 4692 C C . ALA A 1 650 ? 41.869 1.127 4.569 1.00 31.41 650 ALA A C 1
ATOM 4694 O O . ALA A 1 650 ? 41.569 0.682 5.675 1.00 31.41 650 ALA A O 1
ATOM 4695 N N . SER A 1 651 ? 42.447 0.380 3.633 1.00 23.72 651 SER A N 1
ATOM 4696 C CA . SER A 1 651 ? 43.039 -0.910 3.940 1.00 23.72 651 SER A CA 1
ATOM 4697 C C . SER A 1 651 ? 44.542 -0.722 3.959 1.00 23.72 651 SER A C 1
ATOM 4699 O O . SER A 1 651 ? 45.233 -0.791 2.938 1.00 23.72 651 SER A O 1
ATOM 4701 N N . ASP A 1 652 ? 45.020 -0.439 5.155 1.00 27.42 652 ASP A N 1
ATOM 4702 C CA . ASP A 1 652 ? 46.377 -0.637 5.605 1.00 27.42 652 ASP A CA 1
ATOM 4703 C C . ASP A 1 652 ? 46.822 -2.039 5.152 1.00 27.42 652 ASP A C 1
ATOM 4705 O O . ASP A 1 652 ? 46.372 -3.059 5.668 1.00 27.42 652 ASP A O 1
ATOM 4709 N N . GLY A 1 653 ? 47.705 -2.076 4.154 1.00 32.12 653 GLY A N 1
ATOM 4710 C CA . GLY A 1 653 ? 48.525 -3.240 3.834 1.00 32.12 653 GLY A CA 1
ATOM 4711 C C . GLY A 1 653 ? 47.872 -4.348 3.001 1.00 32.12 653 GLY A C 1
ATOM 4712 O O . GLY A 1 653 ? 47.370 -5.329 3.537 1.00 32.12 653 GLY A O 1
ATOM 4713 N N . GLY A 1 654 ? 48.110 -4.298 1.683 1.00 33.34 654 GLY A N 1
ATOM 4714 C CA . GLY A 1 654 ? 48.594 -5.506 1.000 1.00 33.34 654 GLY A CA 1
ATOM 4715 C C . GLY A 1 654 ? 47.810 -6.067 -0.189 1.00 33.34 654 GLY A C 1
ATOM 4716 O O . GLY A 1 654 ? 47.658 -7.279 -0.245 1.00 33.34 654 GLY A O 1
ATOM 4717 N N . ALA A 1 655 ? 47.371 -5.236 -1.143 1.00 22.22 655 ALA A N 1
ATOM 4718 C CA . ALA A 1 655 ? 47.480 -5.455 -2.606 1.00 22.22 655 ALA A CA 1
ATOM 4719 C C . ALA A 1 655 ? 46.661 -4.368 -3.346 1.00 22.22 655 ALA A C 1
ATOM 4721 O O . ALA A 1 655 ? 45.438 -4.364 -3.222 1.00 22.22 655 ALA A O 1
ATOM 4722 N N . PRO A 1 656 ? 47.281 -3.414 -4.070 1.00 29.47 656 PRO A N 1
ATOM 4723 C CA . PRO A 1 656 ? 46.631 -2.139 -4.356 1.00 29.47 656 PRO A CA 1
ATOM 4724 C C . PRO A 1 656 ? 45.753 -2.130 -5.607 1.00 29.47 656 PRO A C 1
ATOM 4726 O O . PRO A 1 656 ? 46.098 -2.665 -6.661 1.00 29.47 656 PRO A O 1
ATOM 4729 N N . PHE A 1 657 ? 44.692 -1.338 -5.495 1.00 25.56 657 PHE A N 1
ATOM 4730 C CA . PHE A 1 657 ? 44.189 -0.476 -6.554 1.00 25.56 657 PHE A CA 1
ATOM 4731 C C . PHE A 1 657 ? 45.369 0.300 -7.174 1.00 25.56 657 PHE A C 1
ATOM 4733 O O . PHE A 1 657 ? 46.042 1.073 -6.493 1.00 25.56 657 PHE A O 1
ATOM 4740 N N . GLY A 1 658 ? 45.679 0.024 -8.440 1.00 30.50 658 GLY A N 1
ATOM 4741 C CA . GLY A 1 658 ? 46.907 0.489 -9.080 1.00 30.50 658 GLY A CA 1
ATOM 4742 C C . GLY A 1 658 ? 47.218 -0.284 -10.356 1.00 30.50 658 GLY A C 1
ATOM 4743 O O . GLY A 1 658 ? 48.129 -1.105 -10.382 1.00 30.50 658 GLY A O 1
ATOM 4744 N N . GLN A 1 659 ? 46.484 0.000 -11.433 1.00 25.02 659 GLN A N 1
ATOM 4745 C CA . GLN A 1 659 ? 47.032 -0.157 -12.779 1.00 25.02 659 GLN A CA 1
ATOM 4746 C C . GLN A 1 659 ? 47.052 1.203 -13.472 1.00 25.02 659 GLN A C 1
ATOM 4748 O O . GLN A 1 659 ? 46.055 1.918 -13.526 1.00 25.02 659 GLN A O 1
ATOM 4753 N N . GLN A 1 660 ? 48.236 1.553 -13.963 1.00 27.47 660 GLN A N 1
ATOM 4754 C CA . GLN A 1 660 ? 48.513 2.718 -14.786 1.00 27.47 660 GLN A CA 1
ATOM 4755 C C . GLN A 1 660 ? 47.673 2.631 -16.070 1.00 27.47 660 GLN A C 1
ATOM 4757 O O . GLN A 1 660 ? 47.820 1.674 -16.828 1.00 27.47 660 GLN A O 1
ATOM 4762 N N . MET A 1 661 ? 46.814 3.617 -16.346 1.00 28.05 661 MET A N 1
ATOM 4763 C CA . MET A 1 661 ? 46.239 3.759 -17.686 1.00 28.05 661 MET A CA 1
ATOM 4764 C C . MET A 1 661 ? 47.323 4.330 -18.607 1.00 28.05 661 MET A C 1
ATOM 4766 O O . MET A 1 661 ? 47.662 5.510 -18.533 1.00 28.05 661 MET A O 1
ATOM 4770 N N . SER A 1 662 ? 47.917 3.484 -19.445 1.00 23.72 662 SER A N 1
ATOM 4771 C CA . SER A 1 662 ? 48.860 3.886 -20.489 1.00 23.72 662 SER A CA 1
ATOM 4772 C C . SER A 1 662 ? 48.132 3.968 -21.832 1.00 23.72 662 SER A C 1
ATOM 4774 O O . SER A 1 662 ? 47.871 2.964 -22.482 1.00 23.72 662 SER A O 1
ATOM 4776 N N . GLY A 1 663 ? 47.811 5.196 -22.250 1.00 25.38 663 GLY A N 1
ATOM 4777 C CA . GLY A 1 663 ? 47.199 5.481 -23.549 1.00 25.38 663 GLY A CA 1
ATOM 4778 C C . GLY A 1 663 ? 45.675 5.353 -23.548 1.00 25.38 663 GLY A C 1
ATOM 4779 O O . GLY A 1 663 ? 45.120 4.265 -23.645 1.00 25.38 663 GLY A O 1
ATOM 4780 N N . GLY A 1 664 ? 44.990 6.493 -23.487 1.00 26.78 664 GLY A N 1
ATOM 4781 C CA . GLY A 1 664 ? 43.537 6.562 -23.606 1.00 26.78 664 GLY A CA 1
ATOM 4782 C C . GLY A 1 664 ? 43.001 7.920 -23.169 1.00 26.78 664 GLY A C 1
ATOM 4783 O O . GLY A 1 664 ? 43.565 8.570 -22.293 1.00 26.78 664 GLY A O 1
ATOM 4784 N N . GLN A 1 665 ? 41.906 8.365 -23.784 1.00 26.17 665 GLN A N 1
ATOM 4785 C CA . GLN A 1 665 ? 41.129 9.486 -23.262 1.00 26.17 665 GLN A CA 1
ATOM 4786 C C . GLN A 1 665 ? 40.316 8.988 -22.061 1.00 26.17 665 GLN A C 1
ATOM 4788 O O . GLN A 1 665 ? 39.420 8.162 -22.224 1.00 26.17 665 GLN A O 1
ATOM 4793 N N . ALA A 1 666 ? 40.597 9.495 -20.861 1.00 27.08 666 ALA A N 1
ATOM 4794 C CA . ALA A 1 666 ? 39.719 9.293 -19.714 1.00 27.08 666 ALA A CA 1
ATOM 4795 C C . ALA A 1 666 ? 38.570 10.309 -19.784 1.00 27.08 666 ALA A C 1
ATOM 4797 O O . ALA A 1 666 ? 38.766 11.509 -19.595 1.00 27.08 666 ALA A O 1
ATOM 4798 N N . ARG A 1 667 ? 37.356 9.834 -20.071 1.00 29.88 667 ARG A N 1
ATOM 4799 C CA . ARG A 1 667 ? 36.129 10.632 -19.980 1.00 29.88 667 ARG A CA 1
ATOM 4800 C C . ARG A 1 667 ? 35.349 10.167 -18.755 1.00 29.88 667 ARG A C 1
ATOM 4802 O O . ARG A 1 667 ? 34.617 9.184 -18.824 1.00 29.88 667 ARG A O 1
ATOM 4809 N N . ALA A 1 668 ? 35.496 10.866 -17.632 1.00 30.31 668 ALA A N 1
ATOM 4810 C CA . ALA A 1 668 ? 34.597 10.675 -16.499 1.00 30.31 668 ALA A CA 1
ATOM 4811 C C . ALA A 1 668 ? 33.211 11.209 -16.896 1.00 30.31 668 ALA A C 1
ATOM 4813 O O . ALA A 1 668 ? 33.007 12.410 -17.039 1.00 30.31 668 ALA A O 1
ATOM 4814 N N . THR A 1 669 ? 32.263 10.309 -17.145 1.00 31.22 669 THR A N 1
ATOM 4815 C CA . THR A 1 669 ? 30.847 10.644 -17.400 1.00 31.22 669 THR A CA 1
ATOM 4816 C C . THR A 1 669 ? 30.017 10.670 -16.115 1.00 31.22 669 THR A C 1
ATOM 4818 O O . THR A 1 669 ? 28.858 11.076 -16.137 1.00 31.22 669 THR A O 1
ATOM 4821 N N . LYS A 1 670 ? 30.622 10.273 -14.990 1.00 31.98 670 LYS A N 1
ATOM 4822 C CA . LYS A 1 670 ? 30.077 10.353 -13.636 1.00 31.98 670 LYS A CA 1
ATOM 4823 C C . LYS A 1 670 ? 31.195 10.780 -12.694 1.00 31.98 670 LYS A C 1
ATOM 4825 O O . LYS A 1 670 ? 32.132 10.016 -12.480 1.00 31.98 670 LYS A O 1
ATOM 4830 N N . THR A 1 671 ? 31.065 11.955 -12.099 1.00 30.20 671 THR A N 1
ATOM 4831 C CA . THR A 1 671 ? 31.652 12.194 -10.783 1.00 30.20 671 THR A CA 1
ATOM 4832 C C . THR A 1 671 ? 30.503 12.001 -9.798 1.00 30.20 671 THR A C 1
ATOM 4834 O O . THR A 1 671 ? 29.492 12.693 -9.935 1.00 30.20 671 THR A O 1
ATOM 4837 N N . PRO A 1 672 ? 30.556 11.031 -8.874 1.00 31.00 672 PRO A N 1
ATOM 4838 C CA . PRO A 1 672 ? 29.605 10.999 -7.767 1.00 31.00 672 PRO A CA 1
ATOM 4839 C C . PRO A 1 672 ? 29.615 12.357 -7.052 1.00 31.00 672 PRO A C 1
ATOM 4841 O O . PRO A 1 672 ? 30.665 12.992 -6.945 1.00 31.00 672 PRO A O 1
ATOM 4844 N N . VAL A 1 673 ? 28.450 12.809 -6.582 1.00 33.12 673 VAL A N 1
ATOM 4845 C CA . VAL A 1 673 ? 28.357 13.937 -5.647 1.00 33.12 673 VAL A CA 1
ATOM 4846 C C . VAL A 1 673 ? 28.948 13.447 -4.327 1.00 33.12 673 VAL A C 1
ATOM 4848 O O . VAL A 1 673 ? 28.235 12.960 -3.455 1.00 33.12 673 VAL A O 1
ATOM 4851 N N . PHE A 1 674 ? 30.271 13.470 -4.218 1.00 37.56 674 PHE A N 1
ATOM 4852 C CA . PHE A 1 674 ? 30.948 13.341 -2.942 1.00 37.56 674 PHE A CA 1
ATOM 4853 C C . PHE A 1 674 ? 31.300 14.725 -2.409 1.00 37.56 674 PHE A C 1
ATOM 4855 O O . PHE A 1 674 ? 31.265 15.731 -3.119 1.00 37.56 674 PHE A O 1
ATOM 4862 N N . ALA A 1 675 ? 31.637 14.713 -1.123 1.00 42.66 675 ALA A N 1
ATOM 4863 C CA . ALA A 1 675 ? 32.673 15.523 -0.500 1.00 42.66 675 ALA A CA 1
ATOM 4864 C C . ALA A 1 675 ? 33.705 16.123 -1.493 1.00 42.66 675 ALA A C 1
ATOM 4866 O O . ALA A 1 675 ? 33.949 15.553 -2.558 1.00 42.66 675 ALA A O 1
ATOM 4867 N N . PRO A 1 676 ? 34.312 17.269 -1.150 1.00 47.53 676 PRO A N 1
ATOM 4868 C CA . PRO A 1 676 ? 35.168 18.042 -2.054 1.00 47.53 676 PRO A CA 1
ATOM 4869 C C . PRO A 1 676 ? 36.262 17.208 -2.717 1.00 47.53 676 PRO A C 1
ATOM 4871 O O . PRO A 1 676 ? 36.799 16.275 -2.134 1.00 47.53 676 PRO A O 1
ATOM 4874 N N . ILE A 1 677 ? 36.589 17.564 -3.956 1.00 49.69 677 ILE A N 1
ATOM 4875 C CA . ILE A 1 677 ? 37.461 16.770 -4.825 1.00 49.69 677 ILE A CA 1
ATOM 4876 C C . ILE A 1 677 ? 38.714 17.580 -5.146 1.00 49.69 677 ILE A C 1
ATOM 4878 O O . ILE A 1 677 ? 38.599 18.706 -5.631 1.00 49.69 677 ILE A O 1
ATOM 4882 N N . THR A 1 678 ? 39.897 16.991 -4.950 1.00 51.31 678 THR A N 1
ATOM 4883 C CA . THR A 1 678 ? 41.162 17.538 -5.465 1.00 51.31 678 THR A CA 1
ATOM 4884 C C . THR A 1 678 ? 41.563 16.825 -6.751 1.00 51.31 678 THR A C 1
ATOM 4886 O O . THR A 1 678 ? 41.789 15.620 -6.747 1.00 51.31 678 THR A O 1
ATOM 4889 N N . VAL A 1 679 ? 41.662 17.570 -7.848 1.00 56.34 679 VAL A N 1
ATOM 4890 C CA . VAL A 1 679 ? 42.150 17.113 -9.151 1.00 56.34 679 VAL A CA 1
ATOM 4891 C C . VAL A 1 679 ? 43.603 17.536 -9.299 1.00 56.34 679 VAL A C 1
ATOM 4893 O O . VAL A 1 679 ? 43.907 18.724 -9.222 1.00 56.34 679 VAL A O 1
ATOM 4896 N N . GLU A 1 680 ? 44.498 16.588 -9.557 1.00 55.03 680 GLU A N 1
ATOM 4897 C CA . GLU A 1 680 ? 45.918 16.870 -9.770 1.00 55.03 680 GLU A CA 1
ATOM 4898 C C . GLU A 1 680 ? 46.363 16.467 -11.181 1.00 55.03 680 GLU A C 1
ATOM 4900 O O . GLU A 1 680 ? 45.756 15.613 -11.822 1.00 55.03 680 GLU A O 1
ATOM 4905 N N . GLY A 1 681 ? 47.397 17.116 -11.707 1.00 56.75 681 GLY A N 1
ATOM 4906 C CA . GLY A 1 681 ? 47.875 16.903 -13.068 1.00 56.75 681 GLY A CA 1
ATOM 4907 C C . GLY A 1 681 ? 49.214 17.577 -13.326 1.00 56.75 681 GLY A C 1
ATOM 4908 O O . GLY A 1 681 ? 49.716 18.344 -12.511 1.00 56.75 681 GLY A O 1
ATOM 4909 N N . PHE A 1 682 ? 49.815 17.304 -14.479 1.00 60.28 682 PHE A N 1
ATOM 4910 C CA . PHE A 1 682 ? 51.105 17.883 -14.852 1.00 60.28 682 PHE A CA 1
ATOM 4911 C C . PHE A 1 682 ? 50.961 18.757 -16.085 1.00 60.28 682 PHE A C 1
ATOM 4913 O O . PHE A 1 682 ? 50.156 18.464 -16.966 1.00 60.28 682 PHE A O 1
ATOM 4920 N N . PHE A 1 683 ? 51.791 19.789 -16.177 1.00 60.97 683 PHE A N 1
ATOM 4921 C CA . PHE A 1 683 ? 51.968 20.530 -17.418 1.00 60.97 683 PHE A CA 1
ATOM 4922 C C . PHE A 1 683 ? 53.436 20.880 -17.623 1.00 60.97 683 PHE A C 1
ATOM 4924 O O . PHE A 1 683 ? 54.186 21.065 -16.666 1.00 60.97 683 PHE A O 1
ATOM 4931 N N . THR A 1 684 ? 53.841 20.987 -18.882 1.00 63.25 684 THR A N 1
ATOM 4932 C CA . THR A 1 684 ? 55.140 21.546 -19.254 1.00 63.25 684 THR A CA 1
ATOM 4933 C C . THR A 1 684 ? 54.925 22.988 -19.680 1.00 63.25 684 THR A C 1
ATOM 4935 O O . THR A 1 684 ? 54.043 23.268 -20.494 1.00 63.25 684 THR A O 1
ATOM 4938 N N . CYS A 1 685 ? 55.697 23.911 -19.109 1.00 67.19 685 CYS A N 1
ATOM 4939 C CA . CYS A 1 685 ? 55.682 25.305 -19.526 1.00 67.19 685 CYS A CA 1
ATOM 4940 C C . CYS A 1 685 ? 56.052 25.384 -21.021 1.00 67.19 685 CYS A C 1
ATOM 4942 O O . CYS A 1 685 ? 57.069 24.801 -21.406 1.00 67.19 685 CYS A O 1
ATOM 4944 N N . PRO A 1 686 ? 55.255 26.054 -21.873 1.00 60.72 686 PRO A N 1
ATOM 4945 C CA . PRO A 1 686 ? 55.527 26.119 -23.306 1.00 60.72 686 PRO A CA 1
ATOM 4946 C C . PRO A 1 686 ? 56.913 26.691 -23.629 1.00 60.72 686 PRO A C 1
ATOM 4948 O O . PRO A 1 686 ? 57.349 27.666 -23.016 1.00 60.72 686 PRO A O 1
ATOM 4951 N N . ASP A 1 687 ? 57.575 26.105 -24.628 1.00 65.19 687 ASP A N 1
ATOM 4952 C CA . ASP A 1 687 ? 58.820 26.610 -25.208 1.00 65.19 687 ASP A CA 1
ATOM 4953 C C . ASP A 1 687 ? 58.742 26.549 -26.750 1.00 65.19 687 ASP A C 1
ATOM 4955 O O . ASP A 1 687 ? 58.643 25.451 -27.308 1.00 65.19 687 ASP A O 1
ATOM 4959 N N . PRO A 1 688 ? 58.724 27.694 -27.461 1.00 68.25 688 PRO A N 1
ATOM 4960 C CA . PRO A 1 688 ? 58.769 29.055 -26.923 1.00 68.25 688 PRO A CA 1
ATOM 4961 C C . PRO A 1 688 ? 57.477 29.437 -26.182 1.00 68.25 688 PRO A C 1
ATOM 4963 O O . PRO A 1 688 ? 56.408 28.876 -26.431 1.00 68.25 688 PRO A O 1
ATOM 4966 N N . LEU A 1 689 ? 57.572 30.429 -25.289 1.00 66.56 689 LEU A N 1
ATOM 4967 C CA . LEU A 1 689 ? 56.408 30.993 -24.597 1.00 66.56 689 LEU A CA 1
ATOM 4968 C C . LEU A 1 689 ? 55.339 31.465 -25.599 1.00 66.56 689 LEU A C 1
ATOM 4970 O O . LEU A 1 689 ? 55.675 31.952 -26.686 1.00 66.56 689 LEU A O 1
ATOM 4974 N N . PRO A 1 690 ? 54.045 31.345 -25.255 1.00 59.38 690 PRO A N 1
ATOM 4975 C CA . PRO A 1 690 ? 52.979 31.641 -26.197 1.00 59.38 690 PRO A CA 1
ATOM 4976 C C . PRO A 1 690 ? 52.912 33.145 -26.488 1.00 59.38 690 PRO A C 1
ATOM 4978 O O . PRO A 1 690 ? 53.080 33.979 -25.605 1.00 59.38 690 PRO A O 1
ATOM 4981 N N . GLY A 1 691 ? 52.599 33.523 -27.732 1.00 56.78 691 GLY A N 1
ATOM 4982 C CA . GLY A 1 691 ? 52.429 34.936 -28.111 1.00 56.78 691 GLY A CA 1
ATOM 4983 C C . GLY A 1 691 ? 51.195 35.621 -27.496 1.00 56.78 691 GLY A C 1
ATOM 4984 O O . GLY A 1 691 ? 50.996 36.818 -27.690 1.00 56.78 691 GLY A O 1
ATOM 4985 N N . ALA A 1 692 ? 50.352 34.868 -26.783 1.00 61.69 692 ALA A N 1
ATOM 4986 C CA . ALA A 1 692 ? 49.136 35.313 -26.105 1.00 61.69 692 ALA A CA 1
ATOM 4987 C C . ALA A 1 692 ? 48.843 34.403 -24.895 1.00 61.69 692 ALA A C 1
ATOM 4989 O O . ALA A 1 692 ? 49.558 33.434 -24.659 1.00 61.69 692 ALA A O 1
ATOM 4990 N N . ILE A 1 693 ? 47.783 34.696 -24.133 1.00 57.31 693 ILE A N 1
ATOM 4991 C CA . ILE A 1 693 ? 47.356 33.840 -23.015 1.00 57.31 693 ILE A CA 1
ATOM 4992 C C . ILE A 1 693 ? 46.979 32.449 -23.537 1.00 57.31 693 ILE A C 1
ATOM 4994 O O . ILE A 1 693 ? 46.140 32.324 -24.431 1.00 57.31 693 ILE A O 1
ATOM 4998 N N . GLN A 1 694 ? 47.558 31.414 -22.933 1.00 59.84 694 GLN A N 1
ATOM 4999 C CA . GLN A 1 694 ? 47.239 30.017 -23.194 1.00 59.84 694 GLN A CA 1
ATOM 5000 C C . GLN A 1 694 ? 46.614 29.381 -21.950 1.00 59.84 694 GLN A C 1
ATOM 5002 O O . GLN A 1 694 ? 47.206 29.379 -20.872 1.00 59.84 694 GLN A O 1
ATOM 5007 N N . VAL A 1 695 ? 45.410 28.825 -22.094 1.00 54.38 695 VAL A N 1
ATOM 5008 C CA . VAL A 1 695 ? 44.746 28.080 -21.015 1.00 54.38 695 VAL A CA 1
ATOM 5009 C C . VAL A 1 695 ? 45.436 26.732 -20.833 1.00 54.38 695 VAL A C 1
ATOM 5011 O O . VAL A 1 695 ? 45.612 25.993 -21.802 1.00 54.38 695 VAL A O 1
ATOM 5014 N N . LEU A 1 696 ? 45.819 26.436 -19.590 1.00 55.78 696 LEU A N 1
ATOM 5015 C CA . LEU A 1 696 ? 46.449 25.177 -19.204 1.00 55.78 696 LEU A CA 1
ATOM 5016 C C . LEU A 1 696 ? 45.386 24.173 -18.731 1.00 55.78 696 LEU A C 1
ATOM 5018 O O . LEU A 1 696 ? 45.393 23.033 -19.178 1.00 55.78 696 LEU A O 1
ATOM 5022 N N . PHE A 1 697 ? 44.451 24.613 -17.873 1.00 53.75 697 PHE A N 1
ATOM 5023 C CA . PHE A 1 697 ? 43.330 23.812 -17.351 1.00 53.75 697 PHE A CA 1
ATOM 5024 C C . PHE A 1 697 ? 42.109 24.702 -17.040 1.00 53.75 697 PHE A C 1
ATOM 5026 O O . PHE A 1 697 ? 42.279 25.814 -16.548 1.00 53.75 697 PHE A O 1
ATOM 5033 N N . GLY A 1 698 ? 40.868 24.246 -17.276 1.00 51.56 698 GLY A N 1
ATOM 5034 C CA . GLY A 1 698 ? 39.659 25.033 -16.959 1.00 51.56 698 GLY A CA 1
ATOM 5035 C C . GLY A 1 698 ? 38.319 24.365 -17.292 1.00 51.56 698 GLY A C 1
ATOM 5036 O O . GLY A 1 698 ? 38.303 23.298 -17.902 1.00 51.56 698 GLY A O 1
ATOM 5037 N N . GLY A 1 699 ? 37.203 25.011 -16.909 1.00 49.16 699 GLY A N 1
ATOM 5038 C CA . GLY A 1 699 ? 35.830 24.583 -17.256 1.00 49.16 699 GLY A CA 1
ATOM 5039 C C . GLY A 1 699 ? 34.898 24.243 -16.082 1.00 49.16 699 GLY A C 1
ATOM 5040 O O . GLY A 1 699 ? 33.913 23.537 -16.279 1.00 49.16 699 GLY A O 1
ATOM 5041 N N . PHE A 1 700 ? 35.194 24.721 -14.871 1.00 47.31 700 PHE A N 1
ATOM 5042 C CA . PHE A 1 700 ? 34.459 24.372 -13.650 1.00 47.31 700 PHE A CA 1
ATOM 5043 C C . PHE A 1 700 ? 33.409 25.443 -13.269 1.00 47.31 700 PHE A C 1
ATOM 5045 O O . PHE A 1 700 ? 33.764 26.615 -13.131 1.00 47.31 700 PHE A O 1
ATOM 5052 N N . GLY A 1 701 ? 32.146 25.034 -13.055 1.00 41.91 701 GLY A N 1
ATOM 5053 C CA . GLY A 1 701 ? 31.066 25.847 -12.453 1.00 41.91 701 GLY A CA 1
ATOM 5054 C C . GLY A 1 701 ? 30.041 26.481 -13.417 1.00 41.91 701 GLY A C 1
ATOM 5055 O O . GLY A 1 701 ? 30.250 26.533 -14.626 1.00 41.91 701 GLY A O 1
ATOM 5056 N N . THR A 1 702 ? 28.910 26.960 -12.873 1.00 36.62 702 THR A N 1
ATOM 5057 C CA . THR A 1 702 ? 27.789 27.589 -13.617 1.00 36.62 702 THR A CA 1
ATOM 5058 C C . THR A 1 702 ? 27.829 29.124 -13.645 1.00 36.62 702 THR A C 1
ATOM 5060 O O . THR A 1 702 ? 27.069 29.739 -14.390 1.00 36.62 702 THR A O 1
ATOM 5063 N N . SER A 1 703 ? 28.718 29.760 -12.877 1.00 40.25 703 SER A N 1
ATOM 5064 C CA . SER A 1 703 ? 28.862 31.221 -12.803 1.00 40.25 703 SER A CA 1
ATOM 5065 C C . SER A 1 703 ? 30.331 31.629 -12.943 1.00 40.25 703 SER A C 1
ATOM 5067 O O . SER A 1 703 ? 31.079 31.648 -11.967 1.00 40.25 703 SER A O 1
ATOM 5069 N N . GLY A 1 704 ? 30.723 31.947 -14.180 1.00 49.62 704 GLY A N 1
ATOM 5070 C CA . GLY A 1 704 ? 32.078 32.333 -14.575 1.00 49.62 704 GLY A CA 1
ATOM 5071 C C . GLY A 1 704 ? 33.029 31.140 -14.669 1.00 49.62 704 GLY A C 1
ATOM 5072 O O . GLY A 1 704 ? 33.337 30.479 -13.684 1.00 49.62 704 GLY A O 1
ATOM 5073 N N . SER A 1 705 ? 33.493 30.838 -15.878 1.00 50.62 705 SER A N 1
ATOM 5074 C CA . SER A 1 705 ? 34.405 29.722 -16.128 1.00 50.62 705 SER A CA 1
ATOM 5075 C C . SER A 1 705 ? 35.724 29.917 -15.363 1.00 50.62 705 SER A C 1
ATOM 5077 O O . SER A 1 705 ? 36.523 30.775 -15.738 1.00 50.62 705 SER A O 1
ATOM 5079 N N . ARG A 1 706 ? 35.983 29.124 -14.311 1.00 57.66 706 ARG A N 1
ATOM 5080 C CA . ARG A 1 706 ? 37.265 29.148 -13.576 1.00 57.66 706 ARG A CA 1
ATOM 5081 C C . ARG A 1 706 ? 38.316 28.312 -14.322 1.00 57.66 706 ARG A C 1
ATOM 5083 O O . ARG A 1 706 ? 38.062 27.155 -14.671 1.00 57.66 706 ARG A O 1
ATOM 5090 N N . PHE A 1 707 ? 39.473 28.915 -14.610 1.00 60.81 707 PHE A N 1
ATOM 5091 C CA . PHE A 1 707 ? 40.598 28.309 -15.334 1.00 60.81 707 PHE A CA 1
ATOM 5092 C C . PHE A 1 707 ? 41.944 28.821 -14.806 1.00 60.81 707 PHE A C 1
ATOM 5094 O O . PHE A 1 707 ? 42.010 29.941 -14.299 1.00 60.81 707 PHE A O 1
ATOM 5101 N N . ILE A 1 708 ? 43.001 28.028 -14.998 1.00 65.00 708 ILE A N 1
ATOM 5102 C CA . ILE A 1 708 ? 44.406 28.418 -14.854 1.00 65.00 708 ILE A CA 1
ATOM 5103 C C . ILE A 1 708 ? 45.082 28.460 -16.235 1.00 65.00 708 ILE A C 1
ATOM 5105 O O . ILE A 1 708 ? 44.844 27.623 -17.111 1.00 65.00 708 ILE A O 1
ATOM 5109 N N . SER A 1 709 ? 45.897 29.483 -16.464 1.00 66.81 709 SER A N 1
ATOM 5110 C CA . SER A 1 709 ? 46.500 29.828 -17.754 1.00 66.81 709 SER A CA 1
ATOM 5111 C C . SER A 1 709 ? 47.917 30.374 -17.586 1.00 66.81 709 SER A C 1
ATOM 5113 O O . SER A 1 709 ? 48.314 30.725 -16.477 1.00 66.81 709 SER A O 1
ATOM 5115 N N . ILE A 1 710 ? 48.668 30.452 -18.685 1.00 69.44 710 ILE A N 1
ATOM 5116 C CA . ILE A 1 710 ? 49.977 31.103 -18.762 1.00 69.44 710 ILE A CA 1
ATOM 5117 C C . ILE A 1 710 ? 49.930 32.259 -19.765 1.00 69.44 710 ILE A C 1
ATOM 5119 O O . ILE A 1 710 ? 49.337 32.130 -20.837 1.00 69.44 710 ILE A O 1
ATOM 5123 N N . ASP A 1 711 ? 50.507 33.406 -19.414 1.00 69.50 711 ASP A N 1
ATOM 5124 C CA . ASP A 1 711 ? 50.577 34.565 -20.307 1.00 69.50 711 ASP A CA 1
ATOM 5125 C C . ASP A 1 711 ? 51.862 34.620 -21.145 1.00 69.50 711 ASP A C 1
ATOM 5127 O O . ASP A 1 711 ? 52.766 33.795 -21.010 1.00 69.50 711 ASP A O 1
ATOM 5131 N N . ALA A 1 712 ? 51.945 35.623 -22.024 1.00 72.88 712 ALA A N 1
ATOM 5132 C CA . ALA A 1 712 ? 53.074 35.802 -22.934 1.00 72.88 712 ALA A CA 1
ATOM 5133 C C . ALA A 1 712 ? 54.410 36.122 -22.235 1.00 72.88 712 ALA A C 1
ATOM 5135 O O . ALA A 1 712 ? 55.458 36.100 -22.875 1.00 72.88 712 ALA A O 1
ATOM 5136 N N . ALA A 1 713 ? 54.389 36.419 -20.932 1.00 76.62 713 ALA A N 1
ATOM 5137 C CA . ALA A 1 713 ? 55.582 36.602 -20.113 1.00 76.62 713 ALA A CA 1
ATOM 5138 C C . ALA A 1 713 ? 55.926 35.351 -19.283 1.00 76.62 713 ALA A C 1
ATOM 5140 O O . ALA A 1 713 ? 56.825 35.415 -18.447 1.00 76.62 713 ALA A O 1
ATOM 5141 N N . GLY A 1 714 ? 55.216 34.234 -19.485 1.00 69.19 714 GLY A N 1
ATOM 5142 C CA . GLY A 1 714 ? 55.422 32.989 -18.748 1.00 69.19 714 GLY A CA 1
ATOM 5143 C C . GLY A 1 714 ? 54.832 32.998 -17.336 1.00 69.19 714 GLY A C 1
ATOM 5144 O O . GLY A 1 714 ? 55.227 32.171 -16.515 1.00 69.19 714 GLY A O 1
ATOM 5145 N N . ARG A 1 715 ? 53.918 33.929 -17.020 1.00 79.31 715 ARG A N 1
ATOM 5146 C CA . ARG A 1 715 ? 53.294 34.026 -15.690 1.00 79.31 715 ARG A CA 1
ATOM 5147 C C . ARG A 1 715 ? 51.985 33.260 -15.624 1.00 79.31 715 ARG A C 1
ATOM 5149 O O . ARG A 1 715 ? 51.192 33.298 -16.567 1.00 79.31 715 ARG A O 1
ATOM 5156 N N . LEU A 1 716 ? 51.742 32.618 -14.483 1.00 73.81 716 LEU A N 1
ATOM 5157 C CA . LEU A 1 716 ? 50.478 31.941 -14.203 1.00 73.81 716 LEU A CA 1
ATOM 5158 C C . LEU A 1 716 ? 49.349 32.937 -13.929 1.00 73.81 716 LEU A C 1
ATOM 5160 O O . LEU A 1 716 ? 49.537 33.978 -13.298 1.00 73.81 716 LEU A O 1
ATOM 5164 N N . ARG A 1 717 ? 48.155 32.591 -14.401 1.00 69.06 717 ARG A N 1
ATOM 5165 C CA . ARG A 1 717 ? 46.934 33.384 -14.275 1.00 69.06 717 ARG A CA 1
ATOM 5166 C C . ARG A 1 717 ? 45.758 32.491 -13.938 1.00 69.06 717 ARG A C 1
ATOM 5168 O O . ARG A 1 717 ? 45.521 31.523 -14.659 1.00 69.06 717 ARG A O 1
ATOM 5175 N N . VAL A 1 718 ? 44.997 32.857 -12.915 1.00 62.59 718 VAL A N 1
ATOM 5176 C CA . VAL A 1 718 ? 43.727 32.209 -12.573 1.00 62.59 718 VAL A CA 1
ATOM 5177 C C . VAL A 1 718 ? 42.622 33.232 -12.750 1.00 62.59 718 VAL A C 1
ATOM 5179 O O . VAL A 1 718 ? 42.703 34.313 -12.176 1.00 62.59 718 VAL A O 1
ATOM 5182 N N . TRP A 1 719 ? 41.599 32.912 -13.548 1.00 61.44 719 TRP A N 1
ATOM 5183 C CA . TRP A 1 719 ? 40.540 33.869 -13.907 1.00 61.44 719 TRP A CA 1
ATOM 5184 C C . TRP A 1 719 ? 41.094 35.123 -14.627 1.00 61.44 719 TRP A C 1
ATOM 5186 O O . TRP A 1 719 ? 42.291 35.401 -14.657 1.00 61.44 719 TRP A O 1
ATOM 5196 N N . SER A 1 720 ? 40.248 35.916 -15.284 1.00 54.25 720 SER A N 1
ATOM 5197 C CA . SER A 1 720 ? 40.717 37.037 -16.118 1.00 54.25 720 SER A CA 1
ATOM 5198 C C . SER A 1 720 ? 41.356 38.211 -15.348 1.00 54.25 720 SER A C 1
ATOM 5200 O O . SER A 1 720 ? 41.753 39.186 -15.986 1.00 54.25 720 SER A O 1
ATOM 5202 N N . SER A 1 721 ? 41.463 38.153 -14.013 1.00 55.75 721 SER A N 1
ATOM 5203 C CA . SER A 1 721 ? 41.889 39.278 -13.161 1.00 55.75 721 SER A CA 1
ATOM 5204 C C . SER A 1 721 ? 43.005 38.984 -12.147 1.00 55.75 721 SER A C 1
ATOM 5206 O O . SER A 1 721 ? 43.543 39.949 -11.610 1.00 55.75 721 SER A O 1
ATOM 5208 N N . LEU A 1 722 ? 43.416 37.728 -11.911 1.00 60.69 722 LEU A N 1
ATOM 5209 C CA . LEU A 1 722 ? 44.516 37.403 -10.984 1.00 60.69 722 LEU A CA 1
ATOM 5210 C C . LEU A 1 722 ? 45.726 36.888 -11.769 1.00 60.69 722 LEU A C 1
ATOM 5212 O O . LEU A 1 722 ? 45.668 35.860 -12.443 1.00 60.69 722 LEU A O 1
ATOM 5216 N N . THR A 1 723 ? 46.830 37.632 -11.714 1.00 64.81 723 THR A N 1
ATOM 5217 C CA . THR A 1 723 ? 48.106 37.260 -12.344 1.00 64.81 723 THR A CA 1
ATOM 5218 C C . THR A 1 723 ? 49.149 37.077 -11.256 1.00 64.81 723 THR A C 1
ATOM 5220 O O . THR A 1 723 ? 49.432 38.022 -10.521 1.00 64.81 723 THR A O 1
ATOM 5223 N N . GLY A 1 724 ? 49.716 35.876 -11.157 1.00 65.88 724 GLY A N 1
ATOM 5224 C CA . GLY A 1 724 ? 50.826 35.603 -10.255 1.00 65.88 724 GLY A CA 1
ATOM 5225 C C . GLY A 1 724 ? 52.100 36.330 -10.686 1.00 65.88 724 GLY A C 1
ATOM 5226 O O . GLY A 1 724 ? 52.280 36.695 -11.850 1.00 65.88 724 GLY A O 1
ATOM 5227 N N . THR A 1 725 ? 53.009 36.546 -9.740 1.00 64.56 725 THR A N 1
ATOM 5228 C CA . THR A 1 725 ? 54.324 37.161 -9.992 1.00 64.56 725 THR A CA 1
ATOM 5229 C C . THR A 1 725 ? 55.365 36.145 -10.468 1.00 64.56 725 THR A C 1
ATOM 5231 O O . THR A 1 725 ? 56.343 36.534 -11.111 1.00 64.56 725 THR A O 1
ATOM 5234 N N . THR A 1 726 ? 55.139 34.857 -10.201 1.00 69.56 726 THR A N 1
ATOM 5235 C CA . THR A 1 726 ? 56.021 33.745 -10.564 1.00 69.56 726 THR A CA 1
ATOM 5236 C C . THR A 1 726 ? 56.067 33.532 -12.077 1.00 69.56 726 THR A C 1
ATOM 5238 O O . THR A 1 726 ? 55.048 33.263 -12.718 1.00 69.56 726 THR A O 1
ATOM 5241 N N . VAL A 1 727 ? 57.271 33.638 -12.646 1.00 77.81 727 VAL A N 1
ATOM 5242 C CA . VAL A 1 727 ? 57.566 33.305 -14.046 1.00 77.81 727 VAL A CA 1
ATOM 5243 C C . VAL A 1 727 ? 58.034 31.856 -14.105 1.00 77.81 727 VAL A C 1
ATOM 5245 O O . VAL A 1 727 ? 58.998 31.491 -13.432 1.00 77.81 727 VAL A O 1
ATOM 5248 N N . LEU A 1 728 ? 57.351 31.035 -14.898 1.00 78.31 728 LEU A N 1
ATOM 5249 C CA . LEU A 1 728 ? 57.716 29.638 -15.097 1.00 78.31 728 LEU A CA 1
ATOM 5250 C C . LEU A 1 728 ? 58.854 29.510 -16.114 1.00 78.31 728 LEU A C 1
ATOM 5252 O O . LEU A 1 728 ? 58.907 30.237 -17.104 1.00 78.31 728 LEU A O 1
ATOM 5256 N N . GLU A 1 729 ? 59.750 28.556 -15.884 1.00 80.69 729 GLU A N 1
ATOM 5257 C CA . GLU A 1 729 ? 60.866 28.253 -16.779 1.00 80.69 729 GLU A CA 1
ATOM 5258 C C . GLU A 1 729 ? 60.330 27.559 -18.048 1.00 80.69 729 GLU A C 1
ATOM 5260 O O . GLU A 1 729 ? 59.711 26.496 -17.925 1.00 80.69 729 GLU A O 1
ATOM 5265 N N . PRO A 1 730 ? 60.534 28.117 -19.260 1.00 77.62 730 PRO A N 1
ATOM 5266 C CA . PRO A 1 730 ? 60.129 27.469 -20.509 1.00 77.62 730 PRO A CA 1
ATOM 5267 C C . PRO A 1 730 ? 60.703 26.052 -20.628 1.00 77.62 730 PRO A C 1
ATOM 5269 O O . PRO A 1 730 ? 61.854 25.808 -20.269 1.00 77.62 730 PRO A O 1
ATOM 5272 N N . GLY A 1 731 ? 59.889 25.101 -21.086 1.00 62.41 731 GLY A N 1
ATOM 5273 C CA . GLY A 1 731 ? 60.277 23.697 -21.260 1.00 62.41 731 GLY A CA 1
ATOM 5274 C C . GLY A 1 731 ? 60.318 22.874 -19.966 1.00 62.41 731 GLY A C 1
ATOM 5275 O O . GLY A 1 731 ? 60.466 21.652 -20.025 1.00 62.41 731 GLY A O 1
ATOM 5276 N N . LYS A 1 732 ? 60.149 23.497 -18.791 1.00 71.94 732 LYS A N 1
ATOM 5277 C CA . LYS A 1 732 ? 60.129 22.799 -17.499 1.00 71.94 732 LYS A CA 1
ATOM 5278 C C . LYS A 1 732 ? 58.749 22.232 -17.178 1.00 71.94 732 LYS A C 1
ATOM 5280 O O . LYS A 1 732 ? 57.723 22.860 -17.438 1.00 71.94 732 LYS A O 1
ATOM 5285 N N . ARG A 1 733 ? 58.729 21.041 -16.572 1.00 67.12 733 ARG A N 1
ATOM 5286 C CA . ARG A 1 733 ? 57.513 20.355 -16.117 1.00 67.12 733 ARG A CA 1
ATOM 5287 C C . ARG A 1 733 ? 57.163 20.743 -14.681 1.00 67.12 733 ARG A C 1
ATOM 5289 O O . ARG A 1 733 ? 58.019 20.706 -13.803 1.00 67.12 733 ARG A O 1
ATOM 5296 N N . TYR A 1 734 ? 55.892 21.052 -14.459 1.00 69.25 734 TYR A N 1
ATOM 5297 C CA . TYR A 1 734 ? 55.308 21.457 -13.186 1.00 69.25 734 TYR A CA 1
ATOM 5298 C C . TYR A 1 734 ? 54.163 20.523 -12.796 1.00 69.25 734 TYR A C 1
ATOM 5300 O O . TYR A 1 734 ? 53.518 19.905 -13.652 1.00 69.25 734 TYR A O 1
ATOM 5308 N N . HIS A 1 735 ? 53.911 20.434 -11.493 1.00 67.06 735 HIS A N 1
ATOM 5309 C CA . HIS A 1 735 ? 52.782 19.700 -10.931 1.00 67.06 735 HIS A CA 1
ATOM 5310 C C . HIS A 1 735 ? 51.697 20.683 -10.476 1.00 67.06 735 HIS A C 1
ATOM 5312 O O . HIS A 1 735 ? 52.008 21.721 -9.901 1.00 67.06 735 HIS A O 1
ATOM 5318 N N . LEU A 1 736 ? 50.436 20.373 -10.756 1.00 70.75 736 LEU A N 1
ATOM 5319 C CA . LEU A 1 736 ? 49.269 21.216 -10.519 1.00 70.75 736 LEU A CA 1
ATOM 5320 C C . LEU A 1 736 ? 48.242 20.445 -9.690 1.00 70.75 736 LEU A C 1
ATOM 5322 O O . LEU A 1 736 ? 47.952 19.298 -10.011 1.00 70.75 736 LEU A O 1
ATOM 5326 N N . ALA A 1 737 ? 47.650 21.097 -8.694 1.00 68.00 737 ALA A N 1
ATOM 5327 C CA . ALA A 1 737 ? 46.523 20.597 -7.913 1.00 68.00 737 ALA A CA 1
ATOM 5328 C C . ALA A 1 737 ? 45.385 21.631 -7.881 1.00 68.00 737 ALA A C 1
ATOM 5330 O O . ALA A 1 737 ? 45.633 22.832 -7.788 1.00 68.00 737 ALA A O 1
ATOM 5331 N N . CYS A 1 738 ? 44.140 21.166 -7.966 1.00 65.62 738 CYS A N 1
ATOM 5332 C CA . CYS A 1 738 ? 42.915 21.964 -7.984 1.00 65.62 738 CYS A CA 1
ATOM 5333 C C . CYS A 1 738 ? 41.900 21.377 -7.015 1.00 65.62 738 CYS A C 1
ATOM 5335 O O . CYS A 1 738 ? 41.492 20.237 -7.208 1.00 65.62 738 CYS A O 1
ATOM 5337 N N . GLN A 1 739 ? 41.421 22.146 -6.045 1.00 61.06 739 GLN A N 1
ATOM 5338 C CA . GLN A 1 739 ? 40.396 21.700 -5.101 1.00 61.06 739 GLN A CA 1
ATOM 5339 C C . GLN A 1 739 ? 39.023 22.294 -5.446 1.00 61.06 739 GLN A C 1
ATOM 5341 O O . GLN A 1 739 ? 38.915 23.480 -5.750 1.00 61.06 739 GLN A O 1
ATOM 5346 N N . ALA A 1 740 ? 37.963 21.484 -5.407 1.00 53.62 740 ALA A N 1
ATOM 5347 C CA . ALA A 1 740 ? 36.579 21.912 -5.624 1.00 53.62 740 ALA A CA 1
ATOM 5348 C C . ALA A 1 740 ? 35.724 21.676 -4.363 1.00 53.62 740 ALA A C 1
ATOM 5350 O O . ALA A 1 740 ? 35.510 20.524 -3.986 1.00 53.62 740 ALA A O 1
ATOM 5351 N N . GLY A 1 741 ? 35.205 22.756 -3.758 1.00 51.88 741 GLY A N 1
ATOM 5352 C CA . GLY A 1 741 ? 34.388 22.747 -2.529 1.00 51.88 741 GLY A CA 1
ATOM 5353 C C . GLY A 1 741 ? 35.184 22.760 -1.202 1.00 51.88 741 GLY A C 1
ATOM 5354 O O . GLY A 1 741 ? 36.375 22.453 -1.209 1.00 51.88 741 GLY A O 1
ATOM 5355 N N . PRO A 1 742 ? 34.539 23.079 -0.056 1.00 43.56 742 PRO A N 1
ATOM 5356 C CA . PRO A 1 742 ? 35.226 23.246 1.230 1.00 43.56 742 PRO A CA 1
ATOM 5357 C C . PRO A 1 742 ? 35.666 21.903 1.847 1.00 43.56 742 PRO A C 1
ATOM 5359 O O . PRO A 1 742 ? 34.819 21.065 2.139 1.00 43.56 742 PRO A O 1
ATOM 5362 N N . ALA A 1 743 ? 36.987 21.745 2.029 1.00 41.75 743 ALA A N 1
ATOM 5363 C CA . ALA A 1 743 ? 37.779 20.721 2.756 1.00 41.75 743 ALA A CA 1
ATOM 5364 C C . ALA A 1 743 ? 37.217 19.280 2.946 1.00 41.75 743 ALA A C 1
ATOM 5366 O O . ALA A 1 743 ? 36.264 19.051 3.689 1.00 41.75 743 ALA A O 1
ATOM 5367 N N . GLY A 1 744 ? 37.876 18.277 2.331 1.00 37.31 744 GLY A N 1
ATOM 5368 C CA . GLY A 1 744 ? 37.520 16.840 2.384 1.00 37.31 744 GLY A CA 1
ATOM 5369 C C . GLY A 1 744 ? 38.137 15.990 1.242 1.00 37.31 744 GLY A C 1
ATOM 5370 O O . GLY A 1 744 ? 38.753 16.535 0.336 1.00 37.31 744 GLY A O 1
ATOM 5371 N N . LEU A 1 745 ? 38.021 14.656 1.339 1.00 33.59 745 LEU A N 1
ATOM 5372 C CA . LEU A 1 745 ? 38.802 13.609 0.631 1.00 33.59 745 LEU A CA 1
ATOM 5373 C C . LEU A 1 745 ? 38.702 13.585 -0.918 1.00 33.59 745 LEU A C 1
ATOM 5375 O O . LEU A 1 745 ? 37.608 13.598 -1.469 1.00 33.59 745 LEU A O 1
ATOM 5379 N N . ALA A 1 746 ? 39.843 13.402 -1.605 1.00 33.19 746 ALA A N 1
ATOM 5380 C CA . ALA A 1 746 ? 40.014 13.598 -3.055 1.00 33.19 746 ALA A CA 1
ATOM 5381 C C . ALA A 1 746 ? 39.963 12.336 -3.961 1.00 33.19 746 ALA A C 1
ATOM 5383 O O . ALA A 1 746 ? 40.339 11.236 -3.558 1.00 33.19 746 ALA A O 1
ATOM 5384 N N . LEU A 1 747 ? 39.578 12.536 -5.236 1.00 34.88 747 LEU A N 1
ATOM 5385 C CA . LEU A 1 747 ? 39.635 11.576 -6.356 1.00 34.88 747 LEU A CA 1
ATOM 5386 C C . LEU A 1 747 ? 40.832 11.899 -7.268 1.00 34.88 747 LEU A C 1
ATOM 5388 O O . LEU A 1 747 ? 40.933 13.013 -7.770 1.00 34.88 747 LEU A O 1
ATOM 5392 N N . TYR A 1 748 ? 41.688 10.916 -7.560 1.00 32.09 748 TYR A N 1
ATOM 5393 C CA . TYR A 1 748 ? 42.921 11.125 -8.330 1.00 32.09 748 TYR A CA 1
ATOM 5394 C C . TYR A 1 748 ? 42.801 10.744 -9.816 1.00 32.09 748 TYR A C 1
ATOM 5396 O O . TYR A 1 748 ? 42.282 9.679 -10.150 1.00 32.09 748 TYR A O 1
ATOM 5404 N N . VAL A 1 749 ? 43.353 11.577 -10.709 1.00 33.38 749 VAL A N 1
ATOM 5405 C CA . VAL A 1 749 ? 43.520 11.294 -12.148 1.00 33.38 749 VAL A CA 1
ATOM 5406 C C . VAL A 1 749 ? 44.971 11.588 -12.531 1.00 33.38 749 VAL A C 1
ATOM 5408 O O . VAL A 1 749 ? 45.453 12.685 -12.290 1.00 33.38 749 VAL A O 1
ATOM 5411 N N . THR A 1 750 ? 45.684 10.634 -13.137 1.00 28.02 750 THR A N 1
ATOM 5412 C CA . THR A 1 750 ? 47.074 10.824 -13.602 1.00 28.02 750 THR A CA 1
ATOM 5413 C C . THR A 1 750 ? 47.220 10.760 -15.111 1.00 28.02 750 THR A C 1
ATOM 5415 O O . THR A 1 750 ? 46.477 10.051 -15.780 1.00 28.02 750 THR A O 1
ATOM 5418 N N . ASN A 1 751 ? 48.246 11.453 -15.627 1.00 32.03 751 ASN A N 1
ATOM 5419 C CA . ASN A 1 751 ? 48.676 11.450 -17.031 1.00 32.03 751 ASN A CA 1
ATOM 5420 C C . ASN A 1 751 ? 47.621 11.921 -18.044 1.00 32.03 751 ASN A C 1
ATOM 5422 O O . ASN A 1 751 ? 47.258 11.206 -18.976 1.00 32.03 751 ASN A O 1
ATOM 5426 N N . ILE A 1 752 ? 47.232 13.193 -17.953 1.00 31.97 752 ILE A N 1
ATOM 5427 C CA . ILE A 1 752 ? 46.821 13.922 -19.159 1.00 31.97 752 ILE A CA 1
ATOM 5428 C C . ILE A 1 752 ? 48.117 14.264 -19.898 1.00 31.97 752 ILE A C 1
ATOM 5430 O O . ILE A 1 752 ? 48.754 15.274 -19.610 1.00 31.97 752 ILE A O 1
ATOM 5434 N N . THR A 1 753 ? 48.586 13.362 -20.757 1.00 27.36 753 THR A N 1
ATOM 5435 C CA . THR A 1 753 ? 49.746 13.638 -21.604 1.00 27.36 753 THR A CA 1
ATOM 5436 C C . THR A 1 753 ? 49.411 14.701 -22.649 1.00 27.36 753 THR A C 1
ATOM 5438 O O . THR A 1 753 ? 48.300 14.780 -23.177 1.00 27.36 753 THR A O 1
ATOM 5441 N N . ASP A 1 754 ? 50.421 15.522 -22.900 1.00 32.25 754 ASP A N 1
ATOM 5442 C CA . ASP A 1 754 ? 50.666 16.373 -24.056 1.00 32.25 754 ASP A CA 1
ATOM 5443 C C . ASP A 1 754 ? 50.169 15.771 -25.379 1.00 32.25 754 ASP A C 1
ATOM 5445 O O . ASP A 1 754 ? 50.876 15.054 -26.085 1.00 32.25 754 ASP A O 1
ATOM 5449 N N . GLY A 1 755 ? 48.936 16.086 -25.771 1.00 27.12 755 GLY A N 1
ATOM 5450 C CA . GLY A 1 755 ? 48.550 15.869 -27.159 1.00 27.12 755 GLY A CA 1
ATOM 5451 C C . GLY A 1 755 ? 49.211 16.909 -28.077 1.00 27.12 755 GLY A C 1
ATOM 5452 O O . GLY A 1 755 ? 49.706 17.949 -27.646 1.00 27.12 755 GLY A O 1
ATOM 5453 N N . LEU A 1 756 ? 49.180 16.652 -29.380 1.00 25.48 756 LEU A N 1
ATOM 5454 C CA . LEU A 1 756 ? 49.594 17.593 -30.426 1.00 25.48 756 LEU A CA 1
ATOM 5455 C C . LEU A 1 756 ? 48.434 18.518 -30.843 1.00 25.48 756 LEU A C 1
ATOM 5457 O O . LEU A 1 756 ? 47.277 18.100 -30.766 1.00 25.48 756 LEU A O 1
ATOM 5461 N N . PRO A 1 757 ? 48.698 19.751 -31.324 1.00 26.81 757 PRO A N 1
ATOM 5462 C CA . PRO A 1 757 ? 47.654 20.704 -31.703 1.00 26.81 757 PRO A CA 1
ATOM 5463 C C . PRO A 1 757 ? 46.754 20.129 -32.810 1.00 26.81 757 PRO A C 1
ATOM 5465 O O . PRO A 1 757 ? 47.148 20.045 -33.970 1.00 26.81 757 PRO A O 1
ATOM 5468 N N . GLY A 1 758 ? 45.536 19.725 -32.443 1.00 27.23 758 GLY A N 1
ATOM 5469 C CA . GLY A 1 758 ? 44.518 19.218 -33.361 1.00 27.23 758 GLY A CA 1
ATOM 5470 C C . GLY A 1 758 ? 43.579 20.326 -33.838 1.00 27.23 758 GLY A C 1
ATOM 5471 O O . GLY A 1 758 ? 43.076 21.126 -33.048 1.00 27.23 758 GLY A O 1
ATOM 5472 N N . THR A 1 759 ? 43.342 20.379 -35.145 1.00 21.34 759 THR A N 1
ATOM 5473 C CA . THR A 1 759 ? 42.437 21.312 -35.825 1.00 21.34 759 THR A CA 1
ATOM 5474 C C . THR A 1 759 ? 40.995 21.220 -35.316 1.00 21.34 759 THR A C 1
ATOM 5476 O O . THR A 1 759 ? 40.461 20.136 -35.093 1.00 21.34 759 THR A O 1
ATOM 5479 N N . ARG A 1 760 ? 40.340 22.382 -35.183 1.00 24.61 760 ARG A N 1
ATOM 5480 C CA . ARG A 1 760 ? 38.893 22.508 -34.955 1.00 24.61 760 ARG A CA 1
ATOM 5481 C C . ARG A 1 760 ? 38.129 21.854 -36.112 1.00 24.61 760 ARG A C 1
ATOM 5483 O O . ARG A 1 760 ? 38.058 22.451 -37.182 1.00 24.61 760 ARG A O 1
ATOM 5490 N N . GLU A 1 761 ? 37.498 20.703 -35.902 1.00 21.75 761 GLU A N 1
ATOM 5491 C CA . GLU A 1 761 ? 36.363 20.332 -36.751 1.00 21.75 761 GLU A CA 1
ATOM 5492 C C . GLU A 1 761 ? 35.126 21.110 -36.301 1.00 21.75 761 GLU A C 1
ATOM 5494 O O . GLU A 1 761 ? 34.723 21.094 -35.135 1.00 21.75 761 GLU A O 1
ATOM 5499 N N . ALA A 1 762 ? 34.591 21.877 -37.245 1.00 21.83 762 ALA A N 1
ATOM 5500 C CA . ALA A 1 762 ? 33.407 22.694 -37.105 1.00 21.83 762 ALA A CA 1
ATOM 5501 C C . ALA A 1 762 ? 32.147 21.819 -37.195 1.00 21.83 762 ALA A C 1
ATOM 5503 O O . ALA A 1 762 ? 31.840 21.282 -38.254 1.00 21.83 762 ALA A O 1
ATOM 5504 N N . LEU A 1 763 ? 31.381 21.744 -36.107 1.00 22.22 763 LEU A N 1
ATOM 5505 C CA . LEU A 1 763 ? 29.943 21.470 -36.144 1.00 22.22 763 LEU A CA 1
ATOM 5506 C C . LEU A 1 763 ? 29.228 22.753 -35.699 1.00 22.22 763 LEU A C 1
ATOM 5508 O O . LEU A 1 763 ? 29.658 23.421 -34.761 1.00 22.22 763 LEU A O 1
ATOM 5512 N N . ALA A 1 764 ? 28.234 23.149 -36.489 1.00 21.59 764 ALA A N 1
ATOM 5513 C CA . ALA A 1 764 ? 27.814 24.528 -36.716 1.00 21.59 764 ALA A CA 1
ATOM 5514 C C . ALA A 1 764 ? 27.226 25.298 -35.511 1.00 21.59 764 ALA A C 1
ATOM 5516 O O . ALA A 1 764 ? 26.750 24.749 -34.524 1.00 21.59 764 ALA A O 1
ATOM 5517 N N . SER A 1 765 ? 27.282 26.618 -35.681 1.00 22.12 765 SER A N 1
ATOM 5518 C CA . SER A 1 765 ? 27.057 27.758 -34.789 1.00 22.12 765 SER A CA 1
ATOM 5519 C C . SER A 1 765 ? 25.616 28.033 -34.340 1.00 22.12 765 SER A C 1
ATOM 5521 O O . SER A 1 765 ? 24.729 28.079 -35.185 1.00 22.12 765 SER A O 1
ATOM 5523 N N . PHE A 1 766 ? 25.454 28.466 -33.083 1.00 21.59 766 PHE A N 1
ATOM 5524 C CA . PHE A 1 766 ? 24.720 29.698 -32.749 1.00 21.59 766 PHE A CA 1
ATOM 5525 C C . PHE A 1 766 ? 25.481 30.496 -31.677 1.00 21.59 766 PHE A C 1
ATOM 5527 O O . PHE A 1 766 ? 26.305 29.961 -30.941 1.00 21.59 766 PHE A O 1
ATOM 5534 N N . SER A 1 767 ? 25.276 31.807 -31.719 1.00 24.06 767 SER A N 1
ATOM 5535 C CA . SER A 1 767 ? 26.154 32.891 -31.283 1.00 24.06 767 SER A CA 1
ATOM 5536 C C . SER A 1 767 ? 26.060 33.254 -29.802 1.00 24.06 767 SER A C 1
ATOM 5538 O O . SER A 1 767 ? 24.985 33.626 -29.351 1.00 24.06 767 SER A O 1
ATOM 5540 N N . GLU A 1 768 ? 27.202 33.333 -29.121 1.00 22.89 768 GLU A N 1
ATOM 5541 C CA . GLU A 1 768 ? 27.563 34.512 -28.325 1.00 22.89 768 GLU A CA 1
ATOM 5542 C C . GLU A 1 768 ? 29.088 34.583 -28.139 1.00 22.89 768 GLU A C 1
ATOM 5544 O O . GLU A 1 768 ? 29.798 33.582 -28.055 1.00 22.89 768 GLU A O 1
ATOM 5549 N N . THR A 1 769 ? 29.597 35.804 -28.214 1.00 23.19 769 THR A N 1
ATOM 5550 C CA . THR A 1 769 ? 31.003 36.171 -28.384 1.00 23.19 769 THR A CA 1
ATOM 5551 C C . THR A 1 769 ? 31.752 36.133 -27.051 1.00 23.19 769 THR A C 1
ATOM 5553 O O . THR A 1 769 ? 31.296 36.757 -26.107 1.00 23.19 769 THR A O 1
ATOM 5556 N N . ILE A 1 770 ? 32.931 35.497 -27.007 1.00 22.41 770 ILE A N 1
ATOM 5557 C CA . ILE A 1 770 ? 34.221 36.083 -26.575 1.00 22.41 770 ILE A CA 1
ATOM 5558 C C . ILE A 1 770 ? 35.344 35.179 -27.116 1.00 22.41 770 ILE A C 1
ATOM 5560 O O . ILE A 1 770 ? 35.440 33.997 -26.792 1.00 22.41 770 ILE A O 1
ATOM 5564 N N . ALA A 1 771 ? 36.199 35.756 -27.962 1.00 24.11 771 ALA A N 1
ATOM 5565 C CA . ALA A 1 771 ? 37.528 35.235 -28.276 1.00 24.11 771 ALA A CA 1
ATOM 5566 C C . ALA A 1 771 ? 38.536 35.817 -27.264 1.00 24.11 771 ALA A C 1
ATOM 5568 O O . ALA A 1 771 ? 38.390 36.970 -26.859 1.00 24.11 771 ALA A O 1
ATOM 5569 N N . PRO A 1 772 ? 39.576 35.058 -26.884 1.00 26.20 772 PRO A N 1
ATOM 5570 C CA . PRO A 1 772 ? 40.830 35.181 -27.622 1.00 26.20 772 PRO A CA 1
ATOM 5571 C C . PRO A 1 772 ? 41.298 33.828 -28.158 1.00 26.20 772 PRO A C 1
ATOM 5573 O O . PRO A 1 772 ? 41.174 32.788 -27.515 1.00 26.20 772 PRO A O 1
ATOM 5576 N N . ALA A 1 773 ? 41.835 33.852 -29.373 1.00 32.81 773 ALA A N 1
ATOM 5577 C CA . ALA A 1 773 ? 42.383 32.689 -30.046 1.00 32.81 773 ALA A CA 1
ATOM 5578 C C . ALA A 1 773 ? 43.511 32.046 -29.217 1.00 32.81 773 ALA A C 1
ATOM 5580 O O . ALA A 1 773 ? 44.588 32.617 -29.083 1.00 32.81 773 ALA A O 1
ATOM 5581 N N . SER A 1 774 ? 43.275 30.846 -28.690 1.00 28.73 774 SER A N 1
ATOM 5582 C CA . SER A 1 774 ? 44.330 29.954 -28.210 1.00 28.73 774 SER A CA 1
ATOM 5583 C C . SER A 1 774 ? 43.934 28.506 -28.496 1.00 28.73 774 SER A C 1
ATOM 5585 O O . SER A 1 774 ? 42.794 28.083 -28.297 1.00 28.73 774 SER A O 1
ATOM 5587 N N . SER A 1 775 ? 44.871 27.751 -29.059 1.00 30.11 775 SER A N 1
ATOM 5588 C CA . SER A 1 775 ? 44.837 26.292 -29.118 1.00 30.11 775 SER A CA 1
ATOM 5589 C C . SER A 1 775 ? 44.845 25.762 -27.682 1.00 30.11 775 SER A C 1
ATOM 5591 O O . SER A 1 775 ? 45.843 25.913 -26.979 1.00 30.11 775 SER A O 1
ATOM 5593 N N . GLY A 1 776 ? 43.709 25.234 -27.229 1.00 31.39 776 GLY A N 1
ATOM 5594 C CA . GLY A 1 776 ? 43.500 24.826 -25.840 1.00 31.39 776 GLY A CA 1
ATOM 5595 C C . GLY A 1 776 ? 43.706 23.331 -25.613 1.00 31.39 776 GLY A C 1
ATOM 5596 O O . GLY A 1 776 ? 43.295 22.514 -26.436 1.00 31.39 776 GLY A O 1
ATOM 5597 N N . TRP A 1 777 ? 44.270 23.004 -24.452 1.00 28.81 777 TRP A N 1
ATOM 5598 C CA . TRP A 1 777 ? 44.207 21.691 -23.813 1.00 28.81 777 TRP A CA 1
ATOM 5599 C C . TRP A 1 777 ? 43.194 21.807 -22.675 1.00 28.81 777 TRP A C 1
ATOM 5601 O O . TRP A 1 777 ? 43.333 22.674 -21.818 1.00 28.81 777 TRP A O 1
ATOM 5611 N N . GLY A 1 778 ? 42.117 21.022 -22.688 1.00 31.84 778 GLY A N 1
ATOM 5612 C CA . GLY A 1 778 ? 41.104 21.133 -21.641 1.00 31.84 778 GLY A CA 1
ATOM 5613 C C . GLY A 1 778 ? 40.021 20.066 -21.708 1.00 31.84 778 GLY A C 1
ATOM 5614 O O . GLY A 1 778 ? 39.736 19.508 -22.769 1.00 31.84 778 GLY A O 1
ATOM 5615 N N . LEU A 1 779 ? 39.390 19.815 -20.561 1.00 32.25 779 LEU A N 1
ATOM 5616 C CA . LEU A 1 779 ? 38.132 19.080 -20.471 1.00 32.25 779 LEU A CA 1
ATOM 5617 C C . LEU A 1 779 ? 37.047 19.920 -21.164 1.00 32.25 779 LEU A C 1
ATOM 5619 O O . LEU A 1 779 ? 36.662 20.984 -20.684 1.00 32.25 779 LEU A O 1
ATOM 5623 N N . ARG A 1 780 ? 36.586 19.485 -22.343 1.00 29.94 780 ARG A N 1
ATOM 5624 C CA . ARG A 1 780 ? 35.509 20.173 -23.073 1.00 29.94 780 ARG A CA 1
ATOM 5625 C C . ARG A 1 780 ? 34.205 20.137 -22.271 1.00 29.94 780 ARG A C 1
ATOM 5627 O O . ARG A 1 780 ? 33.715 19.065 -21.920 1.00 29.94 780 ARG A O 1
ATOM 5634 N N . ASN A 1 781 ? 33.586 21.305 -22.119 1.00 28.53 781 ASN A N 1
ATOM 5635 C CA . ASN A 1 781 ? 32.157 21.423 -21.861 1.00 28.53 781 ASN A CA 1
ATOM 5636 C C . ASN A 1 781 ? 31.407 21.080 -23.165 1.00 28.53 781 ASN A C 1
ATOM 5638 O O . ASN A 1 781 ? 31.595 21.745 -24.183 1.00 28.53 781 ASN A O 1
ATOM 5642 N N . HIS A 1 782 ? 30.631 19.999 -23.162 1.00 27.20 782 HIS A N 1
ATOM 5643 C CA . HIS A 1 782 ? 29.710 19.635 -24.240 1.00 27.20 782 HIS A CA 1
ATOM 5644 C C . HIS A 1 782 ? 28.293 19.769 -23.676 1.00 27.20 782 HIS A C 1
ATOM 5646 O O . HIS A 1 782 ? 28.101 19.525 -22.489 1.00 27.20 782 HIS A O 1
ATOM 5652 N N . ASN A 1 783 ? 27.281 19.995 -24.520 1.00 26.88 783 ASN A N 1
ATOM 5653 C CA . ASN A 1 783 ? 25.858 19.937 -24.123 1.00 26.88 783 ASN A CA 1
ATOM 5654 C C . ASN A 1 783 ? 25.417 18.582 -23.500 1.00 26.88 783 ASN A C 1
ATOM 5656 O O . ASN A 1 783 ? 24.263 18.440 -23.115 1.00 26.88 783 ASN A O 1
ATOM 5660 N N . ASN A 1 784 ? 26.337 17.612 -23.385 1.00 29.20 784 ASN A N 1
ATOM 5661 C CA . ASN A 1 784 ? 26.182 16.288 -22.780 1.00 29.20 784 ASN A CA 1
ATOM 5662 C C . ASN A 1 784 ? 27.117 16.067 -21.564 1.00 29.20 784 ASN A C 1
ATOM 5664 O O . ASN A 1 784 ? 27.415 14.924 -21.221 1.00 29.20 784 ASN A O 1
ATOM 5668 N N . SER A 1 785 ? 27.633 17.130 -20.941 1.00 28.19 785 SER A N 1
ATOM 5669 C CA . SER A 1 785 ? 28.408 17.064 -19.697 1.00 28.19 785 SER A CA 1
ATOM 5670 C C . SER A 1 785 ? 27.582 17.700 -18.577 1.00 28.19 785 SER A C 1
ATOM 5672 O O . SER A 1 785 ? 27.241 18.878 -18.665 1.00 28.19 785 SER A O 1
ATOM 5674 N N . TYR A 1 786 ? 27.237 16.945 -17.530 1.00 28.23 786 TYR A N 1
ATOM 5675 C CA . TYR A 1 786 ? 26.601 17.530 -16.347 1.00 28.23 786 TYR A CA 1
ATOM 5676 C C . TYR A 1 786 ? 27.558 18.535 -15.695 1.00 28.23 786 TYR A C 1
ATOM 5678 O O . TYR A 1 786 ? 28.756 18.272 -15.567 1.00 28.23 786 TYR A O 1
ATOM 5686 N N . ALA A 1 787 ? 27.026 19.686 -15.282 1.00 29.23 787 ALA A N 1
ATOM 5687 C CA . ALA A 1 787 ? 27.741 20.602 -14.408 1.00 29.23 787 ALA A CA 1
ATOM 5688 C C . ALA A 1 787 ? 28.141 19.857 -13.125 1.00 29.23 787 ALA A C 1
ATOM 5690 O O . ALA A 1 787 ? 27.358 19.059 -12.607 1.00 29.23 787 ALA A O 1
ATOM 5691 N N . LEU A 1 788 ? 29.316 20.166 -12.570 1.00 34.72 788 LEU A N 1
ATOM 5692 C CA . LEU A 1 788 ? 29.558 19.987 -11.137 1.00 34.72 788 LEU A CA 1
ATOM 5693 C C . LEU A 1 788 ? 28.596 20.938 -10.411 1.00 34.72 788 LEU A C 1
ATOM 5695 O O . LEU A 1 788 ? 28.938 22.067 -10.065 1.00 34.72 788 LEU A O 1
ATOM 5699 N N . ALA A 1 789 ? 27.333 20.535 -10.313 1.00 30.28 789 ALA A N 1
ATOM 5700 C CA . ALA A 1 789 ? 26.296 21.290 -9.647 1.00 30.28 789 ALA A CA 1
ATOM 5701 C C . ALA A 1 789 ? 26.520 21.119 -8.142 1.00 30.28 789 ALA A C 1
ATOM 5703 O O . ALA A 1 789 ? 26.123 20.107 -7.572 1.00 30.28 789 ALA A O 1
ATOM 5704 N N . GLY A 1 790 ? 27.215 22.077 -7.518 1.00 34.47 790 GLY A N 1
ATOM 5705 C CA . GLY A 1 790 ? 27.335 22.107 -6.057 1.00 34.47 790 GLY A CA 1
ATOM 5706 C C . GLY A 1 790 ? 28.540 22.814 -5.430 1.00 34.47 790 GLY A C 1
ATOM 5707 O O . GLY A 1 790 ? 28.509 23.014 -4.223 1.00 34.47 790 GLY A O 1
ATOM 5708 N N . GLY A 1 791 ? 29.572 23.241 -6.169 1.00 42.19 791 GLY A N 1
ATOM 5709 C CA . GLY A 1 791 ? 30.710 23.943 -5.550 1.00 42.19 791 GLY A CA 1
ATOM 5710 C C . GLY A 1 791 ? 31.612 24.666 -6.550 1.00 42.19 791 GLY A C 1
ATOM 5711 O O . GLY A 1 791 ? 31.890 24.144 -7.627 1.00 42.19 791 GLY A O 1
ATOM 5712 N N . GLY A 1 792 ? 32.046 25.885 -6.219 1.00 50.56 792 GLY A N 1
ATOM 5713 C CA . GLY A 1 792 ? 33.093 26.590 -6.969 1.00 50.56 792 GLY A CA 1
ATOM 5714 C C . GLY A 1 792 ? 34.476 25.961 -6.743 1.00 50.56 792 GLY A C 1
ATOM 5715 O O . GLY A 1 792 ? 34.667 25.205 -5.792 1.00 50.56 792 GLY A O 1
ATOM 5716 N N . VAL A 1 793 ? 35.446 26.269 -7.617 1.00 55.59 793 VAL A N 1
ATOM 5717 C CA . VAL A 1 793 ? 36.868 25.949 -7.359 1.00 55.59 793 VAL A CA 1
ATOM 5718 C C . VAL A 1 793 ? 37.308 26.690 -6.102 1.00 55.59 793 VAL A C 1
ATOM 5720 O O . VAL A 1 793 ? 37.181 27.909 -6.082 1.00 55.59 793 VAL A O 1
ATOM 5723 N N . ASP A 1 794 ? 37.798 25.969 -5.102 1.00 56.44 794 ASP A N 1
ATOM 5724 C CA . ASP A 1 794 ? 38.224 26.518 -3.814 1.00 56.44 794 ASP A CA 1
ATOM 5725 C C . ASP A 1 794 ? 39.672 27.020 -3.891 1.00 56.44 794 ASP A C 1
ATOM 5727 O O . ASP A 1 794 ? 39.926 28.183 -3.606 1.00 56.44 794 ASP A O 1
ATOM 5731 N N . GLU A 1 795 ? 40.617 26.208 -4.392 1.00 67.69 795 GLU A N 1
ATOM 5732 C CA . GLU A 1 795 ? 42.039 26.589 -4.492 1.00 67.69 795 GLU A CA 1
ATOM 5733 C C . GLU A 1 795 ? 42.769 25.951 -5.701 1.00 67.69 795 GLU A C 1
ATOM 5735 O O . GLU A 1 795 ? 42.439 24.841 -6.127 1.00 67.69 795 GLU A O 1
ATOM 5740 N N . TRP A 1 796 ? 43.807 26.626 -6.220 1.00 71.88 796 TRP A N 1
ATOM 5741 C CA . TRP A 1 796 ? 44.808 26.086 -7.159 1.00 71.88 796 TRP A CA 1
ATOM 5742 C C . TRP A 1 796 ? 46.213 26.139 -6.561 1.00 71.88 796 TRP A C 1
ATOM 5744 O O . TRP A 1 796 ? 46.679 27.220 -6.218 1.00 71.88 796 TRP A O 1
ATOM 5754 N N . ALA A 1 797 ? 46.939 25.022 -6.550 1.00 72.56 797 ALA A N 1
ATOM 5755 C CA . ALA A 1 797 ? 48.325 24.945 -6.091 1.00 72.56 797 ALA A CA 1
ATOM 5756 C C . ALA A 1 797 ? 49.258 24.427 -7.199 1.00 72.56 797 ALA A C 1
ATOM 5758 O O . ALA A 1 797 ? 48.940 23.452 -7.881 1.00 72.56 797 ALA A O 1
ATOM 5759 N N . VAL A 1 798 ? 50.423 25.052 -7.381 1.00 73.88 798 VAL A N 1
ATOM 5760 C CA . VAL A 1 798 ? 51.422 24.687 -8.400 1.00 73.88 798 VAL A CA 1
ATOM 5761 C C . VAL A 1 798 ? 52.766 24.416 -7.751 1.00 73.88 798 VAL A C 1
ATOM 5763 O O . VAL A 1 798 ? 53.205 25.192 -6.910 1.00 73.88 798 VAL A O 1
ATOM 5766 N N . PHE A 1 799 ? 53.454 23.356 -8.175 1.00 77.81 799 PHE A N 1
ATOM 5767 C CA . PHE A 1 799 ? 54.711 22.896 -7.592 1.00 77.81 799 PHE A CA 1
ATOM 5768 C C . PHE A 1 799 ? 55.827 22.766 -8.637 1.00 77.81 799 PHE A C 1
ATOM 5770 O O . PHE A 1 799 ? 55.609 22.288 -9.752 1.00 77.81 799 PHE A O 1
ATOM 5777 N N . ASN A 1 800 ? 57.044 23.156 -8.246 1.00 77.19 800 ASN A N 1
ATOM 5778 C CA . ASN A 1 800 ? 58.286 23.162 -9.032 1.00 77.19 800 ASN A CA 1
ATOM 5779 C C . ASN A 1 800 ? 58.866 21.769 -9.319 1.00 77.19 800 ASN A C 1
ATOM 5781 O O . ASN A 1 800 ? 59.868 21.650 -10.022 1.00 77.19 800 ASN A O 1
ATOM 5785 N N . ALA A 1 801 ? 58.305 20.737 -8.693 1.00 68.06 801 ALA A N 1
ATOM 5786 C CA . ALA A 1 801 ? 58.730 19.354 -8.816 1.00 68.06 801 ALA A CA 1
ATOM 5787 C C . ALA A 1 801 ? 57.526 18.425 -8.625 1.00 68.06 801 ALA A C 1
ATOM 5789 O O . ALA A 1 801 ? 56.525 18.789 -8.001 1.00 68.06 801 ALA A O 1
ATOM 5790 N N . GLU A 1 802 ? 57.637 17.210 -9.154 1.00 63.41 802 GLU A N 1
ATOM 5791 C CA . GLU A 1 802 ? 56.659 16.151 -8.935 1.00 63.41 802 GLU A CA 1
ATOM 5792 C C . GLU A 1 802 ? 56.615 15.781 -7.446 1.00 63.41 802 GLU A C 1
ATOM 5794 O O . GLU A 1 802 ? 57.630 15.423 -6.850 1.00 63.41 802 GLU A O 1
ATOM 5799 N N . ARG A 1 803 ? 55.433 15.895 -6.830 1.00 58.31 803 ARG A N 1
ATOM 5800 C CA . ARG A 1 803 ? 55.261 15.633 -5.390 1.00 58.31 803 ARG A CA 1
ATOM 5801 C C . ARG A 1 803 ? 55.273 14.139 -5.045 1.00 58.31 803 ARG A C 1
ATOM 5803 O O . ARG A 1 803 ? 55.451 13.805 -3.878 1.00 58.31 803 ARG A O 1
ATOM 5810 N N . TYR A 1 804 ? 55.099 13.256 -6.033 1.00 57.94 804 TYR A N 1
ATOM 5811 C CA . TYR A 1 804 ? 54.835 11.828 -5.826 1.00 57.94 804 TYR A CA 1
ATOM 5812 C C . TYR A 1 804 ? 55.643 10.946 -6.789 1.00 57.94 804 TYR A C 1
ATOM 5814 O O . TYR A 1 804 ? 55.094 10.265 -7.648 1.00 57.94 804 TYR A O 1
ATOM 5822 N N . SER A 1 805 ? 56.970 10.942 -6.660 1.00 46.00 805 SER A N 1
ATOM 5823 C CA . SER A 1 805 ? 57.820 10.017 -7.418 1.00 46.00 805 SER A CA 1
ATOM 5824 C C . SER A 1 805 ? 57.834 8.628 -6.749 1.00 46.00 805 SER A C 1
ATOM 5826 O O . SER A 1 805 ? 58.706 8.348 -5.925 1.00 46.00 805 SER A O 1
ATOM 5828 N N . GLY A 1 806 ? 56.865 7.755 -7.055 1.00 47.59 806 GLY A N 1
ATOM 5829 C CA . GLY A 1 806 ? 56.842 6.360 -6.575 1.00 47.59 806 GLY A CA 1
ATOM 5830 C C . GLY A 1 806 ? 55.463 5.813 -6.179 1.00 47.59 806 GLY A C 1
ATOM 5831 O O . GLY A 1 806 ? 54.449 6.486 -6.310 1.00 47.59 806 GLY A O 1
ATOM 5832 N N . ALA A 1 807 ? 55.430 4.563 -5.696 1.00 35.88 807 ALA A N 1
ATOM 5833 C CA . ALA A 1 807 ? 54.209 3.775 -5.459 1.00 35.88 807 ALA A CA 1
ATOM 5834 C C . ALA A 1 807 ? 53.481 4.034 -4.118 1.00 35.88 807 ALA A C 1
ATOM 5836 O O . ALA A 1 807 ? 52.566 3.289 -3.776 1.00 35.88 807 ALA A O 1
ATOM 5837 N N . SER A 1 808 ? 53.865 5.048 -3.338 1.00 40.59 808 SER A N 1
ATOM 5838 C CA . SER A 1 808 ? 53.196 5.384 -2.071 1.00 40.59 808 SER A CA 1
ATOM 5839 C C . SER A 1 808 ? 52.729 6.836 -2.071 1.00 40.59 808 SER A C 1
ATOM 584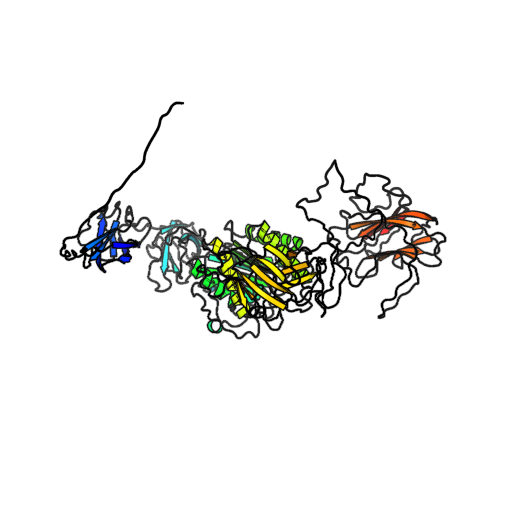1 O O . SER A 1 808 ? 53.550 7.750 -2.147 1.00 40.59 808 SER A O 1
ATOM 5843 N N . TYR A 1 809 ? 51.414 7.024 -1.961 1.00 47.25 809 TYR A N 1
ATOM 5844 C CA . TYR A 1 809 ? 50.727 8.314 -1.924 1.00 47.25 809 TYR A CA 1
ATOM 5845 C C . TYR A 1 809 ? 49.957 8.470 -0.607 1.00 47.25 809 TYR A C 1
ATOM 5847 O O . TYR A 1 809 ? 49.327 7.517 -0.149 1.00 47.25 809 TYR A O 1
ATOM 5855 N N . THR A 1 810 ? 49.954 9.685 -0.052 1.00 43.97 810 THR A N 1
ATOM 5856 C CA . THR A 1 810 ? 49.102 10.074 1.080 1.00 43.97 810 THR A CA 1
ATOM 5857 C C . THR A 1 810 ? 48.363 11.358 0.713 1.00 43.97 810 THR A C 1
ATOM 5859 O O . THR A 1 810 ? 48.997 12.378 0.436 1.00 43.97 810 THR A O 1
ATOM 5862 N N . CYS A 1 811 ? 47.030 11.300 0.703 1.00 44.50 811 CYS A N 1
ATOM 5863 C CA . CYS A 1 811 ? 46.169 12.450 0.421 1.00 44.50 811 CYS A CA 1
ATOM 5864 C C . CYS A 1 811 ? 46.369 13.549 1.478 1.00 44.50 811 CYS A C 1
ATOM 5866 O O . CYS A 1 811 ? 46.436 13.222 2.667 1.00 44.50 811 CYS A O 1
ATOM 5868 N N . PRO A 1 812 ? 46.408 14.840 1.096 1.00 46.94 812 PRO A N 1
ATOM 5869 C CA . PRO A 1 812 ? 46.273 15.925 2.059 1.00 46.94 812 PRO A CA 1
ATOM 5870 C C . PRO A 1 812 ? 44.933 15.793 2.795 1.00 46.94 812 PRO A C 1
ATOM 5872 O O . PRO A 1 812 ? 43.887 15.649 2.165 1.00 46.94 812 PRO A O 1
ATOM 5875 N N . SER A 1 813 ? 44.955 15.822 4.126 1.00 47.81 813 SER A N 1
ATOM 5876 C CA . SER A 1 813 ? 43.743 15.809 4.959 1.00 47.81 813 SER A CA 1
ATOM 5877 C C . SER A 1 813 ? 43.246 17.218 5.314 1.00 47.81 813 SER A C 1
ATOM 5879 O O . SER A 1 813 ? 42.268 17.357 6.043 1.00 47.81 813 SER A O 1
ATOM 5881 N N . THR A 1 814 ? 43.941 18.258 4.845 1.00 51.09 814 THR A N 1
ATOM 5882 C CA . THR A 1 814 ? 43.704 19.682 5.132 1.00 51.09 814 THR A CA 1
ATOM 5883 C C . THR A 1 814 ? 43.979 20.526 3.883 1.00 51.09 814 THR A C 1
ATOM 5885 O O . THR A 1 814 ? 44.722 20.077 3.010 1.00 51.09 814 THR A O 1
ATOM 5888 N N . SER A 1 815 ? 43.416 21.739 3.813 1.00 58.34 815 SER A N 1
ATOM 5889 C CA . SER A 1 815 ? 43.671 22.716 2.736 1.00 58.34 815 SER A CA 1
ATOM 5890 C C . SER A 1 815 ? 45.154 23.077 2.603 1.00 58.34 815 SER A C 1
ATOM 5892 O O . SER A 1 815 ? 45.913 22.939 3.571 1.00 58.34 815 SER A O 1
ATOM 5894 N N . PHE A 1 816 ? 45.556 23.561 1.423 1.00 65.12 816 PHE A N 1
ATOM 5895 C CA . PHE A 1 816 ? 46.937 23.975 1.192 1.00 65.12 816 PHE A CA 1
ATOM 5896 C C . PHE A 1 816 ? 47.236 25.294 1.920 1.00 65.12 816 PHE A C 1
ATOM 5898 O O . PHE A 1 816 ? 46.446 26.245 1.928 1.00 65.12 816 PHE A O 1
ATOM 5905 N N . THR A 1 817 ? 48.392 25.357 2.574 1.00 66.94 817 THR A N 1
ATOM 5906 C CA . THR A 1 817 ? 48.787 26.510 3.394 1.00 66.94 817 THR A CA 1
ATOM 5907 C C . THR A 1 817 ? 49.712 27.473 2.658 1.00 66.94 817 THR A C 1
ATOM 5909 O O . THR A 1 817 ? 49.850 28.613 3.096 1.00 66.94 817 THR A O 1
ATOM 5912 N N . GLY A 1 818 ? 50.328 27.046 1.550 1.00 67.81 818 GLY A N 1
ATOM 5913 C CA . GLY A 1 818 ? 51.357 27.804 0.834 1.00 67.81 818 GLY A CA 1
ATOM 5914 C C . GLY A 1 818 ? 52.770 27.560 1.375 1.00 67.81 818 GLY A C 1
ATOM 5915 O O . GLY A 1 818 ? 53.740 28.099 0.845 1.00 67.81 818 GLY A O 1
ATOM 5916 N N . GLU A 1 819 ? 52.909 26.751 2.429 1.00 74.00 819 GLU A N 1
ATOM 5917 C CA . GLU A 1 819 ? 54.197 26.383 3.031 1.00 74.00 819 GLU A CA 1
ATOM 5918 C C . GLU A 1 819 ? 54.697 25.006 2.560 1.00 74.00 819 GLU A C 1
ATOM 5920 O O . GLU A 1 819 ? 55.745 24.526 3.000 1.00 74.00 819 GLU A O 1
ATOM 5925 N N . GLU A 1 820 ? 53.964 24.349 1.659 1.00 70.94 820 GLU A N 1
ATOM 5926 C CA . GLU A 1 820 ? 54.331 23.048 1.122 1.00 70.94 820 GLU A CA 1
ATOM 5927 C C . GLU A 1 820 ? 55.665 23.096 0.364 1.00 70.94 820 GLU A C 1
ATOM 5929 O O . GLU A 1 820 ? 55.946 23.994 -0.432 1.00 70.94 820 GLU A O 1
ATOM 5934 N N . ALA A 1 821 ? 56.489 22.061 0.549 1.00 74.00 821 ALA A N 1
ATOM 5935 C CA . ALA A 1 821 ? 57.744 21.940 -0.178 1.00 74.00 821 ALA A CA 1
ATOM 5936 C C . ALA A 1 821 ? 57.516 21.982 -1.700 1.00 74.00 821 ALA A C 1
ATOM 5938 O O . ALA A 1 821 ? 56.666 21.272 -2.241 1.00 74.00 821 ALA A O 1
ATOM 5939 N N . ASN A 1 822 ? 58.338 22.778 -2.386 1.00 73.94 822 ASN A N 1
ATOM 5940 C CA . ASN A 1 822 ? 58.312 23.000 -3.832 1.00 73.94 822 ASN A CA 1
ATOM 5941 C C . ASN A 1 822 ? 57.075 23.724 -4.375 1.00 73.94 822 ASN A C 1
ATOM 5943 O O . ASN A 1 822 ? 56.963 23.790 -5.594 1.00 73.94 822 ASN A O 1
ATOM 5947 N N . ILE A 1 823 ? 56.172 24.274 -3.558 1.00 76.44 823 ILE A N 1
ATOM 5948 C CA . ILE A 1 823 ? 55.093 25.119 -4.088 1.00 76.44 823 ILE A CA 1
ATOM 5949 C C . ILE A 1 823 ? 55.675 26.412 -4.689 1.00 76.44 823 ILE A C 1
ATOM 5951 O O . ILE A 1 823 ? 56.658 26.956 -4.186 1.00 76.44 823 ILE A O 1
ATOM 5955 N N . VAL A 1 824 ? 55.129 26.845 -5.823 1.00 75.38 824 VAL A N 1
ATOM 5956 C CA . VAL A 1 824 ? 55.559 28.038 -6.583 1.00 75.38 824 VAL A CA 1
ATOM 5957 C C . VAL A 1 824 ? 54.416 29.001 -6.888 1.00 75.38 824 VAL A C 1
ATOM 5959 O O . VAL A 1 824 ? 54.658 30.081 -7.431 1.00 75.38 824 VAL A O 1
ATOM 5962 N N . ALA A 1 825 ? 53.180 28.565 -6.639 1.00 73.50 825 ALA A N 1
ATOM 5963 C CA . ALA A 1 825 ? 52.007 29.418 -6.611 1.00 73.50 825 ALA A CA 1
ATOM 5964 C C . ALA A 1 825 ? 50.860 28.713 -5.872 1.00 73.50 825 ALA A C 1
ATOM 5966 O O . ALA A 1 825 ? 50.600 27.534 -6.127 1.00 73.50 825 ALA A O 1
ATOM 5967 N N . LEU A 1 826 ? 50.131 29.453 -5.039 1.00 71.81 826 LEU A N 1
ATOM 5968 C CA . LEU A 1 826 ? 48.838 29.063 -4.476 1.00 71.81 826 LEU A CA 1
ATOM 5969 C C . LEU A 1 826 ? 47.819 30.182 -4.737 1.00 71.81 826 LEU A C 1
ATOM 5971 O O . LEU A 1 826 ? 48.097 31.345 -4.450 1.00 71.81 826 LEU A O 1
ATOM 5975 N N . TYR A 1 827 ? 46.652 29.833 -5.276 1.00 69.50 827 TYR A N 1
ATOM 5976 C CA . TYR A 1 827 ? 45.541 30.750 -5.530 1.00 69.50 827 TYR A CA 1
ATOM 5977 C C . TYR A 1 827 ? 44.307 30.269 -4.780 1.00 69.50 827 TYR A C 1
ATOM 5979 O O . TYR A 1 827 ? 43.792 29.196 -5.090 1.00 69.50 827 TYR A O 1
ATOM 5987 N N . ARG A 1 828 ? 43.805 31.075 -3.846 1.00 65.19 828 ARG A N 1
ATOM 5988 C CA . ARG A 1 828 ? 42.493 30.865 -3.224 1.00 65.19 828 ARG A CA 1
ATOM 5989 C C . ARG A 1 828 ? 41.411 31.477 -4.109 1.00 65.19 828 ARG A C 1
ATOM 5991 O O . ARG A 1 828 ? 41.660 32.469 -4.784 1.00 65.19 828 ARG A O 1
ATOM 5998 N N . CYS A 1 829 ? 40.280 30.800 -4.233 1.00 59.38 829 CYS A N 1
ATOM 5999 C CA . CYS A 1 829 ? 39.194 31.096 -5.169 1.00 59.38 829 CYS A CA 1
ATOM 6000 C C . CYS A 1 829 ? 37.815 31.011 -4.475 1.00 59.38 829 CYS A C 1
ATOM 6002 O O . CYS A 1 829 ? 36.783 30.902 -5.146 1.00 59.38 829 CYS A O 1
ATOM 6004 N N . ASP A 1 830 ? 37.771 31.077 -3.145 1.00 55.47 830 ASP A N 1
ATOM 6005 C CA . ASP A 1 830 ? 36.584 30.929 -2.285 1.00 55.47 830 ASP A CA 1
ATOM 6006 C C . ASP A 1 830 ? 35.538 32.061 -2.427 1.00 55.47 830 ASP A C 1
ATOM 6008 O O . ASP A 1 830 ? 34.398 31.927 -1.979 1.00 55.47 830 ASP A O 1
ATOM 6012 N N . GLY A 1 831 ? 35.867 33.139 -3.146 1.00 51.56 831 GLY A N 1
ATOM 6013 C CA . GLY A 1 831 ? 34.939 34.222 -3.470 1.00 51.56 831 GLY A CA 1
ATOM 6014 C C . GLY A 1 831 ? 34.772 35.271 -2.369 1.00 51.56 831 GLY A C 1
ATOM 6015 O O . GLY A 1 831 ? 33.841 36.073 -2.463 1.00 51.56 831 GLY A O 1
ATOM 6016 N N . ASP A 1 832 ? 35.654 35.314 -1.366 1.00 45.19 832 ASP A N 1
ATOM 6017 C CA . ASP A 1 832 ? 35.598 36.292 -0.268 1.00 45.19 832 ASP A CA 1
ATOM 6018 C C . ASP A 1 832 ? 36.417 37.586 -0.510 1.00 45.19 832 ASP A C 1
ATOM 6020 O O . ASP A 1 832 ? 36.526 38.450 0.365 1.00 45.19 832 ASP A O 1
ATOM 6024 N N . ALA A 1 833 ? 36.917 37.767 -1.740 1.00 35.34 833 ALA A N 1
ATOM 6025 C CA . ALA A 1 833 ? 37.705 38.913 -2.203 1.00 35.34 833 ALA A CA 1
ATOM 6026 C C . ALA A 1 833 ? 39.073 39.095 -1.510 1.00 35.34 833 ALA A C 1
ATOM 6028 O O . ALA A 1 833 ? 39.670 40.173 -1.613 1.00 35.34 833 ALA A O 1
ATOM 6029 N N . LYS A 1 834 ? 39.611 38.047 -0.870 1.00 42.16 834 LYS A N 1
ATOM 6030 C CA . LYS A 1 834 ? 41.008 37.975 -0.416 1.00 42.16 834 LYS A CA 1
ATOM 6031 C C . LYS A 1 834 ? 41.779 36.872 -1.140 1.00 42.16 834 LYS A C 1
ATOM 6033 O O . LYS A 1 834 ? 42.364 35.981 -0.530 1.00 42.16 834 LYS A O 1
ATOM 6038 N N . ASP A 1 835 ? 41.840 36.986 -2.461 1.00 45.62 835 ASP A N 1
ATOM 6039 C CA . ASP A 1 835 ? 42.672 36.124 -3.301 1.00 45.62 835 ASP A CA 1
ATOM 6040 C C . ASP A 1 835 ? 44.157 36.528 -3.140 1.00 45.62 835 ASP A C 1
ATOM 6042 O O . ASP A 1 835 ? 44.717 37.278 -3.944 1.00 45.62 835 ASP A O 1
ATOM 6046 N N . GLU A 1 836 ? 44.806 36.101 -2.055 1.00 50.09 836 GLU A N 1
ATOM 6047 C CA . GLU A 1 836 ? 46.236 36.348 -1.836 1.00 50.09 836 GLU A CA 1
ATOM 6048 C C . GLU A 1 836 ? 47.102 35.269 -2.502 1.00 50.09 836 GLU A C 1
ATOM 6050 O O . GLU A 1 836 ? 46.889 34.069 -2.333 1.00 50.09 836 GLU A O 1
ATOM 6055 N N . VAL A 1 837 ? 48.125 35.715 -3.240 1.00 48.78 837 VAL A N 1
ATOM 6056 C CA . VAL A 1 837 ? 49.203 34.859 -3.753 1.00 48.78 837 VAL A CA 1
ATOM 6057 C C . VAL A 1 837 ? 50.157 34.573 -2.596 1.00 48.78 837 VAL A C 1
ATOM 6059 O O . VAL A 1 837 ? 51.022 35.392 -2.274 1.00 48.78 837 VAL A O 1
ATOM 6062 N N . ALA A 1 838 ? 50.015 33.419 -1.954 1.00 50.06 838 ALA A N 1
ATOM 6063 C CA . ALA A 1 838 ? 51.026 32.945 -1.019 1.00 50.06 838 ALA A CA 1
ATOM 6064 C C . ALA A 1 838 ? 52.175 32.293 -1.811 1.00 50.06 838 ALA A C 1
ATOM 6066 O O . ALA A 1 838 ? 52.099 31.118 -2.145 1.00 50.06 838 ALA A O 1
ATOM 6067 N N . ARG A 1 839 ? 53.195 33.124 -2.089 1.00 45.91 839 ARG A N 1
ATOM 6068 C CA . ARG A 1 839 ? 54.504 32.869 -2.736 1.00 45.91 839 ARG A CA 1
ATOM 6069 C C . ARG A 1 839 ? 54.540 32.217 -4.120 1.00 45.91 839 ARG A C 1
ATOM 6071 O O . ARG A 1 839 ? 54.038 31.093 -4.311 1.00 45.91 839 ARG A O 1
#

Sequence (839 aa):
MIGPGFGFGAAGRSRRHWPLGAMATPTPTPTPTPAPSWSSLPEVAGSGSPPRVGDLLTASGGTILNGTADGWQWLRDGTIIPDAEDATYLLVADDLGTMVGPRELASGPGGSAFADASPVGPVAAAVVAADYTAGFTLAQFPAYEEKRIFQRTTMSGGGAGKGTGTIRVPLSGTVTAGTVGARIRSADDGTTILQTAWEAGTITDGAAFIDLAGVDARLGWFFVDLKGADGEWQLGTVKVGMGALIGFAGQSLMVRMLGRQAGDSATFASLGVTPDPNSAVLARYVDGVAYQPTAATMPWQTPGDLGNGTGPNSVGVGEHLSRMVALTGVNCGVVGHAVGGSSSASFHSGQGNWTALAEMLTRAGSAFEGFVWGQGHTDASYGIPPKVYGQTLDAIFGQLDALNVLPDFGKYVWTIPSMGLVNNWGTPWQVSQIRKGAQDWCAANGAVHVHMDDTQLSSDGIHQQQAGSLTMGRQLARAARPRYGASSGLGPAPLAATRSGTTITLTLSDVGQSALVLSGTPGNRLWVFPRGRVNPMGLNANDNRFPVASVSAVDATTLDITLANDPGDGHMLDLWVYWPSGPTNAAADTIRDDRVDGDGLMTGRIVQASLTPIAIAAPTPGGEINAPPGGFIDPVSPLDMVETDATYAASDGGAPFGQQMSGGQARATKTPVFAPITVEGFFTCPDPLPGAIQVLFGGFGTSGSRFISIDAAGRLRVWSSLTGTTVLEPGKRYHLACQAGPAGLALYVTNITDGLPGTREALASFSETIAPASSGWGLRNHNNSYALAGGGVDEWAVFNAERYSGASYTCPSTSFTGEEANIVALYRCDGDAKDEVAR

Radius of gyration: 38.14 Å; chains: 1; bounding box: 96×116×82 Å

pLDDT: mean 77.69, std 23.62, range [21.34, 98.81]

Foldseek 3Di:
DDDDDDDDDDDDDDDDDDDDDDDDDDDDDDDQQDWKDFPFFKAKDWDDQQAAQQTKIAIDHTHIDQWDWDWKFKDWQNHTDPPRTHRMDHHHPVLAQTWMWMKIWIGHSNGIDIGIYRTHDSHHYDDPPPQWAKDWAFDEDPQLCQAQEAEFQDCADAPVRRGWAKDKTFIDDFIAWTWKKKWKAAPVVRHHTPGDIDTQGIDHGPDGIGIRTRHDFAAHWIWMWMDHNVRDINTYDGTYGYHAEEEEEEAQQSLCLQFFDPPFPDFCVNLVHDFDPLEWELEWEEDPFTQDDDLLRHHTDGEGCDDGNPTRPFNLNRLLQVLVCVLSRGRYYYWYYYYHLDALCCLAPPHDRVVVGLSRCVSSPLAHQYYEYEYDQNVLLVLDALQVLLVSVVRNVVVSCVSHPHHHHAYEYEYFAAFACDARRHALLSSLRNLNSVVVSCVVPVHAYQHLNQQQADPNRGYGGSSSSNSNSLSVSQCCNVVSVFDHHAFWEWDAWEDDWQKIKTFTDDSPFFAKDWFDQLQLQKWKAFPQQQDRHCPDPPRQTQRWPHWDTPTQGMIITGTPDTQWQQTKMWMWGSRRHGDSNSNRGFIFGCDDRPSPDRGGHGHHTDSGTRIYHRNDHPTDGDTHPPGGDDGNDPPPPPPDPDDPDPDDDDDDPDDDPDDDDDDCLDDDPDDKAKEKEKDAQAVVHDPAKAWAEWDADDPAIWTWIAGSQQWIDTGPPDTDPDHDDHRAMKMKMWMWDPFDDYDYDYDPDDDDQDDDDDDDDDDDDDDDDDSYDYDDDDPSHDHPPDTDTFKMWMFRDDPDDDDDDDDDRHDDDLPDPRIRWMFGDRPPPPGDTSD

Secondary structure (DSSP, 8-state):
-----------------------PPPPPPPPPPPPPEEEE--EEE-S-SS-BTT-EEEEE--EEESSEEEEEEEEETTEE-TT--SSEEE--GGGBTS-EEEEEEEEETTEEEEEEPPPB-PBBPP-PPP----EEEEPPPPGGGTTPEEEBS-SSBSTTSB-EEEEEEEEEEEEESEEEEEEEEETTTS--EEEEEEEEEEE-TT-SEEEEEEEEP-SS-EEEEEE-TT-SEE---S-BEEEEEEEEEESHHHHHHHSPPTT----TGGGT----TTEEEEEEEESSS-B---GGGPPPB--SSPPTTSS---HHHHHHHHHHHHHHSSEEEEEEEEETT--GGGGSTTSHHHHHHHHHHHHHTS--SEEEEE--HHHHHTT--HHHHHHHHHHHHHHHHHH-SSSS-EEEEE---SB-S-TTS--HHHHHHHHHHHHHHHHHTT-EE---TTPPB-TTSSSBPHHHHHHHHHHHHHHHGGGGT-S---SPPEEEEEEETTEEEEEE--SS-S-EEEES-GGGGEEEEETT---SS--SS--S-B-EEEEEE-SSSEEEEEESS---SS--EEEEES-SB--TTGGGSEEEE---SSSS-SS-PBPPPPSS-EEE--SSTT---PPPTT-PPPP---------S-------SS--------S-----S---S-S-EEEEEEEEPPSSPPSS-EEEEEEE-SSS-EEEEE-TTSEEEETTTEEEEEEPPTT-EEEEEEEESSS-PPPP-----------------------------S----TTS---TT--EEEEEEESS-S--SS-----SS---S-STTEEEEEE-SSSS------